Protein AF-A0A3M3F208-F1 (afdb_monomer_lite)

Organism: NCBI:txid47879

pLDDT: mean 89.67, std 10.61, range [30.81, 98.56]

Secondary structure (DSSP, 8-state):
--SHHHHHHHHHHHHHHHHHHHHHHHHTT----PPPHHHHHHHHHHHHH---SEETTTEEGGGTSSEEEEE--SSS-TTSPPHHHHHHTEEEEEEE-TTS-----SSSEEEEEPPHHHHHHTT----EEEEESS-----TTSTTTTTSBTTB---TT---STGGGT--SHHHHHHHHHHTTT-GGGPPPEESSSHHHHHHHHHHHHSS-HHHHTSPEEEEEE---TT-GGGS-EEEEEEETTSTTHHHHHHHHHHHHHHHHS-PPPEEEE-TTS-TTSSEEE-GGG-TTHHHHHHHHHHHHHH---SEETTTEEGGGTSSEEEEE----SSS-TTSPPHHHHHTT-EEEEEE-TTT--SS-GGG--EEEEEPPTTS--SS---EEEEESS---GGGBSSTTS-BTT-TTTSS-GGGGT--SHHHHHHHHHH-SSGGGPPPEESSHHHHHHHHHHHHTS-TTTTTSPPEEEEPP--TT-GGGS-EEEEEESSGGGHHHHHHHHHHHHHHHS----EEEE-TT-SSS--EE--GGGS---PPPEETTSBTTEE-GGGGSS--EEEPPTTTT--TT-EEEEEEEPPTT--GGG-EEPPPEEGGG-SEEE--GGGGGGSTTSEEEEEEEEEETTEEPPPPPPEEEEEPPPPTTTTGGG--EETTSGGGGTSSEEEGGG--TT-EEEEE--TT--TT-EEEEEEEEEBTTS-EEEEEEE-TT-B--HHHHHHTEEEEEPPHHHHHTBPTT-EEEEEEEEETT--S-GGGSEEPPPEEEEEES-PPPPPPEETTSBTTEE-GGGGSS-EEEE----TT--TT-EEEEEEEPPTT--GGG-EEPPPEEGGG-SEEEE-TTHHHHHTTSEEEEEEEEE-TTSPPEEPPPEEEEEPPPPTTTTGGG--EETTSTGGGTSSEEEGGG-SS-EEEEEE--TT--TT-EEEEEEEEEBTTS-EEEEEEESGGGT-B--HHHHHHSEEEEEEE-HHHHHTBPTT-EEEEEEEEETT--S-GGGSEEPPPEEEEEE----

Radius of gyration: 55.38 Å; chains: 1; bounding box: 104×74×191 Å

Foldseek 3Di:
DPPPVVVVVVVVVVVVVVVVVVVVVVVVPPPPPPQDLQSLLQQQLVQQADPDLADPPQAASQQRHWKKWDAAQQFDQRQDDDPLCVLLQWDKIFTHHPPFQAFDDPHQKGFIFDHQVVCVVVPQHWAFQWWALFDDDQGSPAHLSSQDDPPFDDDPPHSFHQVSVVHQALVSQLVQCVVVVVHSSSRTTFTNGRSSRSSRSRVNSRPPDSVSSNGTIMIIIGRDDSLCPVSHRTQAMEGEPVDPPRLLSSQVSQVVVCVSPVDGGFYWYAGSPDDSSPRIHHDLQSHLCVQVVLLVQQLVQQADPDLADPPLFASLQRHWKWADDDFQDPVAALPAQDPLCQQQQWDKTFTHHPLLAQLADPPNHFKGFIFDRQNPDFLDRKAFFWKASFALPLSQPSHSQAFGPVGRPLAGACVVVVNQALVSQLVSCVPDPDNNRHHIFGNGSRSNSRSSSNSSPDDPVRSNGTIITIIGHDDGLPLRRGRTAAIEGADPVCLLSRQSNQVVCCVSPVTGHFYWYAHSPDPPSSGTHGDSLSHAHLHFWDKPLADQQEHELLSLLPWIKTFDDPNNSDDQAKWKKKWKAADPPFPPQLIDIDDTHGVVVDRIGTDPSLNLLRREQHWIWMWMWIQDPNDIDPIGDTRTHGRYHDDLVQQPQQAKAFLQAPPRGPDQAREQQSDDQQGKIKGFAGRLQDWLWAKWKKKWAAFPVRDILIDTQGAPVHTQHPVCVVVRMDMTGDGNLSQQRHDQQIKIKMWMWTQSSSDSDRVNTDTHDIRIHGYHDHNAAAEWDKPQADQQEHELVSPLPWTKIFRDPTPPQDQAKWKKKKKAADPPFPPQLIDIDDIDGVVVDRIDTDPSLNLLRREQHWIWMKMWIHDPPDDIHIHDIRTHGYHHDDLVQQVQFAKAFCQAPPRRPDQAHELVPDPWFIKIKGFDGRSADWLKAKWKKKWKAFQVGDIDIDTQGADVVSHTDHPCCVVVRMDIRRPRGSVSLLRGHQQMKIKIWMWIRSSSDRDRVNTDTHDIGMHGYHYDDD

Structure (mmCIF, N/CA/C/O backbone):
data_AF-A0A3M3F208-F1
#
_entry.id   AF-A0A3M3F208-F1
#
loop_
_atom_site.group_PDB
_atom_site.id
_atom_site.type_symbol
_atom_site.label_atom_id
_atom_site.label_alt_id
_atom_site.label_comp_id
_atom_site.label_asym_id
_atom_site.label_entity_id
_atom_site.label_seq_id
_atom_site.pdbx_PDB_ins_code
_atom_site.Cartn_x
_atom_site.Cartn_y
_atom_site.Cartn_z
_atom_site.occupancy
_atom_site.B_iso_or_equiv
_atom_site.auth_seq_id
_atom_site.auth_comp_id
_atom_site.auth_asym_id
_atom_site.auth_atom_id
_atom_site.pdbx_PDB_model_num
ATOM 1 N N . MET A 1 1 ? -25.875 -47.391 -72.674 1.00 50.56 1 MET A N 1
ATOM 2 C CA . MET A 1 1 ? -25.748 -45.933 -72.421 1.00 50.56 1 MET A CA 1
ATOM 3 C C . MET A 1 1 ? -26.427 -45.475 -71.110 1.00 50.56 1 MET A C 1
ATOM 5 O O . MET A 1 1 ? -27.129 -44.475 -71.107 1.00 50.56 1 MET A O 1
ATOM 9 N N . LYS A 1 2 ? -26.226 -46.164 -69.971 1.00 45.34 2 LYS A N 1
ATOM 10 C CA . LYS A 1 2 ? -26.722 -45.702 -68.647 1.00 45.34 2 LYS A CA 1
ATOM 11 C C . LYS A 1 2 ? -25.633 -45.613 -67.559 1.00 45.34 2 LYS A C 1
ATOM 13 O O . LYS A 1 2 ? -25.847 -44.944 -66.557 1.00 45.34 2 LYS A O 1
ATOM 18 N N . GLY A 1 3 ? -24.456 -46.215 -67.772 1.00 42.62 3 GLY A N 1
ATOM 19 C CA . GLY A 1 3 ? -23.319 -46.136 -66.839 1.00 42.62 3 GLY A CA 1
ATOM 20 C C . GLY A 1 3 ? -22.443 -44.887 -67.004 1.00 42.62 3 GLY A C 1
ATOM 21 O O . GLY A 1 3 ? -21.970 -44.335 -66.019 1.00 42.62 3 GLY A O 1
ATOM 22 N N . PHE A 1 4 ? -22.286 -44.379 -68.232 1.00 43.56 4 PHE A N 1
ATOM 23 C CA . PHE A 1 4 ? -21.343 -43.287 -68.527 1.00 43.56 4 PHE A CA 1
ATOM 24 C C . PHE A 1 4 ? -21.831 -41.904 -68.051 1.00 43.56 4 PHE A C 1
ATOM 26 O O . PHE A 1 4 ? -21.041 -41.039 -67.686 1.00 43.56 4 PHE A O 1
ATOM 33 N N . THR A 1 5 ? -23.147 -41.703 -67.962 1.00 48.22 5 THR A N 1
ATOM 34 C CA . THR A 1 5 ? -23.759 -40.435 -67.530 1.00 48.22 5 THR A CA 1
ATOM 35 C C . THR A 1 5 ? -23.760 -40.248 -66.007 1.00 48.22 5 THR A C 1
ATOM 37 O O . THR A 1 5 ? -23.930 -39.124 -65.532 1.00 48.22 5 THR A O 1
ATOM 40 N N . ARG A 1 6 ? -23.559 -41.323 -65.226 1.00 46.50 6 ARG A N 1
ATOM 41 C CA . ARG A 1 6 ? -23.547 -41.272 -63.752 1.00 46.50 6 ARG A CA 1
ATOM 42 C C . ARG A 1 6 ? -22.167 -40.875 -63.205 1.00 46.50 6 ARG A C 1
ATOM 44 O O . ARG A 1 6 ? -22.114 -40.054 -62.295 1.00 46.50 6 ARG A O 1
ATOM 51 N N . SER A 1 7 ? -21.073 -41.333 -63.826 1.00 49.22 7 SER A N 1
ATOM 52 C CA . SER A 1 7 ? -19.704 -40.935 -63.440 1.00 49.22 7 SER A CA 1
ATOM 53 C C . SER A 1 7 ? -19.381 -39.472 -63.752 1.00 49.22 7 SER A C 1
ATOM 55 O O . SER A 1 7 ? -18.733 -38.812 -62.949 1.00 49.22 7 SER A O 1
ATOM 57 N N . ILE A 1 8 ? -19.887 -38.918 -64.860 1.00 55.50 8 ILE A N 1
ATOM 58 C CA . ILE A 1 8 ? -19.631 -37.510 -65.220 1.00 55.50 8 ILE A CA 1
ATOM 59 C C . ILE A 1 8 ? -20.368 -36.544 -64.276 1.00 55.50 8 ILE A C 1
ATOM 61 O O . ILE A 1 8 ? -19.843 -35.480 -63.944 1.00 55.50 8 ILE A O 1
ATOM 65 N N . LYS A 1 9 ? -21.561 -36.917 -63.785 1.00 51.97 9 LYS A N 1
ATOM 66 C CA . LYS A 1 9 ? -22.268 -36.134 -62.759 1.00 51.97 9 LYS A CA 1
ATOM 67 C C . LYS A 1 9 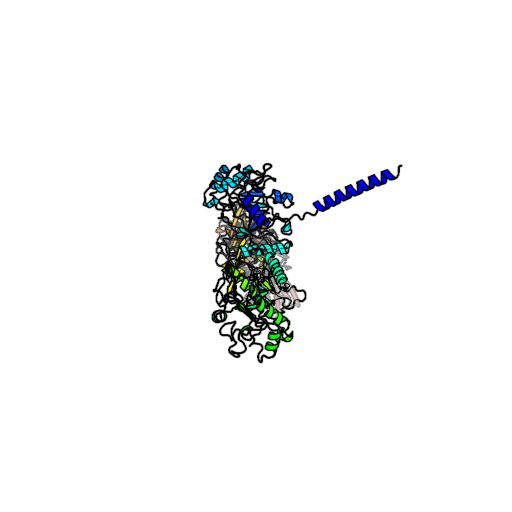? -21.558 -36.205 -61.406 1.00 51.97 9 LYS A C 1
ATOM 69 O O . LYS A 1 9 ? -21.362 -35.160 -60.800 1.00 51.97 9 LYS A O 1
ATOM 74 N N . LEU A 1 10 ? -21.114 -37.387 -60.968 1.00 51.34 10 LEU A N 1
ATOM 75 C CA . LEU A 1 10 ? -20.405 -37.537 -59.690 1.00 51.34 10 LEU A CA 1
ATOM 76 C C . LEU A 1 10 ? -19.073 -36.765 -59.676 1.00 51.34 10 LEU A C 1
ATOM 78 O O . LEU A 1 10 ? -18.757 -36.108 -58.692 1.00 51.34 10 LEU A O 1
ATOM 82 N N . MET A 1 11 ? -18.344 -36.763 -60.796 1.00 49.97 11 MET A N 1
ATOM 83 C CA . MET A 1 11 ? -17.069 -36.051 -60.931 1.00 49.97 11 MET A CA 1
ATOM 84 C C . MET A 1 11 ? -17.244 -34.526 -60.993 1.00 49.97 11 MET A C 1
ATOM 86 O O . MET A 1 11 ? -16.439 -33.799 -60.421 1.00 49.97 11 MET A O 1
ATOM 90 N N . ARG A 1 12 ? -18.333 -34.019 -61.592 1.00 54.59 12 ARG A N 1
ATOM 91 C CA . ARG A 1 12 ? -18.682 -32.586 -61.523 1.00 54.59 12 ARG A CA 1
ATOM 92 C C . ARG A 1 12 ? -19.084 -32.145 -60.115 1.00 54.59 12 ARG A C 1
ATOM 94 O O . ARG A 1 12 ? -18.672 -31.068 -59.705 1.00 54.59 12 ARG A O 1
ATOM 101 N N . TYR A 1 13 ? -19.827 -32.963 -59.368 1.00 53.59 13 TYR A N 1
ATOM 102 C CA . TYR A 1 13 ? -20.144 -32.654 -57.969 1.00 53.59 13 TYR A CA 1
ATOM 103 C C . TYR A 1 13 ? -18.896 -32.683 -57.082 1.00 53.59 13 TYR A C 1
ATOM 105 O O . TYR A 1 13 ? -18.749 -31.801 -56.247 1.00 53.59 13 TYR A O 1
ATOM 113 N N . LEU A 1 14 ? -17.967 -33.620 -57.304 1.00 55.03 14 LEU A N 1
ATOM 114 C CA . LEU A 1 14 ? -16.716 -33.689 -56.545 1.00 55.03 14 LEU A CA 1
ATOM 115 C C . LEU A 1 14 ? -15.799 -32.487 -56.822 1.00 55.03 14 LEU A C 1
ATOM 117 O O . LEU A 1 14 ? -15.235 -31.935 -55.887 1.00 55.03 14 LEU A O 1
ATOM 121 N N . ILE A 1 15 ? -15.691 -32.051 -58.084 1.00 63.38 15 ILE A N 1
ATOM 122 C CA . ILE A 1 15 ? -14.875 -30.888 -58.474 1.00 63.38 15 ILE A CA 1
ATOM 123 C C . ILE A 1 15 ? -15.489 -29.587 -57.953 1.00 63.38 15 ILE A C 1
ATOM 125 O O . ILE A 1 15 ? -14.760 -28.754 -57.426 1.00 63.38 15 ILE A O 1
ATOM 129 N N . VAL A 1 16 ? -16.814 -29.422 -58.039 1.00 62.56 16 VAL A N 1
ATOM 130 C CA . VAL A 1 16 ? -17.494 -28.241 -57.484 1.00 62.56 16 VAL A CA 1
ATOM 131 C C . VAL A 1 16 ? -17.372 -28.224 -55.962 1.00 62.56 16 VAL A C 1
ATOM 133 O O . VAL A 1 16 ? -17.050 -27.177 -55.417 1.00 62.56 16 VAL A O 1
ATOM 136 N N . PHE A 1 17 ? -17.521 -29.371 -55.286 1.00 61.69 17 PHE A N 1
ATOM 137 C CA . PHE A 1 17 ? -17.364 -29.477 -53.833 1.00 61.69 17 PHE A CA 1
ATOM 138 C C . PHE A 1 17 ? -15.922 -29.185 -53.389 1.00 61.69 17 PHE A C 1
ATOM 140 O O . PHE A 1 17 ? -15.729 -28.414 -52.453 1.00 61.69 17 PHE A O 1
ATOM 147 N N . MET A 1 18 ? -14.909 -29.706 -54.098 1.00 56.22 18 MET A N 1
ATOM 148 C CA . MET A 1 18 ? -13.496 -29.377 -53.861 1.00 56.22 18 MET A CA 1
ATOM 149 C C . MET A 1 18 ? -13.185 -27.906 -54.146 1.00 56.22 18 MET A C 1
ATOM 151 O O . MET A 1 18 ? -12.446 -27.301 -53.382 1.00 56.22 18 MET A O 1
ATOM 155 N N . GLN A 1 19 ? -13.758 -27.302 -55.191 1.00 54.88 19 GLN A N 1
ATOM 156 C CA . GLN A 1 19 ? -13.570 -25.878 -55.479 1.00 54.88 19 GLN A CA 1
ATOM 157 C C . GLN A 1 19 ? -14.225 -24.993 -54.415 1.00 54.88 19 GLN A C 1
ATOM 159 O O . GLN A 1 19 ? -13.590 -24.044 -53.974 1.00 54.88 19 GLN A O 1
ATOM 164 N N . THR A 1 20 ? -15.427 -25.319 -53.923 1.00 54.62 20 THR A N 1
ATOM 165 C CA . THR A 1 20 ? -16.032 -24.599 -52.788 1.00 54.62 20 THR A CA 1
ATOM 166 C C . THR A 1 20 ? -15.288 -24.823 -51.477 1.00 54.62 20 THR A C 1
ATOM 168 O O . THR A 1 20 ? -15.198 -23.884 -50.694 1.00 54.62 20 THR A O 1
ATOM 171 N N . LEU A 1 21 ? -14.720 -26.013 -51.241 1.00 54.06 21 LEU A N 1
ATOM 172 C CA . LEU A 1 21 ? -13.939 -26.323 -50.038 1.00 54.06 21 LEU A CA 1
ATOM 173 C C . LEU A 1 21 ? -12.575 -25.615 -50.054 1.00 54.06 21 LEU A C 1
ATOM 175 O O . LEU A 1 21 ? -12.159 -25.068 -49.044 1.00 54.06 21 LEU A O 1
ATOM 179 N N . VAL A 1 22 ? -11.906 -25.554 -51.209 1.00 57.34 22 VAL A N 1
ATOM 180 C CA . VAL A 1 22 ? -10.648 -24.812 -51.390 1.00 57.34 22 VAL A CA 1
ATOM 181 C C . VAL A 1 22 ? -10.889 -23.303 -51.326 1.00 57.34 22 VAL A C 1
ATOM 183 O O . VAL A 1 22 ? -10.094 -22.602 -50.714 1.00 57.34 22 VAL A O 1
ATOM 186 N N . LEU A 1 23 ? -12.005 -22.794 -51.864 1.00 48.19 23 LEU A N 1
ATOM 187 C CA . LEU A 1 23 ? -12.361 -21.377 -51.742 1.00 48.19 23 LEU A CA 1
ATOM 188 C C . LEU A 1 23 ? -12.734 -21.009 -50.292 1.00 48.19 23 LEU A C 1
ATOM 190 O O . LEU A 1 23 ? -12.305 -19.970 -49.810 1.00 48.19 23 LEU A O 1
ATOM 194 N N . THR A 1 24 ? -13.448 -21.870 -49.555 1.00 51.62 24 THR A N 1
ATOM 195 C CA . THR A 1 24 ? -13.737 -21.648 -48.120 1.00 51.62 24 THR A CA 1
ATOM 196 C C . THR A 1 24 ? -12.504 -21.814 -47.231 1.00 51.62 24 THR A C 1
ATOM 198 O O . THR A 1 24 ? -12.355 -21.043 -46.292 1.00 51.62 24 THR A O 1
ATOM 201 N N . LEU A 1 25 ? -11.570 -22.717 -47.551 1.00 49.34 25 LEU A N 1
ATOM 202 C CA . LEU A 1 25 ? -10.270 -22.819 -46.870 1.00 49.34 25 LEU A CA 1
ATOM 203 C C . LEU A 1 25 ? -9.343 -21.632 -47.183 1.00 49.34 25 LEU A C 1
ATOM 205 O O . LEU A 1 25 ? -8.618 -21.203 -46.292 1.00 49.34 25 LEU A O 1
ATOM 209 N N . LEU A 1 26 ? -9.398 -21.055 -48.391 1.00 44.72 26 LEU A N 1
ATOM 210 C CA . LEU A 1 26 ? -8.664 -19.831 -48.759 1.00 44.72 26 LEU A CA 1
ATOM 211 C C . LEU A 1 26 ? -9.257 -18.564 -48.115 1.00 44.72 26 LEU A C 1
ATOM 213 O O . LEU A 1 26 ? -8.506 -17.651 -47.792 1.00 44.72 26 LEU A O 1
ATOM 217 N N . PHE A 1 27 ? -10.573 -18.511 -47.869 1.00 41.94 27 PHE A N 1
ATOM 218 C CA . PHE A 1 27 ? -11.204 -17.419 -47.109 1.00 41.94 27 PHE A CA 1
ATOM 219 C C . PHE A 1 27 ? -11.123 -17.604 -45.581 1.00 41.94 27 PHE A C 1
ATOM 221 O O . PHE A 1 27 ? -11.164 -16.614 -44.858 1.00 41.94 27 PHE A O 1
ATOM 228 N N . ALA A 1 28 ? -10.959 -18.834 -45.078 1.00 37.91 28 ALA A N 1
ATOM 229 C CA . ALA A 1 28 ? -10.750 -19.123 -43.651 1.00 37.91 28 ALA A CA 1
ATOM 230 C C . ALA A 1 28 ? -9.281 -19.004 -43.195 1.00 37.91 28 ALA A C 1
ATOM 232 O O . ALA A 1 28 ? -8.992 -19.151 -42.011 1.00 37.91 28 ALA A O 1
ATOM 233 N N . SER A 1 29 ? -8.354 -18.751 -44.124 1.00 34.50 29 SER A N 1
ATOM 234 C CA . SER A 1 29 ? -6.915 -18.601 -43.865 1.00 34.50 29 SER A CA 1
ATOM 235 C C . SER A 1 29 ? -6.370 -17.234 -44.277 1.00 34.50 29 SER A C 1
ATOM 237 O O . SER A 1 29 ? -5.175 -17.083 -44.519 1.00 34.50 29 SER A O 1
ATOM 239 N N . VAL A 1 30 ? -7.224 -16.206 -44.306 1.00 30.81 30 VAL A N 1
ATOM 240 C CA . VAL A 1 30 ? -6.720 -14.837 -44.198 1.00 30.81 30 VAL A CA 1
ATOM 241 C C . VAL A 1 30 ? -6.316 -14.669 -42.732 1.00 30.81 30 VAL A C 1
ATOM 243 O O . VAL A 1 30 ? -7.206 -14.717 -41.881 1.00 30.81 30 VAL A O 1
ATOM 246 N N . PRO A 1 31 ? -5.022 -14.518 -42.384 1.00 36.31 31 PRO A N 1
ATOM 247 C CA . PRO A 1 31 ? -4.691 -14.053 -41.051 1.00 36.31 31 PRO A CA 1
ATOM 248 C C . PRO A 1 31 ? -5.420 -12.723 -40.898 1.00 36.31 31 PRO A C 1
ATOM 250 O O . PRO A 1 31 ? -5.199 -11.802 -41.685 1.00 36.31 31 PRO A O 1
ATOM 253 N N . THR A 1 32 ? -6.347 -12.632 -39.948 1.00 37.12 32 THR A N 1
ATOM 254 C CA . THR A 1 32 ? -6.824 -11.336 -39.478 1.00 37.12 32 THR A CA 1
ATOM 255 C C . THR A 1 32 ? -5.575 -10.590 -39.039 1.00 37.12 32 THR A C 1
ATOM 257 O O . THR A 1 32 ? -5.002 -10.910 -37.999 1.00 37.12 32 THR A O 1
ATOM 260 N N . LEU A 1 33 ? -5.075 -9.699 -39.897 1.00 46.50 33 LEU A N 1
ATOM 261 C CA . LEU A 1 33 ? -3.917 -8.878 -39.590 1.00 46.50 33 LEU A CA 1
ATOM 262 C C . LEU A 1 33 ? -4.305 -8.080 -38.350 1.00 46.50 33 LEU A C 1
ATOM 264 O O . LEU A 1 33 ? -5.240 -7.281 -38.392 1.00 46.50 33 LEU A O 1
ATOM 268 N N . ALA A 1 34 ? -3.659 -8.386 -37.227 1.00 62.81 34 ALA A N 1
ATOM 269 C CA . ALA A 1 34 ? -3.838 -7.622 -36.008 1.00 62.81 34 ALA A CA 1
ATOM 270 C C . ALA A 1 34 ? -3.498 -6.159 -36.317 1.00 62.81 34 ALA A C 1
ATOM 272 O O . ALA A 1 34 ? -2.487 -5.887 -36.969 1.00 62.81 34 ALA A O 1
ATOM 273 N N . VAL A 1 35 ? -4.361 -5.241 -35.880 1.00 78.75 35 VAL A N 1
ATOM 274 C CA . VAL A 1 35 ? -4.165 -3.802 -36.078 1.00 78.75 35 VAL A CA 1
ATOM 275 C C . VAL A 1 35 ? -2.815 -3.415 -35.479 1.00 78.75 35 VAL A C 1
ATOM 277 O O . VAL A 1 35 ? -2.536 -3.686 -34.312 1.00 78.75 35 VAL A O 1
ATOM 280 N N . THR A 1 36 ? -1.955 -2.812 -36.288 1.00 89.62 36 THR A N 1
ATOM 281 C CA . THR A 1 36 ? -0.607 -2.423 -35.874 1.00 89.62 36 THR A CA 1
ATOM 282 C C . THR A 1 36 ? -0.653 -1.230 -34.917 1.00 89.62 36 THR A C 1
ATOM 284 O O . THR A 1 36 ? -1.592 -0.438 -34.927 1.00 89.62 36 THR A O 1
ATOM 287 N N . GLY A 1 37 ? 0.387 -1.043 -34.101 1.00 91.44 37 GLY A N 1
ATOM 288 C CA . GLY A 1 37 ? 0.473 0.102 -33.184 1.00 91.44 37 GLY A CA 1
ATOM 289 C C . GLY A 1 37 ? 0.263 1.484 -33.841 1.00 91.44 37 GLY A C 1
ATOM 290 O O . GLY A 1 37 ? -0.499 2.287 -33.299 1.00 91.44 37 GLY A O 1
ATOM 291 N N . PRO A 1 38 ? 0.855 1.776 -35.020 1.00 94.81 38 PRO A N 1
ATOM 292 C CA . PRO A 1 38 ? 0.562 3.001 -35.767 1.00 94.81 38 PRO A CA 1
ATOM 293 C C . PRO A 1 38 ? -0.910 3.136 -36.180 1.00 94.81 38 PRO A C 1
ATOM 295 O O . PRO A 1 38 ? -1.477 4.224 -36.080 1.00 94.81 38 PRO A O 1
ATOM 298 N N . GLU A 1 39 ? -1.546 2.043 -36.611 1.00 95.12 39 GLU A N 1
ATOM 299 C CA . GLU A 1 39 ? -2.968 2.039 -36.973 1.00 95.12 39 GLU A CA 1
ATOM 300 C C . GLU A 1 39 ? -3.857 2.255 -35.743 1.00 95.12 39 GLU A C 1
ATOM 302 O O . GLU A 1 39 ? -4.827 3.007 -35.822 1.00 95.12 39 GLU A O 1
ATOM 307 N N . VAL A 1 40 ? -3.500 1.684 -34.585 1.00 95.31 40 VAL A N 1
ATOM 308 C CA . VAL A 1 40 ? -4.181 1.960 -33.311 1.00 95.31 40 VAL A CA 1
ATOM 309 C C . VAL A 1 40 ? -4.126 3.452 -32.979 1.00 95.31 40 VAL A C 1
ATOM 311 O O . VAL A 1 40 ? -5.171 4.051 -32.725 1.00 95.31 40 VAL A O 1
ATOM 314 N N . ALA A 1 41 ? -2.947 4.081 -33.035 1.00 97.06 41 ALA A N 1
ATOM 315 C CA . ALA A 1 41 ? -2.814 5.518 -32.783 1.00 97.06 41 ALA A CA 1
ATOM 316 C C . ALA A 1 41 ? -3.700 6.346 -33.734 1.00 97.06 41 ALA A C 1
ATOM 318 O O . ALA A 1 41 ? -4.403 7.262 -33.305 1.00 97.06 41 ALA A O 1
ATOM 319 N N . GLN A 1 42 ? -3.733 5.987 -35.022 1.00 96.06 42 GLN A N 1
ATOM 320 C CA . GLN A 1 42 ? -4.586 6.650 -36.008 1.00 96.06 42 GLN A CA 1
ATOM 321 C C . GLN A 1 42 ? -6.084 6.479 -35.703 1.00 96.06 42 GLN A C 1
ATOM 323 O O . GLN A 1 42 ? -6.839 7.450 -35.785 1.00 96.06 42 GLN A O 1
ATOM 328 N N . LEU A 1 43 ? -6.524 5.274 -35.328 1.00 95.19 43 LEU A N 1
ATOM 329 C CA . LEU A 1 43 ? -7.912 5.006 -34.937 1.00 95.19 43 LEU A CA 1
ATOM 330 C C . LEU A 1 43 ? -8.325 5.837 -33.718 1.00 95.19 43 LEU A C 1
ATOM 332 O O . LEU A 1 43 ? -9.420 6.403 -33.709 1.00 95.19 43 LEU A O 1
ATOM 336 N N . LEU A 1 44 ? -7.447 5.966 -32.722 1.00 97.12 44 LEU A N 1
ATOM 337 C CA . LEU A 1 44 ? -7.705 6.787 -31.540 1.00 97.12 44 LEU A CA 1
ATOM 338 C C . LEU A 1 44 ? -7.799 8.274 -31.872 1.00 97.12 44 LEU A C 1
ATOM 340 O O . LEU A 1 44 ? -8.746 8.921 -31.434 1.00 97.12 44 LEU A O 1
ATOM 344 N N . ASN A 1 45 ? -6.896 8.813 -32.696 1.00 97.75 45 ASN A N 1
ATOM 345 C CA . ASN A 1 45 ? -6.980 10.209 -33.142 1.00 97.75 45 ASN A CA 1
ATOM 346 C C . ASN A 1 45 ? -8.273 10.480 -33.930 1.00 97.75 45 ASN A C 1
ATOM 348 O O . ASN A 1 45 ? -8.928 11.503 -33.728 1.00 97.75 45 ASN A O 1
ATOM 352 N N . ASN A 1 46 ? -8.692 9.547 -34.792 1.00 96.62 46 ASN A N 1
ATOM 353 C CA . ASN A 1 46 ? -9.962 9.655 -35.513 1.00 96.62 46 ASN A CA 1
ATOM 354 C C . ASN A 1 46 ? -11.165 9.672 -34.557 1.00 96.62 46 ASN A C 1
ATOM 356 O O . ASN A 1 46 ? -12.077 10.478 -34.736 1.00 96.62 46 ASN A O 1
ATOM 360 N N . ARG A 1 47 ? -11.160 8.824 -33.520 1.00 96.06 47 ARG A N 1
ATOM 361 C CA . ARG A 1 47 ? -12.207 8.799 -32.488 1.00 96.06 47 ARG A CA 1
ATOM 362 C C . ARG A 1 47 ? -12.205 10.052 -31.616 1.00 96.06 47 ARG A C 1
ATOM 364 O O . ARG A 1 47 ? -13.273 10.595 -31.351 1.00 96.06 47 ARG A O 1
ATOM 371 N N . TYR A 1 48 ? -11.031 10.528 -31.210 1.00 97.00 48 TYR A N 1
ATOM 372 C CA . TYR A 1 48 ? -10.862 11.739 -30.406 1.00 97.00 48 TYR A CA 1
ATOM 373 C C . TYR A 1 48 ? -11.422 12.978 -31.121 1.00 97.00 48 TYR A C 1
ATOM 375 O O . TYR A 1 48 ? -12.135 13.776 -30.514 1.00 97.00 48 TYR A O 1
ATOM 383 N N . LYS A 1 49 ? -11.164 13.098 -32.431 1.00 96.44 49 LYS A N 1
ATOM 384 C CA . LYS A 1 49 ? -11.720 14.146 -33.306 1.00 96.44 49 LYS A CA 1
ATOM 385 C C . LYS A 1 49 ? -13.209 14.024 -33.575 1.00 96.44 49 LYS A C 1
ATOM 387 O O . LYS A 1 49 ? -13.837 15.006 -33.962 1.00 96.44 49 LYS A O 1
ATOM 392 N N . ASN A 1 50 ? -13.755 12.818 -33.490 1.00 96.00 50 ASN A N 1
ATOM 393 C CA . ASN A 1 50 ? -15.155 12.595 -33.779 1.00 96.00 50 ASN A CA 1
ATOM 394 C C . ASN A 1 50 ? -15.988 13.170 -32.628 1.00 96.00 50 ASN A C 1
ATOM 396 O O . ASN A 1 50 ? -15.986 12.606 -31.538 1.00 96.00 50 ASN A O 1
ATOM 400 N N . THR A 1 51 ? -16.698 14.273 -32.857 1.00 95.69 51 THR A N 1
ATOM 401 C CA . THR A 1 51 ? -17.466 15.011 -31.835 1.00 95.69 51 THR A CA 1
ATOM 402 C C . THR A 1 51 ? -18.980 14.877 -32.011 1.00 95.69 51 THR A C 1
ATOM 404 O O . THR A 1 51 ? -19.748 15.722 -31.550 1.00 95.69 51 THR A O 1
ATOM 407 N N . VAL A 1 52 ? -19.444 13.809 -32.676 1.00 95.88 52 VAL A N 1
ATOM 408 C CA . VAL A 1 52 ? -20.884 13.552 -32.828 1.00 95.88 52 VAL A CA 1
ATOM 409 C C . VAL A 1 52 ? -21.592 13.533 -31.473 1.00 95.88 52 VAL A C 1
ATOM 411 O O . VAL A 1 52 ? -21.087 13.023 -30.471 1.00 95.88 52 VAL A O 1
ATOM 414 N N . SER A 1 53 ? -22.795 14.103 -31.437 1.00 90.19 53 SER A N 1
ATOM 415 C CA . SER A 1 53 ? -23.607 14.135 -30.220 1.00 90.19 53 SER A CA 1
ATOM 416 C C . SER A 1 53 ? -24.260 12.793 -29.897 1.00 90.19 53 SER A C 1
ATOM 418 O O . SER A 1 53 ? -24.622 12.553 -28.749 1.00 90.19 53 SER A O 1
ATOM 420 N N . GLU A 1 54 ? -24.423 11.939 -30.904 1.00 93.88 54 GLU A N 1
ATOM 421 C CA . GLU A 1 54 ? -25.012 10.608 -30.804 1.00 93.88 54 GLU A CA 1
ATOM 422 C C . GLU A 1 54 ? -24.411 9.685 -31.868 1.00 93.88 54 GLU A C 1
ATOM 424 O O . GLU A 1 54 ? -24.014 10.120 -32.950 1.00 93.88 54 GLU A O 1
ATOM 429 N N . CYS A 1 55 ? -24.334 8.405 -31.536 1.00 94.81 55 CYS A N 1
ATOM 430 C CA . CYS A 1 55 ? -23.874 7.336 -32.405 1.00 94.81 55 CYS A CA 1
ATOM 431 C C . CYS A 1 55 ? -25.060 6.643 -33.098 1.00 94.81 55 CYS A C 1
ATOM 433 O O . CYS A 1 55 ? -26.205 6.790 -32.656 1.00 94.81 55 CYS A O 1
ATOM 435 N N . PRO A 1 56 ? -24.817 5.850 -34.163 1.00 93.62 56 PRO A N 1
ATOM 436 C CA . PRO A 1 56 ? -25.874 5.123 -34.862 1.00 93.62 56 PRO A CA 1
ATOM 437 C C . PRO A 1 56 ? -26.797 4.336 -33.923 1.00 93.62 56 PRO A C 1
ATOM 439 O O . PRO A 1 56 ? -26.364 3.805 -32.901 1.00 93.62 56 PRO A O 1
ATOM 442 N N . VAL A 1 57 ? -28.072 4.219 -34.307 1.00 89.75 57 VAL A N 1
ATOM 443 C CA . VAL A 1 57 ? -29.112 3.512 -33.531 1.00 89.75 57 VAL A CA 1
ATOM 444 C C . VAL A 1 57 ? -29.377 4.167 -32.159 1.00 89.75 57 VAL A C 1
ATOM 446 O O . VAL A 1 57 ? -29.578 3.481 -31.157 1.00 89.75 57 VAL A O 1
ATOM 449 N N . ASN A 1 58 ? -29.381 5.507 -32.118 1.00 90.50 58 ASN A N 1
ATOM 450 C CA . ASN A 1 58 ? -29.640 6.330 -30.925 1.00 90.50 58 ASN A CA 1
ATOM 451 C C . ASN A 1 58 ? -28.744 5.971 -29.729 1.00 90.50 58 ASN A C 1
ATOM 453 O O . ASN A 1 58 ? -29.177 6.012 -28.573 1.00 90.50 58 ASN A O 1
ATOM 457 N N . LYS A 1 59 ? -27.496 5.572 -29.998 1.00 95.19 59 LYS A N 1
ATOM 458 C CA . LYS A 1 59 ? -26.537 5.245 -28.944 1.00 95.19 59 LYS A CA 1
ATOM 459 C C . LYS A 1 59 ? -25.837 6.512 -28.436 1.00 95.19 59 LYS A C 1
ATOM 461 O O . LYS A 1 59 ? -25.561 7.410 -29.228 1.00 95.19 59 LYS A O 1
ATOM 466 N N . PRO A 1 60 ? -25.528 6.608 -27.134 1.00 96.06 60 PRO A N 1
ATOM 467 C CA . PRO A 1 60 ? -24.715 7.697 -26.589 1.00 96.06 60 PRO A CA 1
ATOM 468 C C . PRO A 1 60 ? -23.348 7.817 -27.273 1.00 96.06 60 PRO A C 1
ATOM 470 O O . PRO A 1 60 ? -22.814 6.825 -27.769 1.00 96.06 60 PRO A O 1
ATOM 473 N N . ALA A 1 61 ? -22.767 9.020 -27.276 1.00 95.69 61 ALA A N 1
ATOM 474 C CA . ALA A 1 61 ? -21.564 9.324 -28.057 1.00 95.69 61 ALA A CA 1
ATOM 475 C C . ALA A 1 61 ? -20.357 8.408 -27.756 1.00 95.69 61 ALA A C 1
ATOM 477 O O . ALA A 1 61 ? -19.635 8.060 -28.687 1.00 95.69 61 ALA A O 1
ATOM 478 N N . TYR A 1 62 ? -20.176 7.925 -26.519 1.00 94.44 62 TYR A N 1
ATOM 479 C CA . TYR A 1 62 ? -19.042 7.046 -26.180 1.00 94.44 62 TYR A CA 1
ATOM 480 C C . TYR A 1 62 ? -19.006 5.719 -26.964 1.00 94.44 62 TYR A C 1
ATOM 482 O O . TYR A 1 62 ? -17.972 5.055 -26.998 1.00 94.44 62 TYR A O 1
ATOM 490 N N . PHE A 1 63 ? -20.107 5.325 -27.621 1.00 95.25 63 PHE A N 1
ATOM 491 C CA . PHE A 1 63 ? -20.145 4.117 -28.448 1.00 95.25 63 PHE A CA 1
ATOM 492 C C . PHE A 1 63 ? -19.257 4.195 -29.699 1.00 95.25 63 PHE A C 1
ATOM 494 O O . PHE A 1 63 ? -18.864 3.150 -30.207 1.00 95.25 63 PHE A O 1
ATOM 501 N N . CYS A 1 64 ? -18.987 5.392 -30.230 1.00 93.94 64 CYS A N 1
ATOM 502 C CA . CYS A 1 64 ? -18.292 5.592 -31.514 1.00 93.94 64 CYS A CA 1
ATOM 503 C C . CYS A 1 64 ? -17.447 6.879 -31.592 1.00 93.94 64 CYS A C 1
ATOM 505 O O . CYS A 1 64 ? -16.758 7.123 -32.586 1.00 93.94 64 CYS A O 1
ATOM 507 N N . SER A 1 65 ? -17.529 7.731 -30.574 1.00 95.75 65 SER A N 1
ATOM 508 C CA . SER A 1 65 ? -16.879 9.033 -30.470 1.00 95.75 65 SER A CA 1
ATOM 509 C C . SER A 1 65 ? -16.131 9.108 -29.144 1.00 95.75 65 SER A C 1
ATOM 511 O O . SER A 1 65 ? -16.494 8.436 -28.179 1.00 95.75 65 SER A O 1
ATOM 513 N N . GLY A 1 66 ? -15.050 9.886 -29.129 1.00 95.50 66 GLY A N 1
ATOM 514 C CA . GLY A 1 66 ? -14.182 10.019 -27.971 1.00 95.50 66 GLY A CA 1
ATOM 515 C C . GLY A 1 66 ? -13.356 8.768 -27.671 1.00 95.50 66 GLY A C 1
ATOM 516 O O . GLY A 1 66 ? -13.514 7.691 -28.264 1.00 95.50 66 GLY A O 1
ATOM 517 N N . VAL A 1 67 ? -12.426 8.944 -26.742 1.00 96.81 67 VAL A N 1
ATOM 518 C CA . VAL A 1 67 ? -11.488 7.925 -26.285 1.00 96.81 67 VAL A CA 1
ATOM 519 C C . VAL A 1 67 ? -11.703 7.710 -24.798 1.00 96.81 67 VAL A C 1
ATOM 521 O O . VAL A 1 67 ? -11.766 8.659 -24.023 1.00 96.81 67 VAL A O 1
ATOM 524 N N . LEU A 1 68 ? -11.836 6.448 -24.417 1.00 96.25 68 LEU A N 1
ATOM 525 C CA . LEU A 1 68 ? -12.051 6.044 -23.042 1.00 96.25 68 LEU A CA 1
ATOM 526 C C . LEU A 1 68 ? -10.724 5.552 -22.467 1.00 96.25 68 LEU A C 1
ATOM 528 O O . LEU A 1 68 ? -10.119 4.635 -23.033 1.00 96.25 68 LEU A O 1
ATOM 532 N N . VAL A 1 69 ? -10.281 6.162 -21.368 1.00 95.94 69 VAL A N 1
ATOM 533 C CA . VAL A 1 69 ? -9.004 5.833 -20.732 1.00 95.94 69 VAL A CA 1
ATOM 534 C C . VAL A 1 69 ? -9.160 5.576 -19.238 1.00 95.94 69 VAL A C 1
ATOM 536 O O . VAL A 1 69 ? -9.966 6.216 -18.564 1.00 95.94 69 VAL A O 1
ATOM 539 N N . HIS A 1 70 ? -8.361 4.651 -18.722 1.00 93.00 70 HIS A N 1
ATOM 540 C CA . HIS A 1 70 ? -8.231 4.371 -17.294 1.00 93.00 70 HIS A CA 1
ATOM 541 C C . HIS A 1 70 ? -6.766 4.547 -16.897 1.00 93.00 70 HIS A C 1
ATOM 543 O O . HIS A 1 70 ? -5.882 4.085 -17.616 1.00 93.00 70 HIS A O 1
ATOM 549 N N . GLY A 1 71 ? -6.500 5.260 -15.805 1.00 89.69 71 GLY A N 1
ATOM 550 C CA . GLY A 1 71 ? -5.139 5.479 -15.319 1.00 89.69 71 GLY A CA 1
ATOM 551 C C . GLY A 1 71 ? -4.606 4.255 -14.576 1.00 89.69 71 GLY A C 1
ATOM 552 O O . GLY A 1 71 ? -5.333 3.669 -13.782 1.00 89.69 71 GLY A O 1
ATOM 553 N N . SER A 1 72 ? -3.346 3.883 -14.807 1.00 86.38 72 SER A N 1
ATOM 554 C CA . SER A 1 72 ? -2.698 2.801 -14.052 1.00 86.38 72 SER A CA 1
ATOM 555 C C . SER A 1 72 ? -2.308 3.283 -12.649 1.00 86.38 72 SER A C 1
ATOM 557 O O . SER A 1 72 ? -1.876 4.425 -12.478 1.00 86.38 72 SER A O 1
ATOM 559 N N . GLN A 1 73 ? -2.436 2.411 -11.645 1.00 69.75 73 GLN A N 1
ATOM 560 C CA . GLN A 1 73 ? -2.145 2.709 -10.232 1.00 69.75 73 GLN A CA 1
ATOM 561 C C . GLN A 1 73 ? -0.667 2.474 -9.853 1.00 69.75 73 GLN A C 1
ATOM 563 O O . GLN A 1 73 ? -0.313 2.374 -8.680 1.00 69.75 73 GLN A O 1
ATOM 568 N N . GLY A 1 74 ? 0.222 2.394 -10.848 1.00 60.97 74 GLY A N 1
ATOM 569 C CA . GLY A 1 74 ? 1.674 2.344 -10.668 1.00 60.97 74 GLY A CA 1
ATOM 570 C C . GLY A 1 74 ? 2.213 0.960 -10.298 1.00 60.97 74 GLY A C 1
ATOM 571 O O . GLY A 1 74 ? 2.914 0.351 -11.104 1.00 60.97 74 GLY A O 1
ATOM 572 N N . SER A 1 75 ? 1.932 0.466 -9.090 1.00 53.50 75 SER A N 1
ATOM 573 C CA . SER A 1 75 ? 2.497 -0.798 -8.584 1.00 53.50 75 SER A CA 1
ATOM 574 C C . SER A 1 75 ? 1.683 -2.030 -8.981 1.00 53.50 75 SER A C 1
ATOM 576 O O . SER A 1 75 ? 2.266 -3.048 -9.363 1.00 53.50 75 SER A O 1
ATOM 578 N N . ASP A 1 76 ? 0.356 -1.918 -8.967 1.00 63.22 76 ASP A N 1
ATOM 579 C CA . ASP A 1 76 ? -0.555 -3.010 -9.305 1.00 63.22 76 ASP A CA 1
ATOM 580 C C . ASP A 1 76 ? -0.563 -3.318 -10.805 1.00 63.22 76 ASP A C 1
ATOM 582 O O . ASP A 1 76 ? -0.105 -2.544 -11.653 1.00 63.22 76 ASP A O 1
ATOM 586 N N . THR A 1 77 ? -1.111 -4.478 -11.143 1.00 83.69 77 THR A N 1
ATOM 587 C CA . THR A 1 77 ? -1.550 -4.762 -12.505 1.00 83.69 77 THR A CA 1
ATOM 588 C C . THR A 1 77 ? -2.767 -3.901 -12.818 1.00 83.69 77 THR A C 1
ATOM 590 O O . THR A 1 77 ? -3.755 -3.947 -12.098 1.00 83.69 77 THR A O 1
ATOM 593 N N . PHE A 1 78 ? -2.743 -3.136 -13.905 1.00 87.38 78 PHE A N 1
ATOM 594 C CA . PHE A 1 78 ? -3.788 -2.146 -14.194 1.00 87.38 78 PHE A CA 1
ATOM 595 C C . PHE A 1 78 ? -5.224 -2.698 -14.321 1.00 87.38 78 PHE A C 1
ATOM 597 O O . PHE A 1 78 ? -6.177 -1.928 -14.393 1.00 87.38 78 PHE A O 1
ATOM 604 N N . TRP A 1 79 ? -5.384 -4.017 -14.454 1.00 90.12 79 TRP A N 1
ATOM 605 C CA . TRP A 1 79 ? -6.672 -4.697 -14.599 1.00 90.12 79 TRP A CA 1
ATOM 606 C C . TRP A 1 79 ? -7.215 -5.248 -13.272 1.00 90.12 79 TRP A C 1
ATOM 608 O O . TRP A 1 79 ? -8.212 -5.968 -13.283 1.00 90.12 79 TRP A O 1
ATOM 618 N N . THR A 1 80 ? -6.570 -4.972 -12.140 1.00 88.75 80 THR A N 1
ATOM 619 C CA . THR A 1 80 ? -7.111 -5.290 -10.811 1.00 88.75 80 THR A CA 1
ATOM 620 C C . THR A 1 80 ? -7.844 -4.098 -10.215 1.00 88.75 80 THR A C 1
ATOM 622 O O . THR A 1 80 ? -7.585 -2.957 -10.584 1.00 88.75 80 THR A O 1
ATOM 625 N N . HIS A 1 81 ? -8.752 -4.380 -9.283 1.00 85.94 81 HIS A N 1
ATOM 626 C CA . HIS A 1 81 ? -9.609 -3.378 -8.657 1.00 85.94 81 HIS A CA 1
ATOM 627 C C . HIS A 1 81 ? -9.049 -2.903 -7.318 1.00 85.94 81 HIS A C 1
ATOM 629 O O . HIS A 1 81 ? -8.641 -3.728 -6.497 1.00 85.94 81 HIS A O 1
ATOM 635 N N . ASP A 1 82 ? -9.088 -1.590 -7.081 1.00 76.56 82 ASP A N 1
ATOM 636 C CA . ASP A 1 82 ? -8.812 -1.029 -5.757 1.00 76.56 82 ASP A CA 1
ATOM 637 C C . ASP A 1 82 ? -9.963 -1.330 -4.771 1.00 76.56 82 ASP A C 1
ATOM 639 O O . ASP A 1 82 ? -11.053 -1.766 -5.156 1.00 76.56 82 ASP A O 1
ATOM 643 N N . ALA A 1 83 ? -9.742 -1.121 -3.471 1.00 76.56 83 ALA A N 1
ATOM 644 C CA . ALA A 1 83 ? -10.739 -1.443 -2.447 1.00 76.56 83 ALA A CA 1
ATOM 645 C C . ALA A 1 83 ? -12.060 -0.661 -2.609 1.00 76.56 83 ALA A C 1
ATOM 647 O O . ALA A 1 83 ? -13.137 -1.210 -2.361 1.00 76.56 83 ALA A O 1
ATOM 648 N N . ALA A 1 84 ? -12.003 0.601 -3.046 1.00 76.62 84 ALA A N 1
ATOM 649 C CA . ALA A 1 84 ? -13.192 1.423 -3.256 1.00 76.62 84 ALA A CA 1
ATOM 650 C C . ALA A 1 84 ? -13.977 0.958 -4.493 1.00 76.62 84 ALA A C 1
ATOM 652 O O . ALA A 1 84 ? -15.212 0.912 -4.461 1.00 76.62 84 ALA A O 1
ATOM 653 N N . SER A 1 85 ? -13.278 0.549 -5.550 1.00 85.00 85 SER A N 1
ATOM 654 C CA . SER A 1 85 ? -13.853 -0.050 -6.751 1.00 85.00 85 SER A CA 1
ATOM 655 C C . SER A 1 85 ? -14.437 -1.432 -6.465 1.00 85.00 85 SER A C 1
ATOM 657 O O . SER A 1 85 ? -15.523 -1.738 -6.949 1.00 85.00 85 SER A O 1
ATOM 659 N N . ILE A 1 86 ? -13.813 -2.258 -5.615 1.00 85.56 86 ILE A N 1
ATOM 660 C CA . ILE A 1 86 ? -14.400 -3.528 -5.141 1.00 85.56 86 ILE A CA 1
ATOM 661 C C . ILE A 1 86 ? -15.697 -3.265 -4.371 1.00 85.56 86 ILE A C 1
ATOM 663 O O . ILE A 1 86 ? -16.708 -3.915 -4.633 1.00 85.56 86 ILE A O 1
ATOM 667 N N . GLN A 1 87 ? -15.680 -2.306 -3.442 1.00 85.06 87 GLN A N 1
ATOM 668 C CA . GLN A 1 87 ? -16.834 -2.006 -2.598 1.00 85.06 87 GLN A CA 1
ATOM 669 C C . GLN A 1 87 ? -18.003 -1.411 -3.397 1.00 85.06 87 GLN A C 1
ATOM 671 O O . GLN A 1 87 ? -19.151 -1.806 -3.197 1.00 85.06 87 GLN A O 1
ATOM 676 N N . SER A 1 88 ? -17.723 -0.487 -4.318 1.00 86.25 88 SER A N 1
ATOM 677 C CA . SER A 1 88 ? -18.747 0.096 -5.191 1.00 86.25 88 SER A CA 1
ATOM 678 C C . SER A 1 88 ? -19.162 -0.858 -6.319 1.00 86.25 88 SER A C 1
ATOM 680 O O . SER A 1 88 ? -20.301 -0.830 -6.780 1.00 86.25 88 SER A O 1
ATOM 682 N N . GLY A 1 89 ? -18.280 -1.748 -6.767 1.00 91.12 89 GLY A N 1
ATOM 683 C CA . GLY A 1 89 ? -18.501 -2.604 -7.930 1.00 91.12 89 GLY A CA 1
ATOM 684 C C . GLY A 1 89 ? -18.322 -1.885 -9.275 1.00 91.12 89 GLY A C 1
ATOM 685 O O . GLY A 1 89 ? -18.823 -2.390 -10.287 1.00 91.12 89 GLY A O 1
ATOM 686 N N . ALA A 1 90 ? -17.666 -0.721 -9.299 1.00 93.31 90 ALA A N 1
ATOM 687 C CA . ALA A 1 90 ? -17.337 0.011 -10.520 1.00 93.31 90 ALA A CA 1
ATOM 688 C C . ALA A 1 90 ? -15.985 0.732 -10.451 1.00 93.31 90 ALA A C 1
ATOM 690 O O . ALA A 1 90 ? -15.511 1.114 -9.387 1.00 93.31 90 ALA A O 1
ATOM 691 N N . GLU A 1 91 ? -15.422 0.963 -11.632 1.00 92.00 91 GLU A N 1
ATOM 692 C CA . GLU A 1 91 ? -14.168 1.650 -11.887 1.00 92.00 91 GLU A CA 1
ATOM 693 C C . GLU A 1 91 ? -14.381 2.986 -12.598 1.00 92.00 91 GLU A C 1
ATOM 695 O O . GLU A 1 91 ? -15.318 3.190 -13.382 1.00 92.00 91 GLU A O 1
ATOM 700 N N . ARG A 1 92 ? -13.440 3.897 -12.353 1.00 91.25 92 ARG A N 1
ATOM 701 C CA . ARG A 1 92 ? -13.449 5.275 -12.851 1.00 91.25 92 ARG A CA 1
ATOM 702 C C . ARG A 1 92 ? -12.664 5.406 -14.145 1.00 91.25 92 ARG A C 1
ATOM 704 O O . ARG A 1 92 ? -11.507 4.998 -14.221 1.00 91.25 92 ARG A O 1
ATOM 711 N N . PHE A 1 93 ? -13.276 6.020 -15.149 1.00 94.06 93 PHE A N 1
ATOM 712 C CA . PHE A 1 93 ? -12.654 6.222 -16.452 1.00 94.06 93 PHE A CA 1
ATOM 713 C C . PHE A 1 93 ? -12.769 7.668 -16.902 1.00 94.06 93 PHE A C 1
ATOM 715 O O . PHE A 1 93 ? -13.832 8.275 -16.798 1.00 94.06 93 PHE A O 1
ATOM 722 N N . ASN A 1 94 ? -11.696 8.185 -17.486 1.00 95.00 94 ASN A N 1
ATOM 723 C CA . ASN A 1 94 ? -11.706 9.492 -18.118 1.00 95.00 94 ASN A CA 1
ATOM 724 C C . ASN A 1 94 ? -12.179 9.357 -19.568 1.00 95.00 94 ASN A C 1
ATOM 726 O O . ASN A 1 94 ? -11.727 8.480 -20.313 1.00 95.00 94 ASN A O 1
ATOM 730 N N . TYR A 1 95 ? -13.091 10.234 -19.974 1.00 96.19 95 TYR A N 1
ATOM 731 C CA . TYR A 1 95 ? -13.597 10.306 -21.339 1.00 96.19 95 TYR A CA 1
ATOM 732 C C . TYR A 1 95 ? -13.033 11.536 -22.049 1.00 96.19 95 TYR A C 1
ATOM 734 O O . TYR A 1 95 ? -13.273 12.673 -21.653 1.00 96.19 95 TYR A O 1
ATOM 742 N N . LEU A 1 96 ? -12.264 11.293 -23.108 1.00 96.31 96 LEU A N 1
ATOM 743 C CA . LEU A 1 96 ? -11.496 12.302 -23.828 1.00 96.31 96 LEU A CA 1
ATOM 744 C C . LEU A 1 96 ? -12.106 12.586 -25.197 1.00 96.31 96 LEU A C 1
ATOM 746 O O . LEU A 1 96 ? -12.408 11.661 -25.957 1.00 96.31 96 LEU A O 1
ATOM 750 N N . ARG A 1 97 ? -12.238 13.868 -25.549 1.00 95.75 97 ARG A N 1
ATOM 751 C CA . ARG A 1 97 ? -12.757 14.298 -26.852 1.00 95.75 97 ARG A CA 1
ATOM 752 C C . ARG A 1 97 ? -12.235 15.686 -27.225 1.00 95.75 97 ARG A C 1
ATOM 754 O O . ARG A 1 97 ? -12.006 16.509 -26.348 1.00 95.75 97 ARG A O 1
ATOM 761 N N . ALA A 1 98 ? -12.059 15.945 -28.521 1.00 95.62 98 ALA A N 1
ATOM 762 C CA . ALA A 1 98 ? -11.398 17.155 -29.021 1.00 95.62 98 ALA A CA 1
ATOM 763 C C . ALA A 1 98 ? -12.122 18.480 -28.713 1.00 95.62 98 ALA A C 1
ATOM 765 O O . ALA A 1 98 ? -11.491 19.532 -28.740 1.00 95.62 98 ALA A O 1
ATOM 766 N N . ASP A 1 99 ? -13.429 18.438 -28.465 1.00 94.56 99 ASP A N 1
ATOM 767 C CA . ASP A 1 99 ? -14.274 19.587 -28.117 1.00 94.56 99 ASP A CA 1
ATOM 768 C C . ASP A 1 99 ? -14.483 19.763 -26.603 1.00 94.56 99 ASP A C 1
ATOM 770 O O . ASP A 1 99 ? -15.275 20.615 -26.208 1.00 94.56 99 ASP A O 1
ATOM 774 N N . LEU A 1 100 ? -13.802 18.968 -25.774 1.00 94.81 100 LEU A N 1
ATOM 775 C CA . LEU A 1 100 ? -13.726 19.161 -24.325 1.00 94.81 100 LEU A CA 1
ATOM 776 C C . LEU A 1 100 ? -12.367 19.771 -23.981 1.00 94.81 100 LEU A C 1
ATOM 778 O O . LEU A 1 100 ? -11.364 19.445 -24.622 1.00 94.81 100 LEU A O 1
ATOM 782 N N . ASP A 1 101 ? -12.306 20.634 -22.971 1.00 93.50 101 ASP A N 1
ATOM 783 C CA . ASP A 1 101 ? -11.070 21.326 -22.577 1.00 93.50 101 ASP A CA 1
ATOM 784 C C . ASP A 1 101 ? -10.130 20.502 -21.683 1.00 93.50 101 ASP A C 1
ATOM 786 O O . ASP A 1 101 ? -9.074 21.000 -21.298 1.00 93.50 101 ASP A O 1
ATOM 790 N N . THR A 1 102 ? -10.421 19.224 -21.414 1.00 91.75 102 THR A N 1
ATOM 791 C CA . THR A 1 102 ? -9.501 18.335 -20.689 1.00 91.75 102 THR A CA 1
ATOM 792 C C . THR A 1 102 ? -8.142 18.252 -21.408 1.00 91.75 102 THR A C 1
ATOM 794 O O . THR A 1 102 ? -8.044 17.736 -22.526 1.00 91.75 102 THR A O 1
ATOM 797 N N . ARG A 1 103 ? -7.072 18.759 -20.779 1.00 88.94 103 ARG A N 1
ATOM 798 C CA . ARG A 1 103 ? -5.689 18.741 -21.320 1.00 88.94 103 ARG A CA 1
ATOM 799 C C . ARG A 1 103 ? -4.681 18.001 -20.444 1.00 88.94 103 ARG A C 1
ATOM 801 O O . ARG A 1 103 ? -3.520 17.884 -20.820 1.00 88.94 103 ARG A O 1
ATOM 808 N N . GLN A 1 104 ? -5.112 17.483 -19.302 1.00 85.94 104 GLN A N 1
ATOM 809 C CA . GLN A 1 104 ? -4.265 16.726 -18.393 1.00 85.94 104 GLN A CA 1
ATOM 810 C C . GLN A 1 104 ? -5.087 15.633 -17.709 1.00 85.94 104 GLN A C 1
ATOM 812 O O . GLN A 1 104 ? -6.283 15.803 -17.477 1.00 85.94 104 GLN A O 1
ATOM 817 N N . LEU A 1 105 ? -4.434 14.517 -17.394 1.00 88.38 105 LEU A N 1
ATOM 818 C CA . LEU A 1 105 ? -4.979 13.454 -16.557 1.00 88.38 105 LEU A CA 1
ATOM 819 C C . LEU A 1 105 ? -4.237 13.398 -15.222 1.00 88.38 105 LEU A C 1
ATOM 821 O O . LEU A 1 105 ? -3.069 13.778 -15.133 1.00 88.38 105 LEU A O 1
ATOM 825 N N . SER A 1 106 ? -4.908 12.862 -14.205 1.00 84.06 106 SER A N 1
ATOM 826 C CA . SER A 1 106 ? -4.318 12.602 -12.888 1.00 84.06 106 SER A CA 1
ATOM 827 C C . SER A 1 106 ? -3.185 11.566 -12.956 1.00 84.06 106 SER A C 1
ATOM 829 O O . SER A 1 106 ? -2.178 11.697 -12.265 1.00 84.06 106 SER A O 1
ATOM 831 N N . GLN A 1 107 ? -3.317 10.555 -13.822 1.00 86.56 107 GLN A N 1
ATOM 832 C CA . GLN A 1 107 ? -2.310 9.516 -14.049 1.00 86.56 107 GLN A CA 1
ATOM 833 C C . GLN A 1 107 ? -1.511 9.779 -15.330 1.00 86.56 107 GLN A C 1
ATOM 835 O O . GLN A 1 107 ? -2.067 10.099 -16.381 1.00 86.56 107 GLN A O 1
ATOM 840 N N . LYS A 1 108 ? -0.192 9.577 -15.249 1.00 88.94 108 LYS A N 1
ATOM 841 C CA . LYS A 1 108 ? 0.751 9.761 -16.366 1.00 88.94 108 LYS A CA 1
ATOM 842 C C . LYS A 1 108 ? 0.772 8.603 -17.370 1.00 88.94 108 LYS A C 1
ATOM 844 O O . LYS A 1 108 ? 1.299 8.768 -18.462 1.00 88.94 108 LYS A O 1
ATOM 849 N N . ASN A 1 109 ? 0.224 7.443 -17.028 1.00 93.38 109 ASN A N 1
ATOM 850 C CA . ASN A 1 109 ? 0.100 6.280 -17.905 1.00 93.38 109 ASN A CA 1
ATOM 851 C C . ASN A 1 109 ? -1.172 5.501 -17.576 1.00 93.38 109 ASN A C 1
ATOM 853 O O . ASN A 1 109 ? -1.798 5.697 -16.531 1.00 93.38 109 ASN A O 1
ATOM 857 N N . GLY A 1 110 ? -1.551 4.607 -18.476 1.00 94.69 110 GLY A N 1
ATOM 858 C CA . GLY A 1 110 ? -2.718 3.769 -18.286 1.00 94.69 110 GLY A CA 1
ATOM 859 C C . GLY A 1 110 ? -3.126 3.062 -19.561 1.00 94.69 110 GLY A C 1
ATOM 860 O O . GLY A 1 110 ? -2.300 2.765 -20.422 1.00 94.69 110 GLY A O 1
ATOM 861 N N . ILE A 1 111 ? -4.419 2.800 -19.687 1.00 95.50 111 ILE A N 1
ATOM 862 C CA . ILE A 1 111 ? -4.972 1.935 -20.723 1.00 95.50 111 ILE A CA 1
ATOM 863 C C . ILE A 1 111 ? -6.030 2.672 -21.516 1.00 95.50 111 ILE A C 1
ATOM 865 O O . ILE A 1 111 ? -6.811 3.453 -20.972 1.00 95.50 111 ILE A O 1
ATOM 869 N N . VAL A 1 112 ? -6.060 2.389 -22.813 1.00 95.88 112 VAL A N 1
ATOM 870 C CA . VAL A 1 112 ? -7.044 2.902 -23.754 1.00 95.88 112 VAL A CA 1
ATOM 871 C C . VAL A 1 112 ? -7.951 1.768 -24.210 1.00 95.88 112 VAL A C 1
ATOM 873 O O . VAL A 1 112 ? -7.485 0.699 -24.613 1.00 95.88 112 VAL A O 1
ATOM 876 N N . PHE A 1 113 ? -9.256 2.019 -24.181 1.00 95.25 113 PHE A N 1
ATOM 877 C CA . PHE A 1 113 ? -10.272 1.023 -24.493 1.00 95.25 113 PHE A CA 1
ATOM 878 C C . PHE A 1 113 ? -10.845 1.209 -25.900 1.00 95.25 113 PHE A C 1
ATOM 880 O O . PHE A 1 113 ? -11.011 2.328 -26.407 1.00 95.25 113 PHE A O 1
ATOM 887 N N . SER A 1 114 ? -11.182 0.083 -26.523 1.00 93.06 114 SER A N 1
ATOM 888 C CA . SER A 1 114 ? -11.878 0.035 -27.807 1.00 93.06 114 SER A CA 1
ATOM 889 C C . SER A 1 114 ? -13.248 0.702 -27.694 1.00 93.06 114 SER A C 1
ATOM 891 O O . SER A 1 114 ? -13.852 0.742 -26.620 1.00 93.06 114 SER A O 1
ATOM 893 N N . ASP A 1 115 ? -13.753 1.243 -28.801 1.00 91.88 115 ASP A N 1
ATOM 894 C CA . ASP A 1 115 ? -15.116 1.768 -28.835 1.00 91.88 115 ASP A CA 1
ATOM 895 C C . ASP A 1 115 ? -16.127 0.641 -28.595 1.00 91.88 115 ASP A C 1
ATOM 897 O O . ASP A 1 115 ? -15.854 -0.536 -28.857 1.00 91.88 115 ASP A O 1
ATOM 901 N N . SER A 1 116 ? -17.308 0.994 -28.088 1.00 93.19 116 SER A N 1
ATOM 902 C CA . SER A 1 116 ? -18.281 -0.010 -27.662 1.00 93.19 116 SER A CA 1
ATOM 903 C C . SER A 1 116 ? -18.772 -0.892 -28.812 1.00 93.19 116 SER A C 1
ATOM 905 O O . SER A 1 116 ? -19.060 -2.061 -28.569 1.00 93.19 116 SER A O 1
ATOM 907 N N . PHE A 1 117 ? -18.855 -0.395 -30.053 1.00 92.31 117 PHE A N 1
ATOM 908 C CA . PHE A 1 117 ? -19.260 -1.237 -31.183 1.00 92.31 117 PHE A CA 1
ATOM 909 C C . PHE A 1 117 ? -18.202 -2.290 -31.510 1.00 92.31 117 PHE A C 1
ATOM 911 O O . PHE A 1 117 ? -18.543 -3.468 -31.629 1.00 92.31 117 PHE A O 1
ATOM 918 N N . THR A 1 118 ? -16.933 -1.889 -31.596 1.00 90.88 118 THR A N 1
ATOM 919 C CA . THR A 1 118 ? -15.809 -2.811 -31.801 1.00 90.88 118 THR A CA 1
ATOM 920 C C . THR A 1 118 ? -15.732 -3.834 -30.670 1.00 90.88 118 THR A C 1
ATOM 922 O O . THR A 1 118 ? -15.673 -5.036 -30.926 1.00 90.88 118 THR A O 1
ATOM 925 N N . ALA A 1 119 ? -15.821 -3.371 -29.420 1.00 92.12 119 ALA A N 1
ATOM 926 C CA . ALA A 1 119 ? -15.797 -4.198 -28.218 1.00 92.12 119 ALA A CA 1
ATOM 927 C C . ALA A 1 119 ? -16.916 -5.259 -28.208 1.00 92.12 119 ALA A C 1
ATOM 929 O O . ALA A 1 119 ? -16.659 -6.439 -27.969 1.00 92.12 119 ALA A O 1
ATOM 930 N N . ILE A 1 120 ? -18.153 -4.866 -28.537 1.00 91.50 120 ILE A N 1
ATOM 931 C CA . ILE A 1 120 ? -19.295 -5.787 -28.673 1.00 91.50 120 ILE A CA 1
ATOM 932 C C . ILE A 1 120 ? -19.068 -6.778 -29.820 1.00 91.50 120 ILE A C 1
ATOM 934 O O . ILE A 1 120 ? -19.355 -7.964 -29.662 1.00 91.50 120 ILE A O 1
ATOM 938 N N . GLY A 1 121 ? -18.528 -6.319 -30.953 1.00 88.75 121 GLY A N 1
ATOM 939 C CA . GLY A 1 121 ? -18.259 -7.153 -32.128 1.00 88.75 121 GLY A CA 1
ATOM 940 C C . GLY A 1 121 ? -17.294 -8.312 -31.862 1.00 88.75 121 GLY A C 1
ATOM 941 O O . GLY A 1 121 ? -17.396 -9.345 -32.519 1.00 88.75 121 GLY A O 1
ATOM 942 N N . VAL A 1 122 ? -16.410 -8.169 -30.869 1.00 88.56 122 VAL A N 1
ATOM 943 C CA . VAL A 1 122 ? -15.471 -9.216 -30.425 1.00 88.56 122 VAL A CA 1
ATOM 944 C C . VAL A 1 122 ? -15.863 -9.867 -29.091 1.00 88.56 122 VAL A C 1
ATOM 946 O O . VAL A 1 122 ? -15.078 -10.619 -28.521 1.00 88.56 122 VAL A O 1
ATOM 949 N N . GLY A 1 123 ? -17.069 -9.594 -28.578 1.00 90.00 123 GLY A N 1
ATOM 950 C CA . GLY A 1 123 ? -17.588 -10.200 -27.346 1.00 90.00 123 GLY A CA 1
ATOM 951 C C . GLY A 1 123 ? -16.959 -9.688 -26.043 1.00 90.00 123 GLY A C 1
ATOM 952 O O . GLY A 1 123 ? -17.083 -10.352 -25.018 1.00 90.00 123 GLY A O 1
ATOM 953 N N . LYS A 1 124 ? -16.303 -8.522 -26.061 1.00 90.62 124 LYS A N 1
ATOM 954 C CA . LYS A 1 124 ? -15.600 -7.910 -24.919 1.00 90.62 124 LYS A CA 1
ATOM 955 C C . LYS A 1 124 ? -16.277 -6.600 -24.487 1.00 90.62 124 LYS A C 1
ATOM 957 O O . LYS A 1 124 ? -15.673 -5.545 -24.556 1.00 90.62 124 LYS A O 1
ATOM 962 N N . SER A 1 125 ? -17.559 -6.587 -24.128 1.00 86.81 125 SER A N 1
ATOM 963 C CA . SER A 1 125 ? -18.271 -5.324 -23.833 1.00 86.81 125 SER A CA 1
ATOM 964 C C . SER A 1 125 ? -17.931 -4.725 -22.460 1.00 86.81 125 SER A C 1
ATOM 966 O O . SER A 1 125 ? -17.843 -5.463 -21.484 1.00 86.81 125 SER A O 1
ATOM 968 N N . LEU A 1 126 ? -17.878 -3.390 -22.364 1.00 89.19 126 LEU A N 1
ATOM 969 C CA . LEU A 1 126 ? -17.926 -2.658 -21.090 1.00 89.19 126 LEU A CA 1
ATOM 970 C C . LEU A 1 126 ? -19.361 -2.229 -20.771 1.00 89.19 126 LEU A C 1
ATOM 972 O O . LEU A 1 126 ? -20.088 -1.791 -21.665 1.00 89.19 126 LEU A O 1
ATOM 976 N N . ASP A 1 127 ? -19.744 -2.288 -19.497 1.00 92.56 127 ASP A N 1
ATOM 977 C CA . ASP A 1 127 ? -21.013 -1.739 -19.008 1.00 92.56 127 ASP A CA 1
ATOM 978 C C . ASP A 1 127 ? -20.764 -0.371 -18.368 1.00 92.56 127 ASP A C 1
ATOM 980 O O . ASP A 1 127 ? -20.410 -0.266 -17.193 1.00 92.56 127 ASP A O 1
ATOM 984 N N . VAL A 1 128 ? -20.898 0.682 -19.176 1.00 95.19 128 VAL A N 1
ATOM 985 C CA . VAL A 1 128 ? -20.822 2.069 -18.705 1.00 95.19 128 VAL A CA 1
ATOM 986 C C . VAL A 1 128 ? -22.115 2.382 -17.961 1.00 95.19 128 VAL A C 1
ATOM 988 O O . VAL A 1 128 ? -23.198 2.349 -18.546 1.00 95.19 128 VAL A O 1
ATOM 991 N N . LEU A 1 129 ? -22.011 2.708 -16.679 1.00 95.25 129 LEU A N 1
ATOM 992 C CA . LEU A 1 129 ? -23.135 2.846 -15.756 1.00 95.25 129 LEU A CA 1
ATOM 993 C C . LEU A 1 129 ? -23.709 4.263 -15.739 1.00 95.25 129 LEU A C 1
ATOM 995 O O . LEU A 1 129 ? -24.925 4.431 -15.795 1.00 95.25 129 LEU A O 1
ATOM 999 N N . CYS A 1 130 ? -22.849 5.279 -15.694 1.00 95.38 130 CYS A N 1
ATOM 1000 C CA . CYS A 1 130 ? -23.260 6.680 -15.685 1.00 95.38 130 CYS A CA 1
ATOM 1001 C C . CYS A 1 130 ? -22.101 7.623 -16.048 1.00 95.38 130 CYS A C 1
ATOM 1003 O O . CYS A 1 130 ? -20.945 7.202 -16.131 1.00 95.38 130 CYS A O 1
ATOM 1005 N N . ALA A 1 131 ? -22.427 8.900 -16.260 1.00 96.81 131 ALA A N 1
ATOM 1006 C CA . ALA A 1 131 ? -21.481 9.962 -16.584 1.00 96.81 131 ALA A CA 1
ATOM 1007 C C . ALA A 1 131 ? -21.575 11.130 -15.592 1.00 96.81 131 ALA A C 1
ATOM 1009 O O . ALA A 1 131 ? -22.667 11.600 -15.262 1.00 96.81 131 ALA A O 1
ATOM 1010 N N . TYR A 1 132 ? -20.420 11.638 -15.177 1.00 95.88 132 TYR A N 1
ATOM 1011 C CA . TYR A 1 132 ? -20.251 12.855 -14.393 1.00 95.88 132 TYR A CA 1
ATOM 1012 C C . TYR A 1 132 ? -19.589 13.925 -15.257 1.00 95.88 132 TYR A C 1
ATOM 1014 O O . TYR A 1 132 ? -18.597 13.625 -15.925 1.00 95.88 132 TYR A O 1
ATOM 1022 N N . PRO A 1 133 ? -20.089 15.173 -15.257 1.00 96.00 133 PRO A N 1
ATOM 1023 C CA . PRO A 1 133 ? -19.403 16.275 -15.916 1.00 96.00 133 PRO A CA 1
ATOM 1024 C C . PRO A 1 133 ? -17.959 16.443 -15.450 1.00 96.00 133 PRO A C 1
ATOM 1026 O O . PRO A 1 133 ? -17.107 16.605 -16.313 1.00 96.00 133 PRO A O 1
ATOM 1029 N N . PHE A 1 134 ? -17.653 16.314 -14.155 1.00 93.06 134 PHE A N 1
ATOM 1030 C CA . PHE A 1 134 ? -16.289 16.476 -13.633 1.00 93.06 134 PHE A CA 1
ATOM 1031 C C . PHE A 1 134 ? -15.840 15.302 -12.760 1.00 93.06 134 PHE A C 1
ATOM 1033 O O . PHE A 1 134 ? -16.652 14.685 -12.064 1.00 93.06 134 PHE A O 1
ATOM 1040 N N . GLU A 1 135 ? -14.533 15.032 -12.768 1.00 89.12 135 GLU A N 1
ATOM 1041 C CA . GLU A 1 135 ? -13.878 14.076 -11.873 1.00 89.12 135 GLU A CA 1
ATOM 1042 C C . GLU A 1 135 ? -14.182 14.365 -10.391 1.00 89.12 135 GLU A C 1
ATOM 1044 O O . GLU A 1 135 ? -14.275 15.516 -9.958 1.00 89.12 135 GLU A O 1
ATOM 1049 N N . MET A 1 136 ? -14.351 13.296 -9.612 1.00 86.94 136 MET A N 1
ATOM 1050 C CA . MET A 1 136 ? -14.619 13.341 -8.177 1.00 86.94 136 MET A CA 1
ATOM 1051 C C . MET A 1 136 ? -14.114 12.070 -7.488 1.00 86.94 136 MET A C 1
ATOM 1053 O O . MET A 1 136 ? -13.999 11.005 -8.109 1.00 86.94 136 MET A O 1
ATOM 1057 N N . THR A 1 137 ? -13.882 12.157 -6.179 1.00 81.25 137 THR A N 1
ATOM 1058 C CA . THR A 1 137 ? -13.631 10.971 -5.356 1.00 81.25 137 THR A CA 1
ATOM 1059 C C . THR A 1 137 ? -14.949 10.243 -5.113 1.00 81.25 137 THR A C 1
ATOM 1061 O O . THR A 1 137 ? -15.905 10.816 -4.593 1.00 81.25 137 THR A O 1
ATOM 1064 N N . VAL A 1 138 ? -15.015 8.967 -5.486 1.00 73.38 138 VAL A N 1
ATOM 1065 C CA . VAL A 1 138 ? -16.196 8.130 -5.257 1.00 73.38 138 VAL A CA 1
ATOM 1066 C C . VAL A 1 138 ? -15.936 7.246 -4.045 1.00 73.38 138 VAL A C 1
ATOM 1068 O O . VAL A 1 138 ? -15.082 6.368 -4.088 1.00 73.38 138 VAL A O 1
ATOM 1071 N N . SER A 1 139 ? -16.665 7.488 -2.953 1.00 76.62 139 SER A N 1
ATOM 1072 C CA . SER A 1 139 ? -16.645 6.598 -1.787 1.00 76.62 139 SER A CA 1
ATOM 1073 C C . SER A 1 139 ? -17.229 5.235 -2.159 1.00 76.62 139 SER A C 1
ATOM 1075 O O . SER A 1 139 ? -18.279 5.179 -2.800 1.00 76.62 139 SER A O 1
ATOM 1077 N N . GLY A 1 140 ? -16.619 4.146 -1.681 1.00 74.19 140 GLY A N 1
ATOM 1078 C CA . GLY A 1 140 ? -17.156 2.790 -1.844 1.00 74.19 140 GLY A CA 1
ATOM 1079 C C . GLY A 1 140 ? -18.554 2.593 -1.235 1.00 74.19 140 GLY A C 1
ATOM 1080 O O . GLY A 1 140 ? -19.265 1.666 -1.603 1.00 74.19 140 GLY A O 1
ATOM 1081 N N . HIS A 1 141 ? -18.994 3.504 -0.358 1.00 78.00 141 HIS A N 1
ATOM 1082 C CA . HIS A 1 141 ? -20.333 3.514 0.242 1.00 78.00 141 HIS A CA 1
ATOM 1083 C C . HIS A 1 141 ? -21.382 4.242 -0.612 1.00 78.00 141 HIS A C 1
ATOM 1085 O O . HIS A 1 141 ? -22.556 4.297 -0.239 1.00 78.00 141 HIS A O 1
ATOM 1091 N N . ARG A 1 142 ? -20.981 4.856 -1.732 1.00 84.19 142 ARG A N 1
ATOM 1092 C CA . ARG A 1 142 ? -21.916 5.544 -2.618 1.00 84.19 142 ARG A CA 1
ATOM 1093 C C . ARG A 1 142 ? -22.770 4.502 -3.365 1.00 84.19 142 ARG A C 1
ATOM 1095 O O . ARG A 1 142 ? -22.201 3.622 -4.011 1.00 84.19 142 ARG A O 1
ATOM 1102 N N . PRO A 1 143 ? -24.113 4.583 -3.294 1.00 86.69 143 PRO A N 1
ATOM 1103 C CA . PRO A 1 143 ? -24.995 3.561 -3.854 1.00 86.69 143 PRO A CA 1
ATOM 1104 C C . PRO A 1 143 ? -24.916 3.489 -5.384 1.00 86.69 143 PRO A C 1
ATOM 1106 O O . PRO A 1 143 ? -24.350 4.366 -6.041 1.00 86.69 143 PRO A O 1
ATOM 1109 N N . ASP A 1 144 ? -25.517 2.437 -5.943 1.00 89.56 144 ASP A N 1
ATOM 1110 C CA . ASP A 1 144 ? -25.649 2.213 -7.388 1.00 89.56 144 ASP A CA 1
ATOM 1111 C C . ASP A 1 144 ? -24.309 2.264 -8.128 1.00 89.56 144 ASP A C 1
ATOM 1113 O O . ASP A 1 144 ? -24.168 2.924 -9.156 1.00 89.56 144 ASP A O 1
ATOM 1117 N N . HIS A 1 145 ? -23.303 1.582 -7.577 1.00 91.19 145 HIS A N 1
ATOM 1118 C CA . HIS A 1 145 ? -21.952 1.542 -8.131 1.00 91.19 145 HIS A CA 1
ATOM 1119 C C . HIS A 1 145 ? -21.312 2.923 -8.304 1.00 91.19 145 HIS A C 1
ATOM 1121 O O . HIS A 1 145 ? -20.719 3.238 -9.334 1.00 91.19 145 HIS A O 1
ATOM 1127 N N . GLY A 1 146 ? -21.491 3.790 -7.308 1.00 90.25 146 GLY A N 1
ATOM 1128 C CA . GLY A 1 146 ? -20.950 5.140 -7.352 1.00 90.25 146 GLY A CA 1
ATOM 1129 C C . GLY A 1 146 ? -21.749 6.130 -8.198 1.00 90.25 146 GLY A C 1
ATOM 1130 O O . GLY A 1 146 ? -21.372 7.301 -8.209 1.00 90.25 146 GLY A O 1
ATOM 1131 N N . CYS A 1 147 ? -22.838 5.707 -8.854 1.00 92.31 147 CYS A N 1
ATOM 1132 C CA . CYS A 1 147 ? -23.716 6.571 -9.649 1.00 92.31 147 CYS A CA 1
ATOM 1133 C C . CYS A 1 147 ? -24.833 7.237 -8.825 1.00 92.31 147 CYS A C 1
ATOM 1135 O O . CYS A 1 147 ? -25.321 8.316 -9.191 1.00 92.31 147 CYS A O 1
ATOM 1137 N N . GLY A 1 148 ? -25.244 6.617 -7.719 1.00 88.12 148 GLY A N 1
ATOM 1138 C CA . GLY A 1 148 ? -26.390 7.034 -6.915 1.00 88.12 148 GLY A CA 1
ATOM 1139 C C . GLY A 1 148 ? -26.087 8.183 -5.947 1.00 88.12 148 GLY A C 1
ATOM 1140 O O . GLY A 1 148 ? -24.932 8.517 -5.668 1.00 88.12 148 GLY A O 1
ATOM 1141 N N . LEU A 1 149 ? -27.140 8.788 -5.394 1.00 82.00 149 LEU A N 1
ATOM 1142 C CA . LEU A 1 149 ? -27.045 9.718 -4.263 1.00 82.00 149 LEU A CA 1
ATOM 1143 C C . LEU A 1 149 ? -27.679 9.065 -3.023 1.00 82.00 149 LEU A C 1
ATOM 1145 O O . LEU A 1 149 ? -28.709 8.411 -3.168 1.00 82.00 149 LEU A O 1
ATOM 1149 N N . PRO A 1 150 ? -27.133 9.252 -1.803 1.00 65.62 150 PRO A N 1
ATOM 1150 C CA . PRO A 1 150 ? -27.631 8.588 -0.588 1.00 65.62 150 PRO A CA 1
ATOM 1151 C C . PRO A 1 150 ? -29.126 8.800 -0.290 1.00 65.62 150 PRO A C 1
ATOM 1153 O O . PRO A 1 150 ? -29.737 8.010 0.422 1.00 65.62 150 PRO A O 1
ATOM 1156 N N . THR A 1 151 ? -29.719 9.872 -0.818 1.00 59.56 151 THR A N 1
ATOM 1157 C CA . THR A 1 151 ? -31.112 10.284 -0.595 1.00 59.56 151 THR A CA 1
ATOM 1158 C C . THR A 1 151 ? -32.065 9.938 -1.745 1.00 59.56 151 THR A C 1
ATOM 1160 O O . THR A 1 151 ? -33.264 10.181 -1.613 1.00 59.56 151 THR A O 1
ATOM 1163 N N . ALA A 1 152 ? -31.579 9.364 -2.851 1.00 55.12 152 ALA A N 1
ATOM 1164 C CA . ALA A 1 152 ? -32.380 9.045 -4.033 1.00 55.12 152 ALA A CA 1
ATOM 1165 C C . ALA A 1 152 ? -32.226 7.560 -4.394 1.00 55.12 152 ALA A C 1
ATOM 1167 O O . ALA A 1 152 ? -31.175 7.133 -4.861 1.00 55.12 152 ALA A O 1
ATOM 1168 N N . THR A 1 153 ? -33.277 6.765 -4.173 1.00 47.88 153 THR A N 1
ATOM 1169 C CA . THR A 1 153 ? -33.327 5.368 -4.629 1.00 47.88 153 THR A CA 1
ATOM 1170 C C . THR A 1 153 ? -33.740 5.334 -6.096 1.00 47.88 153 THR A C 1
ATOM 1172 O O . THR A 1 153 ? -34.851 5.728 -6.452 1.00 47.88 153 THR A O 1
ATOM 1175 N N . ASN A 1 154 ? -32.831 4.892 -6.962 1.00 56.47 154 ASN A N 1
ATOM 1176 C CA . ASN A 1 154 ? -33.090 4.769 -8.391 1.00 56.47 154 ASN A CA 1
ATOM 1177 C C . ASN A 1 154 ? -33.781 3.454 -8.761 1.00 56.47 154 ASN A C 1
ATOM 1179 O O . ASN A 1 154 ? -33.740 2.452 -8.047 1.00 56.47 154 ASN A O 1
ATOM 1183 N N . THR A 1 155 ? -34.429 3.464 -9.926 1.00 54.78 155 THR A N 1
ATOM 1184 C CA . THR A 1 155 ? -35.036 2.277 -10.536 1.00 54.78 155 THR A CA 1
ATOM 1185 C C . THR A 1 155 ? -33.968 1.248 -10.908 1.00 54.78 155 THR A C 1
ATOM 1187 O O . THR A 1 155 ? -32.903 1.617 -11.392 1.00 54.78 155 THR A O 1
ATOM 1190 N N . THR A 1 156 ? -34.281 -0.044 -10.792 1.00 57.38 156 THR A N 1
ATOM 1191 C CA . THR A 1 156 ? -33.353 -1.179 -10.990 1.00 57.38 156 THR A CA 1
ATOM 1192 C C . THR A 1 156 ? -32.683 -1.279 -12.375 1.00 57.38 156 THR A C 1
ATOM 1194 O O . THR A 1 156 ? -31.874 -2.180 -12.590 1.00 57.38 156 THR A O 1
ATOM 1197 N N . GLN A 1 157 ? -32.998 -0.390 -13.328 1.00 76.62 157 GLN A N 1
ATOM 1198 C CA . GLN A 1 157 ? -32.531 -0.457 -14.716 1.00 76.62 157 GLN A CA 1
ATOM 1199 C C . GLN A 1 157 ? -31.585 0.680 -15.148 1.00 76.62 157 GLN A C 1
ATOM 1201 O O . GLN A 1 157 ? -30.859 0.485 -16.118 1.00 76.62 157 GLN A O 1
ATOM 1206 N N . ASP A 1 158 ? -31.534 1.834 -14.481 1.00 87.19 158 ASP A N 1
ATOM 1207 C CA . ASP A 1 158 ? -30.571 2.909 -14.785 1.00 87.19 158 ASP A CA 1
ATOM 1208 C C . ASP A 1 158 ? -29.992 3.438 -13.464 1.00 87.19 158 ASP A C 1
ATOM 1210 O O . ASP A 1 158 ? -30.753 3.973 -12.656 1.00 87.19 158 ASP A O 1
ATOM 1214 N N . PRO A 1 159 ? -28.683 3.258 -13.207 1.00 89.81 159 PRO A N 1
ATOM 1215 C CA . PRO A 1 159 ? -28.085 3.629 -11.928 1.00 89.81 159 PRO A CA 1
ATOM 1216 C C . PRO A 1 159 ? -27.850 5.146 -11.787 1.00 89.81 159 PRO A C 1
ATOM 1218 O O . PRO A 1 159 ? -27.446 5.602 -10.719 1.00 89.81 159 PRO A O 1
ATOM 1221 N N . SER A 1 160 ? -28.082 5.947 -12.836 1.00 92.38 160 SER A N 1
ATOM 1222 C CA . SER A 1 160 ? -27.810 7.391 -12.825 1.00 92.38 160 SER A CA 1
ATOM 1223 C C . SER A 1 160 ? -28.803 8.211 -11.987 1.00 92.38 160 SER A C 1
ATOM 1225 O O . SER A 1 160 ? -30.007 7.971 -12.006 1.00 92.38 160 SER A O 1
ATOM 1227 N N . SER A 1 161 ? -28.324 9.198 -11.224 1.00 92.44 161 SER A N 1
ATOM 1228 C CA . SER A 1 161 ? -29.100 9.876 -10.163 1.00 92.44 161 SER A CA 1
ATOM 1229 C C . SER A 1 161 ? -29.807 11.170 -10.565 1.00 92.44 161 SER A C 1
ATOM 1231 O O . SER A 1 161 ? -30.744 11.579 -9.880 1.00 92.44 161 SER A O 1
ATOM 1233 N N . CYS A 1 162 ? -29.424 11.824 -11.663 1.00 93.56 162 CYS A N 1
ATOM 1234 C CA . CYS A 1 162 ? -30.014 13.115 -12.032 1.00 93.56 162 CYS A CA 1
ATOM 1235 C C . CYS A 1 162 ? -31.510 13.022 -12.373 1.00 93.56 162 CYS A C 1
ATOM 1237 O O . CYS A 1 162 ? -32.281 13.911 -12.009 1.00 93.56 162 CYS A O 1
ATOM 1239 N N . ALA A 1 163 ? -31.948 11.930 -13.007 1.00 89.81 163 ALA A N 1
ATOM 1240 C CA . ALA A 1 163 ? -33.344 11.768 -13.410 1.00 89.81 163 ALA A CA 1
ATOM 1241 C C . ALA A 1 163 ? -34.308 11.762 -12.207 1.00 89.81 163 ALA A C 1
ATOM 1243 O O . ALA A 1 163 ? -35.373 12.376 -12.275 1.00 89.81 163 ALA A O 1
ATOM 1244 N N . ALA A 1 164 ? -33.912 11.143 -11.087 1.00 87.12 164 ALA A N 1
ATOM 1245 C CA . ALA A 1 164 ? -34.695 11.126 -9.847 1.00 87.12 164 ALA A CA 1
ATOM 1246 C C . ALA A 1 164 ? -34.855 12.520 -9.212 1.00 87.12 164 ALA A C 1
ATOM 1248 O O . ALA A 1 164 ? -35.791 12.751 -8.450 1.00 87.12 164 ALA A O 1
ATOM 1249 N N . LEU A 1 165 ? -33.974 13.461 -9.560 1.00 88.94 165 LEU A N 1
ATOM 1250 C CA . LEU A 1 165 ? -34.030 14.859 -9.134 1.00 88.94 165 LEU A CA 1
ATOM 1251 C C . LEU A 1 165 ? -34.759 15.766 -10.141 1.00 88.94 165 LEU A C 1
ATOM 1253 O O . LEU A 1 165 ? -34.786 16.981 -9.962 1.00 88.94 165 LEU A O 1
ATOM 1257 N N . GLY A 1 166 ? -35.330 15.204 -11.214 1.00 89.62 166 GLY A N 1
ATOM 1258 C CA . GLY A 1 166 ? -35.944 15.979 -12.296 1.00 89.62 166 GLY A CA 1
ATOM 1259 C C . GLY A 1 166 ? -34.931 16.709 -13.186 1.00 89.62 166 GLY A C 1
ATOM 1260 O O . GLY A 1 166 ? -35.301 17.646 -13.890 1.00 89.62 166 GLY A O 1
ATOM 1261 N N . ILE A 1 167 ? -33.660 16.297 -13.157 1.00 93.19 167 ILE A N 1
ATOM 1262 C CA . ILE A 1 167 ? -32.567 16.884 -13.938 1.00 93.19 167 ILE A CA 1
ATOM 1263 C C . ILE A 1 167 ? -32.318 16.001 -15.162 1.00 93.19 167 ILE A C 1
ATOM 1265 O O . ILE A 1 167 ? -31.991 14.820 -15.035 1.00 93.19 167 ILE A O 1
ATOM 1269 N N . SER A 1 168 ? -32.454 16.570 -16.359 1.00 91.44 168 SER A N 1
ATOM 1270 C CA . SER A 1 168 ? -32.304 15.826 -17.622 1.00 91.44 168 SER A CA 1
ATOM 1271 C C . SER A 1 168 ? -31.488 16.546 -18.694 1.00 91.44 168 SER A C 1
ATOM 1273 O O . SER A 1 168 ? -31.266 15.984 -19.766 1.00 91.44 168 SER A O 1
ATOM 1275 N N . ASP A 1 169 ? -31.053 17.778 -18.436 1.00 95.62 169 ASP A N 1
ATOM 1276 C CA . ASP A 1 169 ? -30.290 18.596 -19.377 1.00 95.62 169 ASP A CA 1
ATOM 1277 C C . ASP A 1 169 ? -29.142 19.344 -18.681 1.00 95.62 169 ASP A C 1
ATOM 1279 O O . ASP A 1 169 ? -29.028 19.364 -17.456 1.00 95.62 169 ASP A O 1
ATOM 1283 N N . ALA A 1 170 ? -28.264 19.958 -19.476 1.00 96.44 170 ALA A N 1
ATOM 1284 C CA . ALA A 1 170 ? -27.075 20.622 -18.954 1.00 96.44 170 ALA A CA 1
ATOM 1285 C C . ALA A 1 170 ? -27.409 21.859 -18.105 1.00 96.44 170 ALA A C 1
ATOM 1287 O O . ALA A 1 170 ? -26.714 22.142 -17.134 1.00 96.44 170 ALA A O 1
ATOM 1288 N N . SER A 1 171 ? -28.477 22.590 -18.441 1.00 96.31 171 SER A N 1
ATOM 1289 C CA . SER A 1 171 ? -28.851 23.822 -17.737 1.00 96.31 171 SER A CA 1
ATOM 1290 C C . SER A 1 171 ? -29.383 23.521 -16.335 1.00 96.31 171 SER A C 1
ATOM 1292 O O . SER A 1 171 ? -28.995 24.169 -15.360 1.00 96.31 171 SER A O 1
ATOM 1294 N N . SER A 1 172 ? -30.264 22.526 -16.224 1.00 96.19 172 SER A N 1
ATOM 1295 C CA . SER A 1 172 ? -30.781 22.030 -14.946 1.00 96.19 172 SER A CA 1
ATOM 1296 C C . SER A 1 172 ? -29.670 21.403 -14.102 1.00 96.19 172 SER A C 1
ATOM 1298 O O . SER A 1 172 ? -29.619 21.650 -12.897 1.00 96.19 172 SER A O 1
ATOM 1300 N N . TRP A 1 173 ? -28.722 20.693 -14.726 1.00 96.94 173 TRP A N 1
ATOM 1301 C CA . TRP A 1 173 ? -27.555 20.149 -14.031 1.00 96.94 173 TRP A CA 1
ATOM 1302 C C . TRP A 1 173 ? -26.648 21.249 -13.460 1.00 96.94 173 TRP A C 1
ATOM 1304 O O . TRP A 1 173 ? -26.323 21.214 -12.277 1.00 96.94 173 TRP A O 1
ATOM 1314 N N . LEU A 1 174 ? -26.296 22.268 -14.257 1.00 95.69 174 LEU A N 1
ATOM 1315 C CA . LEU A 1 174 ? -25.474 23.401 -13.802 1.00 95.69 174 LEU A CA 1
ATOM 1316 C C . LEU A 1 174 ? -26.136 24.147 -12.642 1.00 95.69 174 LEU A C 1
ATOM 1318 O O . LEU A 1 174 ? -25.475 24.474 -11.658 1.00 95.69 174 LEU A O 1
ATOM 1322 N N . THR A 1 175 ? -27.450 24.364 -12.734 1.00 95.69 175 THR A N 1
ATOM 1323 C CA . THR A 1 175 ? -28.237 24.988 -11.661 1.00 95.69 175 THR A CA 1
ATOM 1324 C C . THR A 1 175 ? -28.134 24.180 -10.368 1.00 95.69 175 THR A C 1
ATOM 1326 O O . THR A 1 175 ? -27.881 24.743 -9.304 1.00 95.69 175 THR A O 1
ATOM 1329 N N . HIS A 1 176 ? -28.285 22.857 -10.451 1.00 94.31 176 HIS A N 1
ATOM 1330 C CA . HIS A 1 176 ? -28.147 21.972 -9.299 1.00 94.31 176 HIS A CA 1
ATOM 1331 C C . HIS A 1 176 ? -26.727 21.998 -8.721 1.00 94.31 176 HIS A C 1
ATOM 1333 O O . HIS A 1 176 ? -26.556 22.161 -7.517 1.00 94.31 176 HIS A O 1
ATOM 1339 N N . PHE A 1 177 ? -25.700 21.907 -9.566 1.00 94.56 177 PHE A N 1
ATOM 1340 C CA . PHE A 1 177 ? -24.310 21.913 -9.119 1.00 94.56 177 PHE A CA 1
ATOM 1341 C C . PHE A 1 177 ? -23.927 23.226 -8.416 1.00 94.56 177 PHE A C 1
ATOM 1343 O O . PHE A 1 177 ? -23.266 23.212 -7.377 1.00 94.56 177 PHE A O 1
ATOM 1350 N N . GLN A 1 178 ? -24.424 24.363 -8.909 1.00 93.94 178 GLN A N 1
ATOM 1351 C CA . GLN A 1 178 ? -24.276 25.662 -8.246 1.00 93.94 178 GLN A CA 1
ATOM 1352 C C . GLN A 1 178 ? -24.974 25.707 -6.877 1.00 93.94 178 GLN A C 1
ATOM 1354 O O . GLN A 1 178 ? -24.416 26.262 -5.931 1.00 93.94 178 GLN A O 1
ATOM 1359 N N . GLN A 1 179 ? -26.159 25.100 -6.740 1.00 94.12 179 GLN A N 1
ATOM 1360 C CA . GLN A 1 179 ? -26.860 24.991 -5.450 1.00 94.12 179 GLN A CA 1
ATOM 1361 C C . GLN A 1 179 ? -26.084 24.147 -4.431 1.00 94.12 179 GLN A C 1
ATOM 1363 O O . GLN A 1 179 ? -26.151 24.428 -3.238 1.00 94.12 179 GLN A O 1
ATOM 1368 N N . GLN A 1 180 ? -25.311 23.164 -4.897 1.00 92.06 180 GLN A N 1
ATOM 1369 C CA . GLN A 1 180 ? -24.401 22.362 -4.072 1.00 92.06 180 GLN A CA 1
ATOM 1370 C C . GLN A 1 180 ? -23.026 23.020 -3.880 1.00 92.06 180 GLN A C 1
ATOM 1372 O O . GLN A 1 180 ? -22.046 22.323 -3.634 1.00 92.06 180 GLN A O 1
ATOM 1377 N N . THR A 1 181 ? -22.935 24.344 -4.056 1.00 92.12 181 THR A N 1
ATOM 1378 C CA . THR A 1 181 ? -21.698 25.132 -3.921 1.00 92.12 181 THR A CA 1
ATOM 1379 C C . THR A 1 181 ? -20.525 24.605 -4.756 1.00 92.12 181 THR A C 1
ATOM 1381 O O . THR A 1 181 ? -19.368 24.811 -4.399 1.00 92.12 181 THR A O 1
ATOM 1384 N N . GLN A 1 182 ? -20.827 23.962 -5.893 1.00 91.69 182 GLN A N 1
ATOM 1385 C CA . GLN A 1 182 ? -19.855 23.358 -6.812 1.00 91.69 182 GLN A CA 1
ATOM 1386 C C . GLN A 1 182 ? -18.966 22.277 -6.164 1.00 91.69 182 GLN A C 1
ATOM 1388 O O . GLN A 1 182 ? -17.829 22.074 -6.583 1.00 91.69 182 GLN A O 1
ATOM 1393 N N . GLN A 1 183 ? -19.472 21.568 -5.150 1.00 89.44 183 GLN A N 1
ATOM 1394 C CA . GLN A 1 183 ? -18.777 20.434 -4.529 1.00 89.44 183 GLN A CA 1
ATOM 1395 C C . GLN A 1 183 ? -18.809 19.207 -5.461 1.00 89.44 183 GLN A C 1
ATOM 1397 O O . GLN A 1 183 ? -19.904 18.680 -5.701 1.00 89.44 183 GLN A O 1
ATOM 1402 N N . PRO A 1 184 ? -17.663 18.715 -5.988 1.00 89.25 184 PRO A N 1
ATOM 1403 C CA . PRO A 1 184 ? -17.623 17.579 -6.916 1.00 89.25 184 PRO A CA 1
ATOM 1404 C C . PRO A 1 184 ? -18.354 16.332 -6.407 1.00 89.25 184 PRO A C 1
ATOM 1406 O O . PRO A 1 184 ? -19.007 15.638 -7.183 1.00 89.25 184 PRO A O 1
ATOM 1409 N N . GLU A 1 185 ? -18.297 16.065 -5.105 1.00 87.81 185 GLU A N 1
ATOM 1410 C CA . GLU A 1 185 ? -18.901 14.897 -4.462 1.00 87.81 185 GLU A CA 1
ATOM 1411 C C . GLU A 1 185 ? -20.437 14.943 -4.449 1.00 87.81 185 GLU A C 1
ATOM 1413 O O . GLU A 1 185 ? -21.085 13.905 -4.311 1.00 87.81 185 GLU A O 1
ATOM 1418 N N . GLN A 1 186 ? -21.025 16.130 -4.627 1.00 89.31 186 GLN A N 1
ATOM 1419 C CA . GLN A 1 186 ? -22.473 16.360 -4.627 1.00 89.31 186 GLN A CA 1
ATOM 1420 C C . GLN A 1 186 ? -23.082 16.386 -6.037 1.00 89.31 186 GLN A C 1
ATOM 1422 O O . GLN A 1 186 ? -24.281 16.612 -6.190 1.00 89.31 186 GLN A O 1
ATOM 1427 N N . GLN A 1 187 ? -22.287 16.144 -7.085 1.00 92.25 187 GLN A N 1
ATOM 1428 C CA . GLN A 1 187 ? -22.799 16.008 -8.448 1.00 92.25 187 GLN A CA 1
ATOM 1429 C C . GLN A 1 187 ? -23.792 14.835 -8.531 1.00 92.25 187 GLN A C 1
ATOM 1431 O O . GLN A 1 187 ? -23.463 13.709 -8.144 1.00 92.25 187 GLN A O 1
ATOM 1436 N N . CYS A 1 188 ? -24.975 15.056 -9.110 1.00 92.94 188 CYS A N 1
ATOM 1437 C CA . CYS A 1 188 ? -25.780 13.948 -9.627 1.00 92.94 188 CYS A CA 1
ATOM 1438 C C . CYS A 1 188 ? -25.146 13.407 -10.923 1.00 92.94 188 CYS A C 1
ATOM 1440 O O . CYS A 1 188 ? -24.504 14.157 -11.668 1.00 92.94 188 CYS A O 1
ATOM 1442 N N . SER A 1 189 ? -25.329 12.116 -11.206 1.00 94.81 189 SER A N 1
ATOM 1443 C CA . SER A 1 189 ? -24.859 11.488 -12.449 1.00 94.81 189 SER A CA 1
ATOM 1444 C C . SER A 1 189 ? -25.923 11.468 -13.536 1.00 94.81 189 SER A C 1
ATOM 1446 O O . SER A 1 189 ? -27.105 11.239 -13.274 1.00 94.81 189 SER A O 1
ATOM 1448 N N . LEU A 1 190 ? -25.488 11.659 -14.777 1.00 95.88 190 LEU A N 1
ATOM 1449 C CA . LEU A 1 190 ? -26.324 11.586 -15.970 1.00 95.88 190 LEU A CA 1
ATOM 1450 C C . LEU A 1 190 ? -26.260 10.186 -16.590 1.00 95.88 190 LEU A C 1
ATOM 1452 O O . LEU A 1 190 ? -25.240 9.496 -16.507 1.00 95.88 190 LEU A O 1
ATOM 1456 N N . SER A 1 191 ? -27.357 9.761 -17.219 1.00 94.62 191 SER A N 1
ATOM 1457 C CA . SER A 1 191 ? -27.467 8.424 -17.806 1.00 94.62 191 SER A CA 1
ATOM 1458 C C . SER A 1 191 ? -26.470 8.202 -18.945 1.00 94.62 191 SER A C 1
ATOM 1460 O O . SER A 1 191 ? -26.430 8.952 -19.923 1.00 94.62 191 SER A O 1
ATOM 1462 N N . SER A 1 192 ? -25.727 7.096 -18.866 1.00 94.50 192 SER A N 1
ATOM 1463 C CA . SER A 1 192 ? -24.915 6.543 -19.960 1.00 94.50 192 SER A CA 1
ATOM 1464 C C . SER A 1 192 ? -25.736 5.685 -20.932 1.00 94.50 192 SER A C 1
ATOM 1466 O O . SER A 1 192 ? -25.178 5.088 -21.853 1.00 94.50 192 SER A O 1
ATOM 1468 N N . ARG A 1 193 ? -27.049 5.551 -20.715 1.00 92.25 193 ARG A N 1
ATOM 1469 C CA . ARG A 1 193 ? -27.960 4.730 -21.530 1.00 92.25 193 ARG A CA 1
ATOM 1470 C C . ARG A 1 193 ? -28.845 5.598 -22.420 1.00 92.25 193 ARG A C 1
ATOM 1472 O O . ARG A 1 193 ? -29.236 5.165 -23.503 1.00 92.25 193 ARG A O 1
ATOM 1479 N N . VAL A 1 194 ? -29.105 6.838 -22.002 1.00 93.50 194 VAL A N 1
ATOM 1480 C CA . VAL A 1 194 ? -29.904 7.827 -22.734 1.00 93.50 194 VAL A CA 1
ATOM 1481 C C . VAL A 1 194 ? -28.988 8.835 -23.430 1.00 93.50 194 VAL A C 1
ATOM 1483 O O . VAL A 1 194 ? -28.356 9.664 -22.778 1.00 93.50 194 VAL A O 1
ATOM 1486 N N . ALA A 1 195 ? -28.952 8.818 -24.769 1.00 94.75 195 ALA A N 1
ATOM 1487 C CA . ALA A 1 195 ? -28.047 9.661 -25.564 1.00 94.75 195 ALA A CA 1
ATOM 1488 C C . ALA A 1 195 ? -28.167 11.164 -25.245 1.00 94.75 195 ALA A C 1
ATOM 1490 O O . ALA A 1 195 ? -27.155 11.855 -25.142 1.00 94.75 195 ALA A O 1
ATOM 1491 N N . ALA A 1 196 ? -29.387 11.661 -25.015 1.00 94.44 196 ALA A N 1
ATOM 1492 C CA . ALA A 1 196 ? -29.622 13.057 -24.648 1.00 94.44 196 ALA A CA 1
ATOM 1493 C C . ALA A 1 196 ? -29.023 13.437 -23.279 1.00 94.44 196 ALA A C 1
ATOM 1495 O O . ALA A 1 196 ? -28.470 14.527 -23.147 1.00 94.44 196 ALA A O 1
ATOM 1496 N N . GLN A 1 197 ? -29.080 12.544 -22.283 1.00 95.06 197 GLN A N 1
ATOM 1497 C CA . GLN A 1 197 ? -28.498 12.803 -20.961 1.00 95.06 197 GLN A CA 1
ATOM 1498 C C . GLN A 1 197 ? -26.973 12.682 -20.977 1.00 95.06 197 GLN A C 1
ATOM 1500 O O . GLN A 1 197 ? -26.292 13.522 -20.398 1.00 95.06 197 GLN A O 1
ATOM 1505 N N . PHE A 1 198 ? -26.420 11.710 -21.707 1.00 96.44 198 PHE A N 1
ATOM 1506 C CA . PHE A 1 198 ? -24.973 11.643 -21.918 1.00 96.44 198 PHE A CA 1
ATOM 1507 C C . PHE A 1 198 ? -24.460 12.896 -22.641 1.00 96.44 198 PHE A C 1
ATOM 1509 O O . PHE A 1 198 ? -23.463 13.488 -22.256 1.00 96.44 198 PHE A O 1
ATOM 1516 N N . LYS A 1 199 ? -25.180 13.384 -23.659 1.00 96.06 199 LYS A N 1
ATOM 1517 C CA . LYS A 1 199 ? -24.860 14.672 -24.290 1.00 96.06 199 LYS A CA 1
ATOM 1518 C C . LYS A 1 199 ? -24.887 15.815 -23.272 1.00 96.06 199 LYS A C 1
ATOM 1520 O O . LYS A 1 199 ? -24.011 16.675 -23.308 1.00 96.06 199 LYS A O 1
ATOM 1525 N N . ALA A 1 200 ? -25.877 15.833 -22.380 1.00 96.44 200 ALA A N 1
ATOM 1526 C CA . ALA A 1 200 ? -25.964 16.842 -21.335 1.00 96.44 200 ALA A CA 1
ATOM 1527 C C . ALA A 1 200 ? -24.738 16.833 -20.409 1.00 96.44 200 ALA A C 1
ATOM 1529 O O . ALA A 1 200 ? -24.335 17.912 -19.988 1.00 96.44 200 ALA A O 1
ATOM 1530 N N . SER A 1 201 ? -24.101 15.679 -20.155 1.00 96.44 201 SER A N 1
ATOM 1531 C CA . SER A 1 201 ? -22.908 15.630 -19.296 1.00 96.44 201 SER A CA 1
ATOM 1532 C C . SER A 1 201 ? -21.720 16.333 -19.944 1.00 96.44 201 SER A C 1
ATOM 1534 O O . SER A 1 201 ? -21.019 17.090 -19.281 1.00 96.44 201 SER A O 1
ATOM 1536 N N . LEU A 1 202 ? -21.549 16.150 -21.254 1.00 96.19 202 LEU A N 1
ATOM 1537 C CA . LEU A 1 202 ? -20.488 16.790 -22.035 1.00 96.19 202 LEU A CA 1
ATOM 1538 C C . LEU A 1 202 ? -20.721 18.297 -22.188 1.00 96.19 202 LEU A C 1
ATOM 1540 O O . LEU A 1 202 ? -19.791 19.089 -22.107 1.00 96.19 202 LEU A O 1
ATOM 1544 N N . VAL A 1 203 ? -21.976 18.707 -22.382 1.00 96.38 203 VAL A N 1
ATOM 1545 C CA . VAL A 1 203 ? -22.327 20.129 -22.470 1.00 96.38 203 VAL A CA 1
ATOM 1546 C C . VAL A 1 203 ? -22.162 20.810 -21.108 1.00 96.38 203 VAL A C 1
ATOM 1548 O O . VAL A 1 203 ? -21.592 21.892 -21.040 1.00 96.38 203 VAL A O 1
ATOM 1551 N N . ALA A 1 204 ? -22.604 20.178 -20.017 1.00 96.25 204 ALA A N 1
ATOM 1552 C CA . ALA A 1 204 ? -22.425 20.706 -18.665 1.00 96.25 204 ALA A CA 1
ATOM 1553 C C . ALA A 1 204 ? -20.942 20.849 -18.288 1.00 96.25 204 ALA A C 1
ATOM 1555 O O . ALA A 1 204 ? -20.571 21.856 -17.692 1.00 96.25 204 ALA A O 1
ATOM 1556 N N . HIS A 1 205 ? -20.105 19.888 -18.696 1.00 95.31 205 HIS A N 1
ATOM 1557 C CA . HIS A 1 205 ? -18.655 19.924 -18.500 1.00 95.31 205 HIS A CA 1
ATOM 1558 C C . HIS A 1 205 ? -18.014 21.202 -19.068 1.00 95.31 205 HIS A C 1
ATOM 1560 O O . HIS A 1 205 ? -17.161 21.813 -18.432 1.00 95.31 205 HIS A O 1
ATOM 1566 N N . GLN A 1 206 ? -18.473 21.644 -20.240 1.00 94.44 206 GLN A N 1
ATOM 1567 C CA . GLN A 1 206 ? -17.863 22.753 -20.973 1.00 94.44 206 GLN A CA 1
ATOM 1568 C C . GLN A 1 206 ? -18.422 24.142 -20.603 1.00 94.44 206 GLN A C 1
ATOM 1570 O O . GLN A 1 206 ? -17.821 25.161 -20.937 1.00 94.44 206 GLN A O 1
ATOM 1575 N N . LEU A 1 207 ? -19.595 24.211 -19.966 1.00 93.00 207 LEU A N 1
ATOM 1576 C CA . LEU A 1 207 ? -20.377 25.451 -19.844 1.00 93.00 207 LEU A CA 1
ATOM 1577 C C . LEU A 1 207 ? -20.135 26.277 -18.569 1.00 93.00 207 LEU A C 1
ATOM 1579 O O . LEU A 1 207 ? -20.715 27.356 -18.457 1.00 93.00 207 LEU A O 1
ATOM 1583 N N . ILE A 1 208 ? -19.343 25.798 -17.607 1.00 89.06 208 ILE A N 1
ATOM 1584 C CA . ILE A 1 208 ? -19.145 26.504 -16.331 1.00 89.06 208 ILE A CA 1
ATOM 1585 C C . ILE A 1 208 ? -18.057 27.594 -16.441 1.00 89.06 208 ILE A C 1
ATOM 1587 O O . ILE A 1 208 ? -18.392 28.776 -16.424 1.00 89.06 208 ILE A O 1
ATOM 1591 N N . ASP A 1 209 ? -16.787 27.217 -16.619 1.00 89.19 209 ASP A N 1
ATOM 1592 C CA . ASP A 1 209 ? -15.628 28.074 -16.888 1.00 89.19 209 ASP A CA 1
ATOM 1593 C C . ASP A 1 209 ? -14.418 27.226 -17.338 1.00 89.19 209 ASP A C 1
ATOM 1595 O O . ASP A 1 209 ? -14.471 25.994 -17.355 1.00 89.19 209 ASP A O 1
ATOM 1599 N N . SER A 1 210 ? -13.319 27.891 -17.711 1.00 89.25 210 SER A N 1
ATOM 1600 C CA . SER A 1 210 ? -12.101 27.237 -18.206 1.00 89.25 210 SER A CA 1
ATOM 1601 C C . SER A 1 210 ? -11.341 26.429 -17.152 1.00 89.25 210 SER A C 1
ATOM 1603 O O . SER A 1 210 ? -10.601 25.522 -17.517 1.00 89.25 210 SER A O 1
ATOM 1605 N N . GLU A 1 211 ? -11.466 26.761 -15.863 1.00 90.12 211 GLU A N 1
ATOM 1606 C CA . GLU A 1 211 ? -10.774 26.028 -14.793 1.00 90.12 211 GLU A CA 1
ATOM 1607 C C . GLU A 1 211 ? -11.412 24.650 -14.602 1.00 90.12 211 GLU A C 1
ATOM 1609 O O . GLU A 1 211 ? -10.730 23.629 -14.528 1.00 90.12 211 GLU A O 1
ATOM 1614 N N . TRP A 1 212 ? -12.739 24.605 -14.583 1.00 91.19 212 TRP A N 1
ATOM 1615 C CA . TRP A 1 212 ? -13.496 23.363 -14.504 1.00 91.19 212 TRP A CA 1
ATOM 1616 C C . TRP A 1 212 ? -13.455 22.551 -15.794 1.00 91.19 212 TRP A C 1
ATOM 1618 O O . TRP A 1 212 ? -13.289 21.334 -15.723 1.00 91.19 212 TRP A O 1
ATOM 1628 N N . ALA A 1 213 ? -13.57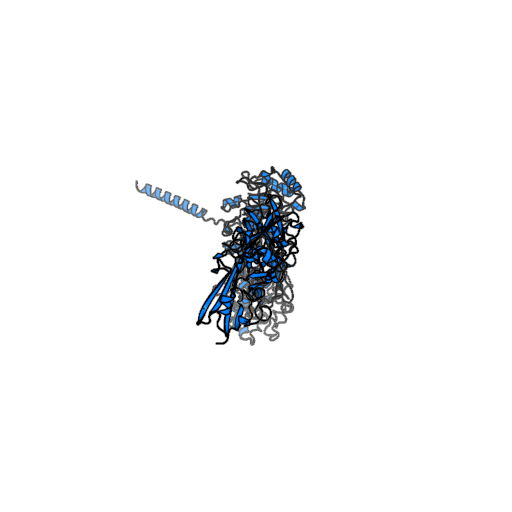6 23.194 -16.958 1.00 91.50 213 ALA A N 1
ATOM 1629 C CA . ALA A 1 213 ? -13.533 22.499 -18.245 1.00 91.50 213 ALA A CA 1
ATOM 1630 C C . ALA A 1 213 ? -12.158 21.849 -18.516 1.00 91.50 213 ALA A C 1
ATOM 1632 O O . ALA A 1 213 ? -12.061 20.901 -19.289 1.00 91.50 213 ALA A O 1
ATOM 1633 N N . ALA A 1 214 ? -11.094 22.300 -17.837 1.00 89.81 214 ALA A N 1
ATOM 1634 C CA . ALA A 1 214 ? -9.784 21.652 -17.878 1.00 89.81 214 ALA A CA 1
ATOM 1635 C C . ALA A 1 214 ? -9.724 20.317 -17.109 1.00 89.81 214 ALA A C 1
ATOM 1637 O O . ALA A 1 214 ? -8.828 19.507 -17.370 1.00 89.81 214 ALA A O 1
ATOM 1638 N N . LYS A 1 215 ? -10.647 20.071 -16.166 1.00 89.69 215 LYS A N 1
ATOM 1639 C CA . LYS A 1 215 ? -10.702 18.818 -15.396 1.00 89.69 215 LYS A CA 1
ATOM 1640 C C . LYS A 1 215 ? -11.156 17.654 -16.292 1.00 89.69 215 LYS A C 1
ATOM 1642 O O . LYS A 1 215 ? -11.731 17.886 -17.352 1.00 89.69 215 LYS A O 1
ATOM 1647 N N . PRO A 1 216 ? -10.925 16.389 -15.917 1.00 90.81 216 PRO A N 1
ATOM 1648 C CA . PRO A 1 216 ? -11.429 15.265 -16.701 1.00 90.81 216 PRO A CA 1
ATOM 1649 C C . PRO A 1 216 ? -12.949 15.084 -16.601 1.00 90.81 216 PRO A C 1
ATOM 1651 O O . PRO A 1 216 ? -13.545 15.256 -15.534 1.00 90.81 216 PRO A O 1
ATOM 1654 N N . ASN A 1 217 ? -13.570 14.679 -17.712 1.00 93.44 217 ASN A N 1
ATOM 1655 C CA . ASN A 1 217 ? -14.919 14.117 -17.713 1.00 93.44 217 ASN A CA 1
ATOM 1656 C C . ASN A 1 217 ? -14.876 12.648 -17.262 1.00 93.44 217 ASN A C 1
ATOM 1658 O O . ASN A 1 217 ? -14.068 11.876 -17.781 1.00 93.44 217 ASN A O 1
ATOM 1662 N N . LEU A 1 218 ? -15.748 12.255 -16.329 1.00 94.31 218 LEU A N 1
ATOM 1663 C CA . LEU A 1 218 ? -15.651 10.971 -15.629 1.00 94.31 218 LEU A CA 1
ATOM 1664 C C . LEU A 1 218 ? -16.830 10.044 -15.952 1.00 94.31 218 LEU A C 1
ATOM 1666 O O . LEU A 1 218 ? -17.990 10.424 -15.801 1.00 94.31 218 LEU A O 1
ATOM 1670 N N . LEU A 1 219 ? -16.541 8.792 -16.302 1.00 95.75 219 LEU A N 1
ATOM 1671 C CA . LEU A 1 219 ? -17.519 7.713 -16.452 1.00 95.75 219 LEU A CA 1
ATOM 1672 C C . LEU A 1 219 ? -17.319 6.643 -15.374 1.00 95.75 219 LEU A C 1
ATOM 1674 O O . LEU A 1 219 ? -16.184 6.305 -15.036 1.00 95.75 219 LEU A O 1
ATOM 1678 N N . GLN A 1 220 ? -18.425 6.087 -14.876 1.00 94.94 220 GLN A N 1
ATOM 1679 C CA . GLN A 1 220 ? -18.418 4.879 -14.045 1.00 94.94 220 GLN A CA 1
ATOM 1680 C C . GLN A 1 220 ? -18.647 3.657 -14.918 1.00 94.94 220 GLN A C 1
ATOM 1682 O O . GLN A 1 220 ? -19.607 3.622 -15.693 1.00 94.94 220 GLN A O 1
ATOM 1687 N N . ILE A 1 221 ? -17.794 2.650 -14.787 1.00 94.81 221 ILE A N 1
ATOM 1688 C CA . ILE A 1 221 ? -17.874 1.404 -15.549 1.00 94.81 221 ILE A CA 1
ATOM 1689 C C . ILE A 1 221 ? -17.906 0.245 -14.574 1.00 94.81 221 ILE A C 1
ATOM 1691 O O . ILE A 1 221 ? -17.088 0.183 -13.671 1.00 94.81 221 ILE A O 1
ATOM 1695 N N . ARG A 1 222 ? -18.840 -0.686 -14.750 1.00 94.56 222 ARG A N 1
ATOM 1696 C CA . ARG A 1 222 ? -18.942 -1.870 -13.892 1.00 94.56 222 ARG A CA 1
ATOM 1697 C C . ARG A 1 222 ? -17.623 -2.647 -13.854 1.00 94.56 222 ARG A C 1
ATOM 1699 O O . ARG A 1 222 ? -16.984 -2.815 -14.894 1.00 94.56 222 ARG A O 1
ATOM 1706 N N . ASN A 1 223 ? -17.278 -3.168 -12.678 1.00 94.19 223 ASN A N 1
ATOM 1707 C CA . ASN A 1 223 ? -16.113 -4.031 -12.508 1.00 94.19 223 ASN A CA 1
ATOM 1708 C C . ASN A 1 223 ? -16.149 -5.221 -13.467 1.00 94.19 223 ASN A C 1
ATOM 1710 O O . ASN A 1 223 ? -17.210 -5.753 -13.814 1.00 94.19 223 ASN A O 1
ATOM 1714 N N . TRP A 1 224 ? -14.959 -5.650 -13.862 1.00 92.44 224 TRP A N 1
ATOM 1715 C CA . TRP A 1 224 ? -14.741 -6.811 -14.706 1.00 92.44 224 TRP A CA 1
ATOM 1716 C C . TRP A 1 224 ? -14.163 -7.962 -13.880 1.00 92.44 224 TRP A C 1
ATOM 1718 O O . TRP A 1 224 ? -13.932 -7.858 -12.678 1.00 92.44 224 TRP A O 1
ATOM 1728 N N . ASP A 1 225 ? -13.960 -9.103 -14.529 1.00 91.94 225 ASP A N 1
ATOM 1729 C CA . ASP A 1 225 ? -13.259 -10.221 -13.910 1.00 91.94 225 ASP A CA 1
ATOM 1730 C C . ASP A 1 225 ? -11.748 -9.959 -13.952 1.00 91.94 225 ASP A C 1
ATOM 1732 O O . ASP A 1 225 ? -11.107 -10.124 -14.991 1.00 91.94 225 ASP A O 1
ATOM 1736 N N . ALA A 1 226 ? -11.181 -9.531 -12.824 1.00 90.69 226 ALA A N 1
ATOM 1737 C CA . ALA A 1 226 ? -9.753 -9.245 -12.700 1.00 90.69 226 ALA A CA 1
ATOM 1738 C C . ALA A 1 226 ? -8.855 -10.483 -12.917 1.00 90.69 226 ALA A C 1
ATOM 1740 O O . ALA A 1 226 ? -7.652 -10.331 -13.114 1.00 90.69 226 ALA A O 1
ATOM 1741 N N . GLN A 1 227 ? -9.414 -11.701 -12.895 1.00 91.12 227 GLN A N 1
ATOM 1742 C CA . GLN A 1 227 ? -8.680 -12.937 -13.191 1.00 91.12 227 GLN A CA 1
ATOM 1743 C C . GLN A 1 227 ? -8.649 -13.277 -14.688 1.00 91.12 227 GLN A C 1
ATOM 1745 O O . GLN A 1 227 ? -7.952 -14.210 -15.081 1.00 91.12 227 GLN A O 1
ATOM 1750 N N . ALA A 1 228 ? -9.386 -12.535 -15.519 1.00 91.56 228 ALA A N 1
ATOM 1751 C CA . ALA A 1 228 ? -9.467 -12.744 -16.963 1.00 91.56 228 ALA A CA 1
ATOM 1752 C C . ALA A 1 228 ? -9.193 -11.435 -17.739 1.00 91.56 228 ALA A C 1
ATOM 1754 O O . ALA A 1 228 ? -10.076 -10.944 -18.457 1.00 91.56 228 ALA A O 1
ATOM 1755 N N . PRO A 1 229 ? -7.995 -10.827 -17.594 1.00 92.69 229 PRO A N 1
ATOM 1756 C CA . PRO A 1 229 ? -7.651 -9.555 -18.238 1.00 92.69 229 PRO A CA 1
ATOM 1757 C C . PRO A 1 229 ? -7.777 -9.577 -19.763 1.00 92.69 229 PRO A C 1
ATOM 1759 O O . PRO A 1 229 ? -8.106 -8.558 -20.370 1.00 92.69 229 PRO A O 1
ATOM 1762 N N . GLU A 1 230 ? -7.607 -10.736 -20.397 1.00 90.94 230 GLU A N 1
ATOM 1763 C CA . GLU A 1 230 ? -7.778 -10.920 -21.836 1.00 90.94 230 GLU A CA 1
ATOM 1764 C C . GLU A 1 230 ? -9.221 -10.677 -22.311 1.00 90.94 230 GLU A C 1
ATOM 1766 O O . GLU A 1 230 ? -9.456 -10.491 -23.507 1.00 90.94 230 GLU A O 1
ATOM 1771 N N . ARG A 1 231 ? -10.211 -10.642 -21.407 1.00 91.88 231 ARG A N 1
ATOM 1772 C CA . ARG A 1 231 ? -11.614 -10.326 -21.733 1.00 91.88 231 ARG A CA 1
ATOM 1773 C C . ARG A 1 231 ? -11.907 -8.833 -21.811 1.00 91.88 231 ARG A C 1
ATOM 1775 O O . ARG A 1 231 ? -12.979 -8.458 -22.284 1.00 91.88 231 ARG A O 1
ATOM 1782 N N . LEU A 1 232 ? -10.979 -7.980 -21.390 1.00 93.19 232 LEU A N 1
ATOM 1783 C CA . LEU A 1 232 ? -11.133 -6.536 -21.503 1.00 93.19 232 LEU A CA 1
ATOM 1784 C C . LEU A 1 232 ? -10.998 -6.075 -22.967 1.00 93.19 232 LEU A C 1
ATOM 1786 O O . LEU A 1 232 ? -10.131 -6.570 -23.694 1.00 93.19 232 LEU A O 1
ATOM 1790 N N . PRO A 1 233 ? -11.803 -5.102 -23.436 1.00 93.94 233 PRO A N 1
ATOM 1791 C CA . PRO A 1 233 ? -11.685 -4.554 -24.788 1.00 93.94 233 PRO A CA 1
ATOM 1792 C C . PRO A 1 233 ? -10.553 -3.530 -24.891 1.00 93.94 233 PRO A C 1
ATOM 1794 O O . PRO A 1 233 ? -10.766 -2.366 -25.233 1.00 93.94 233 PRO A O 1
ATOM 1797 N N . LEU A 1 234 ? -9.334 -3.955 -24.585 1.00 94.12 234 LEU A N 1
ATOM 1798 C CA . LEU A 1 234 ? -8.158 -3.093 -24.602 1.00 94.12 234 LEU A CA 1
ATOM 1799 C C . LEU A 1 234 ? -7.719 -2.824 -26.041 1.00 94.12 234 LEU A C 1
ATOM 1801 O O . LEU A 1 234 ? -7.697 -3.731 -26.871 1.00 94.12 234 LEU A O 1
ATOM 1805 N N . GLN A 1 235 ? -7.381 -1.570 -26.337 1.00 93.00 235 GLN A N 1
ATOM 1806 C CA . GLN A 1 235 ? -6.851 -1.159 -27.639 1.00 93.00 235 GLN A CA 1
ATOM 1807 C C . GLN A 1 235 ? -5.350 -0.844 -27.568 1.00 93.00 235 GLN A C 1
ATOM 1809 O O . GLN A 1 235 ? -4.637 -0.994 -28.557 1.00 93.00 235 GLN A O 1
ATOM 1814 N N . GLY A 1 236 ? -4.861 -0.442 -26.395 1.00 95.62 236 GLY A N 1
ATOM 1815 C CA . GLY A 1 236 ? -3.447 -0.203 -26.134 1.00 95.62 236 GLY A CA 1
ATOM 1816 C C . GLY A 1 236 ? -3.212 0.384 -24.750 1.00 95.62 236 GLY A C 1
ATOM 1817 O O . GLY A 1 236 ? -4.151 0.668 -24.009 1.00 95.62 236 GLY A O 1
ATOM 1818 N N . LEU A 1 237 ? -1.944 0.581 -24.427 1.00 97.06 237 LEU A N 1
ATOM 1819 C CA . LEU A 1 237 ? -1.482 1.321 -23.259 1.00 97.06 237 LEU A CA 1
ATOM 1820 C C . LEU A 1 237 ? -1.107 2.731 -23.702 1.00 97.06 237 LEU A C 1
ATOM 1822 O O . LEU A 1 237 ? -0.665 2.912 -24.832 1.00 97.06 237 LEU A O 1
ATOM 1826 N N . PHE A 1 238 ? -1.251 3.729 -22.840 1.00 96.94 238 PHE A N 1
ATOM 1827 C CA . PHE A 1 238 ? -0.781 5.083 -23.113 1.00 96.94 238 PHE A CA 1
ATOM 1828 C C . PHE A 1 238 ? 0.223 5.538 -22.061 1.00 96.94 238 PHE A C 1
ATOM 1830 O O . PHE A 1 238 ? 0.171 5.115 -20.907 1.00 96.94 238 PHE A O 1
ATOM 1837 N N . TYR A 1 239 ? 1.091 6.462 -22.457 1.00 94.50 239 TYR A N 1
ATOM 1838 C CA . TYR A 1 239 ? 1.853 7.289 -21.535 1.00 94.50 239 TYR A CA 1
ATOM 1839 C C . TYR A 1 239 ? 1.852 8.747 -21.990 1.00 94.50 239 TYR A C 1
ATOM 1841 O O . TYR A 1 239 ? 1.913 9.042 -23.186 1.00 94.50 239 TYR A O 1
ATOM 1849 N N . ASP A 1 240 ? 1.786 9.658 -21.030 1.00 93.56 240 ASP A N 1
ATOM 1850 C CA . ASP A 1 240 ? 1.890 11.093 -21.241 1.00 93.56 240 ASP A CA 1
ATOM 1851 C C . ASP A 1 240 ? 3.349 11.465 -21.532 1.00 93.56 240 ASP A C 1
ATOM 1853 O O . ASP A 1 240 ? 4.239 11.329 -20.690 1.00 93.56 240 ASP A O 1
ATOM 1857 N N . THR A 1 241 ? 3.603 11.935 -22.751 1.00 91.75 241 THR A N 1
ATOM 1858 C CA . THR A 1 241 ? 4.952 12.311 -23.200 1.00 91.75 241 THR A CA 1
ATOM 1859 C C . THR A 1 241 ? 5.495 13.567 -22.523 1.00 91.75 241 THR A C 1
ATOM 1861 O O . THR A 1 241 ? 6.693 13.831 -22.619 1.00 91.75 241 THR A O 1
ATOM 1864 N N . THR A 1 242 ? 4.644 14.330 -21.833 1.00 87.62 242 THR A N 1
ATOM 1865 C CA . THR A 1 242 ? 5.040 15.517 -21.067 1.00 87.62 242 THR A CA 1
ATOM 1866 C C . THR A 1 242 ? 5.506 15.177 -19.647 1.00 87.62 242 THR A C 1
ATOM 1868 O O . THR A 1 242 ? 6.082 16.029 -18.971 1.00 87.62 242 THR A O 1
ATOM 1871 N N . GLN A 1 243 ? 5.312 13.928 -19.205 1.00 82.56 243 GLN A N 1
ATOM 1872 C CA . GLN A 1 243 ? 5.597 13.468 -17.848 1.00 82.56 243 GLN A CA 1
ATOM 1873 C C . GLN A 1 243 ? 6.829 12.554 -17.807 1.00 82.56 243 GLN A C 1
ATOM 1875 O O . GLN A 1 243 ? 6.887 11.498 -18.443 1.00 82.56 243 GLN A O 1
ATOM 1880 N N . THR A 1 244 ? 7.822 12.922 -16.997 1.00 76.00 244 THR A N 1
ATOM 1881 C CA . THR A 1 244 ? 9.041 12.122 -16.813 1.00 76.00 244 THR A CA 1
ATOM 1882 C C . THR A 1 244 ? 8.721 10.739 -16.235 1.00 76.00 244 THR A C 1
ATOM 1884 O O . THR A 1 244 ? 7.980 10.597 -15.262 1.00 76.00 244 THR A O 1
ATOM 1887 N N . GLY A 1 245 ? 9.313 9.695 -16.820 1.00 75.25 245 GLY A N 1
ATOM 1888 C CA . GLY A 1 245 ? 9.173 8.309 -16.358 1.00 75.25 245 GLY A CA 1
ATOM 1889 C C . GLY A 1 245 ? 7.907 7.586 -16.825 1.00 75.25 245 GLY A C 1
ATOM 1890 O O . GLY A 1 245 ? 7.866 6.367 -16.715 1.00 75.25 245 GLY A O 1
ATOM 1891 N N . ALA A 1 246 ? 6.932 8.280 -17.422 1.00 85.12 246 ALA A N 1
ATOM 1892 C CA . ALA A 1 246 ? 5.659 7.688 -17.845 1.00 85.12 246 ALA A CA 1
ATOM 1893 C C . ALA A 1 246 ? 5.815 6.527 -18.849 1.00 85.12 246 ALA A C 1
ATOM 1895 O O . ALA A 1 246 ? 5.064 5.555 -18.801 1.00 85.12 246 ALA A O 1
ATOM 1896 N N . LEU A 1 247 ? 6.824 6.591 -19.729 1.00 88.00 247 LEU A N 1
ATOM 1897 C CA . LEU A 1 247 ? 7.140 5.497 -20.655 1.00 88.00 247 LEU A CA 1
ATOM 1898 C C . LEU A 1 247 ? 7.537 4.213 -19.912 1.00 88.00 247 LEU A C 1
ATOM 1900 O O . LEU A 1 247 ? 7.098 3.131 -20.287 1.00 88.00 247 LEU A O 1
ATOM 1904 N N . LEU A 1 248 ? 8.339 4.321 -18.851 1.00 82.50 248 LEU A N 1
ATOM 1905 C CA . LEU A 1 248 ? 8.762 3.147 -18.089 1.00 82.50 248 LEU A CA 1
ATOM 1906 C C . LEU A 1 248 ? 7.571 2.484 -17.384 1.00 82.50 248 LEU A C 1
ATOM 1908 O O . LEU A 1 248 ? 7.509 1.258 -17.322 1.00 82.50 248 LEU A O 1
ATOM 1912 N N . ASP A 1 249 ? 6.607 3.274 -16.909 1.00 82.25 249 ASP A N 1
ATOM 1913 C CA . ASP A 1 249 ? 5.392 2.750 -16.275 1.00 82.25 249 ASP A CA 1
ATOM 1914 C C . ASP A 1 249 ? 4.477 2.061 -17.299 1.00 82.25 249 ASP A C 1
ATOM 1916 O O . ASP A 1 249 ? 3.982 0.964 -17.055 1.00 82.25 249 ASP A O 1
ATOM 1920 N N . ALA A 1 250 ? 4.327 2.628 -18.501 1.00 90.38 250 ALA A N 1
ATOM 1921 C CA . ALA A 1 250 ? 3.603 1.956 -19.579 1.00 90.38 250 ALA A CA 1
ATOM 1922 C C . ALA A 1 250 ? 4.306 0.673 -20.058 1.00 90.38 250 ALA A C 1
ATOM 1924 O O . ALA A 1 250 ? 3.638 -0.295 -20.408 1.00 90.38 250 ALA A O 1
ATOM 1925 N N . GLN A 1 251 ? 5.642 0.625 -20.058 1.00 89.25 251 GLN A N 1
ATOM 1926 C CA . GLN A 1 251 ? 6.400 -0.594 -20.369 1.00 89.25 251 GLN A CA 1
ATOM 1927 C C . GLN A 1 251 ? 6.269 -1.658 -19.271 1.00 89.25 251 GLN A C 1
ATOM 1929 O O . GLN A 1 251 ? 6.215 -2.847 -19.590 1.00 89.25 251 GLN A O 1
ATOM 1934 N N . LYS A 1 252 ? 6.169 -1.252 -17.997 1.00 86.38 252 LYS A N 1
ATOM 1935 C CA . LYS A 1 252 ? 5.801 -2.142 -16.886 1.00 86.38 252 LYS A CA 1
ATOM 1936 C C . LYS A 1 252 ? 4.419 -2.748 -17.136 1.00 86.38 252 LYS A C 1
ATOM 1938 O O . LYS A 1 252 ? 4.314 -3.968 -17.187 1.00 86.38 252 LYS A O 1
ATOM 1943 N N . ASP A 1 253 ? 3.401 -1.919 -17.376 1.00 90.00 253 ASP A N 1
ATOM 1944 C CA . ASP A 1 253 ? 2.037 -2.383 -17.675 1.00 90.00 253 ASP A CA 1
ATOM 1945 C C . ASP A 1 253 ? 2.016 -3.332 -18.887 1.00 90.00 253 ASP A C 1
ATOM 1947 O O . ASP A 1 253 ? 1.315 -4.346 -18.894 1.00 90.00 253 ASP A O 1
ATOM 1951 N N . GLN A 1 254 ? 2.834 -3.033 -19.902 1.00 92.62 254 GLN A N 1
ATOM 1952 C CA . GLN A 1 254 ? 2.979 -3.850 -21.103 1.00 92.62 254 GLN A CA 1
ATOM 1953 C C . GLN A 1 254 ? 3.558 -5.234 -20.793 1.00 92.62 254 GLN A C 1
ATOM 1955 O O . GLN A 1 254 ? 3.042 -6.239 -21.286 1.00 92.62 254 GLN A O 1
ATOM 1960 N N . ARG A 1 255 ? 4.622 -5.291 -19.984 1.00 88.81 255 ARG A N 1
ATOM 1961 C CA . ARG A 1 255 ? 5.228 -6.545 -19.525 1.00 88.81 255 ARG A CA 1
ATOM 1962 C C . ARG A 1 255 ? 4.240 -7.348 -18.698 1.00 88.81 255 ARG A C 1
ATOM 1964 O O . ARG A 1 255 ? 4.059 -8.526 -18.969 1.00 88.81 255 ARG A O 1
ATOM 1971 N N . ASP A 1 256 ? 3.625 -6.718 -17.703 1.00 87.06 256 ASP A N 1
ATOM 1972 C CA . ASP A 1 256 ? 2.767 -7.407 -16.748 1.00 87.06 256 ASP A CA 1
ATOM 1973 C C . ASP A 1 256 ? 1.574 -8.041 -17.480 1.00 87.06 256 ASP A C 1
ATOM 1975 O O . ASP A 1 256 ? 1.267 -9.214 -17.261 1.00 87.06 256 ASP A O 1
ATOM 1979 N N . TYR A 1 257 ? 0.955 -7.313 -18.419 1.00 92.19 257 TYR A N 1
ATOM 1980 C CA . TYR A 1 257 ? -0.127 -7.854 -19.243 1.00 92.19 257 TYR A CA 1
ATOM 1981 C C . TYR A 1 257 ? 0.342 -9.013 -20.130 1.00 92.19 257 TYR A C 1
ATOM 1983 O O . TYR A 1 257 ? -0.348 -10.030 -20.213 1.00 92.19 257 TYR A O 1
ATOM 1991 N N . PHE A 1 258 ? 1.525 -8.909 -20.748 1.00 89.88 258 PHE A N 1
ATOM 1992 C CA . PHE A 1 258 ? 2.099 -10.010 -21.525 1.00 89.88 258 PHE A CA 1
ATOM 1993 C C . PHE A 1 258 ? 2.375 -11.242 -20.655 1.00 89.88 258 PHE A C 1
ATOM 1995 O O . PHE A 1 258 ? 2.074 -12.358 -21.068 1.00 89.88 258 PHE A O 1
ATOM 2002 N N . THR A 1 259 ? 2.885 -11.062 -19.438 1.00 87.75 259 THR A N 1
ATOM 2003 C CA . THR A 1 259 ? 3.101 -12.159 -18.486 1.00 87.75 259 THR A CA 1
ATOM 2004 C C . THR A 1 259 ? 1.787 -12.841 -18.104 1.00 87.75 259 THR A C 1
ATOM 2006 O O . THR A 1 259 ? 1.746 -14.065 -17.996 1.00 87.75 259 THR A O 1
ATOM 2009 N N . ALA A 1 260 ? 0.708 -12.073 -17.929 1.00 88.19 260 ALA A N 1
ATOM 2010 C CA . ALA A 1 260 ? -0.601 -12.608 -17.560 1.00 88.19 260 ALA A CA 1
ATOM 2011 C C . ALA A 1 260 ? -1.341 -13.289 -18.726 1.00 88.19 260 ALA A C 1
ATOM 2013 O O . ALA A 1 260 ? -2.041 -14.275 -18.509 1.00 88.19 260 ALA A O 1
ATOM 2014 N N . THR A 1 261 ? -1.202 -12.776 -19.953 1.00 92.81 261 THR A N 1
ATOM 2015 C CA . THR A 1 261 ? -2.062 -13.163 -21.093 1.00 92.81 261 THR A CA 1
ATOM 2016 C C . THR A 1 261 ? -1.328 -13.829 -22.255 1.00 92.81 261 THR A C 1
ATOM 2018 O O . THR A 1 261 ? -1.951 -14.495 -23.079 1.00 92.81 261 THR A O 1
ATOM 2021 N N . GLY A 1 262 ? -0.012 -13.641 -22.363 1.00 89.44 262 GLY A N 1
ATOM 2022 C CA . GLY A 1 262 ? 0.769 -13.968 -23.557 1.00 89.44 262 GLY A CA 1
ATOM 2023 C C . GLY A 1 262 ? 0.576 -12.991 -24.727 1.00 89.44 262 GLY A C 1
ATOM 2024 O O . GLY A 1 262 ? 1.138 -13.216 -25.800 1.00 89.44 262 GLY A O 1
ATOM 2025 N N . GLU A 1 263 ? -0.186 -11.906 -24.551 1.00 89.81 263 GLU A N 1
ATOM 2026 C CA . GLU A 1 263 ? -0.474 -10.912 -25.590 1.00 89.81 263 GLU A CA 1
ATOM 2027 C C . GLU A 1 263 ? 0.260 -9.586 -25.338 1.00 89.81 263 GLU A C 1
ATOM 2029 O O . GLU A 1 263 ? 0.358 -9.103 -24.213 1.00 89.81 263 GLU A O 1
ATOM 2034 N N . TRP A 1 264 ? 0.770 -8.961 -26.403 1.00 92.00 264 TRP A N 1
ATOM 2035 C CA . TRP A 1 264 ? 1.381 -7.630 -26.331 1.00 92.00 264 TRP A CA 1
ATOM 2036 C C . TRP A 1 264 ? 0.356 -6.547 -26.666 1.00 92.00 264 TRP A C 1
ATOM 2038 O O . TRP A 1 264 ? -0.180 -6.522 -27.774 1.00 92.00 264 TRP A O 1
ATOM 2048 N N . LEU A 1 265 ? 0.155 -5.593 -25.756 1.00 94.38 265 LEU A N 1
ATOM 2049 C CA . LEU A 1 265 ? -0.561 -4.348 -26.055 1.00 94.38 265 LEU A CA 1
ATOM 2050 C C . LEU A 1 265 ? 0.410 -3.292 -26.601 1.00 94.38 265 LEU A C 1
ATOM 2052 O O . LEU A 1 265 ? 1.524 -3.181 -26.084 1.00 94.38 265 LEU A O 1
ATOM 2056 N N . PRO A 1 266 ? 0.040 -2.489 -27.615 1.00 96.00 266 PRO A N 1
ATOM 2057 C CA . PRO A 1 266 ? 0.894 -1.400 -28.076 1.00 96.00 266 PRO A CA 1
ATOM 2058 C C . PRO A 1 266 ? 0.964 -0.284 -27.026 1.00 96.00 266 PRO A C 1
ATOM 2060 O O . PRO A 1 266 ? -0.066 0.143 -26.510 1.00 96.00 266 PRO A O 1
ATOM 2063 N N . VAL A 1 267 ? 2.169 0.216 -26.748 1.00 96.00 267 VAL A N 1
ATOM 2064 C CA . VAL A 1 267 ? 2.394 1.426 -25.943 1.00 96.00 267 VAL A CA 1
ATOM 2065 C C . VAL A 1 267 ? 2.292 2.650 -26.850 1.00 96.00 267 VAL A C 1
ATOM 2067 O O . VAL A 1 267 ? 2.998 2.759 -27.855 1.00 96.00 267 VAL A O 1
ATOM 2070 N N . LEU A 1 268 ? 1.400 3.568 -26.507 1.00 97.81 268 LEU A N 1
ATOM 2071 C CA . LEU A 1 268 ? 1.037 4.737 -27.293 1.00 97.81 268 LEU A CA 1
ATOM 2072 C C . LEU A 1 268 ? 1.517 6.002 -26.586 1.00 97.81 268 LEU A C 1
ATOM 2074 O O . LEU A 1 268 ? 1.361 6.169 -25.378 1.00 97.81 268 LEU A O 1
ATOM 2078 N N . ARG A 1 269 ? 2.070 6.921 -27.367 1.00 96.69 269 ARG A N 1
ATOM 2079 C CA . ARG A 1 269 ? 2.386 8.276 -26.917 1.00 96.69 269 ARG A CA 1
ATOM 2080 C C . ARG A 1 269 ? 1.097 9.059 -26.796 1.00 96.69 269 ARG A C 1
ATOM 2082 O O . ARG A 1 269 ? 0.318 9.031 -27.742 1.00 96.69 269 ARG A O 1
ATOM 2089 N N . MET A 1 270 ? 0.910 9.784 -25.705 1.00 97.25 270 MET A N 1
ATOM 2090 C CA . MET A 1 270 ? -0.187 10.728 -25.547 1.00 97.25 270 MET A CA 1
ATOM 2091 C C . MET A 1 270 ? 0.358 12.125 -25.234 1.00 97.25 270 MET A C 1
ATOM 2093 O O . MET A 1 270 ? 1.237 12.287 -24.390 1.00 97.25 270 MET A O 1
ATOM 2097 N N . ASP A 1 271 ? -0.155 13.133 -25.931 1.00 95.94 271 ASP A N 1
ATOM 2098 C CA . ASP A 1 271 ? 0.068 14.552 -25.641 1.00 95.94 271 ASP A CA 1
ATOM 2099 C C . ASP A 1 271 ? -1.229 15.312 -25.943 1.00 95.94 271 ASP A C 1
ATOM 2101 O O . ASP A 1 271 ? -1.538 15.627 -27.096 1.00 95.94 271 ASP A O 1
ATOM 2105 N N . LEU A 1 272 ? -2.017 15.584 -24.899 1.00 94.50 272 LEU A N 1
ATOM 2106 C CA . LEU A 1 272 ? -3.318 16.250 -25.026 1.00 94.50 272 LEU A CA 1
ATOM 2107 C C . LEU A 1 272 ? -3.201 17.724 -25.452 1.00 94.50 272 LEU A C 1
ATOM 2109 O O . LEU A 1 272 ? -4.211 18.333 -25.797 1.00 94.50 272 LEU A O 1
ATOM 2113 N N . ASN A 1 273 ? -1.989 18.295 -25.475 1.00 94.06 273 ASN A N 1
ATOM 2114 C CA . ASN A 1 273 ? -1.741 19.659 -25.946 1.00 94.06 273 ASN A CA 1
ATOM 2115 C C . ASN A 1 273 ? -1.497 19.732 -27.461 1.00 94.06 273 ASN A C 1
ATOM 2117 O O . ASN A 1 273 ? -1.357 20.824 -28.021 1.00 94.06 273 ASN A O 1
ATOM 2121 N N . ARG A 1 274 ? -1.427 18.586 -28.149 1.00 94.88 274 ARG A N 1
ATOM 2122 C CA . ARG A 1 274 ? -1.288 18.535 -29.608 1.00 94.88 274 ARG A CA 1
ATOM 2123 C C . ARG A 1 274 ? -2.607 18.798 -30.318 1.00 94.88 274 ARG A C 1
ATOM 2125 O O . ARG A 1 274 ? -3.695 18.711 -29.754 1.00 94.88 274 ARG A O 1
ATOM 2132 N N . ALA A 1 275 ? -2.489 19.087 -31.614 1.00 94.12 275 ALA A N 1
ATOM 2133 C CA . ALA A 1 275 ? -3.635 19.121 -32.506 1.00 94.12 275 ALA A CA 1
ATOM 2134 C C . ALA A 1 275 ? -4.394 17.777 -32.458 1.00 94.12 275 ALA A C 1
ATOM 2136 O O . ALA A 1 275 ? -3.755 16.731 -32.306 1.00 94.12 275 ALA A O 1
ATOM 2137 N N . PRO A 1 276 ? -5.728 17.766 -32.636 1.00 92.50 276 PRO A N 1
ATOM 2138 C CA . PRO A 1 276 ? -6.538 16.553 -32.501 1.00 92.50 276 PRO A CA 1
ATOM 2139 C C . PRO A 1 276 ? -6.127 15.334 -33.361 1.00 92.50 276 PRO A C 1
ATOM 2141 O O . PRO A 1 276 ? -6.591 14.233 -33.092 1.00 92.50 276 PRO A O 1
ATOM 2144 N N . ASP A 1 277 ? -5.311 15.478 -34.418 1.00 93.06 277 ASP A N 1
ATOM 2145 C CA . ASP A 1 277 ? -4.745 14.359 -35.219 1.00 93.06 277 ASP A CA 1
ATOM 2146 C C . ASP A 1 277 ? -3.516 13.710 -34.623 1.00 93.06 277 ASP A C 1
ATOM 2148 O O . ASP A 1 277 ? -3.081 12.680 -35.132 1.00 93.06 277 ASP A O 1
ATOM 2152 N N . ALA A 1 278 ? -2.913 14.366 -33.648 1.00 95.00 278 ALA A N 1
ATOM 2153 C CA . ALA A 1 278 ? -1.570 14.084 -33.190 1.00 95.00 278 ALA A CA 1
ATOM 2154 C C . ALA A 1 278 ? -1.517 13.909 -31.670 1.00 95.00 278 ALA A C 1
ATOM 2156 O O . ALA A 1 278 ? -0.426 13.926 -31.105 1.00 95.00 278 ALA A O 1
ATOM 2157 N N . VAL A 1 279 ? -2.676 13.746 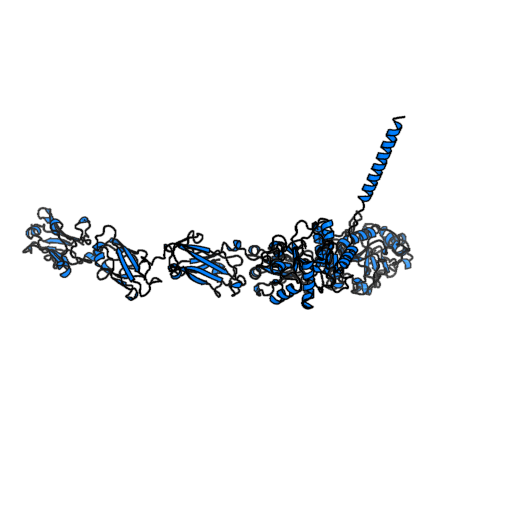-31.022 1.00 96.62 279 VAL A N 1
ATOM 2158 C CA . VAL A 1 279 ? -2.762 13.461 -29.586 1.00 96.62 279 VAL A CA 1
ATOM 2159 C C . VAL A 1 279 ? -2.126 12.113 -29.288 1.00 96.62 279 VAL A C 1
ATOM 2161 O O . VAL A 1 279 ? -1.306 12.016 -28.381 1.00 96.62 279 VAL A O 1
ATOM 2164 N N . PHE A 1 280 ? -2.468 11.090 -30.075 1.00 97.81 280 PHE A N 1
ATOM 2165 C CA . PHE A 1 280 ? -1.906 9.752 -29.954 1.00 97.81 280 PHE A CA 1
ATOM 2166 C C . PHE A 1 280 ? -0.822 9.507 -31.006 1.00 97.81 280 PHE A C 1
ATOM 2168 O O . PHE A 1 280 ? -1.017 9.766 -32.194 1.00 97.81 280 PHE A O 1
ATOM 2175 N N . GLY A 1 281 ? 0.317 8.963 -30.588 1.00 96.62 281 GLY A N 1
ATOM 2176 C CA . GLY A 1 281 ? 1.421 8.574 -31.465 1.00 96.62 281 GLY A CA 1
ATOM 2177 C C . GLY A 1 281 ? 1.937 7.173 -31.156 1.00 96.62 281 GLY A C 1
ATOM 2178 O O . GLY A 1 281 ? 1.599 6.577 -30.137 1.00 96.62 281 GLY A O 1
ATOM 2179 N N . PHE A 1 282 ? 2.794 6.647 -32.026 1.00 95.25 282 PHE A N 1
ATOM 2180 C CA . PHE A 1 282 ? 3.432 5.348 -31.834 1.00 95.25 282 PHE A CA 1
ATOM 2181 C C . PHE A 1 282 ? 4.910 5.419 -32.212 1.00 95.25 282 PHE A C 1
ATOM 2183 O O . PHE A 1 282 ? 5.270 6.007 -33.233 1.00 95.25 282 PHE A O 1
ATOM 2190 N N . ASN A 1 283 ? 5.762 4.786 -31.409 1.00 91.81 283 ASN A N 1
ATOM 2191 C CA . ASN A 1 283 ? 7.158 4.550 -31.746 1.00 91.81 283 ASN A CA 1
ATOM 2192 C C . ASN A 1 283 ? 7.536 3.121 -31.353 1.00 91.81 283 ASN A C 1
ATOM 2194 O O . ASN A 1 283 ? 7.320 2.695 -30.219 1.00 91.81 283 ASN A O 1
ATOM 2198 N N . THR A 1 284 ? 8.140 2.391 -32.290 1.00 88.69 284 THR A N 1
ATOM 2199 C CA . THR A 1 284 ? 8.615 1.024 -32.069 1.00 88.69 284 THR A CA 1
ATOM 2200 C C . THR A 1 284 ? 9.665 0.945 -30.957 1.00 88.69 284 THR A C 1
ATOM 2202 O O . THR A 1 284 ? 9.700 -0.045 -30.242 1.00 88.69 284 THR A O 1
ATOM 2205 N N . GLN A 1 285 ? 10.500 1.974 -30.766 1.00 86.31 285 GLN A N 1
ATOM 2206 C CA . GLN A 1 285 ? 11.524 1.976 -29.706 1.00 86.31 285 GLN A CA 1
ATOM 2207 C C . GLN A 1 285 ? 10.943 2.069 -28.291 1.00 86.31 285 GLN A C 1
ATOM 2209 O O . GLN A 1 285 ? 11.604 1.669 -27.339 1.00 86.31 285 GLN A O 1
ATOM 2214 N N . ASP A 1 286 ? 9.709 2.554 -28.156 1.00 90.12 286 ASP A N 1
ATOM 2215 C CA . ASP A 1 286 ? 9.018 2.631 -26.869 1.00 90.12 286 ASP A CA 1
ATOM 2216 C C . ASP A 1 286 ? 8.432 1.268 -26.463 1.00 90.12 286 ASP A C 1
ATOM 2218 O O . ASP A 1 286 ? 8.013 1.078 -25.325 1.00 90.12 286 ASP A O 1
ATOM 2222 N N . GLN A 1 287 ? 8.400 0.299 -27.382 1.00 92.19 287 GLN A N 1
ATOM 2223 C CA . GLN A 1 287 ? 7.810 -1.013 -27.145 1.00 92.19 287 GLN A CA 1
ATOM 2224 C C . GLN A 1 287 ? 8.822 -1.943 -26.485 1.00 92.19 287 GLN A C 1
ATOM 2226 O O . GLN A 1 287 ? 9.906 -2.167 -27.026 1.00 92.19 287 GLN A O 1
ATOM 2231 N N . LEU A 1 288 ? 8.448 -2.579 -25.376 1.00 90.25 288 LEU A N 1
ATOM 2232 C CA . LEU A 1 288 ? 9.316 -3.531 -24.688 1.00 90.25 288 LEU A CA 1
ATOM 2233 C C . LEU A 1 288 ? 9.649 -4.739 -25.576 1.00 90.25 288 LEU A C 1
ATOM 2235 O O . LEU A 1 288 ? 10.798 -5.177 -25.640 1.00 90.25 288 LEU A O 1
ATOM 2239 N N . TYR A 1 289 ? 8.674 -5.225 -26.353 1.00 90.00 289 TYR A N 1
ATOM 2240 C CA . TYR A 1 289 ? 8.876 -6.333 -27.291 1.00 90.00 289 TYR A CA 1
ATOM 2241 C C . TYR A 1 289 ? 9.854 -6.019 -28.435 1.00 90.00 289 TYR A C 1
ATOM 2243 O O . TYR A 1 289 ? 10.319 -6.943 -29.108 1.00 90.00 289 TYR A O 1
ATOM 2251 N N . ALA A 1 290 ? 10.217 -4.750 -28.665 1.00 90.88 290 ALA A N 1
ATOM 2252 C CA . ALA A 1 290 ? 11.242 -4.398 -29.647 1.00 90.88 290 ALA A CA 1
ATOM 2253 C C . ALA A 1 290 ? 12.612 -5.005 -29.296 1.00 90.88 290 ALA A C 1
ATOM 2255 O O . ALA A 1 290 ? 13.428 -5.234 -30.190 1.00 90.88 290 ALA A O 1
ATOM 2256 N N . GLY A 1 291 ? 12.847 -5.345 -28.023 1.00 93.00 291 GLY A N 1
ATOM 2257 C CA . GLY A 1 291 ? 14.034 -6.074 -27.588 1.00 93.00 291 GLY A CA 1
ATOM 2258 C C . GLY A 1 291 ? 14.193 -7.451 -28.244 1.00 93.00 291 GLY A C 1
ATOM 2259 O O . GLY A 1 291 ? 15.304 -7.805 -28.640 1.00 93.00 291 GLY A O 1
ATOM 2260 N N . TYR A 1 292 ? 13.099 -8.187 -28.482 1.00 93.06 292 TYR A N 1
ATOM 2261 C CA . TYR A 1 292 ? 13.152 -9.452 -29.233 1.00 93.06 292 TYR A CA 1
ATOM 2262 C C . TYR A 1 292 ? 13.615 -9.235 -30.676 1.00 93.06 292 TYR A C 1
ATOM 2264 O O . TYR A 1 292 ? 14.411 -10.010 -31.207 1.00 93.06 292 TYR A O 1
ATOM 2272 N N . GLN A 1 293 ? 13.155 -8.152 -31.308 1.00 94.00 293 GLN A N 1
ATOM 2273 C CA . GLN A 1 293 ? 13.574 -7.794 -32.663 1.00 94.00 293 GLN A CA 1
ATOM 2274 C C . GLN A 1 293 ? 15.051 -7.387 -32.697 1.00 94.00 293 GLN A C 1
ATOM 2276 O O . GLN A 1 293 ? 15.755 -7.742 -33.638 1.00 94.00 293 GLN A O 1
ATOM 2281 N N . VAL A 1 294 ? 15.529 -6.672 -31.674 1.00 95.88 294 VAL A N 1
ATOM 2282 C CA . VAL A 1 294 ? 16.950 -6.332 -31.514 1.00 95.88 294 VAL A CA 1
ATOM 2283 C C . VAL A 1 294 ? 17.797 -7.598 -31.388 1.00 95.88 294 VAL A C 1
ATOM 2285 O O . VAL A 1 294 ? 18.704 -7.788 -32.193 1.00 95.88 294 VAL A O 1
ATOM 2288 N N . ALA A 1 295 ? 17.474 -8.505 -30.462 1.00 97.38 295 ALA A N 1
ATOM 2289 C CA . ALA A 1 295 ? 18.210 -9.761 -30.295 1.00 97.38 295 ALA A CA 1
ATOM 2290 C C . ALA A 1 295 ? 18.219 -10.603 -31.587 1.00 97.38 295 ALA A C 1
ATOM 2292 O O . ALA A 1 295 ? 19.267 -11.091 -32.010 1.00 97.38 295 ALA A O 1
ATOM 2293 N N . SER A 1 296 ? 17.077 -10.703 -32.276 1.00 96.38 296 SER A N 1
ATOM 2294 C CA . SER A 1 296 ? 16.975 -11.394 -33.567 1.00 96.38 296 SER A CA 1
ATOM 2295 C C . SER A 1 296 ? 17.858 -10.757 -34.650 1.00 96.38 296 SER A C 1
ATOM 2297 O O . SER A 1 296 ? 18.594 -11.476 -35.329 1.00 96.38 296 SER A O 1
ATOM 2299 N N . ARG A 1 297 ? 17.864 -9.421 -34.786 1.00 96.00 297 ARG A N 1
ATOM 2300 C CA . ARG A 1 297 ? 18.750 -8.720 -35.734 1.00 96.00 297 ARG A CA 1
ATOM 2301 C C . ARG A 1 297 ? 20.228 -8.904 -35.400 1.00 96.00 297 ARG A C 1
ATOM 2303 O O . ARG A 1 297 ? 21.024 -9.088 -36.318 1.00 96.00 297 ARG A O 1
ATOM 2310 N N . LEU A 1 298 ? 20.595 -8.888 -34.118 1.00 98.00 298 LEU A N 1
ATOM 2311 C CA . LEU A 1 298 ? 21.972 -9.129 -33.681 1.00 98.00 298 LEU A CA 1
ATOM 2312 C C . LEU A 1 298 ? 22.430 -10.550 -34.033 1.00 98.00 298 LEU A C 1
ATOM 2314 O O . LEU A 1 298 ? 23.504 -10.706 -34.610 1.00 98.00 298 LEU A O 1
ATOM 2318 N N . ASN A 1 299 ? 21.599 -11.570 -33.787 1.00 97.81 299 ASN A N 1
ATOM 2319 C CA . ASN A 1 299 ? 21.892 -12.950 -34.198 1.00 97.81 299 ASN A CA 1
ATOM 2320 C C . ASN A 1 299 ? 21.990 -13.087 -35.728 1.00 97.81 299 ASN A C 1
ATOM 2322 O O . ASN A 1 299 ? 22.917 -13.719 -36.232 1.00 97.81 299 ASN A O 1
ATOM 2326 N N . ALA A 1 300 ? 21.096 -12.441 -36.487 1.00 96.69 300 ALA A N 1
ATOM 2327 C CA . ALA A 1 300 ? 21.152 -12.444 -37.950 1.00 96.69 300 ALA A CA 1
ATOM 2328 C C . ALA A 1 300 ? 22.436 -11.781 -38.484 1.00 96.69 300 ALA A C 1
ATOM 2330 O O . ALA A 1 300 ? 23.081 -12.313 -39.388 1.00 96.69 300 ALA A O 1
ATOM 2331 N N . ARG A 1 301 ? 22.852 -10.649 -37.900 1.00 96.38 301 ARG A N 1
ATOM 2332 C CA . ARG A 1 301 ? 24.122 -9.981 -38.230 1.00 96.38 301 ARG A CA 1
ATOM 2333 C C . ARG A 1 301 ? 25.330 -10.827 -37.848 1.00 96.38 301 ARG A C 1
ATOM 2335 O O . ARG A 1 301 ? 26.281 -10.877 -38.620 1.00 96.38 301 ARG A O 1
ATOM 2342 N N . TYR A 1 302 ? 25.302 -11.483 -36.691 1.00 96.81 302 TYR A N 1
ATOM 2343 C CA . TYR A 1 302 ? 26.364 -12.383 -36.244 1.00 96.81 302 TYR A CA 1
ATOM 2344 C C . TYR A 1 302 ? 26.547 -13.576 -37.194 1.00 96.81 302 TYR A C 1
ATOM 2346 O O . TYR A 1 302 ? 27.682 -13.922 -37.524 1.00 96.81 302 TYR A O 1
ATOM 2354 N N . ALA A 1 303 ? 25.444 -14.160 -37.672 1.00 95.88 303 ALA A N 1
ATOM 2355 C CA . ALA A 1 303 ? 25.446 -15.275 -38.619 1.00 95.88 303 ALA A CA 1
ATOM 2356 C C . ALA A 1 303 ? 25.812 -14.865 -40.058 1.00 95.88 303 ALA A C 1
ATOM 2358 O O . ALA A 1 303 ? 26.260 -15.700 -40.842 1.00 95.88 303 ALA A O 1
ATOM 2359 N N . ASN A 1 304 ? 25.628 -13.594 -40.425 1.00 95.38 304 ASN A N 1
ATOM 2360 C CA . ASN A 1 304 ? 25.998 -13.083 -41.740 1.00 95.38 304 ASN A CA 1
ATOM 2361 C C . ASN A 1 304 ? 27.527 -12.962 -41.858 1.00 95.38 304 ASN A C 1
ATOM 2363 O O . ASN A 1 304 ? 28.126 -12.094 -41.234 1.00 95.38 304 ASN A O 1
ATOM 2367 N N . THR A 1 305 ? 28.152 -13.801 -42.685 1.00 94.12 305 THR A N 1
ATOM 2368 C CA . THR A 1 305 ? 29.610 -13.836 -42.911 1.00 94.12 305 THR A CA 1
ATOM 2369 C C . THR A 1 305 ? 30.043 -13.169 -44.222 1.00 94.12 305 THR A C 1
ATOM 2371 O O . THR A 1 305 ? 31.147 -13.411 -44.709 1.00 94.12 305 THR A O 1
ATOM 2374 N N . ALA A 1 306 ? 29.198 -12.320 -44.818 1.00 93.38 306 ALA A N 1
ATOM 2375 C CA . ALA A 1 306 ? 29.537 -11.614 -46.051 1.00 93.38 306 ALA A CA 1
ATOM 2376 C C . ALA A 1 306 ? 30.854 -10.817 -45.915 1.00 93.38 306 ALA A C 1
ATOM 2378 O O . ALA A 1 306 ? 31.053 -10.060 -44.963 1.00 93.38 306 ALA A O 1
ATOM 2379 N N . ALA A 1 307 ? 31.753 -10.981 -46.891 1.00 89.44 307 ALA A N 1
ATOM 2380 C CA . ALA A 1 307 ? 33.041 -10.279 -46.944 1.00 89.44 307 ALA A CA 1
ATOM 2381 C C . ALA A 1 307 ? 32.876 -8.760 -47.154 1.00 89.44 307 ALA A C 1
ATOM 2383 O O . ALA A 1 307 ? 33.666 -7.960 -46.658 1.00 89.44 307 ALA A O 1
ATOM 2384 N N . ALA A 1 308 ? 31.816 -8.360 -47.859 1.00 93.19 308 ALA A N 1
ATOM 2385 C CA . ALA A 1 308 ? 31.444 -6.974 -48.100 1.00 93.19 308 ALA A CA 1
ATOM 2386 C C . ALA A 1 308 ? 29.918 -6.824 -48.105 1.00 93.19 308 ALA A C 1
ATOM 2388 O O . ALA A 1 308 ? 29.173 -7.775 -48.352 1.00 93.19 308 ALA A O 1
ATOM 2389 N N . CYS A 1 309 ? 29.464 -5.610 -47.833 1.00 94.69 309 CYS A N 1
ATOM 2390 C CA . CYS A 1 309 ? 28.065 -5.216 -47.888 1.00 94.69 309 CYS A CA 1
ATOM 2391 C C . CYS A 1 309 ? 27.683 -4.721 -49.286 1.00 94.69 309 CYS A C 1
ATOM 2393 O O . CYS A 1 309 ? 28.538 -4.540 -50.154 1.00 94.69 309 CYS A O 1
ATOM 2395 N N . GLN A 1 310 ? 26.387 -4.479 -49.511 1.00 90.62 310 GLN A N 1
ATOM 2396 C CA . GLN A 1 310 ? 25.896 -3.948 -50.785 1.00 90.62 310 GLN A CA 1
ATOM 2397 C C . GLN A 1 310 ? 26.688 -2.693 -51.204 1.00 90.62 310 GLN A C 1
ATOM 2399 O O . GLN A 1 310 ? 26.939 -1.804 -50.387 1.00 90.62 310 GLN A O 1
ATOM 2404 N N . GLY A 1 311 ? 27.079 -2.638 -52.482 1.00 90.50 311 GLY A N 1
ATOM 2405 C CA . GLY A 1 311 ? 27.905 -1.555 -53.027 1.00 90.50 311 GLY A CA 1
ATOM 2406 C C . GLY A 1 311 ? 29.395 -1.652 -52.678 1.00 90.50 311 GLY A C 1
ATOM 2407 O O . GLY A 1 311 ? 30.049 -0.617 -52.623 1.00 90.50 311 GLY A O 1
ATOM 2408 N N . ASP A 1 312 ? 29.907 -2.859 -52.410 1.00 92.94 312 ASP A N 1
ATOM 2409 C CA . ASP A 1 312 ? 31.309 -3.144 -52.057 1.00 92.94 312 ASP A CA 1
ATOM 2410 C C . ASP A 1 312 ? 31.821 -2.340 -50.852 1.00 92.94 312 ASP A C 1
ATOM 2412 O O . ASP A 1 312 ? 32.991 -1.957 -50.763 1.00 92.94 312 ASP A O 1
ATOM 2416 N N . THR A 1 313 ? 30.932 -2.083 -49.891 1.00 96.50 313 THR A N 1
ATOM 2417 C CA . THR A 1 313 ? 31.288 -1.389 -48.650 1.00 96.50 313 THR A CA 1
ATOM 2418 C C . THR A 1 313 ? 31.746 -2.378 -47.566 1.00 96.50 313 THR A C 1
ATOM 2420 O O . THR A 1 313 ? 31.398 -3.560 -47.633 1.00 96.50 313 THR A O 1
ATOM 2423 N N . PRO A 1 314 ? 32.528 -1.944 -46.562 1.00 97.31 314 PRO A N 1
ATOM 2424 C CA . PRO A 1 314 ? 33.096 -2.850 -45.562 1.00 97.31 314 PRO A CA 1
ATOM 2425 C C . PRO A 1 314 ? 32.046 -3.645 -44.773 1.00 97.31 314 PRO A C 1
ATOM 2427 O O . PRO A 1 314 ? 30.960 -3.143 -44.485 1.00 97.31 314 PRO A O 1
ATOM 2430 N N . ALA A 1 315 ? 32.393 -4.866 -44.354 1.00 96.94 315 ALA A N 1
ATOM 2431 C CA . ALA A 1 315 ? 31.478 -5.810 -43.701 1.00 96.94 315 ALA A CA 1
ATOM 2432 C C . ALA A 1 315 ? 30.741 -5.254 -42.463 1.00 96.94 315 ALA A C 1
ATOM 2434 O O . ALA A 1 315 ? 29.584 -5.612 -42.226 1.00 96.94 315 ALA A O 1
ATOM 2435 N N . TYR A 1 316 ? 31.359 -4.344 -41.701 1.00 96.44 316 TYR A N 1
ATOM 2436 C CA . TYR A 1 316 ? 30.758 -3.704 -40.521 1.00 96.44 316 TYR A CA 1
ATOM 2437 C C . TYR A 1 316 ? 29.540 -2.807 -40.832 1.00 96.44 316 TYR A C 1
ATOM 2439 O O . TYR A 1 316 ? 28.859 -2.343 -39.914 1.00 96.44 316 TYR A O 1
ATOM 2447 N N . ASN A 1 317 ? 29.246 -2.561 -42.112 1.00 97.19 317 ASN A N 1
ATOM 2448 C CA . ASN A 1 317 ? 28.073 -1.811 -42.555 1.00 97.19 317 ASN A CA 1
ATOM 2449 C C . ASN A 1 317 ? 26.779 -2.640 -42.598 1.00 97.19 317 ASN A C 1
ATOM 2451 O O . ASN A 1 317 ? 25.710 -2.054 -42.708 1.00 97.19 317 ASN A O 1
ATOM 2455 N N . CYS A 1 318 ? 26.839 -3.972 -42.520 1.00 95.69 318 CYS A N 1
ATOM 2456 C CA . CYS A 1 318 ? 25.649 -4.835 -42.626 1.00 95.69 318 CYS A CA 1
ATOM 2457 C C . CYS A 1 318 ? 25.778 -6.200 -41.929 1.00 95.69 318 CYS A C 1
ATOM 2459 O O . CYS A 1 318 ? 24.793 -6.928 -41.814 1.00 95.69 318 CYS A O 1
ATOM 2461 N N . SER A 1 319 ? 26.981 -6.582 -41.497 1.00 96.00 319 SER A N 1
ATOM 2462 C CA . SER A 1 319 ? 27.277 -7.889 -40.908 1.00 96.00 319 SER A CA 1
ATOM 2463 C C . SER A 1 319 ? 28.161 -7.750 -39.671 1.00 96.00 319 SER A C 1
ATOM 2465 O O . SER A 1 319 ? 28.817 -6.721 -39.474 1.00 96.00 319 SER A O 1
ATOM 2467 N N . GLY A 1 320 ? 28.170 -8.789 -38.836 1.00 95.56 320 GLY A N 1
ATOM 2468 C CA . GLY A 1 320 ? 28.857 -8.820 -37.548 1.00 95.56 320 GLY A CA 1
ATOM 2469 C C . GLY A 1 320 ? 28.339 -7.788 -36.543 1.00 95.56 320 GLY A C 1
ATOM 2470 O O . GLY A 1 320 ? 27.532 -6.910 -36.861 1.00 95.56 320 GLY A O 1
ATOM 2471 N N . VAL A 1 321 ? 28.794 -7.900 -35.298 1.00 97.75 321 VAL A N 1
ATOM 2472 C CA . VAL A 1 321 ? 28.344 -7.093 -34.157 1.00 97.75 321 VAL A CA 1
ATOM 2473 C C . VAL A 1 321 ? 29.531 -6.367 -33.533 1.00 97.75 321 VAL A C 1
ATOM 2475 O O . VAL A 1 321 ? 30.479 -7.001 -33.078 1.00 97.75 321 VAL A O 1
ATOM 2478 N N . LEU A 1 322 ? 29.471 -5.032 -33.497 1.00 98.31 322 LEU A N 1
ATOM 2479 C CA . LEU A 1 322 ? 30.420 -4.197 -32.761 1.00 98.31 322 LEU A CA 1
ATOM 2480 C C . LEU A 1 322 ? 29.965 -4.092 -31.304 1.00 98.31 322 LEU A C 1
ATOM 2482 O O . LEU A 1 322 ? 28.908 -3.526 -31.019 1.00 98.31 322 LEU A O 1
ATOM 2486 N N . ILE A 1 323 ? 30.776 -4.623 -30.395 1.00 98.12 323 ILE A N 1
ATOM 2487 C CA . ILE A 1 323 ? 30.487 -4.705 -28.962 1.00 98.12 323 ILE A CA 1
ATOM 2488 C C . ILE A 1 323 ? 31.649 -4.115 -28.160 1.00 98.12 323 ILE A C 1
ATOM 2490 O O . ILE A 1 323 ? 32.817 -4.351 -28.468 1.00 98.12 323 ILE A O 1
ATOM 2494 N N . ARG A 1 324 ? 31.354 -3.323 -27.130 1.00 96.62 324 ARG A N 1
ATOM 2495 C CA . ARG A 1 324 ? 32.374 -2.668 -26.301 1.00 96.62 324 ARG A CA 1
ATOM 2496 C C . ARG A 1 324 ? 32.071 -2.841 -24.831 1.00 96.62 324 ARG A C 1
ATOM 2498 O O . ARG A 1 324 ? 30.982 -2.497 -24.381 1.00 96.62 324 ARG A O 1
ATOM 2505 N N . THR A 1 325 ? 33.074 -3.274 -24.076 1.00 95.94 325 THR A N 1
ATOM 2506 C CA . THR A 1 325 ? 32.999 -3.315 -22.616 1.00 95.94 325 THR A CA 1
ATOM 2507 C C . THR A 1 325 ? 33.273 -1.945 -21.998 1.00 95.94 325 THR A C 1
ATOM 2509 O O . THR A 1 325 ? 34.079 -1.158 -22.502 1.00 95.94 325 THR A O 1
ATOM 2512 N N . THR A 1 326 ? 32.586 -1.642 -20.897 1.00 92.81 326 THR A N 1
ATOM 2513 C CA . THR A 1 326 ? 32.781 -0.416 -20.107 1.00 92.81 326 THR A CA 1
ATOM 2514 C C . THR A 1 326 ? 32.335 -0.626 -18.653 1.00 92.81 326 THR A C 1
ATOM 2516 O O . THR A 1 326 ? 31.673 -1.619 -18.350 1.00 92.81 326 THR A O 1
ATOM 2519 N N . ASP A 1 327 ? 32.708 0.278 -17.747 1.00 87.12 327 ASP A N 1
ATOM 2520 C CA . ASP A 1 327 ? 32.292 0.221 -16.339 1.00 87.12 327 ASP A CA 1
ATOM 2521 C C . ASP A 1 327 ? 31.037 1.063 -16.095 1.00 87.12 327 ASP A C 1
ATOM 2523 O O . ASP A 1 327 ? 30.853 2.112 -16.713 1.00 87.12 327 ASP A O 1
ATOM 2527 N N . ALA A 1 328 ? 30.180 0.593 -15.187 1.00 83.25 328 ALA A N 1
ATOM 2528 C CA . ALA A 1 328 ? 29.078 1.379 -14.646 1.00 83.25 328 ALA A CA 1
ATOM 2529 C C . ALA A 1 328 ? 29.631 2.373 -13.629 1.00 83.25 328 ALA A C 1
ATOM 2531 O O . ALA A 1 328 ? 30.222 1.977 -12.627 1.00 83.25 328 ALA A O 1
ATOM 2532 N N . SER A 1 329 ? 29.465 3.662 -13.911 1.00 79.81 329 SER A N 1
ATOM 2533 C CA . SER A 1 329 ? 29.912 4.745 -13.045 1.00 79.81 329 SER A CA 1
ATOM 2534 C C . SER A 1 329 ? 28.964 5.934 -13.157 1.00 79.81 329 SER A C 1
ATOM 2536 O O . SER A 1 329 ? 28.327 6.137 -14.187 1.00 79.81 329 SER A O 1
ATOM 2538 N N . LEU A 1 330 ? 28.882 6.717 -12.084 1.00 73.88 330 LEU A N 1
ATOM 2539 C CA . LEU A 1 330 ? 28.234 8.029 -12.087 1.00 73.88 330 LEU A CA 1
ATOM 2540 C C . LEU A 1 330 ? 29.165 9.131 -12.625 1.00 73.88 330 LEU A C 1
ATOM 2542 O O . LEU A 1 330 ? 28.685 10.198 -12.993 1.00 73.88 330 LEU A O 1
ATOM 2546 N N . ASP A 1 331 ? 30.476 8.879 -12.694 1.00 79.00 331 ASP A N 1
ATOM 2547 C CA . ASP A 1 331 ? 31.482 9.875 -13.092 1.00 79.00 331 ASP A CA 1
ATOM 2548 C C . ASP A 1 331 ? 31.539 10.097 -14.610 1.00 79.00 331 ASP A C 1
ATOM 2550 O O . ASP A 1 331 ? 32.080 11.096 -15.085 1.00 79.00 331 ASP A O 1
ATOM 2554 N N . PHE A 1 332 ? 31.031 9.143 -15.393 1.00 86.50 332 PHE A N 1
ATOM 2555 C CA . PHE A 1 332 ? 31.014 9.207 -16.849 1.00 86.50 332 PHE A CA 1
ATOM 2556 C C . PHE A 1 332 ? 29.878 8.367 -17.431 1.00 86.50 332 PHE A C 1
ATOM 2558 O O . PHE A 1 332 ? 29.423 7.395 -16.834 1.00 86.50 332 PHE A O 1
ATOM 2565 N N . ARG A 1 333 ? 29.468 8.701 -18.657 1.00 90.00 333 ARG A N 1
ATOM 2566 C CA . ARG A 1 333 ? 28.467 7.936 -19.406 1.00 90.00 333 ARG A CA 1
ATOM 2567 C C . ARG A 1 333 ? 29.104 6.776 -20.160 1.00 90.00 333 ARG A C 1
ATOM 2569 O O . ARG A 1 333 ? 30.178 6.916 -20.740 1.00 90.00 333 ARG A O 1
ATOM 2576 N N . ALA A 1 334 ? 28.410 5.642 -20.233 1.00 93.69 334 ALA A N 1
ATOM 2577 C CA . ALA A 1 334 ? 28.905 4.433 -20.898 1.00 93.69 334 ALA A CA 1
ATOM 2578 C C . ALA A 1 334 ? 29.304 4.645 -22.373 1.00 93.69 334 ALA A C 1
ATOM 2580 O O . ALA A 1 334 ? 30.230 4.000 -22.866 1.00 93.69 334 ALA A O 1
ATOM 2581 N N . TRP A 1 335 ? 28.615 5.555 -23.068 1.00 95.62 335 TRP A N 1
ATOM 2582 C CA . TRP A 1 335 ? 28.849 5.902 -24.473 1.00 95.62 335 TRP A CA 1
ATOM 2583 C C . TRP A 1 335 ? 29.891 7.011 -24.678 1.00 95.62 335 TRP A C 1
ATOM 2585 O O . TRP A 1 335 ? 30.172 7.374 -25.821 1.00 95.62 335 TRP A O 1
ATOM 2595 N N . ASN A 1 336 ? 30.477 7.557 -23.611 1.00 96.38 336 ASN A N 1
ATOM 2596 C CA . ASN A 1 336 ? 31.473 8.614 -23.718 1.00 96.38 336 ASN A CA 1
ATOM 2597 C C . ASN A 1 336 ? 32.882 8.040 -23.950 1.00 96.38 336 ASN A C 1
ATOM 2599 O O . ASN A 1 336 ? 33.312 7.120 -23.246 1.00 96.38 336 ASN A O 1
ATOM 2603 N N . PRO A 1 337 ? 33.661 8.591 -24.902 1.00 96.69 337 PRO A N 1
ATOM 2604 C CA . PRO A 1 337 ? 35.064 8.232 -25.045 1.00 96.69 337 PRO A CA 1
ATOM 2605 C C . PRO A 1 337 ? 35.850 8.591 -23.779 1.00 96.69 337 PRO A C 1
ATOM 2607 O O . PRO A 1 337 ? 35.767 9.716 -23.290 1.00 96.69 337 PRO A O 1
ATOM 2610 N N . SER A 1 338 ? 36.656 7.659 -23.266 1.00 94.31 338 SER A N 1
ATOM 2611 C CA . SER A 1 338 ? 37.523 7.928 -22.110 1.00 94.31 338 SER A CA 1
ATOM 2612 C C . SER A 1 338 ? 38.640 8.926 -22.463 1.00 94.31 338 SER A C 1
ATOM 2614 O O . SER A 1 338 ? 39.005 9.025 -23.640 1.00 94.31 338 SER A O 1
ATOM 2616 N N . PRO A 1 339 ? 39.275 9.601 -21.484 1.00 94.94 339 PRO A N 1
ATOM 2617 C CA . PRO A 1 339 ? 40.378 10.532 -21.750 1.00 94.94 339 PRO A CA 1
ATOM 2618 C C . PRO A 1 339 ? 41.496 9.935 -22.619 1.00 94.94 339 PRO A C 1
ATOM 2620 O O . PRO A 1 339 ? 41.953 10.567 -23.571 1.00 94.94 339 PRO A O 1
ATOM 2623 N N . GLY A 1 340 ? 41.873 8.675 -22.370 1.00 94.50 340 GLY A N 1
ATOM 2624 C CA . GLY A 1 340 ? 42.849 7.962 -23.200 1.00 94.50 340 GLY A CA 1
ATOM 2625 C C . GLY A 1 340 ? 42.364 7.703 -24.633 1.00 94.50 340 GLY A C 1
ATOM 2626 O O . GLY A 1 340 ? 43.149 7.812 -25.573 1.00 94.50 340 GLY A O 1
ATOM 2627 N N . SER A 1 341 ? 41.069 7.422 -24.821 1.00 95.69 341 SER A N 1
ATOM 2628 C CA . SER A 1 341 ? 40.468 7.255 -26.156 1.00 95.69 341 SER A CA 1
ATOM 2629 C C . SER A 1 341 ? 40.448 8.577 -26.934 1.00 95.69 341 SER A C 1
ATOM 2631 O O . SER A 1 341 ? 40.699 8.599 -28.137 1.00 95.69 341 SER A O 1
ATOM 2633 N N . ILE A 1 342 ? 40.200 9.698 -26.245 1.00 96.81 342 ILE A N 1
ATOM 2634 C CA . ILE A 1 342 ? 40.245 11.049 -26.826 1.00 96.81 342 ILE A CA 1
ATOM 2635 C C . ILE A 1 342 ? 41.671 11.410 -27.251 1.00 96.81 342 ILE A C 1
ATOM 2637 O O . ILE A 1 342 ? 41.862 11.934 -28.356 1.00 96.81 342 ILE A O 1
ATOM 2641 N N . GLN A 1 343 ? 42.655 11.131 -26.387 1.00 96.69 343 GLN A N 1
ATOM 2642 C CA . GLN A 1 343 ? 44.069 11.430 -26.622 1.00 96.69 343 GLN A CA 1
ATOM 2643 C C . GLN A 1 343 ? 44.605 10.684 -27.846 1.00 96.69 343 GLN A C 1
ATOM 2645 O O . GLN A 1 343 ? 45.259 11.292 -28.686 1.00 96.69 343 GLN A O 1
ATOM 2650 N N . ARG A 1 344 ? 44.280 9.392 -27.973 1.00 96.00 344 ARG A N 1
ATOM 2651 C CA . ARG A 1 344 ? 44.753 8.532 -29.070 1.00 96.00 344 ARG A CA 1
ATOM 2652 C C . ARG A 1 344 ? 43.819 8.487 -30.280 1.00 96.00 344 ARG A C 1
ATOM 2654 O O . ARG A 1 344 ? 44.062 7.727 -31.215 1.00 96.00 344 ARG A O 1
ATOM 2661 N N . ASN A 1 345 ? 42.743 9.277 -30.258 1.00 96.44 345 ASN A N 1
ATOM 2662 C CA . ASN A 1 345 ? 41.720 9.316 -31.303 1.00 96.44 345 ASN A CA 1
ATOM 2663 C C . ASN A 1 345 ? 41.163 7.923 -31.668 1.00 96.44 345 ASN A C 1
ATOM 2665 O O . ASN A 1 345 ? 41.034 7.574 -32.841 1.00 96.44 345 ASN A O 1
ATOM 2669 N N . GLY A 1 346 ? 40.854 7.101 -30.668 1.00 95.88 346 GLY A N 1
ATOM 2670 C CA . GLY A 1 346 ? 40.428 5.730 -30.916 1.00 95.88 346 GLY A CA 1
ATOM 2671 C C . GLY A 1 346 ? 39.627 5.135 -29.775 1.00 95.88 346 GLY A C 1
ATOM 2672 O O . GLY A 1 346 ? 40.135 5.006 -28.662 1.00 95.88 346 GLY A O 1
ATOM 2673 N N . VAL A 1 347 ? 38.392 4.739 -30.070 1.00 97.69 347 VAL A N 1
ATOM 2674 C CA . VAL A 1 347 ? 37.514 3.999 -29.166 1.00 97.69 347 VAL A CA 1
ATOM 2675 C C . VAL A 1 347 ? 37.484 2.540 -29.608 1.00 97.69 347 VAL A C 1
ATOM 2677 O O . VAL A 1 347 ? 37.159 2.234 -30.751 1.00 97.69 347 VAL A O 1
ATOM 2680 N N . SER A 1 348 ? 37.855 1.654 -28.690 1.00 96.56 348 SER A N 1
ATOM 2681 C CA . SER A 1 348 ? 38.055 0.226 -28.943 1.00 96.56 348 SER A CA 1
ATOM 2682 C C . SER A 1 348 ? 36.757 -0.583 -28.832 1.00 96.56 348 SER A C 1
ATOM 2684 O O . SER A 1 348 ? 35.989 -0.400 -27.881 1.00 96.56 348 SER A O 1
ATOM 2686 N N . PHE A 1 349 ? 36.521 -1.462 -29.801 1.00 97.94 349 PHE A N 1
ATOM 2687 C CA . PHE A 1 349 ? 35.404 -2.402 -29.873 1.00 97.94 349 PHE A CA 1
ATOM 2688 C C . PHE A 1 349 ? 35.924 -3.787 -30.247 1.00 97.94 349 PHE A C 1
ATOM 2690 O O . PHE A 1 349 ? 36.880 -3.911 -31.006 1.00 97.94 349 PHE A O 1
ATOM 2697 N N . SER A 1 350 ? 35.252 -4.833 -29.788 1.00 97.31 350 SER A N 1
ATOM 2698 C CA . SER A 1 350 ? 35.367 -6.154 -30.399 1.00 97.31 350 SER A CA 1
ATOM 2699 C C . SER A 1 350 ? 34.348 -6.281 -31.532 1.00 97.31 350 SER A C 1
ATOM 2701 O O . SER A 1 350 ? 33.282 -5.664 -31.497 1.00 97.31 350 SER A O 1
ATOM 2703 N N . TYR A 1 351 ? 34.673 -7.083 -32.542 1.00 97.06 351 TYR A N 1
ATOM 2704 C CA . TYR A 1 351 ? 33.790 -7.379 -33.668 1.00 97.06 351 TYR A CA 1
ATOM 2705 C C . TYR A 1 351 ? 33.471 -8.869 -33.698 1.00 97.06 351 TYR A C 1
ATOM 2707 O O . TYR A 1 351 ? 34.348 -9.696 -33.947 1.00 97.06 351 TYR A O 1
ATOM 2715 N N . MET A 1 352 ? 32.220 -9.206 -33.408 1.00 94.88 352 MET A N 1
ATOM 2716 C CA . MET A 1 352 ? 31.738 -10.579 -33.305 1.00 94.88 352 MET A CA 1
ATOM 2717 C C . MET A 1 352 ? 31.046 -11.010 -34.595 1.00 94.88 352 MET A C 1
ATOM 2719 O O . MET A 1 352 ? 30.137 -10.334 -35.072 1.00 94.88 352 MET A O 1
ATOM 2723 N N . ARG A 1 353 ? 31.437 -12.166 -35.127 1.00 93.50 353 ARG A N 1
ATOM 2724 C CA . ARG A 1 353 ? 30.819 -12.824 -36.285 1.00 93.50 353 ARG A CA 1
ATOM 2725 C C . ARG A 1 353 ? 31.068 -14.330 -36.183 1.00 93.50 353 ARG A C 1
ATOM 2727 O O . ARG A 1 353 ? 32.053 -14.728 -35.553 1.00 93.50 353 ARG A O 1
ATOM 2734 N N . ALA A 1 354 ? 30.202 -15.149 -36.773 1.00 92.56 354 ALA A N 1
ATOM 2735 C CA . ALA A 1 354 ? 30.250 -16.609 -36.638 1.00 92.56 354 ALA A CA 1
ATOM 2736 C C . ALA A 1 354 ? 31.587 -17.240 -37.086 1.00 92.56 354 ALA A C 1
ATOM 2738 O O . ALA A 1 354 ? 32.021 -18.235 -36.517 1.00 92.56 354 ALA A O 1
ATOM 2739 N N . ASP A 1 355 ? 32.269 -16.636 -38.060 1.00 91.31 355 ASP A N 1
ATOM 2740 C CA . ASP A 1 355 ? 33.563 -17.062 -38.618 1.00 91.31 355 ASP A CA 1
ATOM 2741 C C . ASP A 1 355 ? 34.786 -16.364 -37.986 1.00 91.31 355 ASP A C 1
ATOM 2743 O O . ASP A 1 355 ? 35.923 -16.704 -38.299 1.00 91.31 355 ASP A O 1
ATOM 2747 N N . VAL A 1 356 ? 34.571 -15.391 -37.096 1.00 89.69 356 VAL A N 1
ATOM 2748 C CA . VAL A 1 356 ? 35.632 -14.572 -36.475 1.00 89.69 356 VAL A CA 1
ATOM 2749 C C . VAL A 1 356 ? 35.981 -15.061 -35.064 1.00 89.69 356 VAL A C 1
ATOM 2751 O O . VAL A 1 356 ? 37.099 -14.834 -34.608 1.00 89.69 356 VAL A O 1
ATOM 2754 N N . TYR A 1 357 ? 35.031 -15.725 -34.390 1.00 85.50 357 TYR A N 1
ATOM 2755 C CA . TYR A 1 357 ? 35.131 -16.324 -33.050 1.00 85.50 357 TYR A CA 1
ATOM 2756 C C . TYR A 1 357 ? 35.756 -15.418 -31.966 1.00 85.50 357 TYR A C 1
ATOM 2758 O O . TYR A 1 357 ? 36.967 -15.195 -31.889 1.00 85.50 357 TYR A O 1
ATOM 2766 N N . VAL A 1 358 ? 34.916 -14.897 -31.069 1.00 89.88 358 VAL A N 1
ATOM 2767 C CA . VAL A 1 358 ? 35.329 -14.026 -29.954 1.00 89.88 358 VAL A CA 1
ATOM 2768 C C . VAL A 1 358 ? 34.771 -14.606 -28.647 1.00 89.88 358 VAL A C 1
ATOM 2770 O O . VAL A 1 358 ? 33.698 -14.199 -28.211 1.00 89.88 358 VAL A O 1
ATOM 2773 N N . PRO A 1 359 ? 35.461 -15.579 -28.022 1.00 88.25 359 PRO A N 1
ATOM 2774 C CA . PRO A 1 359 ? 34.969 -16.264 -26.820 1.00 88.25 359 PRO A CA 1
ATOM 2775 C C . PRO A 1 359 ? 35.095 -15.422 -25.541 1.00 88.25 359 PRO A C 1
ATOM 2777 O O . PRO A 1 359 ? 34.619 -15.819 -24.480 1.00 88.25 359 PRO A O 1
ATOM 2780 N N . LYS A 1 360 ? 35.782 -14.278 -25.619 1.00 89.38 360 LYS A N 1
ATOM 2781 C CA . LYS A 1 360 ? 36.075 -13.384 -24.501 1.00 89.38 360 LYS A CA 1
ATOM 2782 C C . LYS A 1 360 ? 36.171 -11.946 -25.011 1.00 89.38 360 LYS A C 1
ATOM 2784 O O . LYS A 1 360 ? 36.774 -11.697 -26.053 1.00 89.38 360 LYS A O 1
ATOM 2789 N N . LEU A 1 361 ? 35.600 -11.011 -24.256 1.00 92.50 361 LEU A N 1
ATOM 2790 C CA . LEU A 1 361 ? 35.711 -9.571 -24.502 1.00 92.50 361 LEU A CA 1
ATOM 2791 C C . LEU A 1 361 ? 36.865 -8.957 -23.696 1.00 92.50 361 LEU A C 1
ATOM 2793 O O . LEU A 1 361 ? 37.360 -9.556 -22.735 1.00 92.50 361 LEU A O 1
ATOM 2797 N N . ALA A 1 362 ? 37.260 -7.734 -24.059 1.00 87.25 362 ALA A N 1
ATOM 2798 C CA . ALA A 1 362 ? 38.382 -7.030 -23.440 1.00 87.25 362 ALA A CA 1
ATOM 2799 C C . ALA A 1 362 ? 38.314 -7.033 -21.899 1.00 87.25 362 ALA A C 1
ATOM 2801 O O . ALA A 1 362 ? 37.289 -6.688 -21.298 1.00 87.25 362 ALA A O 1
ATOM 2802 N N . TRP A 1 363 ? 39.426 -7.446 -21.278 1.00 84.31 363 TRP A N 1
ATOM 2803 C CA . TRP A 1 363 ? 39.607 -7.614 -19.825 1.00 84.31 363 TRP A CA 1
ATOM 2804 C C . TRP A 1 363 ? 38.615 -8.567 -19.138 1.00 84.31 363 TRP A C 1
ATOM 2806 O O . TRP A 1 363 ? 38.441 -8.485 -17.926 1.00 84.31 363 TRP A O 1
ATOM 2816 N N . ALA A 1 364 ? 37.970 -9.471 -19.888 1.00 81.06 364 ALA A N 1
ATOM 2817 C CA . ALA A 1 364 ? 36.920 -10.364 -19.380 1.00 81.06 364 ALA A CA 1
ATOM 2818 C C . ALA A 1 364 ? 35.761 -9.623 -18.684 1.00 81.06 364 ALA A C 1
ATOM 2820 O O . ALA A 1 364 ? 35.100 -10.176 -17.802 1.00 81.06 364 ALA A O 1
ATOM 2821 N N . LYS A 1 365 ? 35.527 -8.357 -19.053 1.00 88.12 365 LYS A N 1
ATOM 2822 C CA . LYS A 1 365 ? 34.381 -7.598 -18.553 1.00 88.12 365 LYS A CA 1
ATOM 2823 C C . LYS A 1 365 ? 33.093 -8.181 -19.120 1.00 88.12 365 LYS A C 1
ATOM 2825 O O . LYS A 1 365 ? 33.053 -8.630 -20.264 1.00 88.12 365 LYS A O 1
ATOM 2830 N N . ASN A 1 366 ? 32.043 -8.130 -18.312 1.00 93.44 366 ASN A N 1
ATOM 2831 C CA . ASN A 1 366 ? 30.803 -8.856 -18.554 1.00 93.44 366 ASN A CA 1
ATOM 2832 C C . ASN A 1 366 ? 29.628 -7.928 -18.871 1.00 93.44 366 ASN A C 1
ATOM 2834 O O . ASN A 1 366 ? 28.482 -8.336 -18.725 1.00 93.44 366 ASN A O 1
ATOM 2838 N N . GLN A 1 367 ? 29.903 -6.679 -19.256 1.00 95.38 367 GLN A N 1
ATOM 2839 C CA . GLN A 1 367 ? 28.899 -5.653 -19.505 1.00 95.38 367 GLN A CA 1
ATOM 2840 C C . GLN A 1 367 ? 29.404 -4.570 -20.459 1.00 95.38 367 GLN A C 1
ATOM 2842 O O . GLN A 1 367 ? 30.613 -4.324 -20.552 1.00 95.38 367 GLN A O 1
ATOM 2847 N N . GLY A 1 368 ? 28.476 -3.866 -21.106 1.00 96.62 368 GLY A N 1
ATOM 2848 C CA . GLY A 1 368 ? 28.792 -2.692 -21.914 1.00 96.62 368 GLY A CA 1
ATOM 2849 C C . GLY A 1 368 ? 27.700 -2.334 -22.916 1.00 96.62 368 GLY A C 1
ATOM 2850 O O . GLY A 1 368 ? 26.516 -2.461 -22.611 1.00 96.62 368 GLY A O 1
ATOM 2851 N N . LEU A 1 369 ? 28.104 -1.884 -24.107 1.00 97.81 369 LEU A N 1
ATOM 2852 C CA . LEU A 1 369 ? 27.207 -1.422 -25.171 1.00 97.81 369 LEU A CA 1
ATOM 2853 C C . LEU A 1 369 ? 27.453 -2.131 -26.510 1.00 97.81 369 LEU A C 1
ATOM 2855 O O . LEU A 1 369 ? 28.566 -2.575 -26.802 1.00 97.81 369 LEU A O 1
ATOM 2859 N N . ILE A 1 370 ? 26.405 -2.189 -27.329 1.00 98.56 370 ILE A N 1
ATOM 2860 C CA . ILE A 1 370 ? 26.387 -2.746 -28.683 1.00 98.56 370 ILE A CA 1
ATOM 2861 C C . ILE A 1 370 ? 25.940 -1.658 -29.664 1.00 98.56 370 ILE A C 1
ATOM 2863 O O . ILE A 1 370 ? 25.000 -0.905 -29.390 1.00 98.56 370 ILE A O 1
ATOM 2867 N N . LEU A 1 371 ? 26.604 -1.591 -30.819 1.00 98.12 371 LEU A N 1
ATOM 2868 C CA . LEU A 1 371 ? 26.235 -0.692 -31.912 1.00 98.12 371 LEU A CA 1
ATOM 2869 C C . LEU A 1 371 ? 25.386 -1.395 -32.977 1.00 98.12 371 LEU A C 1
ATOM 2871 O O . LEU A 1 371 ? 25.572 -2.582 -33.281 1.00 98.12 371 LEU A O 1
ATOM 2875 N N . LYS A 1 372 ? 24.534 -0.601 -33.629 1.00 97.31 372 LYS A N 1
ATOM 2876 C CA . LYS A 1 372 ? 23.956 -0.944 -34.931 1.00 97.31 372 LYS A CA 1
ATOM 2877 C C . LYS A 1 372 ? 25.070 -1.142 -35.961 1.00 97.31 372 LYS A C 1
ATOM 2879 O O . LYS A 1 372 ? 26.219 -0.742 -35.756 1.00 97.31 372 LYS A O 1
ATOM 2884 N N . GLU A 1 373 ? 24.736 -1.757 -37.085 1.00 95.94 373 GLU A N 1
ATOM 2885 C CA . GLU A 1 373 ? 25.584 -1.732 -38.270 1.00 95.94 373 GLU A CA 1
ATOM 2886 C C . GLU A 1 373 ? 25.883 -0.283 -38.685 1.00 95.94 373 GLU A C 1
ATOM 2888 O O . GLU A 1 373 ? 25.028 0.592 -38.563 1.00 95.94 373 GLU A O 1
ATOM 2893 N N . LEU A 1 374 ? 27.098 0.008 -39.161 1.00 96.56 374 LEU A N 1
ATOM 2894 C CA . LEU A 1 374 ? 27.514 1.408 -39.342 1.00 96.56 374 LEU A CA 1
ATOM 2895 C C . LEU A 1 374 ? 26.881 2.105 -40.556 1.00 96.56 374 LEU A C 1
ATOM 2897 O O . LEU A 1 374 ? 26.980 3.326 -40.665 1.00 96.56 374 LEU A O 1
ATOM 2901 N N . ALA A 1 375 ? 26.191 1.366 -41.432 1.00 95.31 375 ALA A N 1
ATOM 2902 C CA . ALA A 1 375 ? 25.333 1.963 -42.457 1.00 95.31 375 ALA A CA 1
ATOM 2903 C C . ALA A 1 375 ? 23.933 2.327 -41.936 1.00 95.31 375 ALA A C 1
ATOM 2905 O O . ALA A 1 375 ? 23.174 2.979 -42.657 1.00 95.31 375 ALA A O 1
ATOM 2906 N N . ALA A 1 376 ? 23.574 1.930 -40.708 1.00 94.62 376 ALA A N 1
ATOM 2907 C CA . ALA A 1 376 ? 22.318 2.342 -40.102 1.00 94.62 376 ALA A CA 1
ATOM 2908 C C . ALA A 1 376 ? 22.279 3.876 -39.978 1.00 94.62 376 ALA A C 1
ATOM 2910 O O . ALA A 1 376 ? 23.259 4.481 -39.528 1.00 94.62 376 ALA A O 1
ATOM 2911 N N . PRO A 1 377 ? 21.152 4.529 -40.322 1.00 93.31 377 PRO A N 1
ATOM 2912 C CA . PRO A 1 377 ? 21.025 5.973 -40.184 1.00 93.31 377 PRO A CA 1
ATOM 2913 C C . PRO A 1 377 ? 21.316 6.439 -38.752 1.00 93.31 377 PRO A C 1
ATOM 2915 O O . PRO A 1 377 ? 20.724 5.948 -37.788 1.00 93.31 377 PRO A O 1
ATOM 2918 N N . SER A 1 378 ? 22.218 7.411 -38.634 1.00 94.06 378 SER A N 1
ATOM 2919 C CA . SER A 1 378 ? 22.671 7.995 -37.374 1.00 94.06 378 SER A CA 1
ATOM 2920 C C . SER A 1 378 ? 22.947 9.483 -37.575 1.00 94.06 378 SER A C 1
ATOM 2922 O O . SER A 1 378 ? 23.477 9.871 -38.617 1.00 94.06 378 SER A O 1
ATOM 2924 N N . ALA A 1 379 ? 22.611 10.322 -36.591 1.00 96.06 379 ALA A N 1
ATOM 2925 C CA . ALA A 1 379 ? 22.922 11.753 -36.664 1.00 96.06 379 ALA A CA 1
ATOM 2926 C C . ALA A 1 379 ? 24.438 12.009 -36.586 1.00 96.06 379 ALA A C 1
ATOM 2928 O O . ALA A 1 379 ? 24.937 12.969 -37.169 1.00 96.06 379 ALA A O 1
ATOM 2929 N N . HIS A 1 380 ? 25.171 11.114 -35.920 1.00 97.12 380 HIS A N 1
ATOM 2930 C CA . HIS A 1 380 ? 26.624 11.062 -35.902 1.00 97.12 380 HIS A CA 1
ATOM 2931 C C . HIS A 1 380 ? 27.096 9.704 -36.454 1.00 97.12 380 HIS A C 1
ATOM 2933 O O . HIS A 1 380 ? 27.117 8.707 -35.721 1.00 97.12 380 HIS A O 1
ATOM 2939 N N . PRO A 1 381 ? 27.427 9.620 -37.756 1.00 95.75 381 PRO A N 1
ATOM 2940 C CA . PRO A 1 381 ? 28.041 8.431 -38.341 1.00 95.75 381 PRO A CA 1
ATOM 2941 C C . PRO A 1 381 ? 29.408 8.149 -37.710 1.00 95.75 381 PRO A C 1
ATOM 2943 O O . PRO A 1 381 ? 30.184 9.072 -37.460 1.00 95.75 381 PRO A O 1
ATOM 2946 N N . LEU A 1 382 ? 29.714 6.874 -37.468 1.00 97.31 382 LEU A N 1
ATOM 2947 C CA . LEU A 1 382 ? 30.990 6.452 -36.887 1.00 97.31 382 LEU A CA 1
ATOM 2948 C C . LEU A 1 382 ? 31.943 5.940 -37.968 1.00 97.31 382 LEU A C 1
ATOM 2950 O O . LEU A 1 382 ? 31.537 5.229 -38.884 1.00 97.31 382 LEU A O 1
ATOM 2954 N N . THR A 1 383 ? 33.228 6.262 -37.820 1.00 97.12 383 THR A N 1
ATOM 2955 C CA . THR A 1 383 ? 34.278 5.874 -38.771 1.00 97.12 383 THR A CA 1
ATOM 2956 C C . THR A 1 383 ? 35.184 4.814 -38.162 1.00 97.12 383 THR A C 1
ATOM 2958 O O . THR A 1 383 ? 35.846 5.077 -37.154 1.00 97.12 383 THR A O 1
ATOM 2961 N N . VAL A 1 384 ? 35.271 3.643 -38.799 1.00 98.44 384 VAL A N 1
ATOM 2962 C CA . VAL A 1 384 ? 36.310 2.647 -38.499 1.00 98.44 384 VAL A CA 1
ATOM 2963 C C . VAL A 1 384 ? 37.641 3.167 -39.025 1.00 98.44 384 VAL A C 1
ATOM 2965 O O . VAL A 1 384 ? 37.796 3.414 -40.218 1.00 98.44 384 VAL A O 1
ATOM 2968 N N . ARG A 1 385 ? 38.608 3.352 -38.129 1.00 98.06 385 ARG A N 1
ATOM 2969 C CA . ARG A 1 385 ? 39.955 3.811 -38.484 1.00 98.06 385 ARG A CA 1
ATOM 2970 C C . ARG A 1 385 ? 40.855 2.638 -38.840 1.00 98.06 385 ARG A C 1
ATOM 2972 O O . ARG A 1 385 ? 41.545 2.675 -39.856 1.00 98.06 385 ARG A O 1
ATOM 2979 N N . CYS A 1 386 ? 40.839 1.607 -38.003 1.00 97.94 386 CYS A N 1
ATOM 2980 C CA . CYS A 1 386 ? 41.648 0.419 -38.203 1.00 97.94 386 CYS A CA 1
ATOM 2981 C C . CYS A 1 386 ? 41.087 -0.809 -37.480 1.00 97.94 386 CYS A C 1
ATOM 2983 O O . CYS A 1 386 ? 40.245 -0.697 -36.587 1.00 97.94 386 CYS A O 1
ATOM 2985 N N . ALA A 1 387 ? 41.585 -1.975 -37.879 1.00 98.25 387 ALA A N 1
ATOM 2986 C CA . ALA A 1 387 ? 41.218 -3.281 -37.368 1.00 98.25 387 ALA A CA 1
ATOM 2987 C C . ALA A 1 387 ? 42.466 -4.106 -37.042 1.00 98.25 387 ALA A C 1
ATOM 2989 O O . ALA A 1 387 ? 43.345 -4.287 -37.890 1.00 98.25 387 ALA A O 1
ATOM 2990 N N . TYR A 1 388 ? 42.504 -4.650 -35.832 1.00 97.88 388 TYR A N 1
ATOM 2991 C CA . TYR A 1 388 ? 43.503 -5.599 -35.369 1.00 97.88 388 TYR A CA 1
ATOM 2992 C C . TYR A 1 388 ? 42.862 -6.996 -35.240 1.00 97.88 388 TYR A C 1
ATOM 2994 O O . TYR A 1 388 ? 41.889 -7.146 -34.492 1.00 97.88 388 TYR A O 1
ATOM 3002 N N . PRO A 1 389 ? 43.390 -8.037 -35.922 1.00 96.62 389 PRO A N 1
ATOM 3003 C CA . PRO A 1 389 ? 42.875 -9.410 -35.798 1.00 96.62 389 PRO A CA 1
ATOM 3004 C C . PRO A 1 389 ? 43.022 -10.017 -34.384 1.00 96.62 389 PRO A C 1
ATOM 3006 O O . PRO A 1 389 ? 42.333 -10.976 -34.029 1.00 96.62 389 PRO A O 1
ATOM 3009 N N . TYR A 1 390 ? 43.907 -9.448 -33.565 1.00 95.88 390 TYR A N 1
ATOM 3010 C CA . TYR A 1 390 ? 44.187 -9.779 -32.161 1.00 95.88 390 TYR A CA 1
ATOM 3011 C C . TYR A 1 390 ? 44.147 -8.483 -31.320 1.00 95.88 390 TYR A C 1
ATOM 3013 O O . TYR A 1 390 ? 43.967 -7.407 -31.886 1.00 95.88 390 TYR A O 1
ATOM 3021 N N . ASP A 1 391 ? 44.328 -8.548 -29.999 1.00 95.00 391 ASP A N 1
ATOM 3022 C CA . ASP A 1 391 ? 44.439 -7.361 -29.139 1.00 95.00 391 ASP A CA 1
ATOM 3023 C C . ASP A 1 391 ? 45.593 -6.442 -29.586 1.00 95.00 391 ASP A C 1
ATOM 3025 O O . ASP A 1 391 ? 46.772 -6.806 -29.507 1.00 95.00 391 ASP A O 1
ATOM 3029 N N . GLY A 1 392 ? 45.239 -5.236 -30.041 1.00 94.56 392 GLY A N 1
ATOM 3030 C CA . GLY A 1 392 ? 46.141 -4.209 -30.558 1.00 94.56 392 GLY A CA 1
ATOM 3031 C C . GLY A 1 392 ? 46.993 -3.535 -29.487 1.00 94.56 392 GLY A C 1
ATOM 3032 O O . GLY A 1 392 ? 47.928 -2.801 -29.839 1.00 94.56 392 GLY A O 1
ATOM 3033 N N . ALA A 1 393 ? 46.668 -3.754 -28.206 1.00 94.75 393 ALA A N 1
ATOM 3034 C CA . ALA A 1 393 ? 47.256 -3.080 -27.054 1.00 94.75 393 ALA A CA 1
ATOM 3035 C C . ALA A 1 393 ? 47.329 -1.559 -27.263 1.00 94.75 393 ALA A C 1
ATOM 3037 O O . ALA A 1 393 ? 48.346 -0.902 -27.009 1.00 94.75 393 ALA A O 1
ATOM 3038 N N . THR A 1 394 ? 46.226 -0.983 -27.754 1.00 94.00 394 THR A N 1
ATOM 3039 C CA . THR A 1 394 ? 46.177 0.412 -28.221 1.00 94.00 394 THR A CA 1
ATOM 3040 C C . THR A 1 394 ? 46.504 1.445 -27.151 1.00 94.00 394 THR A C 1
ATOM 3042 O O . THR A 1 394 ? 46.824 2.582 -27.482 1.00 94.00 394 THR A O 1
ATOM 3045 N N . PHE A 1 395 ? 46.502 1.064 -25.872 1.00 92.38 395 PHE A N 1
ATOM 3046 C CA . PHE A 1 395 ? 46.985 1.897 -24.773 1.00 92.38 395 PHE A CA 1
ATOM 3047 C C . PHE A 1 395 ? 48.442 2.364 -24.943 1.00 92.38 395 PHE A C 1
ATOM 3049 O O . PHE A 1 395 ? 48.769 3.474 -24.532 1.00 92.38 395 PHE A O 1
ATOM 3056 N N . TYR A 1 396 ? 49.296 1.559 -25.581 1.00 95.00 396 TYR A N 1
ATOM 3057 C CA . TYR A 1 396 ? 50.728 1.834 -25.758 1.00 95.00 396 TYR A CA 1
ATOM 3058 C C . TYR A 1 396 ? 51.081 2.483 -27.106 1.00 95.00 396 TYR A C 1
ATOM 3060 O O . TYR A 1 396 ? 52.250 2.481 -27.508 1.00 95.00 396 TYR A O 1
ATOM 3068 N N . ARG A 1 397 ? 50.085 3.022 -27.813 1.00 94.62 397 ARG A N 1
ATOM 3069 C CA . ARG A 1 397 ? 50.221 3.691 -29.114 1.00 94.62 397 ARG A CA 1
ATOM 3070 C C . ARG A 1 397 ? 49.941 5.186 -28.937 1.00 94.62 397 ARG A C 1
ATOM 3072 O O . ARG A 1 397 ? 49.126 5.555 -28.097 1.00 94.62 397 ARG A O 1
ATOM 3079 N N . SER A 1 398 ? 50.626 6.074 -29.657 1.00 93.56 398 SER A N 1
ATOM 3080 C CA . SER A 1 398 ? 50.358 7.525 -29.536 1.00 93.56 398 SER A CA 1
ATOM 3081 C C . SER A 1 398 ? 49.106 7.952 -30.310 1.00 93.56 398 SER A C 1
ATOM 3083 O O . SER A 1 398 ? 48.439 8.909 -29.927 1.00 93.56 398 SER A O 1
ATOM 3085 N N . ASP A 1 399 ? 48.749 7.187 -31.340 1.00 95.31 399 ASP A N 1
ATOM 3086 C CA . ASP A 1 399 ? 47.456 7.181 -32.018 1.00 95.31 399 ASP A CA 1
ATOM 3087 C C . ASP A 1 399 ? 46.995 5.720 -32.100 1.00 95.31 399 ASP A C 1
ATOM 3089 O O . ASP A 1 399 ? 47.804 4.843 -32.382 1.00 95.31 399 ASP A O 1
ATOM 3093 N N . SER A 1 400 ? 45.720 5.420 -31.849 1.00 95.88 400 SER A N 1
ATOM 3094 C CA . SER A 1 400 ? 45.262 4.028 -31.723 1.00 95.88 400 SER A CA 1
ATOM 3095 C C . SER A 1 400 ? 45.505 3.158 -32.964 1.00 95.88 400 SER A C 1
ATOM 3097 O O . SER A 1 400 ? 45.449 1.941 -32.835 1.00 95.88 400 SER A O 1
ATOM 3099 N N . CYS A 1 401 ? 45.780 3.747 -34.133 1.00 96.44 401 CYS A N 1
ATOM 3100 C CA . CYS A 1 401 ? 46.044 3.026 -35.378 1.00 96.44 401 CYS A CA 1
ATOM 3101 C C . CYS A 1 401 ? 47.503 3.093 -35.854 1.00 96.44 401 CYS A C 1
ATOM 3103 O O . CYS A 1 401 ? 47.782 2.653 -36.969 1.00 96.44 401 CYS A O 1
ATOM 3105 N N . ASN A 1 402 ? 48.426 3.635 -35.050 1.00 94.06 402 ASN A N 1
ATOM 3106 C CA . ASN A 1 402 ? 49.845 3.767 -35.399 1.00 94.06 402 ASN A CA 1
ATOM 3107 C C . ASN A 1 402 ? 50.733 2.729 -34.695 1.00 94.06 402 ASN A C 1
ATOM 3109 O O . ASN A 1 402 ? 50.225 1.772 -34.126 1.00 94.06 402 ASN A O 1
ATOM 3113 N N . ALA A 1 403 ? 52.059 2.893 -34.744 1.00 95.56 403 ALA A N 1
ATOM 3114 C CA . ALA A 1 403 ? 53.003 1.953 -34.148 1.00 95.56 403 ALA A CA 1
ATOM 3115 C C . ALA A 1 403 ? 52.949 1.886 -32.608 1.00 95.56 403 ALA A C 1
ATOM 3117 O O . ALA A 1 403 ? 52.849 2.889 -31.901 1.00 95.56 403 ALA A O 1
ATOM 3118 N N . HIS A 1 404 ? 53.104 0.674 -32.084 1.00 96.81 404 HIS A N 1
ATOM 3119 C CA . HIS A 1 404 ? 53.317 0.379 -30.674 1.00 96.81 404 HIS A CA 1
ATOM 3120 C C . HIS A 1 404 ? 54.659 0.947 -30.189 1.00 96.81 404 HIS A C 1
ATOM 3122 O O . HIS A 1 404 ? 55.702 0.726 -30.807 1.00 96.81 404 HIS A O 1
ATOM 3128 N N . SER A 1 405 ? 54.653 1.631 -29.042 1.00 95.00 405 SER A N 1
ATOM 3129 C CA . SER A 1 405 ? 55.834 2.304 -28.468 1.00 95.00 405 SER A CA 1
ATOM 3130 C C . SER A 1 405 ? 57.043 1.390 -28.231 1.00 95.00 405 SER A C 1
ATOM 3132 O O . SER A 1 405 ? 58.177 1.827 -28.404 1.00 95.00 405 SER A O 1
ATOM 3134 N N . SER A 1 406 ? 56.828 0.117 -27.884 1.00 95.25 406 SER A N 1
ATOM 3135 C CA . SER A 1 406 ? 57.914 -0.870 -27.727 1.00 95.25 406 SER A CA 1
ATOM 3136 C C . SER A 1 406 ? 58.404 -1.507 -29.038 1.00 95.25 406 SER A C 1
ATOM 3138 O O . SER A 1 406 ? 59.388 -2.242 -29.020 1.00 95.25 406 SER A O 1
ATOM 3140 N N . ALA A 1 407 ? 57.736 -1.248 -30.167 1.00 93.62 407 ALA A N 1
ATOM 3141 C CA . ALA A 1 407 ? 58.046 -1.832 -31.473 1.00 93.62 407 ALA A CA 1
ATOM 3142 C C . ALA A 1 407 ? 57.802 -0.830 -32.627 1.00 93.62 407 ALA A C 1
ATOM 3144 O O . ALA A 1 407 ? 57.061 -1.134 -33.566 1.00 93.62 407 ALA A O 1
ATOM 3145 N N . PRO A 1 408 ? 58.405 0.374 -32.595 1.00 91.44 408 PRO A N 1
ATOM 3146 C CA . PRO A 1 408 ? 58.002 1.499 -33.444 1.00 91.44 408 PRO A CA 1
ATOM 3147 C C . PRO A 1 408 ? 58.239 1.288 -34.948 1.00 91.44 408 PRO A C 1
ATOM 3149 O O . PRO A 1 408 ? 57.646 1.996 -35.749 1.00 91.44 408 PRO A O 1
ATOM 3152 N N . GLN A 1 409 ? 59.100 0.339 -35.333 1.00 89.12 409 GLN A N 1
ATOM 3153 C CA . GLN A 1 409 ? 59.425 0.049 -36.737 1.00 89.12 409 GLN A CA 1
ATOM 3154 C C . GLN A 1 409 ? 58.659 -1.154 -37.295 1.00 89.12 409 GLN A C 1
ATOM 3156 O O . GLN A 1 409 ? 58.378 -1.205 -38.484 1.00 89.12 409 GLN A O 1
ATOM 3161 N N . THR A 1 410 ? 58.315 -2.124 -36.447 1.00 89.38 410 THR A N 1
ATOM 3162 C CA . THR A 1 410 ? 57.710 -3.394 -36.877 1.00 89.38 410 THR A CA 1
ATOM 3163 C C . THR A 1 410 ? 56.210 -3.459 -36.627 1.00 89.38 410 THR A C 1
ATOM 3165 O O . THR A 1 410 ? 55.582 -4.419 -37.049 1.00 89.38 410 THR A O 1
ATOM 3168 N N . SER A 1 411 ? 55.612 -2.469 -35.959 1.00 95.12 411 SER A N 1
ATOM 3169 C CA . SER A 1 411 ? 54.173 -2.430 -35.638 1.00 95.12 411 SER A CA 1
ATOM 3170 C C . SER A 1 411 ? 53.410 -1.285 -36.320 1.00 95.12 411 SER A C 1
ATOM 3172 O O . SER A 1 411 ? 52.270 -1.000 -35.944 1.00 95.12 411 SER A O 1
ATOM 3174 N N . ILE A 1 412 ? 54.038 -0.630 -37.308 1.00 95.38 412 ILE A N 1
ATOM 3175 C CA . ILE A 1 412 ? 53.390 0.336 -38.214 1.00 95.38 412 ILE A CA 1
ATOM 3176 C C . ILE A 1 412 ? 52.249 -0.352 -38.999 1.00 95.38 412 ILE A C 1
ATOM 3178 O O . ILE A 1 412 ? 52.222 -1.587 -39.047 1.00 95.38 412 ILE A O 1
ATOM 3182 N N . PRO A 1 413 ? 51.298 0.387 -39.600 1.00 97.06 413 PRO A N 1
ATOM 3183 C CA . PRO A 1 413 ? 50.192 -0.199 -40.365 1.00 97.06 413 PRO A CA 1
ATOM 3184 C C . PRO A 1 413 ? 50.638 -1.271 -41.372 1.00 97.06 413 PRO A C 1
ATOM 3186 O O . PRO A 1 413 ? 51.687 -1.143 -42.001 1.00 97.06 413 PRO A O 1
ATOM 3189 N N . CYS A 1 414 ? 49.850 -2.339 -41.536 1.00 97.81 414 CYS A N 1
ATOM 3190 C CA . CYS A 1 414 ? 50.262 -3.531 -42.292 1.00 97.81 414 CYS A CA 1
ATOM 3191 C C . CYS A 1 414 ? 50.649 -3.204 -43.745 1.00 97.81 414 CYS A C 1
ATOM 3193 O O . CYS A 1 414 ? 51.659 -3.701 -44.246 1.00 97.81 414 CYS A O 1
ATOM 3195 N N . ALA A 1 415 ? 49.912 -2.291 -44.385 1.00 95.81 415 ALA A N 1
ATOM 3196 C CA . ALA A 1 415 ? 50.192 -1.841 -45.746 1.00 95.81 415 ALA A CA 1
ATOM 3197 C C . ALA A 1 415 ? 51.572 -1.167 -45.889 1.00 95.81 415 ALA A C 1
ATOM 3199 O O . ALA A 1 415 ? 52.235 -1.351 -46.907 1.00 95.81 415 ALA A O 1
ATOM 3200 N N . GLU A 1 416 ? 52.049 -0.450 -44.864 1.00 95.81 416 GLU A N 1
ATOM 3201 C CA . GLU A 1 416 ? 53.374 0.197 -44.868 1.00 95.81 416 GLU A CA 1
ATOM 3202 C C . GLU A 1 416 ? 54.523 -0.818 -44.774 1.00 95.81 416 GLU A C 1
ATOM 3204 O O . GLU A 1 416 ? 55.664 -0.504 -45.107 1.00 95.81 416 GLU A O 1
ATOM 3209 N N . GLN A 1 417 ? 54.218 -2.051 -44.362 1.00 94.56 417 GLN A N 1
ATOM 3210 C CA . GLN A 1 417 ? 55.159 -3.172 -44.302 1.00 94.56 417 GLN A CA 1
ATOM 3211 C C . GLN A 1 417 ? 55.000 -4.135 -45.490 1.00 94.56 417 GLN A C 1
ATOM 3213 O O . GLN A 1 417 ? 55.657 -5.172 -45.529 1.00 94.56 417 GLN A O 1
ATOM 3218 N N . GLY A 1 418 ? 54.120 -3.821 -46.448 1.00 95.50 418 GLY A N 1
ATOM 3219 C CA . GLY A 1 418 ? 53.808 -4.694 -47.582 1.00 95.50 418 GLY A CA 1
ATOM 3220 C C . GLY A 1 418 ? 52.949 -5.914 -47.231 1.00 95.50 418 GLY A C 1
ATOM 3221 O O . GLY A 1 418 ? 52.856 -6.829 -48.044 1.00 95.50 418 GLY A O 1
ATOM 3222 N N . ILE A 1 419 ? 52.320 -5.940 -46.050 1.00 97.38 419 ILE A N 1
ATOM 3223 C CA . ILE A 1 419 ? 51.415 -7.012 -45.616 1.00 97.38 419 ILE A CA 1
ATOM 3224 C C . ILE A 1 419 ? 50.001 -6.672 -46.093 1.00 97.38 419 ILE A C 1
ATOM 3226 O O . ILE A 1 419 ? 49.390 -5.716 -45.608 1.00 97.38 419 ILE A O 1
ATOM 3230 N N . THR A 1 420 ? 49.487 -7.447 -47.048 1.00 96.06 420 THR A N 1
ATOM 3231 C CA . THR A 1 420 ? 48.211 -7.164 -47.737 1.00 96.06 420 THR A CA 1
ATOM 3232 C C . THR A 1 420 ? 47.233 -8.338 -47.777 1.00 96.06 420 THR A C 1
ATOM 3234 O O . THR A 1 420 ? 46.079 -8.126 -48.139 1.00 96.06 420 THR A O 1
ATOM 3237 N N . ASP A 1 421 ? 47.650 -9.537 -47.358 1.00 97.62 421 ASP A N 1
ATOM 3238 C CA . ASP A 1 421 ? 46.796 -10.728 -47.261 1.00 97.62 421 ASP A CA 1
ATOM 3239 C C . ASP A 1 421 ? 46.920 -11.443 -45.902 1.00 97.62 421 ASP A C 1
ATOM 3241 O O . ASP A 1 421 ? 47.845 -11.210 -45.113 1.00 97.62 421 ASP A O 1
ATOM 3245 N N . GLU A 1 422 ? 45.952 -12.312 -45.614 1.00 97.19 422 GLU A N 1
ATOM 3246 C CA . GLU A 1 422 ? 45.795 -12.993 -44.331 1.00 97.19 422 GLU A CA 1
ATOM 3247 C C . GLU A 1 422 ? 46.937 -13.968 -44.012 1.00 97.19 422 GLU A C 1
ATOM 3249 O O . GLU A 1 422 ? 47.292 -14.141 -42.843 1.00 97.19 422 GLU A O 1
ATOM 3254 N N . HIS A 1 423 ? 47.561 -14.571 -45.028 1.00 97.38 423 HIS A N 1
ATOM 3255 C CA . HIS A 1 423 ? 48.659 -15.519 -44.851 1.00 97.38 423 HIS A CA 1
ATOM 3256 C C . HIS A 1 423 ? 49.980 -14.799 -44.570 1.00 97.38 423 HIS A C 1
ATOM 3258 O O . HIS A 1 423 ? 50.741 -15.233 -43.700 1.00 97.38 423 HIS A O 1
ATOM 3264 N N . GLN A 1 424 ? 50.234 -13.674 -45.247 1.00 97.75 424 GLN A N 1
ATOM 3265 C CA . GLN A 1 424 ? 51.347 -12.776 -44.931 1.00 97.75 424 GLN A CA 1
ATOM 3266 C C . GLN A 1 424 ? 51.245 -12.271 -43.494 1.00 97.75 424 GLN A C 1
ATOM 3268 O O . GLN A 1 424 ? 52.228 -12.315 -42.749 1.00 97.75 424 GLN A O 1
ATOM 3273 N N . TRP A 1 425 ? 50.050 -11.837 -43.084 1.00 97.75 425 TRP A N 1
ATOM 3274 C CA . TRP A 1 425 ? 49.827 -11.376 -41.720 1.00 97.75 425 TRP A CA 1
ATOM 3275 C C . TRP A 1 425 ? 50.033 -12.494 -40.701 1.00 97.75 425 TRP A C 1
ATOM 3277 O O . TRP A 1 425 ? 50.702 -12.264 -39.699 1.00 97.75 425 TRP A O 1
ATOM 3287 N N . LEU A 1 426 ? 49.536 -13.710 -40.958 1.00 97.06 426 LEU A N 1
ATOM 3288 C CA . LEU A 1 426 ? 49.715 -14.847 -40.052 1.00 97.06 426 LEU A CA 1
ATOM 3289 C C . LEU A 1 426 ? 51.197 -15.210 -39.878 1.00 97.06 426 LEU A C 1
ATOM 3291 O O . LEU A 1 426 ? 51.654 -15.437 -38.756 1.00 97.06 426 LEU A O 1
ATOM 3295 N N . ALA A 1 427 ? 51.967 -15.227 -40.971 1.00 96.88 427 ALA A N 1
ATOM 3296 C CA . ALA A 1 427 ? 53.407 -15.474 -40.925 1.00 96.88 427 ALA A CA 1
ATOM 3297 C C . ALA A 1 427 ? 54.140 -14.398 -40.106 1.00 96.88 427 ALA A C 1
ATOM 3299 O O . ALA A 1 427 ? 54.938 -14.724 -39.224 1.00 96.88 427 ALA A O 1
ATOM 3300 N N . TYR A 1 428 ? 53.819 -13.124 -40.349 1.00 96.44 428 TYR A N 1
ATOM 3301 C CA . TYR A 1 428 ? 54.339 -11.995 -39.580 1.00 96.44 428 TYR A CA 1
ATOM 3302 C C . TYR A 1 428 ? 53.960 -12.096 -38.094 1.00 96.44 428 TYR A C 1
ATOM 3304 O O . TYR A 1 428 ? 54.830 -12.027 -37.226 1.00 96.44 428 TYR A O 1
ATOM 3312 N N . PHE A 1 429 ? 52.683 -12.334 -37.788 1.00 96.62 429 PHE A N 1
ATOM 3313 C CA . PHE A 1 429 ? 52.158 -12.428 -36.430 1.00 96.62 429 PHE A CA 1
ATOM 3314 C C . PHE A 1 429 ? 52.830 -13.558 -35.651 1.00 96.62 429 PHE A C 1
ATOM 3316 O O . PHE A 1 429 ? 53.236 -13.370 -34.502 1.00 96.62 429 PHE A O 1
ATOM 3323 N N . ASN A 1 430 ? 53.030 -14.719 -36.277 1.00 95.50 430 ASN A N 1
ATOM 3324 C CA . ASN A 1 430 ? 53.717 -15.853 -35.663 1.00 95.50 430 ASN A CA 1
ATOM 3325 C C . ASN A 1 430 ? 55.194 -15.557 -35.369 1.00 95.50 430 ASN A C 1
ATOM 3327 O O . ASN A 1 430 ? 55.687 -15.993 -34.327 1.00 95.50 430 ASN A O 1
ATOM 3331 N N . ALA A 1 431 ? 55.855 -14.742 -36.195 1.00 95.00 431 ALA A N 1
ATOM 3332 C CA . ALA A 1 431 ? 57.234 -14.304 -35.979 1.00 95.00 431 ALA A CA 1
ATOM 3333 C C . ALA A 1 431 ? 57.393 -13.231 -34.880 1.00 95.00 431 ALA A C 1
ATOM 3335 O O . ALA A 1 431 ? 58.508 -13.006 -34.405 1.00 95.00 431 ALA A O 1
ATOM 3336 N N . LEU A 1 432 ? 56.311 -12.572 -34.444 1.00 94.12 432 LEU A N 1
ATOM 3337 C CA . LEU A 1 432 ? 56.387 -11.554 -33.393 1.00 94.12 432 LEU A CA 1
ATOM 3338 C C . LEU A 1 432 ? 56.807 -12.141 -32.042 1.00 94.12 432 LEU A C 1
ATOM 3340 O O . LEU A 1 432 ? 56.196 -13.098 -31.553 1.00 94.12 432 LEU A O 1
ATOM 3344 N N . ALA A 1 433 ? 57.774 -11.481 -31.395 1.00 91.31 433 ALA A N 1
ATOM 3345 C CA . ALA A 1 433 ? 58.181 -11.771 -30.019 1.00 91.31 433 ALA A CA 1
ATOM 3346 C C . ALA A 1 433 ? 57.060 -11.478 -29.005 1.00 91.31 433 ALA A C 1
ATOM 3348 O O . ALA A 1 433 ? 56.879 -12.226 -28.049 1.00 91.31 433 ALA A O 1
ATOM 3349 N N . SER A 1 434 ? 56.282 -10.415 -29.234 1.00 94.06 434 SER A N 1
ATOM 3350 C CA . SER A 1 434 ? 55.058 -10.110 -28.490 1.00 94.06 434 SER A CA 1
ATOM 3351 C C . SER A 1 434 ? 53.885 -10.032 -29.454 1.00 94.06 434 SER A C 1
ATOM 3353 O O . SER A 1 434 ? 53.916 -9.271 -30.418 1.00 94.06 434 SER A O 1
ATOM 3355 N N . LYS A 1 435 ? 52.818 -10.783 -29.179 1.00 94.19 435 LYS A N 1
ATOM 3356 C CA . LYS A 1 435 ? 51.630 -10.794 -30.042 1.00 94.19 435 LYS A CA 1
ATOM 3357 C C . LYS A 1 435 ? 50.847 -9.480 -30.018 1.00 94.19 435 LYS A C 1
ATOM 3359 O O . LYS A 1 435 ? 50.097 -9.238 -30.947 1.00 94.19 435 LYS A O 1
ATOM 3364 N N . HIS A 1 436 ? 51.086 -8.610 -29.035 1.00 94.88 436 HIS A N 1
ATOM 3365 C CA . HIS A 1 436 ? 50.455 -7.288 -28.904 1.00 94.88 436 HIS A CA 1
ATOM 3366 C C . HIS A 1 436 ? 51.113 -6.187 -29.757 1.00 94.88 436 HIS A C 1
ATOM 3368 O O . HIS A 1 436 ? 50.572 -5.091 -29.900 1.00 94.88 436 HIS A O 1
ATOM 3374 N N . THR A 1 437 ? 52.285 -6.451 -30.346 1.00 95.88 437 THR A N 1
ATOM 3375 C CA . THR A 1 437 ? 52.994 -5.488 -31.210 1.00 95.88 437 THR A CA 1
ATOM 3376 C C . THR A 1 437 ? 52.691 -5.700 -32.693 1.00 95.88 437 THR A C 1
ATOM 3378 O O . THR A 1 437 ? 53.530 -5.411 -33.540 1.00 95.88 437 THR A O 1
ATOM 3381 N N . LEU A 1 438 ? 51.513 -6.235 -33.012 1.00 96.50 438 LEU A N 1
ATOM 3382 C CA . LEU A 1 438 ? 51.053 -6.449 -34.381 1.00 96.50 438 LEU A CA 1
ATOM 3383 C C . LEU A 1 438 ? 50.778 -5.138 -35.140 1.00 96.50 438 LEU A C 1
ATOM 3385 O O . LEU A 1 438 ? 50.565 -4.079 -34.534 1.00 96.50 438 LEU A O 1
ATOM 3389 N N . CYS A 1 439 ? 50.743 -5.234 -36.470 1.00 97.12 439 CYS A N 1
ATOM 3390 C CA . CYS A 1 439 ? 50.276 -4.184 -37.372 1.00 97.12 439 CYS A CA 1
ATOM 3391 C C . CYS A 1 439 ? 48.737 -4.146 -37.466 1.00 97.12 439 CYS A C 1
ATOM 3393 O O . CYS A 1 439 ? 48.063 -5.140 -37.179 1.00 97.12 439 CYS A O 1
ATOM 3395 N N . SER A 1 440 ? 48.191 -2.997 -37.874 1.00 97.44 440 SER A N 1
ATOM 3396 C CA . SER A 1 440 ? 46.761 -2.768 -38.133 1.00 97.44 440 SER A CA 1
ATOM 3397 C C . SER A 1 440 ? 46.421 -2.797 -39.623 1.00 97.44 440 SER A C 1
ATOM 3399 O O . SER A 1 440 ? 47.192 -2.314 -40.455 1.00 97.44 440 SER A O 1
ATOM 3401 N N . PHE A 1 441 ? 45.214 -3.258 -39.948 1.00 98.44 441 PHE A N 1
ATOM 3402 C CA . PHE A 1 441 ? 44.569 -3.014 -41.241 1.00 98.44 441 PHE A CA 1
ATOM 3403 C C . PHE A 1 441 ? 43.694 -1.758 -41.175 1.00 98.44 441 PHE A C 1
ATOM 3405 O O . PHE A 1 441 ? 43.192 -1.421 -40.103 1.00 98.44 441 PHE A O 1
ATOM 3412 N N . THR A 1 442 ? 43.497 -1.048 -42.288 1.00 97.69 442 THR A N 1
ATOM 3413 C CA . THR A 1 442 ? 42.577 0.105 -42.345 1.00 97.69 442 THR A CA 1
ATOM 3414 C C . THR A 1 442 ? 41.112 -0.354 -42.334 1.00 97.69 442 THR A C 1
ATOM 3416 O O . THR A 1 442 ? 40.815 -1.535 -42.505 1.00 97.69 442 THR A O 1
ATOM 3419 N N . GLY A 1 443 ? 40.178 0.578 -42.120 1.00 95.75 443 GLY A N 1
ATOM 3420 C CA . GLY A 1 443 ? 38.734 0.303 -42.191 1.00 95.75 443 GLY A CA 1
ATOM 3421 C C . GLY A 1 443 ? 38.173 0.115 -43.609 1.00 95.75 443 GLY A C 1
ATOM 3422 O O . GLY A 1 443 ? 36.973 -0.065 -43.764 1.00 95.75 443 GLY A O 1
ATOM 3423 N N . GLU A 1 444 ? 39.000 0.181 -44.653 1.00 96.69 444 GLU A N 1
ATOM 3424 C CA . GLU A 1 444 ? 38.558 -0.010 -46.040 1.00 96.69 444 GLU A CA 1
ATOM 3425 C C . GLU A 1 444 ? 38.109 -1.457 -46.301 1.00 96.69 444 GLU A C 1
ATOM 3427 O O . GLU A 1 444 ? 38.520 -2.379 -45.599 1.00 96.69 444 GLU A O 1
ATOM 3432 N N . THR A 1 445 ? 37.288 -1.672 -47.336 1.00 96.44 445 THR A N 1
ATOM 3433 C CA . THR A 1 445 ? 36.593 -2.952 -47.568 1.00 96.44 445 THR A CA 1
ATOM 3434 C C . THR A 1 445 ? 37.547 -4.145 -47.609 1.00 96.44 445 THR A C 1
ATOM 3436 O O . THR A 1 445 ? 37.336 -5.118 -46.890 1.00 96.44 445 THR A O 1
ATOM 3439 N N . ILE A 1 446 ? 38.611 -4.060 -48.415 1.00 96.25 446 ILE A N 1
ATOM 3440 C CA . ILE A 1 446 ? 39.561 -5.166 -48.596 1.00 96.25 446 ILE A CA 1
ATOM 3441 C C . ILE A 1 446 ? 40.444 -5.356 -47.348 1.00 96.25 446 ILE A C 1
ATOM 3443 O O . ILE A 1 446 ? 40.454 -6.464 -46.816 1.00 96.25 446 ILE A O 1
ATOM 3447 N N . PRO A 1 447 ? 41.146 -4.331 -46.815 1.00 97.50 447 PRO A N 1
ATOM 3448 C CA . PRO A 1 447 ? 41.953 -4.498 -45.603 1.00 97.50 447 PRO A CA 1
ATOM 3449 C C . PRO A 1 447 ? 41.154 -4.992 -44.389 1.00 97.50 447 PRO A C 1
ATOM 3451 O O . PRO A 1 447 ? 41.653 -5.814 -43.620 1.00 97.50 447 PRO A O 1
ATOM 3454 N N . PHE A 1 448 ? 39.908 -4.540 -44.218 1.00 97.75 448 PHE A N 1
ATOM 3455 C CA . PHE A 1 448 ? 39.052 -5.013 -43.132 1.00 97.75 448 PHE A CA 1
ATOM 3456 C C . PHE A 1 448 ? 38.688 -6.494 -43.298 1.00 97.75 448 PHE A C 1
ATOM 3458 O O . PHE A 1 448 ? 38.805 -7.251 -42.338 1.00 97.75 448 PHE A O 1
ATOM 3465 N N . ASP A 1 449 ? 38.313 -6.933 -44.504 1.00 96.94 449 ASP A N 1
ATOM 3466 C CA . ASP A 1 449 ? 38.042 -8.349 -44.799 1.00 96.94 449 ASP A CA 1
ATOM 3467 C C . ASP A 1 449 ? 39.274 -9.236 -44.547 1.00 96.94 449 ASP A C 1
ATOM 3469 O O . ASP A 1 449 ? 39.171 -10.277 -43.893 1.00 96.94 449 ASP A O 1
ATOM 3473 N N . VAL A 1 450 ? 40.461 -8.778 -44.961 1.00 97.62 450 VAL A N 1
ATOM 3474 C CA . VAL A 1 450 ? 41.735 -9.454 -44.662 1.00 97.62 450 VAL A CA 1
ATOM 3475 C C . VAL A 1 450 ? 41.948 -9.585 -43.152 1.00 97.62 450 VAL A C 1
ATOM 3477 O O . VAL A 1 450 ? 42.355 -10.646 -42.687 1.00 97.62 450 VAL A O 1
ATOM 3480 N N . SER A 1 451 ? 41.614 -8.559 -42.361 1.00 97.31 451 SER A N 1
ATOM 3481 C CA . SER A 1 451 ? 41.702 -8.613 -40.894 1.00 97.31 451 SER A CA 1
ATOM 3482 C C . SER A 1 451 ? 40.824 -9.720 -40.289 1.00 97.31 451 SER A C 1
ATOM 3484 O O . SER A 1 451 ? 41.254 -10.447 -39.387 1.00 97.31 451 SER A O 1
ATOM 3486 N N . LEU A 1 452 ? 39.607 -9.901 -40.812 1.00 96.50 452 LEU A N 1
ATOM 3487 C CA . LEU A 1 452 ? 38.687 -10.946 -40.353 1.00 96.50 452 LEU A CA 1
ATOM 3488 C C . LEU A 1 452 ? 39.186 -12.347 -40.726 1.00 96.50 452 LEU A C 1
ATOM 3490 O O . LEU A 1 452 ? 39.219 -13.234 -39.870 1.00 96.50 452 LEU A O 1
ATOM 3494 N N . LYS A 1 453 ? 39.645 -12.531 -41.970 1.00 95.88 453 LYS A N 1
ATOM 3495 C CA . LYS A 1 453 ? 40.240 -13.792 -42.445 1.00 95.88 453 LYS A CA 1
ATOM 3496 C C . LYS A 1 453 ? 41.504 -14.155 -41.672 1.00 95.88 453 LYS A C 1
ATOM 3498 O O . LYS A 1 453 ? 41.659 -15.294 -41.243 1.00 95.88 453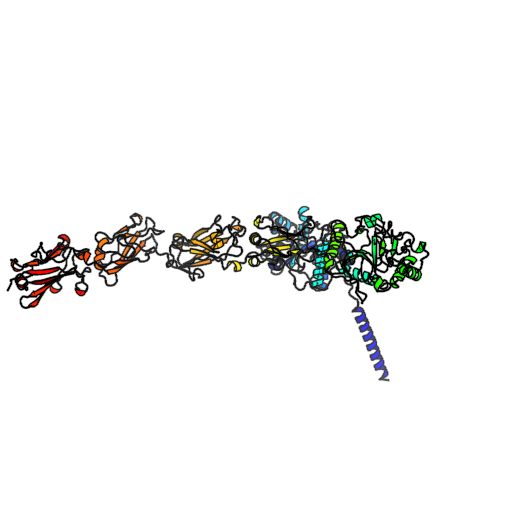 LYS A O 1
ATOM 3503 N N . ALA A 1 454 ? 42.371 -13.176 -41.425 1.00 96.19 454 ALA A N 1
ATOM 3504 C CA . ALA A 1 454 ? 43.586 -13.339 -40.637 1.00 96.19 454 ALA A CA 1
ATOM 3505 C C . ALA A 1 454 ? 43.290 -13.867 -39.227 1.00 96.19 454 ALA A C 1
ATOM 3507 O O . ALA A 1 454 ? 43.969 -14.776 -38.752 1.00 96.19 454 ALA A O 1
ATOM 3508 N N . ARG A 1 455 ? 42.236 -13.356 -38.576 1.00 94.50 455 ARG A N 1
ATOM 3509 C CA . ARG A 1 455 ? 41.795 -13.870 -37.273 1.00 94.50 455 ARG A CA 1
ATOM 3510 C C . ARG A 1 455 ? 41.265 -15.300 -37.357 1.00 94.50 455 ARG A C 1
ATOM 3512 O O . ARG A 1 455 ? 41.590 -16.110 -36.488 1.00 94.50 455 ARG A O 1
ATOM 3519 N N . ALA A 1 456 ? 40.469 -15.611 -38.379 1.00 91.94 456 ALA A N 1
ATOM 3520 C CA . ALA A 1 456 ? 39.905 -16.947 -38.570 1.00 91.94 456 ALA A CA 1
ATOM 3521 C C . ALA A 1 456 ? 40.989 -18.034 -38.726 1.00 91.94 456 ALA A C 1
ATOM 3523 O O . ALA A 1 456 ? 40.750 -19.187 -38.378 1.00 91.94 456 ALA A O 1
ATOM 3524 N N . LEU A 1 457 ? 42.192 -17.662 -39.187 1.00 93.31 457 LEU A N 1
ATOM 3525 C CA . LEU A 1 457 ? 43.351 -18.554 -39.316 1.00 93.31 457 LEU A CA 1
ATOM 3526 C C . LEU A 1 457 ? 44.176 -18.740 -38.027 1.00 93.31 457 LEU A C 1
ATOM 3528 O O . LEU A 1 457 ? 45.089 -19.566 -38.015 1.00 93.31 457 LEU A O 1
ATOM 3532 N N . LEU A 1 458 ? 43.916 -17.974 -36.962 1.00 93.38 458 LEU A N 1
ATOM 3533 C CA . LEU A 1 458 ? 44.648 -18.107 -35.699 1.00 93.38 458 LEU A CA 1
ATOM 3534 C C . LEU A 1 458 ? 44.318 -19.427 -34.990 1.00 93.38 458 LEU A C 1
ATOM 3536 O O . LEU A 1 458 ? 43.179 -19.887 -35.004 1.00 93.38 458 LEU A O 1
ATOM 3540 N N . ASP A 1 459 ? 45.300 -19.987 -34.278 1.00 90.50 459 ASP A N 1
ATOM 3541 C CA . ASP A 1 459 ? 45.074 -21.155 -33.425 1.00 90.50 459 ASP A CA 1
ATOM 3542 C C . ASP A 1 459 ? 43.975 -20.874 -32.378 1.00 90.50 459 ASP A C 1
ATOM 3544 O O . ASP A 1 459 ? 43.987 -19.802 -31.757 1.00 90.50 459 ASP A O 1
ATOM 3548 N N . PRO A 1 460 ? 43.087 -21.839 -32.063 1.00 86.94 460 PRO A N 1
ATOM 3549 C CA . PRO A 1 460 ? 42.012 -21.645 -31.083 1.00 86.94 460 PRO A CA 1
ATOM 3550 C C . PRO A 1 460 ? 42.490 -21.173 -29.701 1.00 86.94 460 PRO A C 1
ATOM 3552 O O . PRO A 1 460 ? 41.778 -20.463 -28.992 1.00 86.94 460 PRO A O 1
ATOM 3555 N N . ALA A 1 461 ? 43.711 -21.546 -29.300 1.00 88.19 461 ALA A N 1
ATOM 3556 C CA . ALA A 1 461 ? 44.318 -21.081 -28.053 1.00 88.19 461 ALA A CA 1
ATOM 3557 C C . ALA A 1 461 ? 44.645 -19.577 -28.076 1.00 88.19 461 ALA A C 1
ATOM 3559 O O . ALA A 1 461 ? 44.517 -18.916 -27.046 1.00 88.19 461 ALA A O 1
ATOM 3560 N N . VAL A 1 462 ? 45.029 -19.041 -29.238 1.00 89.69 462 VAL A N 1
ATOM 3561 C CA . VAL A 1 462 ? 45.324 -17.617 -29.460 1.00 89.69 462 VAL A CA 1
ATOM 3562 C C . VAL A 1 462 ? 44.032 -16.820 -29.647 1.00 89.69 462 VAL A C 1
ATOM 3564 O O . VAL A 1 462 ? 43.911 -15.715 -29.126 1.00 89.69 462 VAL A O 1
ATOM 3567 N N . GLN A 1 463 ? 43.022 -17.403 -30.299 1.00 88.00 463 GLN A N 1
ATOM 3568 C CA . GLN A 1 463 ? 41.696 -16.792 -30.468 1.00 88.00 463 GLN A CA 1
ATOM 3569 C C . GLN A 1 463 ? 40.952 -16.531 -29.144 1.00 88.00 463 GLN A C 1
ATOM 3571 O O . GLN A 1 463 ? 39.941 -15.830 -29.145 1.00 88.00 463 GLN A O 1
ATOM 3576 N N . ARG A 1 464 ? 41.453 -17.046 -28.007 1.00 87.25 464 ARG A N 1
ATOM 3577 C CA . ARG A 1 464 ? 40.940 -16.725 -26.662 1.00 87.25 464 ARG A CA 1
ATOM 3578 C C . ARG A 1 464 ? 41.040 -15.243 -26.307 1.00 87.25 464 ARG A C 1
ATOM 3580 O O . ARG A 1 464 ? 40.322 -14.811 -25.409 1.00 87.25 464 ARG A O 1
ATOM 3587 N N . GLU A 1 465 ? 41.909 -14.487 -26.969 1.00 90.50 465 GLU A N 1
ATOM 3588 C CA . GLU A 1 465 ? 41.969 -13.035 -26.817 1.00 90.50 465 GLU A CA 1
ATOM 3589 C C . GLU A 1 465 ? 41.070 -12.337 -27.852 1.00 90.50 465 GLU A C 1
ATOM 3591 O O . GLU A 1 465 ? 40.892 -12.803 -28.987 1.00 90.50 465 GLU A O 1
ATOM 3596 N N . GLN A 1 466 ? 40.487 -11.204 -27.462 1.00 92.56 466 GLN A N 1
ATOM 3597 C CA . GLN A 1 466 ? 39.610 -10.407 -28.319 1.00 92.56 466 GLN A CA 1
ATOM 3598 C C . GLN A 1 466 ? 40.324 -9.871 -29.569 1.00 92.56 466 GLN A C 1
ATOM 3600 O O . GLN A 1 466 ? 41.542 -9.703 -29.591 1.00 92.56 466 GLN A O 1
ATOM 3605 N N . ASN A 1 467 ? 39.547 -9.568 -30.610 1.00 95.56 467 ASN A N 1
ATOM 3606 C CA . ASN A 1 467 ? 39.984 -8.648 -31.659 1.00 95.56 467 ASN A CA 1
ATOM 3607 C C . ASN A 1 467 ? 39.750 -7.201 -31.221 1.00 95.56 467 ASN A C 1
ATOM 3609 O O . ASN A 1 467 ? 39.008 -6.938 -30.267 1.00 95.56 467 ASN A O 1
ATOM 3613 N N . GLU A 1 468 ? 40.370 -6.269 -31.940 1.00 96.81 468 GLU A N 1
ATOM 3614 C CA . GLU A 1 468 ? 40.269 -4.851 -31.618 1.00 96.81 468 GLU A CA 1
ATOM 3615 C C . GLU A 1 468 ? 39.991 -4.008 -32.868 1.00 96.81 468 GLU A C 1
ATOM 3617 O O . GLU A 1 468 ? 40.852 -3.805 -33.722 1.00 96.81 468 GLU A O 1
ATOM 3622 N N . ILE A 1 469 ? 38.766 -3.501 -32.978 1.00 98.00 469 ILE A N 1
ATOM 3623 C CA . ILE A 1 469 ? 38.338 -2.552 -34.004 1.00 98.00 469 ILE A CA 1
ATOM 3624 C C . ILE A 1 469 ? 38.308 -1.157 -33.393 1.00 98.00 469 ILE A C 1
ATOM 3626 O O . ILE A 1 469 ? 37.689 -0.928 -32.353 1.00 98.00 469 ILE A O 1
ATOM 3630 N N . ILE A 1 470 ? 38.973 -0.211 -34.049 1.00 98.38 470 ILE A N 1
ATOM 3631 C CA . ILE A 1 470 ? 39.124 1.153 -33.553 1.00 98.38 470 ILE A CA 1
ATOM 3632 C C . ILE A 1 470 ? 38.206 2.086 -34.326 1.00 98.38 470 ILE A C 1
ATOM 3634 O O . ILE A 1 470 ? 38.392 2.315 -35.523 1.00 98.38 470 ILE A O 1
ATOM 3638 N N . LEU A 1 471 ? 37.249 2.676 -33.616 1.00 98.50 471 LEU A N 1
ATOM 3639 C CA . LEU A 1 471 ? 36.428 3.772 -34.117 1.00 98.50 471 LEU A CA 1
ATOM 3640 C C . LEU A 1 471 ? 37.081 5.117 -33.788 1.00 98.50 471 LEU A C 1
ATOM 3642 O O . LEU A 1 471 ? 37.725 5.259 -32.749 1.00 98.50 471 LEU A O 1
ATOM 3646 N N . ALA A 1 472 ? 36.915 6.117 -34.652 1.00 98.12 472 ALA A N 1
ATOM 3647 C CA . ALA A 1 472 ? 37.338 7.486 -34.354 1.00 98.12 472 ALA A CA 1
ATOM 3648 C C . ALA A 1 472 ? 36.646 8.014 -33.086 1.00 98.12 472 ALA A C 1
ATOM 3650 O O . ALA A 1 472 ? 35.534 7.597 -32.765 1.00 98.12 472 ALA A O 1
ATOM 3651 N N . LYS A 1 473 ? 37.288 8.939 -32.359 1.00 96.31 473 LYS A N 1
ATOM 3652 C CA . LYS A 1 473 ? 36.635 9.570 -31.202 1.00 96.31 473 LYS A CA 1
ATOM 3653 C C . LYS A 1 473 ? 35.441 10.411 -31.654 1.00 96.31 473 LYS A C 1
ATOM 3655 O O . LYS A 1 473 ? 35.478 11.022 -32.720 1.00 96.31 473 LYS A O 1
ATOM 3660 N N . TRP A 1 474 ? 34.448 10.524 -30.786 1.00 97.44 474 TRP A N 1
ATOM 3661 C CA . TRP A 1 474 ? 33.303 11.413 -30.958 1.00 97.44 474 TRP A CA 1
ATOM 3662 C C . TRP A 1 474 ? 33.181 12.389 -29.770 1.00 97.44 474 TRP A C 1
ATOM 3664 O O . TRP A 1 474 ? 33.879 12.218 -28.762 1.00 97.44 474 TRP A O 1
ATOM 3674 N N . PRO A 1 475 ? 32.367 13.455 -29.884 1.00 97.12 475 PRO A N 1
ATOM 3675 C CA . PRO A 1 475 ? 32.078 14.358 -28.769 1.00 97.12 475 PRO A CA 1
ATOM 3676 C C . PRO A 1 475 ? 31.534 13.635 -27.524 1.00 97.12 475 PRO A C 1
ATOM 3678 O O . PRO A 1 475 ? 30.955 12.560 -27.623 1.00 97.12 475 PRO A O 1
ATOM 3681 N N . GLN A 1 476 ? 31.704 14.226 -26.341 1.00 95.50 476 GLN A N 1
ATOM 3682 C CA . GLN A 1 476 ? 31.043 13.732 -25.125 1.00 95.50 476 GLN A CA 1
ATOM 3683 C C . GLN A 1 476 ? 29.524 13.968 -25.206 1.00 95.50 476 GLN A C 1
ATOM 3685 O O . GLN A 1 476 ? 29.084 14.905 -25.868 1.00 95.50 476 GLN A O 1
ATOM 3690 N N . ASP A 1 477 ? 28.743 13.131 -24.522 1.00 93.62 477 ASP A N 1
ATOM 3691 C CA . ASP A 1 477 ? 27.321 13.343 -24.210 1.00 93.62 477 ASP A CA 1
ATOM 3692 C C . ASP A 1 477 ? 26.364 13.424 -25.413 1.00 93.62 477 ASP A C 1
ATOM 3694 O O . ASP A 1 477 ? 25.270 13.973 -25.323 1.00 93.62 477 ASP A O 1
ATOM 3698 N N . ILE A 1 478 ? 26.728 12.800 -26.537 1.00 95.25 478 ILE A N 1
ATOM 3699 C CA . ILE A 1 478 ? 25.892 12.740 -27.749 1.00 95.25 478 ILE A CA 1
ATOM 3700 C C . ILE A 1 478 ? 25.162 11.399 -27.928 1.00 95.25 478 ILE A C 1
ATOM 3702 O O . ILE A 1 478 ? 24.965 10.949 -29.054 1.00 95.25 478 ILE A O 1
ATOM 3706 N N . GLY A 1 479 ? 24.759 10.738 -26.838 1.00 92.75 479 GLY A N 1
ATOM 3707 C CA . GLY A 1 479 ? 24.186 9.382 -26.860 1.00 92.75 479 GLY A CA 1
ATOM 3708 C C . GLY A 1 479 ? 23.022 9.179 -27.845 1.00 92.75 479 GLY A C 1
ATOM 3709 O O . GLY A 1 479 ? 22.951 8.139 -28.495 1.00 92.75 479 GLY A O 1
ATOM 3710 N N . GLU A 1 480 ? 22.142 10.171 -28.023 1.00 91.56 480 GLU A N 1
ATOM 3711 C CA . GLU A 1 480 ? 21.040 10.125 -29.008 1.00 91.56 480 GLU A CA 1
ATOM 3712 C C . GLU A 1 480 ? 21.489 10.180 -30.468 1.00 91.56 480 GLU A C 1
ATOM 3714 O O . GLU A 1 480 ? 20.752 9.770 -31.365 1.00 91.56 480 GLU A O 1
ATOM 3719 N N . GLN A 1 481 ? 22.673 10.736 -30.711 1.00 95.50 481 GLN A N 1
ATOM 3720 C CA . GLN A 1 481 ? 23.223 10.908 -32.048 1.00 95.50 481 GLN A CA 1
ATOM 3721 C C . GLN A 1 481 ? 24.054 9.702 -32.479 1.00 95.50 481 GLN A C 1
ATOM 3723 O O . GLN A 1 481 ? 24.445 9.646 -33.638 1.00 95.50 481 GLN A O 1
ATOM 3728 N N . LEU A 1 482 ? 24.345 8.768 -31.570 1.00 96.69 482 LEU A N 1
ATOM 3729 C CA . LEU A 1 482 ? 25.153 7.583 -31.837 1.00 96.69 482 LEU A CA 1
ATOM 3730 C C . LEU A 1 482 ? 24.280 6.408 -32.307 1.00 96.69 482 LEU A C 1
ATOM 3732 O O . LEU A 1 482 ? 23.138 6.269 -31.861 1.00 96.69 482 LEU A O 1
ATOM 3736 N N . PRO A 1 483 ? 24.821 5.493 -33.133 1.00 96.25 483 PRO A N 1
ATOM 3737 C CA . PRO A 1 483 ? 24.117 4.295 -33.582 1.00 96.25 483 PRO A CA 1
ATOM 3738 C C . PRO A 1 483 ? 24.100 3.206 -32.490 1.00 96.25 483 PRO A C 1
ATOM 3740 O O . PRO A 1 483 ? 24.493 2.069 -32.735 1.00 96.25 483 PRO A O 1
ATOM 3743 N N . LEU A 1 484 ? 23.679 3.537 -31.266 1.00 96.75 484 LEU A N 1
ATOM 3744 C CA . LEU A 1 484 ? 23.524 2.564 -30.180 1.00 96.75 484 LEU A CA 1
ATOM 3745 C C . LEU A 1 484 ? 22.335 1.633 -30.476 1.00 96.75 484 LEU A C 1
ATOM 3747 O O . LEU A 1 484 ? 21.285 2.085 -30.942 1.00 96.75 484 LEU A O 1
ATOM 3751 N N . GLU A 1 485 ? 22.500 0.334 -30.215 1.00 95.88 485 GLU A N 1
ATOM 3752 C CA . GLU A 1 485 ? 21.440 -0.666 -30.409 1.00 95.88 485 GLU A CA 1
ATOM 3753 C C . GLU A 1 485 ? 20.970 -1.304 -29.099 1.00 95.88 485 GLU A C 1
ATOM 3755 O O . GLU A 1 485 ? 19.766 -1.480 -28.920 1.00 95.88 485 GLU A O 1
ATOM 3760 N N . ALA A 1 486 ? 21.891 -1.625 -28.186 1.00 97.62 486 ALA A N 1
ATOM 3761 C CA . ALA A 1 486 ? 21.574 -2.255 -26.904 1.00 97.62 486 ALA A CA 1
ATOM 3762 C C . ALA A 1 486 ? 22.684 -2.044 -25.863 1.00 97.62 486 ALA A C 1
ATOM 3764 O O . ALA A 1 486 ? 23.846 -1.806 -26.210 1.00 97.62 486 ALA A O 1
ATOM 3765 N N . PHE A 1 487 ? 22.336 -2.208 -24.590 1.00 97.88 487 PHE A N 1
ATOM 3766 C CA . PHE A 1 487 ? 23.299 -2.526 -23.534 1.00 97.88 487 PHE A CA 1
ATOM 3767 C C . PHE A 1 487 ? 23.335 -4.033 -23.321 1.00 97.88 487 PHE A C 1
ATOM 3769 O O . PHE A 1 487 ? 22.371 -4.721 -23.645 1.00 97.88 487 PHE A O 1
ATOM 3776 N N . PHE A 1 488 ? 24.431 -4.568 -22.793 1.00 97.94 488 PHE A N 1
ATOM 3777 C CA . PHE A 1 488 ? 24.548 -6.013 -22.629 1.00 97.94 488 PHE A CA 1
ATOM 3778 C C . PHE A 1 488 ? 25.142 -6.431 -21.298 1.00 97.94 488 PHE A C 1
ATOM 3780 O O . PHE A 1 488 ? 25.893 -5.674 -20.677 1.00 97.94 488 PHE A O 1
ATOM 3787 N N . TYR A 1 489 ? 24.850 -7.676 -20.929 1.00 96.69 489 TYR A N 1
ATOM 3788 C CA . TYR A 1 489 ? 25.593 -8.429 -19.931 1.00 96.69 489 TYR A CA 1
ATOM 3789 C C . TYR A 1 489 ? 25.901 -9.848 -20.441 1.00 96.69 489 TYR A C 1
ATOM 3791 O O . TYR A 1 489 ? 25.146 -10.402 -21.236 1.00 96.69 489 TYR A O 1
ATOM 3799 N N . THR A 1 490 ? 26.998 -10.451 -19.983 1.00 95.00 490 THR A N 1
ATOM 3800 C CA . THR A 1 490 ? 27.356 -11.856 -20.289 1.00 95.00 490 THR A CA 1
ATOM 3801 C C . THR A 1 490 ? 27.193 -12.787 -19.087 1.00 95.00 490 THR A C 1
ATOM 3803 O O . THR A 1 490 ? 27.179 -14.004 -19.236 1.00 95.00 490 THR A O 1
ATOM 3806 N N . THR A 1 491 ? 27.064 -12.237 -17.874 1.00 89.62 491 THR A N 1
ATOM 3807 C CA . THR A 1 491 ? 26.816 -13.001 -16.644 1.00 89.62 491 THR A CA 1
ATOM 3808 C C . THR A 1 491 ? 25.734 -12.335 -15.804 1.00 89.62 491 THR A C 1
ATOM 3810 O O . THR A 1 491 ? 25.608 -11.111 -15.791 1.00 89.62 491 THR A O 1
ATOM 3813 N N . VAL A 1 492 ? 24.976 -13.131 -15.046 1.00 82.06 492 VAL A N 1
ATOM 3814 C CA . VAL A 1 492 ? 23.897 -12.626 -14.176 1.00 82.06 492 VAL A CA 1
ATOM 3815 C C . VAL A 1 492 ? 24.410 -11.572 -13.183 1.00 82.06 492 VAL A C 1
ATOM 3817 O O . VAL A 1 492 ? 23.731 -10.580 -12.940 1.00 82.06 492 VAL A O 1
ATOM 3820 N N . ALA A 1 493 ? 25.638 -11.722 -12.673 1.00 80.12 493 ALA A N 1
ATOM 3821 C CA . ALA A 1 493 ? 26.257 -10.756 -11.760 1.00 80.12 493 ALA A CA 1
ATOM 3822 C C . ALA A 1 493 ? 26.497 -9.371 -12.393 1.00 80.12 493 ALA A C 1
ATOM 3824 O O . ALA A 1 493 ? 26.583 -8.376 -11.680 1.00 80.12 493 ALA A O 1
ATOM 3825 N N . ALA A 1 494 ? 26.601 -9.291 -13.722 1.00 84.88 494 ALA A N 1
ATOM 3826 C CA . ALA A 1 494 ? 26.831 -8.046 -14.450 1.00 84.88 494 ALA A CA 1
ATOM 3827 C C . ALA A 1 494 ? 25.539 -7.388 -14.970 1.00 84.88 494 ALA A C 1
ATOM 3829 O O . ALA A 1 494 ? 25.577 -6.232 -15.396 1.00 84.88 494 ALA A O 1
ATOM 3830 N N . LYS A 1 495 ? 24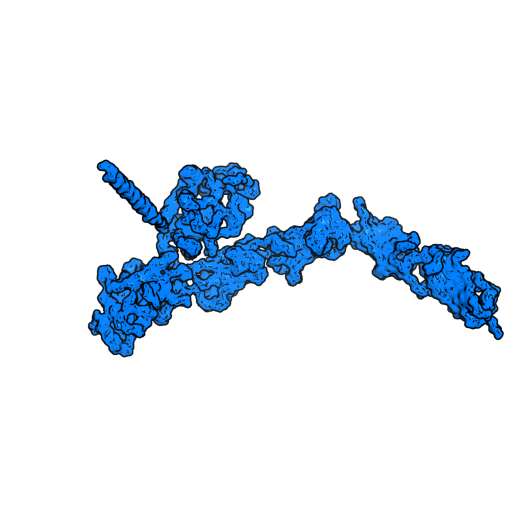.390 -8.076 -14.884 1.00 85.56 495 LYS A N 1
ATOM 3831 C CA . LYS A 1 495 ? 23.069 -7.537 -15.252 1.00 85.56 495 LYS A CA 1
ATOM 3832 C C . LYS A 1 495 ? 22.759 -6.185 -14.580 1.00 85.56 495 LYS A C 1
ATOM 3834 O O . LYS A 1 495 ? 22.339 -5.283 -15.305 1.00 85.56 495 LYS A O 1
ATOM 3839 N N . PRO A 1 496 ? 23.020 -5.965 -13.271 1.00 80.19 496 PRO A N 1
ATOM 3840 C CA . PRO A 1 496 ? 22.796 -4.659 -12.638 1.00 80.19 496 PRO A CA 1
ATOM 3841 C C . PRO A 1 496 ? 23.523 -3.498 -13.333 1.00 80.19 496 PRO A C 1
ATOM 3843 O O . PRO A 1 496 ? 22.966 -2.409 -13.450 1.00 80.19 496 PRO A O 1
ATOM 3846 N N . ASN A 1 497 ? 24.728 -3.734 -13.862 1.00 83.56 497 ASN A N 1
ATOM 3847 C CA . ASN A 1 497 ? 25.496 -2.717 -14.582 1.00 83.56 497 ASN A CA 1
ATOM 3848 C C . ASN A 1 497 ? 24.881 -2.400 -15.953 1.00 83.56 497 ASN A C 1
ATOM 3850 O O . ASN A 1 497 ? 24.843 -1.241 -16.359 1.00 83.56 497 ASN A O 1
ATOM 3854 N N . ALA A 1 498 ? 24.363 -3.410 -16.658 1.00 91.31 498 ALA A N 1
ATOM 3855 C CA . ALA A 1 498 ? 23.661 -3.206 -17.924 1.00 91.31 498 ALA A CA 1
ATOM 3856 C C . ALA A 1 498 ? 22.347 -2.427 -17.734 1.00 91.31 498 ALA A C 1
ATOM 3858 O O . ALA A 1 498 ? 22.073 -1.485 -18.478 1.00 91.31 498 ALA A O 1
ATOM 3859 N N . VAL A 1 499 ? 21.584 -2.760 -16.686 1.00 87.06 499 VAL A N 1
ATOM 3860 C CA . VAL A 1 499 ? 20.374 -2.021 -16.281 1.00 87.06 499 VAL A CA 1
ATOM 3861 C C . VAL A 1 499 ? 20.715 -0.588 -15.868 1.00 87.06 499 VAL A C 1
ATOM 3863 O O . VAL A 1 499 ? 19.988 0.342 -16.214 1.00 87.06 499 VAL A O 1
ATOM 3866 N N . PHE A 1 500 ? 21.846 -0.376 -15.189 1.00 83.06 500 PHE A N 1
ATOM 3867 C CA . PHE A 1 500 ? 22.338 0.966 -14.883 1.00 83.06 500 PHE A CA 1
ATOM 3868 C C . PHE A 1 500 ? 22.575 1.785 -16.158 1.00 83.06 500 PHE A C 1
ATOM 3870 O O . PHE A 1 500 ? 22.111 2.918 -16.233 1.00 83.06 500 PHE A O 1
ATOM 3877 N N . PHE A 1 501 ? 23.225 1.224 -17.184 1.00 90.75 501 PHE A N 1
ATOM 3878 C CA . PHE A 1 501 ? 23.432 1.934 -18.451 1.00 90.75 501 PHE A CA 1
ATOM 3879 C C . PHE A 1 501 ? 22.119 2.294 -19.148 1.00 90.75 501 PHE A C 1
ATOM 3881 O O . PHE A 1 501 ? 21.977 3.405 -19.656 1.00 90.75 501 PHE A O 1
ATOM 3888 N N . GLN A 1 502 ? 21.150 1.377 -19.139 1.00 90.75 502 GLN A N 1
ATOM 3889 C CA . GLN A 1 502 ? 19.816 1.620 -19.681 1.00 90.75 502 GLN A CA 1
ATOM 3890 C C . GLN A 1 502 ? 19.102 2.753 -18.939 1.00 90.75 502 GLN A C 1
ATOM 3892 O O . GLN A 1 502 ? 18.571 3.657 -19.584 1.00 90.75 502 GLN A O 1
ATOM 3897 N N . LYS A 1 503 ? 19.134 2.738 -17.599 1.00 83.19 503 LYS A N 1
ATOM 3898 C CA . LYS A 1 503 ? 18.605 3.820 -16.758 1.00 83.19 503 LYS A CA 1
ATOM 3899 C C . LYS A 1 503 ? 19.251 5.147 -17.100 1.00 83.19 503 LYS A C 1
ATOM 3901 O O . LYS A 1 503 ? 18.564 6.144 -17.289 1.00 83.19 503 LYS A O 1
ATOM 3906 N N . ASP A 1 504 ? 20.572 5.143 -17.170 1.00 83.06 504 ASP A N 1
ATOM 3907 C CA . ASP A 1 504 ? 21.349 6.344 -17.387 1.00 83.06 504 ASP A CA 1
ATOM 3908 C C . ASP A 1 504 ? 21.079 6.958 -18.765 1.00 83.06 504 ASP A C 1
ATOM 3910 O O . ASP A 1 504 ? 20.840 8.157 -18.897 1.00 83.06 504 ASP A O 1
ATOM 3914 N N . TYR A 1 505 ? 21.012 6.114 -19.795 1.00 88.44 505 TYR A N 1
ATOM 3915 C CA . TYR A 1 505 ? 20.614 6.521 -21.137 1.00 88.44 505 TYR A CA 1
ATOM 3916 C C . TYR A 1 505 ? 19.194 7.086 -21.164 1.00 88.44 505 TYR A C 1
ATOM 3918 O O . TYR A 1 505 ? 18.973 8.155 -21.734 1.00 88.44 505 TYR A O 1
ATOM 3926 N N . PHE A 1 506 ? 18.241 6.417 -20.514 1.00 84.06 506 PHE A N 1
ATOM 3927 C CA . PHE A 1 506 ? 16.855 6.871 -20.455 1.00 84.06 506 PHE A CA 1
ATOM 3928 C C . PHE A 1 506 ? 16.728 8.241 -19.781 1.00 84.06 506 PHE A C 1
ATOM 3930 O O . PHE A 1 506 ? 16.075 9.128 -20.322 1.00 84.06 506 PHE A O 1
ATOM 3937 N N . LEU A 1 507 ? 17.396 8.452 -18.643 1.00 78.81 507 LEU A N 1
ATOM 3938 C CA . LEU A 1 507 ? 17.372 9.733 -17.928 1.00 78.81 507 LEU A CA 1
ATOM 3939 C C . LEU A 1 507 ? 17.968 10.882 -18.751 1.00 78.81 507 LEU A C 1
ATOM 3941 O O . LEU A 1 507 ? 17.524 12.019 -18.619 1.00 78.81 507 LEU A O 1
ATOM 3945 N N . HIS A 1 508 ? 18.951 10.590 -19.603 1.00 79.44 508 HIS A N 1
ATOM 3946 C CA . HIS A 1 508 ? 19.605 11.598 -20.433 1.00 79.44 508 HIS A CA 1
ATOM 3947 C C . HIS A 1 508 ? 18.890 11.913 -21.739 1.00 79.44 508 HIS A C 1
ATOM 3949 O O . HIS A 1 508 ? 19.038 13.019 -22.253 1.00 79.44 508 HIS A O 1
ATOM 3955 N N . THR A 1 509 ? 18.178 10.939 -22.295 1.00 81.50 509 THR A N 1
ATOM 3956 C CA . THR A 1 509 ? 17.680 11.014 -23.675 1.00 81.50 509 THR A CA 1
ATOM 3957 C C . THR A 1 509 ? 16.162 10.913 -23.782 1.00 81.50 509 THR A C 1
ATOM 3959 O O . THR A 1 509 ? 15.587 11.157 -24.839 1.00 81.50 509 THR A O 1
ATOM 3962 N N . GLY A 1 510 ? 15.491 10.467 -22.717 1.00 75.44 510 GLY A N 1
ATOM 3963 C CA . GLY A 1 510 ? 14.086 10.063 -22.758 1.00 75.44 510 GLY A CA 1
ATOM 3964 C C . GLY A 1 510 ? 13.813 8.859 -23.671 1.00 75.44 510 GLY A C 1
ATOM 3965 O O . GLY A 1 510 ? 12.652 8.541 -23.922 1.00 75.44 510 GLY A O 1
ATOM 3966 N N . ARG A 1 511 ? 14.855 8.196 -24.199 1.00 81.38 511 ARG A N 1
ATOM 3967 C CA . ARG A 1 511 ? 14.742 7.054 -25.111 1.00 81.38 511 ARG A CA 1
ATOM 3968 C C . ARG A 1 511 ? 15.085 5.752 -24.410 1.00 81.38 511 ARG A C 1
ATOM 3970 O O . ARG A 1 511 ? 15.971 5.683 -23.562 1.00 81.38 511 ARG A O 1
ATOM 3977 N N . PHE A 1 512 ? 14.406 4.695 -24.829 1.00 86.06 512 PHE A N 1
ATOM 3978 C CA . PHE A 1 512 ? 14.639 3.345 -24.344 1.00 86.06 512 PHE A CA 1
ATOM 3979 C C . PHE A 1 512 ? 15.603 2.586 -25.271 1.00 86.06 512 PHE A C 1
ATOM 3981 O O . PHE A 1 512 ? 15.437 2.581 -26.492 1.00 86.06 512 PHE A O 1
ATOM 3988 N N . LEU A 1 513 ? 16.605 1.926 -24.684 1.00 91.00 513 LEU A N 1
ATOM 3989 C CA . LEU A 1 513 ? 17.449 0.924 -25.344 1.00 91.00 513 LEU A CA 1
ATOM 3990 C C . LEU A 1 513 ? 17.358 -0.381 -24.555 1.00 91.00 513 LEU A C 1
ATOM 3992 O O . LEU A 1 513 ? 17.465 -0.320 -23.331 1.00 91.00 513 LEU A O 1
ATOM 3996 N N . PRO A 1 514 ? 17.188 -1.548 -25.196 1.00 94.56 514 PRO A N 1
ATOM 3997 C CA . PRO A 1 514 ? 17.075 -2.802 -24.468 1.00 94.56 514 PRO A CA 1
ATOM 3998 C C . PRO A 1 514 ? 18.419 -3.248 -23.882 1.00 94.56 514 PRO A C 1
ATOM 4000 O O . PRO A 1 514 ? 19.487 -3.017 -24.454 1.00 94.56 514 PRO A O 1
ATOM 4003 N N . VAL A 1 515 ? 18.341 -3.950 -22.759 1.00 95.69 515 VAL A N 1
ATOM 4004 C CA . VAL A 1 515 ? 19.393 -4.806 -22.219 1.00 95.69 515 VAL A CA 1
ATOM 4005 C C . VAL A 1 515 ? 19.265 -6.185 -22.865 1.00 95.69 515 VAL A C 1
ATOM 4007 O O . VAL A 1 515 ? 18.184 -6.775 -22.852 1.00 95.69 515 VAL A O 1
ATOM 4010 N N . VAL A 1 516 ? 20.354 -6.707 -23.426 1.00 97.69 516 VAL A N 1
ATOM 4011 C CA . VAL A 1 516 ? 20.414 -8.051 -24.018 1.00 97.69 516 VAL A CA 1
ATOM 4012 C C . VAL A 1 516 ? 21.409 -8.938 -23.271 1.00 97.69 516 VAL A C 1
ATOM 4014 O O . VAL A 1 516 ? 22.493 -8.496 -22.881 1.00 97.69 516 VAL A O 1
ATOM 4017 N N . GLY A 1 517 ? 21.042 -10.201 -23.081 1.00 97.56 517 GLY A N 1
ATOM 4018 C CA . GLY A 1 517 ? 21.962 -11.238 -22.627 1.00 97.56 517 GLY A CA 1
ATOM 4019 C C . GLY A 1 517 ? 22.866 -11.674 -23.778 1.00 97.56 517 GLY A C 1
ATOM 4020 O O . GLY A 1 517 ? 22.412 -11.779 -24.919 1.00 97.56 517 GLY A O 1
ATOM 4021 N N . VAL A 1 518 ? 24.146 -11.895 -23.485 1.00 97.56 518 VAL A N 1
ATOM 4022 C CA . VAL A 1 518 ? 25.151 -12.332 -24.462 1.00 97.56 518 VAL A CA 1
ATOM 4023 C C . VAL A 1 518 ? 25.812 -13.617 -23.977 1.00 97.56 518 VAL A C 1
ATOM 4025 O O . VAL A 1 518 ? 26.602 -13.593 -23.034 1.00 97.56 518 VAL A O 1
ATOM 4028 N N . ASP A 1 519 ? 25.531 -14.730 -24.651 1.00 95.44 519 ASP A N 1
ATOM 4029 C CA . ASP A 1 519 ? 26.194 -16.011 -24.419 1.00 95.44 519 ASP A CA 1
ATOM 4030 C C . ASP A 1 519 ? 27.317 -16.222 -25.443 1.00 95.44 519 ASP A C 1
ATOM 4032 O O . ASP A 1 519 ? 27.106 -16.682 -26.566 1.00 95.44 519 ASP A O 1
ATOM 4036 N N . LEU A 1 520 ? 28.548 -15.899 -25.038 1.00 91.31 520 LEU A N 1
ATOM 4037 C CA . LEU A 1 520 ? 29.748 -16.087 -25.865 1.00 91.31 520 LEU A CA 1
ATOM 4038 C C . LEU A 1 520 ? 30.086 -17.567 -26.123 1.00 91.31 520 LEU A C 1
ATOM 4040 O O . LEU A 1 520 ? 30.974 -17.856 -26.927 1.00 91.31 520 LEU A O 1
ATOM 4044 N N . SER A 1 521 ? 29.418 -18.495 -25.432 1.00 90.19 521 SER A N 1
ATOM 4045 C CA . SER A 1 521 ? 29.596 -19.941 -25.571 1.00 90.19 521 SER A CA 1
ATOM 4046 C C . SER A 1 521 ? 28.489 -20.628 -26.376 1.00 90.19 521 SER A C 1
ATOM 4048 O O . SER A 1 521 ? 28.566 -21.841 -26.584 1.00 90.19 521 SER A O 1
ATOM 4050 N N . ALA A 1 522 ? 27.498 -19.872 -26.864 1.00 91.00 522 ALA A N 1
ATOM 4051 C CA . ALA A 1 522 ? 26.384 -20.407 -27.637 1.00 91.00 522 ALA A CA 1
ATOM 4052 C C . ALA A 1 522 ? 26.879 -21.175 -28.878 1.00 91.00 522 ALA A C 1
ATOM 4054 O O . ALA A 1 522 ? 27.634 -20.655 -29.701 1.00 91.00 522 ALA A O 1
ATOM 4055 N N . THR A 1 523 ? 26.440 -22.429 -29.016 1.00 85.50 523 THR A N 1
ATOM 4056 C CA . THR A 1 523 ? 26.833 -23.328 -30.125 1.00 85.50 523 THR A CA 1
ATOM 4057 C C . THR A 1 523 ? 25.761 -23.462 -31.203 1.00 85.50 523 THR A C 1
ATOM 4059 O O . THR A 1 523 ? 26.042 -23.941 -32.299 1.00 85.50 523 THR A O 1
ATOM 4062 N N . ASP A 1 524 ? 24.543 -23.016 -30.913 1.00 85.56 524 ASP A N 1
ATOM 4063 C CA . ASP A 1 524 ? 23.386 -23.017 -31.809 1.00 85.56 524 ASP A CA 1
ATOM 4064 C C . ASP A 1 524 ? 23.278 -21.728 -32.650 1.00 85.56 524 ASP A C 1
ATOM 4066 O O . ASP A 1 524 ? 22.395 -21.613 -33.498 1.00 85.56 524 ASP A O 1
ATOM 4070 N N . GLY A 1 525 ? 24.181 -20.764 -32.428 1.00 81.00 525 GLY A N 1
ATOM 4071 C CA . GLY A 1 525 ? 24.182 -19.452 -33.081 1.00 81.00 525 GLY A CA 1
ATOM 4072 C C . GLY A 1 525 ? 23.293 -18.400 -32.405 1.00 81.00 525 GLY A C 1
ATOM 4073 O O . GLY A 1 525 ? 23.273 -17.258 -32.865 1.00 81.00 525 GLY A O 1
ATOM 4074 N N . SER A 1 526 ? 22.609 -18.741 -31.308 1.00 90.88 526 SER A N 1
ATOM 4075 C CA . SER A 1 526 ? 21.733 -17.846 -30.538 1.00 90.88 526 SER A CA 1
ATOM 4076 C C . SER A 1 526 ? 22.519 -17.064 -29.478 1.00 90.88 526 SER A C 1
ATOM 4078 O O . SER A 1 526 ? 22.265 -17.168 -28.282 1.00 90.88 526 SER A O 1
ATOM 4080 N N . VAL A 1 527 ? 23.502 -16.275 -29.913 1.00 96.50 527 VAL A N 1
ATOM 4081 C CA . VAL A 1 527 ? 24.425 -15.541 -29.026 1.00 96.50 527 VAL A CA 1
ATOM 4082 C C . VAL A 1 527 ? 23.719 -14.451 -28.215 1.00 96.50 527 VAL A C 1
ATOM 4084 O O . VAL A 1 527 ? 24.094 -14.187 -27.075 1.00 96.50 527 VAL A O 1
ATOM 4087 N N . PHE A 1 528 ? 22.715 -13.795 -28.799 1.00 97.94 528 PHE A N 1
ATOM 4088 C CA . PHE A 1 528 ? 22.011 -12.667 -28.191 1.00 97.94 528 PHE A CA 1
ATOM 4089 C C . PHE A 1 528 ? 20.590 -13.068 -27.796 1.00 97.94 528 PHE A C 1
ATOM 4091 O O . PHE A 1 528 ? 19.809 -13.511 -28.641 1.00 97.94 528 PHE A O 1
ATOM 4098 N N . SER A 1 529 ? 20.225 -12.851 -26.536 1.00 96.56 529 SER A N 1
ATOM 4099 C CA . SER A 1 529 ? 18.884 -13.116 -26.011 1.00 96.56 529 SER A CA 1
ATOM 4100 C C . SER A 1 529 ? 18.269 -11.861 -25.400 1.00 96.56 529 SER A C 1
ATOM 4102 O O . SER A 1 529 ? 18.965 -10.993 -24.875 1.00 96.56 529 SER A O 1
ATOM 4104 N N . PHE A 1 530 ? 16.943 -11.774 -25.434 1.00 94.50 530 PHE A N 1
ATOM 4105 C CA . PHE A 1 530 ? 16.193 -10.719 -24.762 1.00 94.50 530 PHE A CA 1
ATOM 4106 C C . PHE A 1 530 ? 15.204 -11.338 -23.782 1.00 94.50 530 PHE A C 1
ATOM 4108 O O . PHE A 1 530 ? 14.472 -12.258 -24.144 1.00 94.50 530 PHE A O 1
ATOM 4115 N N . ASN A 1 531 ? 15.173 -10.801 -22.568 1.00 90.75 531 ASN A N 1
ATOM 4116 C CA . ASN A 1 531 ? 14.167 -11.109 -21.567 1.00 90.75 531 ASN A CA 1
ATOM 4117 C C . ASN A 1 531 ? 13.577 -9.782 -21.044 1.00 90.75 531 ASN A C 1
ATOM 4119 O O . ASN A 1 531 ? 14.340 -8.903 -20.619 1.00 90.75 531 ASN A O 1
ATOM 4123 N N . PRO A 1 532 ? 12.242 -9.610 -21.070 1.00 85.81 532 PRO A N 1
ATOM 4124 C CA . PRO A 1 532 ? 11.564 -8.460 -20.473 1.00 85.81 532 PRO A CA 1
ATOM 4125 C C . PRO A 1 532 ? 11.934 -8.199 -19.003 1.00 85.81 532 PRO A C 1
ATOM 4127 O O . PRO A 1 532 ? 11.996 -7.042 -18.592 1.00 85.81 532 PRO A O 1
ATOM 4130 N N . ASP A 1 533 ? 12.252 -9.242 -18.231 1.00 82.44 533 ASP A N 1
ATOM 4131 C CA . ASP A 1 533 ? 12.635 -9.127 -16.814 1.00 82.44 533 ASP A CA 1
ATOM 4132 C C . ASP A 1 533 ? 14.081 -8.640 -16.611 1.00 82.44 533 ASP A C 1
ATOM 4134 O O . ASP A 1 533 ? 14.518 -8.372 -15.484 1.00 82.44 533 ASP A O 1
ATOM 4138 N N . ASP A 1 534 ? 14.856 -8.533 -17.695 1.00 87.56 534 ASP A N 1
ATOM 4139 C CA . ASP A 1 534 ? 16.214 -7.987 -17.672 1.00 87.56 534 ASP A CA 1
ATOM 4140 C C . ASP A 1 534 ? 16.273 -6.473 -17.845 1.00 87.56 534 ASP A C 1
ATOM 4142 O O . ASP A 1 534 ? 17.348 -5.886 -17.731 1.00 87.56 534 ASP A O 1
ATOM 4146 N N . GLN A 1 535 ? 15.128 -5.844 -18.095 1.00 87.06 535 GLN A N 1
ATOM 4147 C CA . GLN A 1 535 ? 15.031 -4.414 -18.344 1.00 87.06 535 GLN A CA 1
ATOM 4148 C C . GLN A 1 535 ? 14.848 -3.634 -17.041 1.00 87.06 535 GLN A C 1
ATOM 4150 O O . GLN A 1 535 ? 14.387 -4.160 -16.026 1.00 87.06 535 GLN A O 1
ATOM 4155 N N . ILE A 1 536 ? 15.182 -2.347 -17.082 1.00 77.88 536 ILE A N 1
ATOM 4156 C CA . ILE A 1 536 ? 14.873 -1.392 -16.033 1.00 77.88 536 ILE A CA 1
ATOM 4157 C C . ILE A 1 536 ? 13.365 -1.398 -15.807 1.00 77.88 536 ILE A C 1
ATOM 4159 O O . ILE A 1 536 ? 12.575 -1.183 -16.724 1.00 77.88 536 ILE A O 1
ATOM 4163 N N . SER A 1 537 ? 12.975 -1.634 -14.562 1.00 65.94 537 SER A N 1
ATOM 4164 C CA . SER A 1 537 ? 11.592 -1.517 -14.136 1.00 65.94 537 SER A CA 1
ATOM 4165 C C . SER A 1 537 ? 11.508 -0.388 -13.111 1.00 65.94 537 SER A C 1
ATOM 4167 O O . SER A 1 537 ? 12.294 -0.382 -12.157 1.00 65.94 537 SER A O 1
ATOM 4169 N N . PRO A 1 538 ? 10.577 0.567 -13.265 1.00 58.12 538 PRO A N 1
ATOM 4170 C CA . PRO A 1 538 ? 10.173 1.407 -12.157 1.00 58.12 538 PRO A CA 1
ATOM 4171 C C . PRO A 1 538 ? 9.365 0.485 -11.251 1.00 58.12 538 PRO A C 1
ATOM 4173 O O . PRO A 1 538 ? 8.229 0.137 -11.552 1.00 58.12 538 PRO A O 1
ATOM 4176 N N . LEU A 1 539 ? 9.994 -0.060 -10.220 1.00 67.19 539 LEU A N 1
ATOM 4177 C CA . LEU A 1 539 ? 9.268 -0.841 -9.232 1.00 67.19 539 LEU A CA 1
ATOM 4178 C C . LEU A 1 539 ? 9.090 0.033 -8.010 1.00 67.19 539 LEU A C 1
ATOM 4180 O O . LEU A 1 539 ? 10.024 0.688 -7.547 1.00 67.19 539 LEU A O 1
ATOM 4184 N N . SER A 1 540 ? 7.859 0.077 -7.528 1.00 70.88 540 SER A N 1
ATOM 4185 C CA . SER A 1 540 ? 7.567 0.644 -6.230 1.00 70.88 540 SER A CA 1
ATOM 4186 C C . SER A 1 540 ? 8.175 -0.260 -5.167 1.00 70.88 540 SER A C 1
ATOM 4188 O O . SER A 1 540 ? 8.529 -1.415 -5.425 1.00 70.88 540 SER A O 1
ATOM 4190 N N . ALA A 1 541 ? 8.260 0.243 -3.943 1.00 85.00 541 ALA A N 1
ATOM 4191 C CA . ALA A 1 541 ? 8.385 -0.681 -2.831 1.00 85.00 541 ALA A CA 1
ATOM 4192 C C . ALA A 1 541 ? 7.141 -1.589 -2.746 1.00 85.00 541 ALA A C 1
ATOM 4194 O O . ALA A 1 541 ? 6.103 -1.303 -3.350 1.00 85.00 541 ALA A O 1
ATOM 4195 N N . SER A 1 542 ? 7.242 -2.658 -1.965 1.00 84.94 542 SER A N 1
ATOM 4196 C CA . SER A 1 542 ? 6.085 -3.400 -1.447 1.00 84.94 542 SER A CA 1
ATOM 4197 C C . SER A 1 542 ? 6.092 -3.354 0.080 1.00 84.94 542 SER A C 1
ATOM 4199 O O . SER A 1 542 ? 7.115 -3.027 0.681 1.00 84.94 542 SER A O 1
ATOM 4201 N N . VAL A 1 543 ? 4.959 -3.649 0.714 1.00 91.12 543 VAL A N 1
ATOM 4202 C CA . VAL A 1 543 ? 4.864 -3.783 2.175 1.00 91.12 543 VAL A CA 1
ATOM 4203 C C . VAL A 1 543 ? 4.596 -5.243 2.494 1.00 91.12 543 VAL A C 1
ATOM 4205 O O . VAL A 1 543 ? 3.658 -5.826 1.961 1.00 91.12 543 VAL A O 1
ATOM 4208 N N . LYS A 1 544 ? 5.436 -5.843 3.335 1.00 91.00 544 LYS A N 1
ATOM 4209 C CA . LYS A 1 544 ? 5.421 -7.287 3.603 1.00 91.00 544 LYS A CA 1
ATOM 4210 C C . LYS A 1 544 ? 4.129 -7.747 4.279 1.00 91.00 544 LYS A C 1
ATOM 4212 O O . LYS A 1 544 ? 3.638 -8.832 3.996 1.00 91.00 544 LYS A O 1
ATOM 4217 N N . GLU A 1 545 ? 3.593 -6.916 5.164 1.00 93.50 545 GLU A N 1
ATOM 4218 C CA . GLU A 1 545 ? 2.359 -7.148 5.915 1.00 93.50 545 GLU A CA 1
ATOM 4219 C C . GLU A 1 545 ? 1.090 -6.847 5.089 1.00 93.50 545 GLU A C 1
ATOM 4221 O O . GLU A 1 545 ? -0.026 -7.135 5.528 1.00 93.50 545 GLU A O 1
ATOM 4226 N N . ALA A 1 546 ? 1.244 -6.280 3.886 1.00 83.94 546 ALA A N 1
ATOM 4227 C CA . ALA A 1 546 ? 0.143 -5.944 2.993 1.00 83.94 546 ALA A CA 1
ATOM 4228 C C . ALA A 1 546 ? -0.171 -7.079 2.005 1.00 83.94 546 ALA A C 1
ATOM 4230 O O . ALA A 1 546 ? 0.711 -7.798 1.535 1.00 83.94 546 ALA A O 1
ATOM 4231 N N . ASN A 1 547 ? -1.446 -7.197 1.638 1.00 71.19 547 ASN A N 1
ATOM 4232 C CA . ASN A 1 547 ? -1.884 -8.009 0.511 1.00 71.19 547 ASN A CA 1
ATOM 4233 C C . ASN A 1 547 ? -2.002 -7.106 -0.726 1.00 71.19 547 ASN A C 1
ATOM 4235 O O . ASN A 1 547 ? -2.979 -6.366 -0.879 1.00 71.19 547 ASN A O 1
ATOM 4239 N N . GLY A 1 548 ? -0.966 -7.117 -1.568 1.00 70.75 548 GLY A N 1
ATOM 4240 C CA . GLY A 1 548 ? -0.817 -6.146 -2.653 1.00 70.75 548 GLY A CA 1
ATOM 4241 C C . GLY A 1 548 ? -0.723 -4.724 -2.096 1.00 70.75 548 GLY A C 1
ATOM 4242 O O . GLY A 1 548 ? 0.093 -4.443 -1.219 1.00 70.75 548 GLY A O 1
ATOM 4243 N N . ASN A 1 549 ? -1.601 -3.841 -2.567 1.00 73.88 549 ASN A N 1
ATOM 4244 C CA . ASN A 1 549 ? -1.673 -2.446 -2.135 1.00 73.88 549 ASN A CA 1
ATOM 4245 C C . ASN A 1 549 ? -2.611 -2.202 -0.938 1.00 73.88 549 ASN A C 1
ATOM 4247 O O . ASN A 1 549 ? -2.930 -1.053 -0.632 1.00 73.88 549 ASN A O 1
ATOM 4251 N N . THR A 1 550 ? -3.071 -3.250 -0.253 1.00 73.31 550 THR A N 1
ATOM 4252 C CA . THR A 1 550 ? -3.978 -3.117 0.895 1.00 73.31 550 THR A CA 1
ATOM 4253 C C . THR A 1 550 ? -3.342 -3.676 2.158 1.00 73.31 550 THR A C 1
ATOM 4255 O O . THR A 1 550 ? -2.954 -4.842 2.204 1.00 73.31 550 THR A O 1
ATOM 4258 N N . LEU A 1 551 ? -3.261 -2.851 3.200 1.00 89.88 551 LEU A N 1
ATOM 4259 C CA . LEU A 1 551 ? -2.802 -3.254 4.522 1.00 89.88 551 LEU A CA 1
ATOM 4260 C C . LEU A 1 551 ? -3.997 -3.410 5.460 1.00 89.88 551 LEU A C 1
ATOM 4262 O O . LEU A 1 551 ? -4.654 -2.425 5.802 1.00 89.88 551 LEU A O 1
ATOM 4266 N N . ASP A 1 552 ? -4.237 -4.643 5.898 1.00 89.44 552 ASP A N 1
ATOM 4267 C CA . ASP A 1 552 ? -5.068 -4.904 7.067 1.00 89.44 552 ASP A CA 1
ATOM 4268 C C . ASP A 1 552 ? -4.277 -4.511 8.330 1.00 89.44 552 ASP A C 1
ATOM 4270 O O . ASP A 1 552 ? -3.189 -5.057 8.552 1.00 89.44 552 ASP A O 1
ATOM 4274 N N . PRO A 1 553 ? -4.758 -3.555 9.148 1.00 93.88 553 PRO A N 1
ATOM 4275 C CA . PRO A 1 553 ? -4.038 -3.092 10.324 1.00 93.88 553 PRO A CA 1
ATOM 4276 C C . PRO A 1 553 ? -3.653 -4.209 11.291 1.00 93.88 553 PRO A C 1
ATOM 4278 O O . PRO A 1 553 ? -2.600 -4.097 11.917 1.00 93.88 553 PRO A O 1
ATOM 4281 N N . VAL A 1 554 ? -4.448 -5.278 11.414 1.00 92.12 554 VAL A N 1
ATOM 4282 C CA . VAL A 1 554 ? -4.145 -6.369 12.361 1.00 92.12 554 VAL A CA 1
ATOM 4283 C C . VAL A 1 554 ? -2.905 -7.175 11.949 1.00 92.12 554 VAL A C 1
ATOM 4285 O O . VAL A 1 554 ? -2.248 -7.785 12.788 1.00 92.12 554 VAL A O 1
ATOM 4288 N N . ASN A 1 555 ? -2.508 -7.118 10.672 1.00 92.19 555 ASN A N 1
ATOM 4289 C CA . ASN A 1 555 ? -1.271 -7.745 10.195 1.00 92.19 555 ASN A CA 1
ATOM 4290 C C . ASN A 1 555 ? -0.012 -6.957 10.588 1.00 92.19 555 ASN A C 1
ATOM 4292 O O . ASN A 1 555 ? 1.090 -7.494 10.497 1.00 92.19 555 ASN A O 1
ATOM 4296 N N . ALA A 1 556 ? -0.163 -5.699 11.013 1.00 94.56 556 ALA A N 1
ATOM 4297 C CA . ALA A 1 556 ? 0.933 -4.798 11.357 1.00 94.56 556 ALA A CA 1
ATOM 4298 C C . ALA A 1 556 ? 0.901 -4.363 12.833 1.00 94.56 556 ALA A C 1
ATOM 4300 O O . ALA A 1 556 ? 1.214 -3.219 13.151 1.00 94.56 556 ALA A O 1
ATOM 4301 N N . GLU A 1 557 ? 0.498 -5.245 13.753 1.00 90.38 557 GLU A N 1
ATOM 4302 C CA . GLU A 1 557 ? 0.445 -4.913 15.188 1.00 90.38 557 GLU A CA 1
ATOM 4303 C C . GLU A 1 557 ? 1.824 -4.839 15.857 1.00 90.38 557 GLU A C 1
ATOM 4305 O O . GLU A 1 557 ? 2.006 -4.056 16.789 1.00 90.38 557 GLU A O 1
ATOM 4310 N N . ASP A 1 558 ? 2.790 -5.618 15.360 1.00 88.69 558 ASP A N 1
ATOM 4311 C CA . ASP A 1 558 ? 4.130 -5.736 15.951 1.00 88.69 558 ASP A CA 1
ATOM 4312 C C . ASP A 1 558 ? 5.260 -5.325 14.991 1.00 88.69 558 ASP A C 1
ATOM 4314 O O . ASP A 1 558 ? 6.365 -4.989 15.430 1.00 88.69 558 ASP A O 1
ATOM 4318 N N . SER A 1 559 ? 5.008 -5.337 13.678 1.00 93.88 559 SER A N 1
ATOM 4319 C CA . SER A 1 559 ? 5.990 -4.993 12.647 1.00 93.88 559 SER A CA 1
ATOM 4320 C C . SER A 1 559 ? 5.352 -4.303 11.449 1.00 93.88 559 SER A C 1
ATOM 4322 O O . SER A 1 559 ? 4.166 -4.457 11.171 1.00 93.88 559 SER A O 1
ATOM 4324 N N . LEU A 1 560 ? 6.166 -3.531 10.734 1.00 97.44 560 LEU A N 1
ATOM 4325 C CA . LEU A 1 560 ? 5.822 -2.975 9.436 1.00 97.44 560 LEU A CA 1
ATOM 4326 C C . LEU A 1 560 ? 7.101 -2.880 8.605 1.00 97.44 560 LEU A C 1
ATOM 4328 O O . LEU A 1 560 ? 8.069 -2.233 9.013 1.00 97.44 560 LEU A O 1
ATOM 4332 N N . THR A 1 561 ? 7.119 -3.540 7.454 1.00 97.25 561 THR A N 1
ATOM 4333 C CA . THR A 1 561 ? 8.343 -3.777 6.693 1.00 97.25 561 THR A CA 1
ATOM 4334 C C . THR A 1 561 ? 8.150 -3.395 5.238 1.00 97.25 561 THR A C 1
ATOM 4336 O O . THR A 1 561 ? 7.315 -3.958 4.531 1.00 97.25 561 THR A O 1
ATOM 4339 N N . VAL A 1 562 ? 8.971 -2.461 4.765 1.00 96.44 562 VAL A N 1
ATOM 4340 C CA . VAL A 1 562 ? 8.988 -2.047 3.363 1.00 96.44 562 VAL A CA 1
ATOM 4341 C C . VAL A 1 562 ? 10.072 -2.821 2.625 1.00 96.44 562 VAL A C 1
ATOM 4343 O O . VAL A 1 562 ? 11.228 -2.817 3.032 1.00 96.44 562 VAL A O 1
ATOM 4346 N N . VAL A 1 563 ? 9.721 -3.476 1.523 1.00 93.06 563 VAL A N 1
ATOM 4347 C CA . VAL A 1 563 ? 10.646 -4.270 0.710 1.00 93.06 563 VAL A CA 1
ATOM 4348 C C . VAL A 1 563 ? 11.012 -3.493 -0.549 1.00 93.06 563 VAL A C 1
ATOM 4350 O O . VAL A 1 563 ? 10.151 -3.186 -1.380 1.00 93.06 563 VAL A O 1
ATOM 4353 N N . VAL A 1 564 ? 12.302 -3.188 -0.696 1.00 89.62 564 VAL A N 1
ATOM 4354 C CA . VAL A 1 564 ? 12.860 -2.560 -1.895 1.00 89.62 564 VAL A CA 1
ATOM 4355 C C . VAL A 1 564 ? 13.145 -3.640 -2.954 1.00 89.62 564 VAL A C 1
ATOM 4357 O O . VAL A 1 564 ? 13.722 -4.680 -2.635 1.00 89.62 564 VAL A O 1
ATOM 4360 N N . PRO A 1 565 ? 12.773 -3.439 -4.227 1.00 80.19 565 PRO A N 1
ATOM 4361 C CA . PRO A 1 565 ? 12.988 -4.438 -5.274 1.00 80.19 565 PRO A CA 1
ATOM 4362 C C . PRO A 1 565 ? 14.478 -4.652 -5.586 1.00 80.19 565 PRO A C 1
ATOM 4364 O O . PRO A 1 565 ? 15.250 -3.700 -5.686 1.00 80.19 565 PRO A O 1
ATOM 4367 N N . SER A 1 566 ? 14.896 -5.902 -5.800 1.00 70.38 566 SER A N 1
ATOM 4368 C CA . SER A 1 566 ? 16.306 -6.265 -6.042 1.00 70.38 566 SER A CA 1
ATOM 4369 C C . SER A 1 566 ? 16.791 -5.995 -7.473 1.00 70.38 566 SER A C 1
ATOM 4371 O O . SER A 1 566 ? 17.985 -5.835 -7.722 1.00 70.38 566 SER A O 1
ATOM 4373 N N . ASN A 1 567 ? 15.875 -5.915 -8.435 1.00 58.38 567 ASN A N 1
ATOM 4374 C CA . ASN A 1 567 ? 16.139 -5.805 -9.871 1.00 58.38 567 ASN A CA 1
ATOM 4375 C C . ASN A 1 567 ? 16.230 -4.355 -10.388 1.00 58.38 567 ASN A C 1
ATOM 4377 O O . ASN A 1 567 ? 16.090 -4.117 -11.584 1.00 58.38 567 ASN A O 1
ATOM 4381 N N . ILE A 1 568 ? 16.516 -3.385 -9.514 1.00 65.06 568 ILE A N 1
ATOM 4382 C CA . ILE A 1 568 ? 16.619 -1.953 -9.867 1.00 65.06 568 ILE A CA 1
ATOM 4383 C C . ILE A 1 568 ? 18.065 -1.464 -10.066 1.00 65.06 568 ILE A C 1
ATOM 4385 O O . ILE A 1 568 ? 18.316 -0.259 -10.113 1.00 65.06 568 ILE A O 1
ATOM 4389 N N . GLY A 1 569 ? 19.025 -2.388 -10.185 1.00 65.75 569 GLY A N 1
ATOM 4390 C CA . GLY A 1 569 ? 20.435 -2.056 -10.425 1.00 65.75 569 GLY A CA 1
ATOM 4391 C C . GLY A 1 569 ? 21.200 -1.599 -9.175 1.00 65.75 569 GLY A C 1
ATOM 4392 O O . GLY A 1 569 ? 22.069 -0.728 -9.280 1.00 65.75 569 GLY A O 1
ATOM 4393 N N . LEU A 1 570 ? 20.857 -2.151 -8.005 1.00 76.81 570 LEU A N 1
ATOM 4394 C CA . LEU A 1 570 ? 21.525 -1.868 -6.730 1.00 76.81 570 LEU A CA 1
ATOM 4395 C C . LEU A 1 570 ? 22.923 -2.500 -6.669 1.00 76.81 570 LEU A C 1
ATOM 4397 O O . LEU A 1 570 ? 23.118 -3.632 -7.114 1.00 76.81 570 LEU A O 1
ATOM 4401 N N . LEU A 1 571 ? 23.878 -1.773 -6.093 1.00 75.62 571 LEU A N 1
ATOM 4402 C CA . LEU A 1 571 ? 25.212 -2.259 -5.744 1.00 75.62 571 LEU A CA 1
ATOM 4403 C C . LEU A 1 571 ? 25.289 -2.558 -4.235 1.00 75.62 571 LEU A C 1
ATOM 4405 O O . LEU A 1 571 ? 24.563 -1.939 -3.460 1.00 75.62 571 LEU A O 1
ATOM 4409 N N . PRO A 1 572 ? 26.156 -3.484 -3.781 1.00 75.81 572 PRO A N 1
ATOM 4410 C CA . PRO A 1 572 ? 26.239 -3.858 -2.362 1.00 75.81 572 PRO A CA 1
ATOM 4411 C C . PRO A 1 572 ? 26.581 -2.710 -1.393 1.00 75.81 572 PRO A C 1
ATOM 4413 O O . PRO A 1 572 ? 26.272 -2.802 -0.201 1.00 75.81 572 PRO A O 1
ATOM 4416 N N . ASP A 1 573 ? 27.247 -1.668 -1.890 1.00 83.12 573 ASP A N 1
ATOM 4417 C CA . ASP A 1 573 ? 27.683 -0.466 -1.175 1.00 83.12 573 ASP A CA 1
ATOM 4418 C C . ASP A 1 573 ? 26.699 0.711 -1.274 1.00 83.12 573 ASP A C 1
ATOM 4420 O O . ASP A 1 573 ? 26.885 1.722 -0.591 1.00 83.12 573 ASP A O 1
ATOM 4424 N N . ASP A 1 574 ? 25.630 0.577 -2.062 1.00 86.56 574 ASP A N 1
ATOM 4425 C CA . ASP A 1 574 ? 24.530 1.534 -2.043 1.00 86.56 574 ASP A CA 1
ATOM 4426 C C . ASP A 1 574 ? 23.850 1.551 -0.675 1.00 86.56 574 ASP A C 1
ATOM 4428 O O . ASP A 1 574 ? 23.795 0.545 0.044 1.00 86.56 574 ASP A O 1
ATOM 4432 N N . LYS A 1 575 ? 23.248 2.693 -0.351 1.00 93.75 575 LYS A N 1
ATOM 4433 C CA . LYS A 1 575 ? 22.324 2.809 0.771 1.00 93.75 575 LYS A CA 1
ATOM 4434 C C . LYS A 1 575 ? 20.909 3.080 0.278 1.00 93.75 575 LYS A C 1
ATOM 4436 O O . LYS A 1 575 ? 20.702 3.735 -0.740 1.00 93.75 575 LYS A O 1
ATOM 4441 N N . LEU A 1 576 ? 19.940 2.584 1.025 1.00 94.94 576 LEU A N 1
ATOM 4442 C CA . LEU A 1 576 ? 18.515 2.734 0.806 1.00 94.94 576 LEU A CA 1
ATOM 4443 C C . LEU A 1 576 ? 17.933 3.614 1.898 1.00 94.94 576 LEU A C 1
ATOM 4445 O O . LEU A 1 576 ? 18.318 3.513 3.063 1.00 94.94 576 LEU A O 1
ATOM 4449 N N . LYS A 1 577 ? 16.970 4.440 1.521 1.00 96.44 577 LYS A N 1
ATOM 4450 C CA . LYS A 1 577 ? 16.173 5.232 2.449 1.00 96.44 577 LYS A CA 1
ATOM 4451 C C . LYS A 1 577 ? 14.721 5.142 2.018 1.00 96.44 577 LYS A C 1
ATOM 4453 O O . LYS A 1 577 ? 14.420 5.339 0.846 1.00 96.44 577 LYS A O 1
ATOM 4458 N N . VAL A 1 578 ? 13.838 4.787 2.943 1.00 97.25 578 VAL A N 1
ATOM 4459 C CA . VAL A 1 578 ? 12.413 4.565 2.681 1.00 97.25 578 VAL A CA 1
ATOM 4460 C C . VAL A 1 578 ? 11.599 5.675 3.321 1.00 97.25 578 VAL A C 1
ATOM 4462 O O . VAL A 1 578 ? 11.846 6.048 4.465 1.00 97.25 578 VAL A O 1
ATOM 4465 N N . THR A 1 579 ? 10.588 6.162 2.610 1.00 96.88 579 THR A N 1
ATOM 4466 C CA . THR A 1 579 ? 9.630 7.144 3.114 1.00 96.88 579 THR A CA 1
ATOM 4467 C C . THR A 1 579 ? 8.225 6.558 3.081 1.00 96.88 579 THR A C 1
ATOM 4469 O O . THR A 1 579 ? 7.732 6.179 2.025 1.00 96.88 579 THR A O 1
ATOM 4472 N N . TRP A 1 580 ? 7.576 6.526 4.242 1.00 97.44 580 TRP A N 1
ATOM 4473 C CA . TRP A 1 580 ? 6.140 6.331 4.418 1.00 97.44 580 TRP A CA 1
ATOM 4474 C C . TRP A 1 580 ? 5.500 7.697 4.666 1.00 97.44 580 TRP A C 1
ATOM 4476 O O . TRP A 1 580 ? 5.688 8.302 5.723 1.00 97.44 580 TRP A O 1
ATOM 4486 N N . ALA A 1 581 ? 4.755 8.205 3.695 1.00 95.00 581 ALA A N 1
ATOM 4487 C CA . ALA A 1 581 ? 4.037 9.465 3.791 1.00 95.00 581 ALA A CA 1
ATOM 4488 C C . ALA A 1 581 ? 2.551 9.198 4.051 1.00 95.00 581 ALA A C 1
ATOM 4490 O O . ALA A 1 581 ? 1.866 8.604 3.217 1.00 95.00 581 ALA A O 1
ATOM 4491 N N . GLY A 1 582 ? 2.063 9.644 5.209 1.00 90.44 582 GLY A N 1
ATOM 4492 C CA . GLY A 1 582 ? 0.641 9.611 5.541 1.00 90.44 582 GLY A CA 1
ATOM 4493 C C . GLY A 1 582 ? -0.183 10.553 4.662 1.00 90.44 582 GLY A C 1
ATOM 4494 O O . GLY A 1 582 ? 0.365 11.438 3.997 1.00 90.44 582 GLY A O 1
ATOM 4495 N N . ALA A 1 583 ? -1.505 10.379 4.658 1.00 81.69 583 ALA A N 1
ATOM 4496 C CA . ALA A 1 583 ? -2.382 11.202 3.828 1.00 81.69 583 ALA A CA 1
ATOM 4497 C C . ALA A 1 583 ? -2.343 12.689 4.252 1.00 81.69 583 ALA A C 1
ATOM 4499 O O . ALA A 1 583 ? -2.048 12.996 5.416 1.00 81.69 583 ALA A O 1
ATOM 4500 N N . PRO A 1 584 ? -2.671 13.640 3.355 1.00 79.88 584 PRO A N 1
ATOM 4501 C CA . PRO A 1 584 ? -2.743 15.057 3.705 1.00 79.88 584 PRO A CA 1
ATOM 4502 C C . PRO A 1 584 ? -3.646 15.309 4.922 1.00 79.88 584 PRO A C 1
ATOM 4504 O O . PRO A 1 584 ? -4.777 14.838 4.975 1.00 79.88 584 PRO A O 1
ATOM 4507 N N . GLY A 1 585 ? -3.148 16.066 5.903 1.00 77.50 585 GLY A N 1
ATOM 4508 C CA . GLY A 1 585 ? -3.866 16.347 7.155 1.00 77.50 585 GLY A CA 1
ATOM 4509 C C . GLY A 1 585 ? -3.611 15.341 8.285 1.00 77.50 585 GLY A C 1
ATOM 4510 O O . GLY A 1 585 ? -4.022 15.594 9.418 1.00 77.50 585 GLY A O 1
ATOM 4511 N N . THR A 1 586 ? -2.883 14.253 8.022 1.00 81.56 586 THR A N 1
ATOM 4512 C CA . THR A 1 586 ? -2.466 13.302 9.061 1.00 81.56 586 THR A CA 1
ATOM 4513 C C . THR A 1 586 ? -1.446 13.947 10.009 1.00 81.56 586 THR A C 1
ATOM 4515 O O . THR A 1 586 ? -0.531 14.636 9.547 1.00 81.56 586 THR A O 1
ATOM 4518 N N . PRO A 1 587 ? -1.549 13.736 11.337 1.00 82.94 587 PRO A N 1
ATOM 4519 C CA . PRO A 1 587 ? -0.529 14.181 12.284 1.00 82.94 587 PRO A CA 1
ATOM 4520 C C . PRO A 1 587 ? 0.868 13.645 11.942 1.00 82.94 587 PRO A C 1
ATOM 4522 O O . PRO A 1 587 ? 1.006 12.597 11.314 1.00 82.94 587 PRO A O 1
ATOM 4525 N N . ALA A 1 588 ? 1.921 14.309 12.435 1.00 84.81 588 ALA A N 1
ATOM 4526 C CA . ALA A 1 588 ? 3.313 13.934 12.148 1.00 84.81 588 ALA A CA 1
ATOM 4527 C C . ALA A 1 588 ? 3.640 12.459 12.463 1.00 84.81 588 ALA A C 1
ATOM 4529 O O . ALA A 1 588 ? 4.464 11.862 11.780 1.00 84.81 588 ALA A O 1
ATOM 4530 N N . GLY A 1 589 ? 2.963 11.856 13.449 1.00 86.06 589 GLY A N 1
ATOM 4531 C CA . GLY A 1 589 ? 3.114 10.438 13.796 1.00 86.06 589 GLY A CA 1
ATOM 4532 C C . GLY A 1 589 ? 2.634 9.448 12.727 1.00 86.06 589 GLY A C 1
ATOM 4533 O O . GLY A 1 589 ? 2.979 8.274 12.810 1.00 86.06 589 GLY A O 1
ATOM 4534 N N . GLY A 1 590 ? 1.874 9.895 11.723 1.00 90.69 590 GLY A N 1
ATOM 4535 C CA . GLY A 1 590 ? 1.434 9.064 10.598 1.00 90.69 590 GLY A CA 1
ATOM 4536 C C . GLY A 1 590 ? 2.382 9.050 9.404 1.00 90.69 590 GLY A C 1
ATOM 4537 O O . GLY A 1 590 ? 2.071 8.416 8.401 1.00 90.69 590 GLY A O 1
ATOM 4538 N N . SER A 1 591 ? 3.521 9.738 9.484 1.00 95.81 591 SER A N 1
ATOM 4539 C CA . SER A 1 591 ? 4.568 9.691 8.462 1.00 95.81 591 SER A CA 1
ATOM 4540 C C . SER A 1 591 ? 5.902 9.309 9.087 1.00 95.81 591 SER A C 1
ATOM 4542 O O . SER A 1 591 ? 6.188 9.653 10.232 1.00 95.81 591 SER A O 1
ATOM 4544 N N . TYR A 1 592 ? 6.742 8.616 8.328 1.00 97.12 592 TYR A N 1
ATOM 4545 C CA . TYR A 1 592 ? 8.072 8.222 8.764 1.00 97.12 592 TYR A CA 1
ATOM 4546 C C . TYR A 1 592 ? 9.034 8.160 7.582 1.00 97.12 592 TYR A C 1
ATOM 4548 O O . TYR A 1 592 ? 8.660 7.818 6.465 1.00 97.12 592 TYR A O 1
ATOM 4556 N N . THR A 1 593 ? 10.298 8.491 7.818 1.00 97.00 593 THR A N 1
ATOM 4557 C CA . THR A 1 593 ? 11.383 8.236 6.870 1.00 97.00 593 THR A CA 1
ATOM 4558 C C . THR A 1 593 ? 12.486 7.510 7.616 1.00 97.00 593 THR A C 1
ATOM 4560 O O . THR A 1 593 ? 12.876 7.951 8.696 1.00 97.00 593 THR A O 1
ATOM 4563 N N . SER A 1 594 ? 12.938 6.388 7.062 1.00 97.12 594 SER A N 1
ATOM 4564 C CA . SER A 1 594 ? 13.960 5.550 7.676 1.00 97.12 594 SER A CA 1
ATOM 4565 C C . SER A 1 594 ? 15.321 6.238 7.690 1.00 97.12 594 SER A C 1
ATOM 4567 O O . SER A 1 594 ? 15.602 7.131 6.885 1.00 97.12 594 SER A O 1
ATOM 4569 N N . ASP A 1 595 ? 16.200 5.746 8.557 1.00 96.06 595 ASP A N 1
ATOM 4570 C CA . ASP A 1 595 ? 17.633 5.975 8.411 1.00 96.06 595 ASP A CA 1
ATOM 4571 C C . ASP A 1 595 ? 18.174 5.262 7.155 1.00 96.06 595 ASP A C 1
ATOM 4573 O O . ASP A 1 595 ? 17.512 4.403 6.555 1.00 96.06 595 ASP A O 1
ATOM 4577 N N . GLU A 1 596 ? 19.390 5.626 6.744 1.00 96.12 596 GLU A N 1
ATOM 4578 C CA . GLU A 1 596 ? 20.072 4.999 5.612 1.00 96.12 596 GLU A CA 1
ATOM 4579 C C . GLU A 1 596 ? 20.465 3.548 5.938 1.00 96.12 596 GLU A C 1
ATOM 4581 O O . GLU A 1 596 ? 21.166 3.286 6.915 1.00 96.12 596 GLU A O 1
ATOM 4586 N N . SER A 1 597 ? 20.075 2.605 5.082 1.00 95.06 597 SER A N 1
ATOM 4587 C CA . SER A 1 597 ? 20.357 1.173 5.239 1.00 95.06 597 SER A CA 1
ATOM 4588 C C . SER A 1 597 ? 21.201 0.654 4.081 1.00 95.06 597 SER A C 1
ATOM 4590 O O . SER A 1 597 ? 20.846 0.856 2.927 1.00 95.06 597 SER A O 1
ATOM 4592 N N . LEU A 1 598 ? 22.322 -0.018 4.352 1.00 93.31 598 LEU A N 1
ATOM 4593 C CA . LEU A 1 598 ? 23.157 -0.600 3.293 1.00 93.31 598 LEU A CA 1
ATOM 4594 C C . LEU A 1 598 ? 22.404 -1.701 2.539 1.00 93.31 598 LEU A C 1
ATOM 4596 O O . LEU A 1 598 ? 21.824 -2.583 3.164 1.00 93.31 598 LEU A O 1
ATOM 4600 N N . VAL A 1 599 ? 22.514 -1.725 1.210 1.00 88.50 599 VAL A N 1
ATOM 4601 C CA . VAL A 1 599 ? 21.949 -2.799 0.373 1.00 88.50 599 VAL A CA 1
ATOM 4602 C C . VAL A 1 599 ? 22.492 -4.172 0.780 1.00 88.50 599 VAL A C 1
ATOM 4604 O O . VAL A 1 599 ? 21.754 -5.155 0.797 1.00 88.50 599 VAL A O 1
ATOM 4607 N N . SER A 1 600 ? 23.767 -4.253 1.170 1.00 87.06 600 SER A N 1
ATOM 4608 C CA . SER A 1 600 ? 24.379 -5.485 1.689 1.00 87.06 600 SER A CA 1
ATOM 4609 C C . SER A 1 600 ? 23.802 -5.973 3.026 1.00 87.06 600 SER A C 1
ATOM 4611 O O . SER A 1 600 ? 23.985 -7.144 3.355 1.00 87.06 600 SER A O 1
ATOM 4613 N N . ALA A 1 601 ? 23.095 -5.124 3.780 1.00 88.69 601 ALA A N 1
ATOM 4614 C CA . ALA A 1 601 ? 22.382 -5.525 4.994 1.00 88.69 601 ALA A CA 1
ATOM 4615 C C . ALA A 1 601 ? 20.999 -6.137 4.697 1.00 88.69 601 ALA A C 1
ATOM 4617 O O . ALA A 1 601 ? 20.430 -6.797 5.564 1.00 88.69 601 ALA A O 1
ATOM 4618 N N . GLY A 1 602 ? 20.479 -5.954 3.480 1.00 89.81 602 GLY A N 1
ATOM 4619 C CA . GLY A 1 602 ? 19.184 -6.462 3.040 1.00 89.81 602 GLY A CA 1
ATOM 4620 C C . GLY A 1 602 ? 18.348 -5.401 2.326 1.00 89.81 602 GLY A C 1
ATOM 4621 O O . GLY A 1 602 ? 18.697 -4.224 2.279 1.00 89.81 602 GLY A O 1
ATOM 4622 N N . LEU A 1 603 ? 17.225 -5.843 1.759 1.00 92.38 603 LEU A N 1
ATOM 4623 C CA . LEU A 1 603 ? 16.264 -4.985 1.055 1.00 92.38 603 LEU A CA 1
ATOM 4624 C C . LEU A 1 603 ? 14.951 -4.795 1.829 1.00 92.38 603 LEU A C 1
ATOM 4626 O O . LEU A 1 603 ? 14.072 -4.067 1.378 1.00 92.38 603 LEU A O 1
ATOM 4630 N N . GLU A 1 604 ? 14.812 -5.463 2.974 1.00 96.12 604 GLU A N 1
ATOM 4631 C CA . GLU A 1 604 ? 13.688 -5.301 3.892 1.00 96.12 604 GLU A CA 1
ATOM 4632 C C . GLU A 1 604 ? 14.032 -4.199 4.898 1.00 96.12 604 GLU A C 1
ATOM 4634 O O . GLU A 1 604 ? 14.921 -4.361 5.734 1.00 96.12 604 GLU A O 1
ATOM 4639 N N . ILE A 1 605 ? 13.347 -3.064 4.791 1.00 97.25 605 ILE A N 1
ATOM 4640 C CA . ILE A 1 605 ? 13.559 -1.884 5.621 1.00 97.25 605 ILE A CA 1
ATOM 4641 C C . ILE A 1 605 ? 12.419 -1.806 6.644 1.00 97.25 605 ILE A C 1
ATOM 4643 O O . ILE A 1 605 ? 11.281 -1.499 6.267 1.00 97.25 605 ILE A O 1
ATOM 4647 N N . PRO A 1 606 ? 12.681 -2.096 7.931 1.00 96.81 606 PRO A N 1
ATOM 4648 C CA . PRO A 1 606 ? 11.671 -1.962 8.968 1.00 96.81 606 PRO A CA 1
ATOM 4649 C C . PRO A 1 606 ? 11.349 -0.483 9.202 1.00 96.81 606 PRO A C 1
ATOM 4651 O O . PRO A 1 606 ? 12.244 0.362 9.273 1.00 96.81 606 PRO A O 1
ATOM 4654 N N . ILE A 1 607 ? 10.066 -0.175 9.359 1.00 96.38 607 ILE A N 1
ATOM 4655 C CA . ILE A 1 607 ? 9.569 1.149 9.741 1.00 96.38 607 ILE A CA 1
ATOM 4656 C C . ILE A 1 607 ? 8.653 1.024 10.971 1.00 96.38 607 ILE A C 1
ATOM 4658 O O . ILE A 1 607 ? 8.147 -0.064 11.255 1.00 96.38 607 ILE A O 1
ATOM 4662 N N . PRO A 1 608 ? 8.428 2.098 11.750 1.00 95.44 608 PRO A N 1
ATOM 4663 C CA . PRO A 1 608 ? 7.568 2.034 12.923 1.00 95.44 608 PRO A CA 1
ATOM 4664 C C . PRO A 1 608 ? 6.135 1.667 12.535 1.00 95.44 608 PRO A C 1
ATOM 4666 O O . PRO A 1 608 ? 5.455 2.452 11.880 1.00 95.44 608 PRO A O 1
ATOM 4669 N N . TYR A 1 609 ? 5.639 0.523 13.005 1.00 93.88 609 TYR A N 1
ATOM 4670 C CA . TYR A 1 609 ? 4.247 0.112 12.785 1.00 93.88 609 TYR A CA 1
ATOM 4671 C C . TYR A 1 609 ? 3.231 1.103 13.377 1.00 93.88 609 TYR A C 1
ATOM 4673 O O . TYR A 1 609 ? 2.087 1.173 12.939 1.00 93.88 609 TYR A O 1
ATOM 4681 N N . THR A 1 610 ? 3.655 1.959 14.314 1.00 91.31 610 THR A N 1
ATOM 4682 C CA . THR A 1 610 ? 2.805 2.990 14.923 1.00 91.31 610 THR A CA 1
ATOM 4683 C C . THR A 1 610 ? 2.233 3.988 13.916 1.00 91.31 610 THR A C 1
ATOM 4685 O O . THR A 1 610 ? 1.248 4.647 14.237 1.00 91.31 610 THR A O 1
ATOM 4688 N N . VAL A 1 611 ? 2.810 4.112 12.712 1.00 94.25 611 VAL A N 1
ATOM 4689 C CA . VAL A 1 611 ? 2.254 4.963 11.644 1.00 94.25 611 VAL A CA 1
ATOM 4690 C C . VAL A 1 611 ? 0.895 4.461 11.140 1.00 94.25 611 VAL A C 1
ATOM 4692 O O . VAL A 1 611 ? 0.099 5.264 10.656 1.00 94.25 611 VAL A O 1
ATOM 4695 N N . VAL A 1 612 ? 0.593 3.163 11.273 1.00 94.56 612 VAL A N 1
ATOM 4696 C CA . VAL A 1 612 ? -0.648 2.537 10.773 1.00 94.56 612 VAL A CA 1
ATOM 4697 C C . VAL A 1 612 ? -1.875 3.133 11.462 1.00 94.56 612 VAL A C 1
ATOM 4699 O O . VAL A 1 612 ? -2.819 3.546 10.792 1.00 94.56 612 VAL A O 1
ATOM 4702 N N . ALA A 1 613 ? -1.823 3.285 12.788 1.00 91.44 613 ALA A N 1
ATOM 4703 C CA . ALA A 1 613 ? -2.914 3.821 13.605 1.00 91.44 613 ALA A CA 1
ATOM 4704 C C . ALA A 1 613 ? -3.367 5.237 13.194 1.00 91.44 613 ALA A C 1
ATOM 4706 O O . ALA A 1 613 ? -4.532 5.595 13.369 1.00 91.44 613 ALA A O 1
ATOM 4707 N N . PHE A 1 614 ? -2.453 6.046 12.650 1.00 90.19 614 PHE A N 1
ATOM 4708 C CA . PHE A 1 614 ? -2.745 7.404 12.184 1.00 90.19 614 PHE A CA 1
ATOM 4709 C C . PHE A 1 614 ? -3.375 7.444 10.789 1.00 90.19 614 PHE A C 1
ATOM 4711 O O . PHE A 1 614 ? -3.985 8.452 10.449 1.00 90.19 614 PHE A O 1
ATOM 4718 N N . ASN A 1 615 ? -3.235 6.374 10.001 1.00 91.75 615 ASN A N 1
ATOM 4719 C CA . ASN A 1 615 ? -3.656 6.314 8.601 1.00 91.75 615 ASN A CA 1
ATOM 4720 C C . ASN A 1 615 ? -4.833 5.348 8.366 1.00 91.75 615 ASN A C 1
ATOM 4722 O O . ASN A 1 615 ? -5.124 5.016 7.223 1.00 91.75 615 ASN A O 1
ATOM 4726 N N . LEU A 1 616 ? -5.515 4.877 9.416 1.00 90.19 616 LEU A N 1
ATOM 4727 C CA . LEU A 1 616 ? -6.653 3.958 9.288 1.00 90.19 616 LEU A CA 1
ATOM 4728 C C . LEU A 1 616 ? -7.749 4.525 8.375 1.00 90.19 616 LEU A C 1
ATOM 4730 O O . LEU A 1 616 ? -8.229 5.640 8.583 1.00 90.19 616 LEU A O 1
ATOM 4734 N N . GLY A 1 617 ? -8.166 3.735 7.387 1.00 84.88 617 GLY A N 1
ATOM 4735 C CA . GLY A 1 617 ? -9.150 4.134 6.380 1.00 84.88 617 GLY A CA 1
ATOM 4736 C C . GLY A 1 617 ? -8.627 5.137 5.346 1.00 84.88 617 GLY A C 1
ATOM 4737 O O . GLY A 1 617 ? -9.429 5.723 4.621 1.00 84.88 617 GLY A O 1
ATOM 4738 N N . GLN A 1 618 ? -7.312 5.363 5.285 1.00 85.56 618 GLN A N 1
ATOM 4739 C CA . GLN A 1 618 ? -6.670 6.316 4.381 1.00 85.56 618 GLN A CA 1
ATOM 4740 C C . GLN A 1 618 ? -5.651 5.624 3.468 1.00 85.56 618 GLN A C 1
ATOM 4742 O O . GLN A 1 618 ? -5.187 4.514 3.735 1.00 85.56 618 GLN A O 1
ATOM 4747 N N . SER A 1 619 ? -5.273 6.310 2.389 1.00 84.44 619 SER A N 1
ATOM 4748 C CA . SER A 1 619 ? -4.191 5.878 1.502 1.00 84.44 619 SER A CA 1
ATOM 4749 C C . SER A 1 619 ? -2.896 6.613 1.837 1.00 84.44 619 SER A C 1
ATOM 4751 O O . SER A 1 619 ? -2.860 7.843 1.889 1.00 84.44 619 SER A O 1
ATOM 4753 N N . VAL A 1 620 ? -1.824 5.854 2.034 1.00 90.19 620 VAL A N 1
ATOM 4754 C CA . VAL A 1 620 ? -0.465 6.347 2.269 1.00 90.19 620 VAL A CA 1
ATOM 4755 C C . VAL A 1 620 ? 0.381 6.175 1.014 1.00 90.19 620 VAL A C 1
ATOM 4757 O O . VAL A 1 620 ? 0.075 5.370 0.135 1.00 90.19 620 VAL A O 1
ATOM 4760 N N . THR A 1 621 ? 1.472 6.925 0.935 1.00 87.56 621 THR A N 1
ATOM 4761 C CA . THR A 1 621 ? 2.457 6.804 -0.140 1.00 87.56 621 THR A CA 1
ATOM 4762 C C . THR A 1 621 ? 3.760 6.240 0.406 1.00 87.56 621 THR A C 1
ATOM 4764 O O . THR A 1 621 ? 4.342 6.822 1.318 1.00 87.56 621 THR A O 1
ATOM 4767 N N . VAL A 1 622 ? 4.248 5.141 -0.167 1.00 93.56 622 VAL A N 1
ATOM 4768 C CA . VAL A 1 622 ? 5.541 4.546 0.192 1.00 93.56 622 VAL A CA 1
ATOM 4769 C C . VAL A 1 622 ? 6.520 4.680 -0.970 1.00 93.56 622 VAL A C 1
ATOM 4771 O O . VAL A 1 622 ? 6.259 4.211 -2.075 1.00 93.56 622 VAL A O 1
ATOM 4774 N N . THR A 1 623 ? 7.662 5.315 -0.733 1.00 89.69 623 THR A N 1
ATOM 4775 C CA . THR A 1 623 ? 8.742 5.494 -1.715 1.00 89.69 623 THR A CA 1
ATOM 4776 C C . THR A 1 623 ? 10.082 5.078 -1.124 1.00 89.69 623 THR A C 1
ATOM 4778 O O . THR A 1 623 ? 10.225 4.896 0.086 1.00 89.69 623 THR A O 1
ATOM 4781 N N . TYR A 1 624 ? 11.088 4.924 -1.980 1.00 91.44 624 TYR A N 1
ATOM 4782 C CA . TYR A 1 624 ? 12.473 4.753 -1.562 1.00 91.44 624 TYR A CA 1
ATOM 4783 C C . TYR A 1 624 ? 13.416 5.583 -2.440 1.00 91.44 624 TYR A C 1
ATOM 4785 O O . TYR A 1 624 ? 13.127 5.842 -3.608 1.00 91.44 624 TYR A O 1
ATOM 4793 N N . THR A 1 625 ? 14.562 5.979 -1.898 1.00 88.62 625 THR A N 1
ATOM 4794 C CA . THR A 1 625 ? 15.685 6.571 -2.633 1.00 88.62 625 THR A CA 1
ATOM 4795 C C . THR A 1 625 ? 16.910 5.672 -2.511 1.00 88.62 625 THR A C 1
ATOM 4797 O O . THR A 1 625 ? 17.064 4.912 -1.550 1.00 88.62 625 THR A O 1
ATOM 4800 N N . VAL A 1 626 ? 17.778 5.730 -3.522 1.00 88.06 626 VAL A N 1
ATOM 4801 C CA . VAL A 1 626 ? 19.067 5.035 -3.529 1.00 88.06 626 VAL A CA 1
ATOM 4802 C C . VAL A 1 626 ? 20.159 6.086 -3.413 1.00 88.06 626 VAL A C 1
ATOM 4804 O O . VAL A 1 626 ? 20.215 7.018 -4.214 1.00 88.06 626 VAL A O 1
ATOM 4807 N N . ILE A 1 627 ? 21.028 5.936 -2.422 1.00 86.88 627 ILE A N 1
ATOM 4808 C CA . ILE A 1 627 ? 22.163 6.817 -2.172 1.00 86.88 627 ILE A CA 1
ATOM 4809 C C . ILE A 1 627 ? 23.422 6.072 -2.596 1.00 86.88 627 ILE A C 1
ATOM 4811 O O . ILE A 1 627 ? 23.815 5.087 -1.969 1.00 86.88 627 ILE A O 1
ATOM 4815 N N . ARG A 1 628 ? 24.066 6.564 -3.654 1.00 83.38 628 ARG A N 1
ATOM 4816 C CA . ARG A 1 628 ? 25.308 6.005 -4.200 1.00 83.38 628 ARG A CA 1
ATOM 4817 C C . ARG A 1 628 ? 26.387 7.073 -4.155 1.00 83.38 628 ARG A C 1
ATOM 4819 O O . ARG A 1 628 ? 26.169 8.180 -4.636 1.00 83.38 628 ARG A O 1
ATOM 4826 N N . ASN A 1 629 ? 27.543 6.767 -3.566 1.00 82.44 629 ASN A N 1
ATOM 4827 C CA . ASN A 1 629 ? 28.648 7.725 -3.399 1.00 82.44 629 ASN A CA 1
ATOM 4828 C C . ASN A 1 629 ? 28.213 9.064 -2.761 1.00 82.44 629 ASN A C 1
ATOM 4830 O O . ASN A 1 629 ? 28.657 10.131 -3.177 1.00 82.44 629 ASN A O 1
ATOM 4834 N N . ASN A 1 630 ? 27.331 9.006 -1.754 1.00 82.06 630 ASN A N 1
ATOM 4835 C CA . ASN A 1 630 ? 26.714 10.164 -1.082 1.00 82.06 630 ASN A CA 1
ATOM 4836 C C . ASN A 1 630 ? 25.833 11.061 -1.975 1.00 82.06 630 ASN A C 1
ATOM 4838 O O . ASN A 1 630 ? 25.520 12.186 -1.590 1.00 82.06 630 ASN A O 1
ATOM 4842 N N . VAL A 1 631 ? 25.408 10.575 -3.143 1.00 75.12 631 VAL A N 1
ATOM 4843 C CA . VAL A 1 631 ? 24.430 11.249 -4.003 1.00 75.12 631 VAL A CA 1
ATOM 4844 C C . VAL A 1 631 ? 23.112 10.484 -3.939 1.00 75.12 631 VAL A C 1
ATOM 4846 O O . VAL A 1 631 ? 23.054 9.307 -4.293 1.00 75.12 631 VAL A O 1
ATOM 4849 N N . GLU A 1 632 ? 22.059 11.150 -3.467 1.00 83.25 632 GLU A N 1
ATOM 4850 C CA . GLU A 1 632 ? 20.709 10.591 -3.362 1.00 83.25 632 GLU A CA 1
ATOM 4851 C C . GLU A 1 632 ? 19.973 10.689 -4.707 1.00 83.25 632 GLU A C 1
ATOM 4853 O O . GLU A 1 632 ? 19.970 11.735 -5.362 1.00 83.25 632 GLU A O 1
ATOM 4858 N N . SER A 1 633 ? 19.358 9.588 -5.142 1.00 74.25 633 SER A N 1
ATOM 4859 C CA . SER A 1 633 ? 18.507 9.568 -6.332 1.00 74.25 633 SER A CA 1
ATOM 4860 C C . SER A 1 633 ? 17.178 10.297 -6.091 1.00 74.25 633 SER A C 1
ATOM 4862 O O . SER A 1 633 ? 16.743 10.419 -4.947 1.00 74.25 633 SER A O 1
ATOM 4864 N N . PRO A 1 634 ? 16.438 10.677 -7.151 1.00 75.50 634 PRO A N 1
ATOM 4865 C CA . PRO A 1 634 ? 15.008 10.943 -7.018 1.00 75.50 634 PRO A CA 1
ATOM 4866 C C . PRO A 1 634 ? 14.282 9.754 -6.370 1.00 75.50 634 PRO A C 1
ATOM 4868 O O . PRO A 1 634 ? 14.742 8.610 -6.482 1.00 75.50 634 PRO A O 1
ATOM 4871 N N . ALA A 1 635 ? 13.153 10.030 -5.715 1.00 77.19 635 ALA A N 1
ATOM 4872 C CA . ALA A 1 635 ? 12.295 8.997 -5.144 1.00 77.19 635 ALA A CA 1
ATOM 4873 C C . ALA A 1 635 ? 11.825 8.008 -6.222 1.00 77.19 635 ALA A C 1
ATOM 4875 O O . ALA A 1 635 ? 11.616 8.378 -7.381 1.00 77.19 635 ALA A O 1
ATOM 4876 N N . SER A 1 636 ? 11.674 6.746 -5.827 1.00 74.31 636 SER A N 1
ATOM 4877 C CA . SER A 1 636 ? 11.063 5.704 -6.646 1.00 74.31 636 SER A CA 1
ATOM 4878 C C . SER A 1 636 ? 9.612 6.037 -6.993 1.00 74.31 636 SER A C 1
ATOM 4880 O O . SER A 1 636 ? 9.032 7.000 -6.481 1.00 74.31 636 SER A O 1
ATOM 4882 N N . ILE A 1 637 ? 9.002 5.227 -7.865 1.00 65.75 637 ILE A N 1
ATOM 4883 C CA . ILE A 1 637 ? 7.558 5.331 -8.059 1.00 65.75 637 ILE A CA 1
ATOM 4884 C C . ILE A 1 637 ? 6.842 5.046 -6.727 1.00 65.75 637 ILE A C 1
ATOM 4886 O O . ILE A 1 637 ? 7.206 4.095 -6.024 1.00 65.75 637 ILE A O 1
ATOM 4890 N N . PRO A 1 638 ? 5.857 5.876 -6.353 1.00 75.62 638 PRO A N 1
ATOM 4891 C CA . PRO A 1 638 ? 5.128 5.685 -5.114 1.00 75.62 638 PRO A CA 1
ATOM 4892 C C . PRO A 1 638 ? 4.304 4.400 -5.168 1.00 75.62 638 PRO A C 1
ATOM 4894 O O . PRO A 1 638 ? 3.571 4.161 -6.123 1.00 75.62 638 PRO A O 1
ATOM 4897 N N . LEU A 1 639 ? 4.404 3.596 -4.116 1.00 80.06 639 LEU A N 1
ATOM 4898 C CA . LEU A 1 639 ? 3.377 2.629 -3.756 1.00 80.06 639 LEU A CA 1
ATOM 4899 C C . LEU A 1 639 ? 2.242 3.401 -3.074 1.00 80.06 639 LEU A C 1
ATOM 4901 O O . LEU A 1 639 ? 2.445 3.955 -1.993 1.00 80.06 639 LEU A O 1
ATOM 4905 N N . SER A 1 640 ? 1.062 3.428 -3.686 1.00 78.81 640 SER A N 1
ATOM 4906 C CA . SER A 1 640 ? -0.159 3.897 -3.027 1.00 78.81 640 SER A CA 1
ATOM 4907 C C . SER A 1 640 ? -0.768 2.746 -2.232 1.00 78.81 640 SER A C 1
ATOM 4909 O O . SER A 1 640 ? -1.394 1.857 -2.798 1.00 78.81 640 SER A O 1
ATOM 4911 N N . LEU A 1 641 ? -0.564 2.748 -0.916 1.00 84.19 641 LEU A N 1
ATOM 4912 C CA . LEU A 1 641 ? -1.032 1.692 -0.022 1.00 84.19 641 LEU A CA 1
ATOM 4913 C C . LEU A 1 641 ? -2.285 2.157 0.725 1.00 84.19 641 LEU A C 1
ATOM 4915 O O . LEU A 1 641 ? -2.256 3.167 1.422 1.00 84.19 641 LEU A O 1
ATOM 4919 N N . THR A 1 642 ? -3.379 1.413 0.621 1.00 84.62 642 THR A N 1
ATOM 4920 C CA . THR A 1 642 ? -4.597 1.665 1.400 1.00 84.62 642 THR A CA 1
ATOM 4921 C C . THR A 1 642 ? -4.513 0.938 2.733 1.00 84.62 642 THR A C 1
ATOM 4923 O O . THR A 1 642 ? -4.414 -0.287 2.769 1.00 84.62 642 THR A O 1
ATOM 4926 N N . VAL A 1 643 ? -4.571 1.683 3.834 1.00 92.06 643 VAL A N 1
ATOM 4927 C CA . VAL A 1 643 ? -4.658 1.120 5.183 1.00 92.06 643 VAL A CA 1
ATOM 4928 C C . VAL A 1 643 ? -6.135 0.978 5.531 1.00 92.06 643 VAL A C 1
ATOM 4930 O O . VAL A 1 643 ? -6.864 1.970 5.583 1.00 92.06 643 VAL A O 1
ATOM 4933 N N . LEU A 1 644 ? -6.600 -0.250 5.746 1.00 87.88 644 LEU A N 1
ATOM 4934 C CA . LEU A 1 644 ? -8.012 -0.502 6.033 1.00 87.88 644 LEU A CA 1
ATOM 4935 C C . LEU A 1 644 ? -8.426 0.103 7.388 1.00 87.88 644 LEU A C 1
ATOM 4937 O O . LEU A 1 644 ? -7.588 0.294 8.273 1.00 87.88 644 LEU A O 1
ATOM 4941 N N . PRO A 1 645 ? -9.712 0.444 7.583 1.00 90.00 645 PRO A N 1
ATOM 4942 C CA . PRO A 1 645 ? -10.232 0.680 8.924 1.00 90.00 645 PRO A CA 1
ATOM 4943 C C . PRO A 1 645 ? -10.256 -0.637 9.717 1.00 90.00 645 PRO A C 1
ATOM 4945 O O . PRO A 1 645 ? -10.399 -1.707 9.132 1.00 90.00 645 PRO A O 1
ATOM 4948 N N . LEU A 1 646 ? -10.186 -0.558 11.050 1.00 89.50 646 LEU A N 1
ATOM 4949 C CA . LEU A 1 646 ? -10.447 -1.721 11.907 1.00 89.50 646 LEU A CA 1
ATOM 4950 C C . LEU A 1 646 ? -11.910 -2.156 11.762 1.00 89.50 646 LEU A C 1
ATOM 4952 O O . LEU A 1 646 ? -12.821 -1.321 11.842 1.00 89.50 646 LEU A O 1
ATOM 4956 N N . SER A 1 647 ? -12.139 -3.451 11.557 1.00 90.94 647 SER A N 1
ATOM 4957 C CA . SER A 1 647 ? -13.486 -4.009 11.482 1.00 90.94 647 SER A CA 1
ATOM 4958 C C . SER A 1 647 ? -14.122 -4.097 12.874 1.00 90.94 647 SER A C 1
ATOM 4960 O O . SER A 1 647 ? -13.452 -4.015 13.903 1.00 90.94 647 SER A O 1
ATOM 4962 N N . GLN A 1 648 ? -15.446 -4.268 12.939 1.00 91.19 648 GLN A N 1
ATOM 4963 C CA . GLN A 1 648 ? -16.111 -4.488 14.230 1.00 91.19 648 GLN A CA 1
ATOM 4964 C C . GLN A 1 648 ? -15.683 -5.808 14.882 1.00 91.19 648 GLN A C 1
ATOM 4966 O O . GLN A 1 648 ? -15.648 -5.872 16.110 1.00 91.19 648 GLN A O 1
ATOM 4971 N N . ASP A 1 649 ? -15.322 -6.815 14.082 1.00 89.38 649 ASP A N 1
ATOM 4972 C CA . ASP A 1 649 ? -14.872 -8.118 14.572 1.00 89.38 649 ASP A CA 1
ATOM 4973 C C . ASP A 1 649 ? -13.503 -8.013 15.259 1.00 89.38 649 ASP A C 1
ATOM 4975 O O . ASP A 1 649 ? -13.335 -8.551 16.356 1.00 89.38 649 ASP A O 1
ATOM 4979 N N . ASP A 1 650 ? -12.582 -7.212 14.709 1.00 91.12 650 ASP A N 1
ATOM 4980 C CA . ASP A 1 650 ? -11.267 -6.931 15.318 1.00 91.12 650 ASP A CA 1
ATOM 4981 C C . ASP A 1 650 ? -11.395 -6.268 16.700 1.00 91.12 650 ASP A C 1
ATOM 4983 O O . ASP A 1 650 ? -10.526 -6.389 17.565 1.00 91.12 650 ASP A O 1
ATOM 4987 N N . LEU A 1 651 ? -12.506 -5.562 16.927 1.00 95.19 651 LEU A N 1
ATOM 4988 C CA . LEU A 1 651 ? -12.787 -4.815 18.151 1.00 95.19 651 LEU A CA 1
ATOM 4989 C C . LEU A 1 651 ? -13.649 -5.595 19.158 1.00 95.19 651 LEU A C 1
ATOM 4991 O O . LEU A 1 651 ? -13.862 -5.108 20.274 1.00 95.19 651 LEU A O 1
ATOM 4995 N N . LEU A 1 652 ? -14.148 -6.791 18.812 1.00 92.88 652 LEU A N 1
ATOM 4996 C CA . LEU A 1 652 ? -15.045 -7.573 19.677 1.00 92.88 652 LEU A CA 1
ATOM 4997 C C . LEU A 1 652 ? -14.406 -7.937 21.017 1.00 92.88 652 LEU A C 1
ATOM 4999 O O . LEU A 1 652 ? -15.087 -7.903 22.043 1.00 92.88 652 LEU A O 1
ATOM 5003 N N . VAL A 1 653 ? -13.106 -8.238 21.032 1.00 90.44 653 VAL A N 1
ATOM 5004 C CA . VAL A 1 653 ? -12.370 -8.570 22.265 1.00 90.44 653 VAL A CA 1
ATOM 5005 C C . VAL A 1 653 ? -12.353 -7.407 23.267 1.00 90.44 653 VAL A C 1
ATOM 5007 O O . VAL A 1 653 ? -12.334 -7.616 24.479 1.00 90.44 653 VAL A O 1
ATOM 5010 N N . SER A 1 654 ? -12.437 -6.177 22.763 1.00 96.00 654 SER A N 1
ATOM 5011 C CA . SER A 1 654 ? -12.457 -4.937 23.541 1.00 96.00 654 SER A CA 1
ATOM 5012 C C . SER A 1 654 ? -13.869 -4.402 23.768 1.00 96.00 654 SER A C 1
ATOM 5014 O O . SER A 1 654 ? -14.038 -3.265 24.214 1.00 96.00 654 SER A O 1
ATOM 5016 N N . LYS A 1 655 ? -14.905 -5.195 23.479 1.00 96.25 655 LYS A N 1
ATOM 5017 C CA . LYS A 1 655 ? -16.288 -4.818 23.761 1.00 96.25 655 LYS A CA 1
ATOM 5018 C C . LYS A 1 655 ? -16.443 -4.544 25.267 1.00 96.25 655 LYS A C 1
ATOM 5020 O O . LYS A 1 655 ? -16.200 -5.453 26.068 1.00 96.25 655 LYS A O 1
ATOM 5025 N N . PRO A 1 656 ? -16.861 -3.331 25.681 1.00 96.81 656 PRO A N 1
ATOM 5026 C CA . PRO A 1 656 ? -16.848 -2.938 27.085 1.00 96.81 656 PRO A CA 1
ATOM 5027 C C . PRO A 1 656 ? -17.730 -3.869 27.920 1.00 96.81 656 PRO A C 1
ATOM 5029 O O . PRO A 1 656 ? -18.786 -4.313 27.457 1.00 96.81 656 PRO A O 1
ATOM 5032 N N . LYS A 1 657 ? -17.309 -4.169 29.152 1.00 95.75 657 LYS A N 1
ATOM 5033 C CA . LYS A 1 657 ? -18.043 -5.067 30.051 1.00 95.75 657 LYS A CA 1
ATOM 5034 C C . LYS A 1 657 ? -18.114 -4.551 31.486 1.00 95.75 657 LYS A C 1
ATOM 5036 O O . LYS A 1 657 ? -17.177 -3.913 31.949 1.00 95.75 657 LYS A O 1
ATOM 5041 N N . ILE A 1 658 ? -19.221 -4.819 32.175 1.00 95.69 658 ILE A N 1
ATOM 5042 C CA . ILE A 1 658 ? -19.394 -4.578 33.612 1.00 95.69 658 ILE A CA 1
ATOM 5043 C C . ILE A 1 658 ? -19.205 -5.934 34.279 1.00 95.69 658 ILE A C 1
ATOM 5045 O O . ILE A 1 658 ? -19.993 -6.841 34.026 1.00 95.69 658 ILE A O 1
ATOM 5049 N N . LEU A 1 659 ? -18.154 -6.099 35.082 1.00 93.12 659 LEU A N 1
ATOM 5050 C CA . LEU A 1 659 ? -17.737 -7.424 35.564 1.00 93.12 659 LEU A CA 1
ATOM 5051 C C . LEU A 1 659 ? -18.795 -8.120 36.432 1.00 93.12 659 LEU A C 1
ATOM 5053 O O . LEU A 1 659 ? -18.855 -9.343 36.466 1.00 93.12 659 LEU A O 1
ATOM 5057 N N . GLN A 1 660 ? -19.647 -7.344 37.098 1.00 89.88 660 GLN A N 1
ATOM 5058 C CA . GLN A 1 660 ? -20.729 -7.829 37.953 1.00 89.88 660 GLN A CA 1
ATOM 5059 C C . GLN A 1 660 ? -21.979 -8.281 37.177 1.00 89.88 660 GLN A C 1
ATOM 5061 O O . GLN A 1 660 ? -22.880 -8.863 37.775 1.00 89.88 660 GLN A O 1
ATOM 5066 N N . ALA A 1 661 ? -22.053 -8.044 35.864 1.00 92.38 661 ALA A N 1
ATOM 5067 C CA . ALA A 1 661 ? -23.107 -8.623 35.037 1.00 92.38 661 ALA A CA 1
ATOM 5068 C C . ALA A 1 661 ? -22.867 -10.128 34.802 1.00 92.38 661 ALA A C 1
ATOM 5070 O O . ALA A 1 661 ? -21.772 -10.659 35.027 1.00 92.38 661 ALA A O 1
ATOM 5071 N N . ALA A 1 662 ? -23.902 -10.828 34.333 1.00 90.75 662 ALA A N 1
ATOM 5072 C CA . ALA A 1 662 ? -23.872 -12.268 34.095 1.00 90.75 662 ALA A CA 1
ATOM 5073 C C . ALA A 1 662 ? -22.651 -12.696 33.257 1.00 90.75 662 ALA A C 1
ATOM 5075 O O . ALA A 1 662 ? -22.201 -11.979 32.364 1.00 90.75 662 ALA A O 1
ATOM 5076 N N . ASN A 1 663 ? -22.112 -13.889 33.529 1.00 92.38 663 ASN A N 1
ATOM 5077 C CA . ASN A 1 663 ? -20.916 -14.426 32.863 1.00 92.38 663 ASN A CA 1
ATOM 5078 C C . ASN A 1 663 ? -19.713 -13.460 32.880 1.00 92.38 663 ASN A C 1
ATOM 5080 O O . ASN A 1 663 ? -19.040 -13.291 31.863 1.00 92.38 663 ASN A O 1
ATOM 5084 N N . ASN A 1 664 ? -19.448 -12.819 34.025 1.00 91.44 664 ASN A N 1
ATOM 5085 C CA . ASN A 1 664 ? -18.335 -11.878 34.203 1.00 91.44 664 ASN A CA 1
ATOM 5086 C C . ASN A 1 664 ? -18.367 -10.710 33.191 1.00 91.44 664 ASN A C 1
ATOM 5088 O O . ASN A 1 664 ? -17.337 -10.301 32.647 1.00 91.44 664 ASN A O 1
ATOM 5092 N N . GLY A 1 665 ? -19.574 -10.217 32.896 1.00 91.62 665 GLY A N 1
ATOM 5093 C CA . GLY A 1 665 ? -19.819 -9.119 31.961 1.00 91.62 665 GLY A CA 1
ATOM 5094 C C . GLY A 1 665 ? -20.062 -9.502 30.499 1.00 91.62 665 GLY A C 1
ATOM 5095 O O . GLY A 1 665 ? -20.346 -8.620 29.688 1.00 91.62 665 GLY A O 1
ATOM 5096 N N . GLU A 1 666 ? -19.978 -10.784 30.132 1.00 92.81 666 GLU A N 1
ATOM 5097 C CA . GLU A 1 666 ? -20.287 -11.218 28.759 1.00 92.81 666 GLU A CA 1
ATOM 5098 C C . GLU A 1 666 ? -21.774 -11.506 28.525 1.00 92.81 666 GLU A C 1
ATOM 5100 O O . GLU A 1 666 ? -22.249 -11.425 27.390 1.00 92.81 666 GLU A O 1
ATOM 5105 N N . GLY A 1 667 ? -22.513 -11.833 29.585 1.00 92.56 667 GLY A N 1
ATOM 5106 C CA . GLY A 1 667 ? -23.949 -12.083 29.542 1.00 92.56 667 GLY A CA 1
ATOM 5107 C C . GLY A 1 667 ? -24.775 -10.794 29.436 1.00 92.56 667 GLY A C 1
ATOM 5108 O O . GLY A 1 667 ? -24.278 -9.710 29.736 1.00 92.56 667 GLY A O 1
ATOM 5109 N N . PRO A 1 668 ? -26.047 -10.895 29.014 1.00 94.44 668 PRO A N 1
ATOM 5110 C CA . PRO A 1 668 ? -26.901 -9.733 28.779 1.00 94.44 668 PRO A CA 1
ATOM 5111 C C . PRO A 1 668 ? -27.570 -9.191 30.046 1.00 94.44 668 PRO A C 1
ATOM 5113 O O . PRO A 1 668 ? -28.212 -8.156 29.973 1.00 94.44 668 PRO A O 1
ATOM 5116 N N . GLU A 1 669 ? -27.453 -9.858 31.193 1.00 94.56 669 GLU A N 1
ATOM 5117 C CA . GLU A 1 669 ? -28.206 -9.503 32.401 1.00 94.56 669 GLU A CA 1
ATOM 5118 C C . GLU A 1 669 ? -27.314 -8.782 33.417 1.00 94.56 669 GLU A C 1
ATOM 5120 O O . GLU A 1 669 ? -26.249 -9.291 33.777 1.00 94.56 669 GLU A O 1
ATOM 5125 N N . LEU A 1 670 ? -27.758 -7.622 33.905 1.00 93.88 670 LEU A N 1
ATOM 5126 C CA . LEU A 1 670 ? -27.148 -6.904 35.025 1.00 93.88 670 LEU A CA 1
ATOM 5127 C C . LEU A 1 670 ? -28.125 -6.900 36.203 1.00 93.88 670 LEU A C 1
ATOM 5129 O O . LEU A 1 670 ? -29.066 -6.108 36.232 1.00 93.88 670 LEU A O 1
ATOM 5133 N N . ASP A 1 671 ? -27.881 -7.778 37.171 1.00 89.50 671 ASP A N 1
ATOM 5134 C CA . ASP A 1 671 ? -28.658 -7.846 38.408 1.00 89.50 671 ASP A CA 1
ATOM 5135 C C . ASP A 1 671 ? -28.115 -6.840 39.432 1.00 89.50 671 ASP A C 1
ATOM 5137 O O . ASP A 1 671 ? -26.997 -6.967 39.941 1.00 89.50 671 ASP A O 1
ATOM 5141 N N . LEU A 1 672 ? -28.916 -5.819 39.727 1.00 85.38 672 LEU A N 1
ATOM 5142 C CA . LEU A 1 672 ? -28.566 -4.750 40.653 1.00 85.38 672 LEU A CA 1
ATOM 5143 C C . LEU A 1 672 ? -28.554 -5.202 42.117 1.00 85.38 672 LEU A C 1
ATOM 5145 O O . LEU A 1 672 ? -27.897 -4.552 42.930 1.00 85.38 672 LEU A O 1
ATOM 5149 N N . ALA A 1 673 ? -29.189 -6.327 42.461 1.00 76.88 673 ALA A N 1
ATOM 5150 C CA . ALA A 1 673 ? -29.094 -6.899 43.804 1.00 76.88 673 ALA A CA 1
ATOM 5151 C C . ALA A 1 673 ? -27.691 -7.465 44.095 1.00 76.88 673 ALA A C 1
ATOM 5153 O O . ALA A 1 673 ? -27.289 -7.572 45.254 1.00 76.88 673 ALA A O 1
ATOM 5154 N N . LEU A 1 674 ? -26.931 -7.797 43.044 1.00 75.12 674 LEU A N 1
ATOM 5155 C CA . LEU A 1 674 ? -25.534 -8.234 43.128 1.00 75.12 674 LEU A CA 1
ATOM 5156 C C . LEU A 1 674 ? -24.538 -7.068 43.008 1.00 75.12 674 LEU A C 1
ATOM 5158 O O . LEU A 1 674 ? -23.327 -7.272 43.141 1.00 75.12 674 LEU A O 1
ATOM 5162 N N . ALA A 1 675 ? -25.020 -5.845 42.758 1.00 73.38 675 ALA A N 1
ATOM 5163 C CA . ALA A 1 675 ? -24.168 -4.671 42.653 1.00 73.38 675 ALA A CA 1
ATOM 5164 C C . ALA A 1 675 ? -23.611 -4.276 44.030 1.00 73.38 675 ALA A C 1
ATOM 5166 O O . ALA A 1 675 ? -24.337 -4.118 45.011 1.00 73.38 675 ALA A O 1
ATOM 5167 N N . ASN A 1 676 ? -22.300 -4.062 44.088 1.00 71.44 676 ASN A N 1
ATOM 5168 C CA . ASN A 1 676 ? -21.576 -3.583 45.264 1.00 71.44 676 ASN A CA 1
ATOM 5169 C C . ASN A 1 676 ? -20.908 -2.223 44.949 1.00 71.44 676 ASN A C 1
ATOM 5171 O O . ASN A 1 676 ? -20.982 -1.771 43.808 1.00 71.44 676 ASN A O 1
ATOM 5175 N N . PRO A 1 677 ? -20.274 -1.526 45.910 1.00 68.50 677 PRO A N 1
ATOM 5176 C CA . PRO A 1 677 ? -19.611 -0.244 45.642 1.00 68.50 677 PRO A CA 1
ATOM 5177 C C . PRO A 1 677 ? -18.512 -0.313 44.573 1.00 68.50 677 PRO A C 1
ATOM 5179 O O . PRO A 1 677 ? -18.186 0.707 43.971 1.00 68.50 677 PRO A O 1
ATOM 5182 N N . ASP A 1 678 ? -17.963 -1.504 44.330 1.00 72.19 678 ASP A N 1
ATOM 5183 C CA . ASP A 1 678 ? -16.825 -1.760 43.452 1.00 72.19 678 ASP A CA 1
ATOM 5184 C C . ASP A 1 678 ? -17.263 -2.263 42.063 1.00 72.19 678 ASP A C 1
ATOM 5186 O O . ASP A 1 678 ? -16.537 -3.029 41.418 1.00 72.19 678 ASP A O 1
ATOM 5190 N N . VAL A 1 679 ? -18.450 -1.859 41.577 1.00 86.75 679 VAL A N 1
ATOM 5191 C CA . VAL A 1 679 ? -18.864 -2.177 40.201 1.00 86.75 679 VAL A CA 1
ATOM 5192 C C . VAL A 1 679 ? -17.809 -1.662 39.223 1.00 86.75 679 VAL A C 1
ATOM 5194 O O . VAL A 1 679 ? -17.572 -0.458 39.123 1.00 86.75 679 VAL A O 1
ATOM 5197 N N . GLU A 1 680 ? -17.167 -2.578 38.496 1.00 92.38 680 GLU A N 1
ATOM 5198 C CA . GLU A 1 680 ? -16.009 -2.281 37.655 1.00 92.38 680 GLU A CA 1
ATOM 5199 C C . GLU A 1 680 ? -16.379 -2.484 36.187 1.00 92.38 680 GLU A C 1
ATOM 5201 O O . GLU A 1 680 ? -16.787 -3.565 35.754 1.00 92.38 680 GLU A O 1
ATOM 5206 N N . LEU A 1 681 ? -16.210 -1.421 35.407 1.00 95.94 681 LEU A N 1
ATOM 5207 C CA . LEU A 1 681 ? -16.273 -1.457 33.959 1.00 95.94 681 LEU A CA 1
ATOM 5208 C C . LEU A 1 681 ? -14.872 -1.709 33.411 1.00 95.94 681 LEU A C 1
ATOM 5210 O O . LEU A 1 681 ? -13.919 -1.035 33.805 1.00 95.94 681 LEU A O 1
ATOM 5214 N N . ARG A 1 682 ? -14.751 -2.658 32.486 1.00 96.81 682 ARG A N 1
ATOM 5215 C CA . ARG A 1 682 ? -13.494 -3.108 31.894 1.00 96.81 682 ARG A CA 1
ATOM 5216 C C . ARG A 1 682 ? -13.537 -3.073 30.365 1.00 96.81 682 ARG A C 1
ATOM 5218 O O . ARG A 1 682 ? -14.540 -3.444 29.759 1.00 96.81 682 ARG A O 1
ATOM 5225 N N . ILE A 1 683 ? -12.428 -2.652 29.760 1.00 98.12 683 ILE A N 1
ATOM 5226 C CA . ILE A 1 683 ? -12.180 -2.674 28.311 1.00 98.12 683 ILE A CA 1
ATOM 5227 C C . ILE A 1 683 ? -10.822 -3.342 28.099 1.00 98.12 683 ILE A C 1
ATOM 5229 O O . ILE A 1 683 ? -9.815 -2.801 28.556 1.00 98.12 683 ILE A O 1
ATOM 5233 N N . GLU A 1 684 ? -10.780 -4.509 27.456 1.00 97.19 684 GLU A N 1
ATOM 5234 C CA . GLU A 1 684 ? -9.505 -5.157 27.111 1.00 97.19 684 GLU A CA 1
ATOM 5235 C C . GLU A 1 684 ? -8.778 -4.379 26.001 1.00 97.19 684 GLU A C 1
ATOM 5237 O O . GLU A 1 684 ? -9.398 -3.626 25.247 1.00 97.19 684 GLU A O 1
ATOM 5242 N N . GLY A 1 685 ? -7.462 -4.550 25.892 1.00 95.50 685 GLY A N 1
ATOM 5243 C CA . GLY A 1 685 ? -6.653 -3.895 24.866 1.00 95.50 685 GLY A CA 1
ATOM 5244 C C . GLY A 1 685 ? -7.091 -4.256 23.446 1.00 95.50 685 GLY A C 1
ATOM 5245 O O . GLY A 1 685 ? -7.560 -5.364 23.204 1.00 95.50 685 GLY A O 1
ATOM 5246 N N . TRP A 1 686 ? -6.927 -3.305 22.530 1.00 95.00 686 TRP A N 1
ATOM 5247 C CA . TRP A 1 686 ? -7.355 -3.388 21.130 1.00 95.00 686 TRP A CA 1
ATOM 5248 C C . TRP A 1 686 ? -6.162 -3.343 20.161 1.00 95.00 686 TRP A C 1
ATOM 5250 O O . TRP A 1 686 ? -5.074 -2.910 20.569 1.00 95.00 686 TRP A O 1
ATOM 5260 N N . PRO A 1 687 ? -6.347 -3.741 18.887 1.00 93.75 687 PRO A N 1
ATOM 5261 C CA . PRO A 1 687 ? -5.343 -3.556 17.841 1.00 93.75 687 PRO A CA 1
ATOM 5262 C C . PRO A 1 687 ? -4.845 -2.111 17.789 1.00 93.75 687 PRO A C 1
ATOM 5264 O O . PRO A 1 687 ? -5.639 -1.169 17.804 1.00 93.75 687 PRO A O 1
ATOM 5267 N N . HIS A 1 688 ? -3.524 -1.922 17.748 1.00 93.00 688 HIS A N 1
ATOM 5268 C CA . HIS A 1 688 ? -2.883 -0.598 17.780 1.00 93.00 688 HIS A CA 1
ATOM 5269 C C . HIS A 1 688 ? -3.191 0.256 19.026 1.00 93.00 688 HIS A C 1
ATOM 5271 O O . HIS A 1 688 ? -3.091 1.485 18.975 1.00 93.00 688 HIS A O 1
ATOM 5277 N N . MET A 1 689 ? -3.545 -0.353 20.166 1.00 93.50 689 MET A N 1
ATOM 5278 C CA . MET A 1 689 ? -3.617 0.352 21.453 1.00 93.50 689 MET A CA 1
ATOM 5279 C C . MET A 1 689 ? -2.273 1.020 21.764 1.00 93.50 689 MET A C 1
ATOM 5281 O O . MET A 1 689 ? -1.241 0.359 21.773 1.00 93.50 689 MET A O 1
ATOM 5285 N N . ALA A 1 690 ? -2.280 2.318 22.072 1.00 92.25 690 ALA A N 1
ATOM 5286 C CA . ALA A 1 690 ? -1.068 3.086 22.352 1.00 92.25 690 ALA A CA 1
ATOM 5287 C C . ALA A 1 690 ? -1.269 4.103 23.482 1.00 92.25 690 ALA A C 1
ATOM 5289 O O . ALA A 1 690 ? -2.370 4.599 23.730 1.00 92.25 690 ALA A O 1
ATOM 5290 N N . LYS A 1 691 ? -0.168 4.450 24.162 1.00 93.44 691 LYS A N 1
ATOM 5291 C CA . LYS A 1 691 ? -0.144 5.502 25.191 1.00 93.44 691 LYS A CA 1
ATOM 5292 C C . LYS A 1 691 ? -0.650 6.819 24.595 1.00 93.44 691 LYS A C 1
ATOM 5294 O O . LYS A 1 691 ? -0.309 7.163 23.469 1.00 93.44 691 LYS A O 1
ATOM 5299 N N . ASN A 1 692 ? -1.413 7.574 25.381 1.00 93.12 692 ASN A N 1
ATOM 5300 C CA . ASN A 1 692 ? -2.014 8.859 25.007 1.00 93.12 692 ASN A CA 1
ATOM 5301 C C . ASN A 1 692 ? -3.130 8.833 23.946 1.00 93.12 692 ASN A C 1
ATOM 5303 O O . ASN A 1 692 ? -3.607 9.904 23.580 1.00 93.12 692 ASN A O 1
ATOM 5307 N N . GLN A 1 693 ? -3.627 7.671 23.514 1.00 95.06 693 GLN A N 1
ATOM 5308 C CA . GLN A 1 693 ? -4.881 7.623 22.750 1.00 95.06 693 GLN A CA 1
ATOM 5309 C C . GLN A 1 693 ? -6.044 8.114 23.617 1.00 95.06 693 GLN A C 1
ATOM 5311 O O . GLN A 1 693 ? -6.269 7.573 24.703 1.00 95.06 693 GLN A O 1
ATOM 5316 N N . TYR A 1 694 ? -6.760 9.147 23.166 1.00 97.19 694 TYR A N 1
ATOM 5317 C CA . TYR A 1 694 ? -7.910 9.691 23.891 1.00 97.19 694 TYR A CA 1
ATOM 5318 C C . TYR A 1 694 ? -9.104 8.743 23.806 1.00 97.19 694 TYR A C 1
ATOM 5320 O O . TYR A 1 694 ? -9.324 8.099 22.780 1.00 97.19 694 TYR A O 1
ATOM 5328 N N . VAL A 1 695 ? -9.862 8.649 24.898 1.00 98.19 695 VAL A N 1
ATOM 5329 C CA . VAL A 1 695 ? -10.972 7.702 25.037 1.00 98.19 695 VAL A CA 1
ATOM 5330 C C . VAL A 1 695 ? -12.240 8.373 25.551 1.00 98.19 695 VAL A C 1
ATOM 5332 O O . VAL A 1 695 ? -12.204 9.311 26.355 1.00 98.19 695 VAL A O 1
ATOM 5335 N N . TRP A 1 696 ? -13.374 7.836 25.112 1.00 98.31 696 TRP A N 1
ATOM 5336 C CA . TRP A 1 696 ? -14.710 8.224 25.544 1.00 98.31 696 TRP A CA 1
ATOM 5337 C C . TRP A 1 696 ? -15.464 6.986 25.996 1.00 98.31 696 TRP A C 1
ATOM 5339 O O . TRP A 1 696 ? -15.410 5.941 25.350 1.00 98.31 696 TRP A O 1
ATOM 5349 N N . LEU A 1 697 ? -16.178 7.117 27.108 1.00 98.00 697 LEU A N 1
ATOM 5350 C CA . LEU A 1 697 ? -16.970 6.038 27.677 1.00 98.00 697 LEU A CA 1
ATOM 5351 C C . LEU A 1 697 ? -18.255 6.613 28.257 1.00 98.00 697 LEU A C 1
ATOM 5353 O O . LEU A 1 697 ? -18.210 7.502 29.115 1.00 98.00 697 LEU A O 1
ATOM 5357 N N . ARG A 1 698 ? -19.395 6.108 27.787 1.00 97.62 698 ARG A N 1
ATOM 5358 C CA . ARG A 1 698 ? -20.722 6.557 28.211 1.00 97.62 698 ARG A CA 1
ATOM 5359 C C . ARG A 1 698 ? -21.606 5.385 28.587 1.00 97.62 698 ARG A C 1
ATOM 5361 O O . ARG A 1 698 ? -21.664 4.382 27.881 1.00 97.62 698 ARG A O 1
ATOM 5368 N N . LEU A 1 699 ? -22.333 5.580 29.673 1.00 97.69 699 LEU A N 1
ATOM 5369 C CA . LEU A 1 699 ? -23.447 4.752 30.093 1.00 97.69 699 LEU A CA 1
ATOM 5370 C C . LEU A 1 699 ? -24.730 5.466 29.681 1.00 97.69 699 LEU A C 1
ATOM 5372 O O . LEU A 1 699 ? -24.863 6.668 29.917 1.00 97.69 699 LEU A O 1
ATOM 5376 N N . ARG A 1 700 ? -25.649 4.751 29.040 1.00 96.69 700 ARG A N 1
ATOM 5377 C CA . ARG A 1 700 ? -26.962 5.270 28.647 1.00 96.69 700 ARG A CA 1
ATOM 5378 C C . ARG A 1 700 ? -28.029 4.325 29.165 1.00 96.69 700 ARG A C 1
ATOM 5380 O O . ARG A 1 700 ? -28.130 3.201 28.678 1.00 96.69 700 ARG A O 1
ATOM 5387 N N . GLY A 1 701 ? -28.772 4.772 30.164 1.00 95.00 701 GLY A N 1
ATOM 5388 C CA . GLY A 1 701 ? -29.826 4.009 30.820 1.00 95.00 701 GLY A CA 1
ATOM 5389 C C . GLY A 1 701 ? -31.134 4.787 30.856 1.00 95.00 701 GLY A C 1
ATOM 5390 O O . GLY A 1 701 ? -31.271 5.853 30.249 1.00 95.00 701 GLY A O 1
ATOM 5391 N N . GLU A 1 702 ? -32.096 4.269 31.605 1.00 93.25 702 GLU A N 1
ATOM 5392 C CA . GLU A 1 702 ? -33.426 4.853 31.743 1.00 93.25 702 GLU A CA 1
ATOM 5393 C C . GLU A 1 702 ? -33.836 4.847 33.214 1.00 93.25 702 GLU A C 1
ATOM 5395 O O . GLU A 1 702 ? -33.608 3.863 33.918 1.00 93.25 702 GLU A O 1
ATOM 5400 N N . LYS A 1 703 ? -34.422 5.951 33.684 1.00 87.44 703 LYS A N 1
ATOM 5401 C CA . LYS A 1 703 ? -34.956 6.050 35.044 1.00 87.44 703 LYS A CA 1
ATOM 5402 C C . LYS A 1 703 ? -36.333 5.413 35.162 1.00 87.44 703 LYS A C 1
ATOM 5404 O O . LYS A 1 703 ? -37.000 5.135 34.165 1.00 87.44 703 LYS A O 1
ATOM 5409 N N . THR A 1 704 ? -36.793 5.223 36.397 1.00 81.06 704 THR A N 1
ATOM 5410 C CA . THR A 1 704 ? -38.137 4.707 36.704 1.00 81.06 704 THR A CA 1
ATOM 5411 C C . THR A 1 704 ? -39.261 5.516 36.051 1.00 81.06 704 THR A C 1
ATOM 5413 O O . THR A 1 704 ? -40.236 4.923 35.597 1.00 81.06 704 THR A O 1
ATOM 5416 N N . ASP A 1 705 ? -39.096 6.833 35.903 1.00 80.88 705 ASP A N 1
ATOM 5417 C CA . ASP A 1 705 ? -40.040 7.734 35.218 1.00 80.88 705 ASP A CA 1
ATOM 5418 C C . ASP A 1 705 ? -39.961 7.702 33.673 1.00 80.88 705 ASP A C 1
ATOM 5420 O O . ASP A 1 705 ? -40.706 8.411 32.997 1.00 80.88 705 ASP A O 1
ATOM 5424 N N . GLY A 1 706 ? -39.068 6.885 33.101 1.00 81.06 706 GLY A N 1
ATOM 5425 C CA . GLY A 1 706 ? -38.848 6.753 31.658 1.00 81.06 706 GLY A CA 1
ATOM 5426 C C . GLY A 1 706 ? -37.919 7.803 31.042 1.00 81.06 706 GLY A C 1
ATOM 5427 O O . GLY A 1 706 ? -37.683 7.796 29.832 1.00 81.06 706 GLY A O 1
ATOM 5428 N N . THR A 1 707 ? -37.367 8.721 31.838 1.00 89.56 707 THR A N 1
ATOM 5429 C CA . THR A 1 707 ? -36.397 9.706 31.344 1.00 89.56 707 THR A CA 1
ATOM 5430 C C . THR A 1 707 ? -35.015 9.082 31.132 1.00 89.56 707 THR A C 1
ATOM 5432 O O . THR A 1 707 ? -34.625 8.126 31.806 1.00 89.56 707 THR A O 1
ATOM 5435 N N . ARG A 1 708 ? -34.234 9.631 30.188 1.00 92.88 708 ARG A N 1
ATOM 5436 C CA . ARG A 1 708 ? -32.856 9.171 29.944 1.00 92.88 708 ARG A CA 1
ATOM 5437 C C . ARG A 1 708 ? -31.976 9.399 31.169 1.00 92.88 708 ARG A C 1
ATOM 5439 O O . ARG A 1 708 ? -31.946 10.495 31.734 1.00 92.88 708 ARG A O 1
ATOM 5446 N N . HIS A 1 709 ? -31.193 8.383 31.509 1.00 93.38 709 HIS A N 1
ATOM 5447 C CA . HIS A 1 709 ? -30.157 8.445 32.526 1.00 93.38 709 HIS A CA 1
ATOM 5448 C C . HIS A 1 709 ? -28.789 8.202 31.888 1.00 93.38 709 HIS A C 1
ATOM 5450 O O . HIS A 1 709 ? -28.265 7.090 31.895 1.00 93.38 709 HIS A O 1
ATOM 5456 N N . ASP A 1 710 ? -28.213 9.251 31.305 1.00 94.62 710 ASP A N 1
ATOM 5457 C CA . ASP A 1 710 ? -26.894 9.178 30.678 1.00 94.62 710 ASP A CA 1
ATOM 5458 C C . ASP A 1 710 ? -25.804 9.591 31.676 1.00 94.62 710 ASP A C 1
ATOM 5460 O O . ASP A 1 710 ? -25.944 10.579 32.401 1.00 94.62 710 ASP A O 1
ATOM 5464 N N . TYR A 1 711 ? -24.693 8.858 31.694 1.00 95.06 711 TYR A N 1
ATOM 5465 C CA . TYR A 1 711 ? -23.521 9.163 32.510 1.00 95.06 711 TYR A CA 1
ATOM 5466 C C . TYR A 1 711 ? -22.246 9.063 31.677 1.00 95.06 711 TYR A C 1
ATOM 5468 O O . TYR A 1 711 ? -21.978 8.061 31.015 1.00 95.06 711 TYR A O 1
ATOM 5476 N N . THR A 1 712 ? -21.443 10.126 31.699 1.00 96.44 712 THR A N 1
ATOM 5477 C CA . THR A 1 712 ? -20.143 10.154 31.018 1.00 96.44 712 THR A CA 1
ATOM 5478 C C . THR A 1 712 ? -19.064 9.724 31.997 1.00 96.44 712 THR A C 1
ATOM 5480 O O . THR A 1 712 ? -18.746 10.466 32.923 1.00 96.44 712 THR A O 1
ATOM 5483 N N . VAL A 1 713 ? -18.492 8.544 31.768 1.00 96.19 713 VAL A N 1
ATOM 5484 C CA . VAL A 1 713 ? -17.392 8.000 32.572 1.00 96.19 713 VAL A CA 1
ATOM 5485 C C . VAL A 1 713 ? -16.071 8.628 32.132 1.00 96.19 713 VAL A C 1
ATOM 5487 O O . VAL A 1 713 ? -15.330 9.166 32.951 1.00 96.19 713 VAL A O 1
ATOM 5490 N N . TRP A 1 714 ? -15.804 8.623 30.822 1.00 97.50 714 TRP A N 1
ATOM 5491 C CA . TRP A 1 714 ? -14.627 9.255 30.228 1.00 97.50 714 TRP A CA 1
ATOM 5492 C C . TRP A 1 714 ? -15.010 10.168 29.074 1.00 97.50 714 TRP A C 1
ATOM 5494 O O . TRP A 1 714 ? -15.928 9.889 28.302 1.00 97.50 714 TRP A O 1
ATOM 5504 N N . LYS A 1 715 ? -14.244 11.245 28.946 1.00 96.19 715 LYS A N 1
ATOM 5505 C CA . LYS A 1 715 ? -14.211 12.152 27.800 1.00 96.19 715 LYS A CA 1
ATOM 5506 C C . LYS A 1 715 ? -12.795 12.700 27.682 1.00 96.19 715 LYS A C 1
ATOM 5508 O O . LYS A 1 715 ? -12.095 12.761 28.695 1.00 96.19 715 LYS A O 1
ATOM 5513 N N . ALA A 1 716 ? -12.384 13.169 26.506 1.00 92.12 716 ALA A N 1
ATOM 5514 C CA . ALA A 1 716 ? -11.123 13.901 26.387 1.00 92.12 716 ALA A CA 1
ATOM 5515 C C . ALA A 1 716 ? -11.037 15.011 27.473 1.00 92.12 716 ALA A C 1
ATOM 5517 O O . ALA A 1 716 ? -12.022 15.728 27.688 1.00 92.12 716 ALA A O 1
ATOM 5518 N N . PRO A 1 717 ? -9.913 15.134 28.210 1.00 95.38 717 PRO A N 1
ATOM 5519 C CA . PRO A 1 717 ? -8.587 14.586 27.913 1.00 95.38 717 PRO A CA 1
ATOM 5520 C C . PRO A 1 717 ? -8.258 13.212 28.552 1.00 95.38 717 PRO A C 1
ATOM 5522 O O . PRO A 1 717 ? -7.072 12.883 28.682 1.00 95.38 717 PRO A O 1
ATOM 5525 N N . SER A 1 718 ? -9.257 12.411 28.954 1.00 97.12 718 SER A N 1
ATOM 5526 C CA . SER A 1 718 ? -9.051 11.001 29.329 1.00 97.12 718 SER A CA 1
ATOM 5527 C C . SER A 1 718 ? -8.379 10.243 28.189 1.00 97.12 718 SER A C 1
ATOM 5529 O O . SER A 1 718 ? -8.807 10.338 27.040 1.00 97.12 718 SER A O 1
ATOM 5531 N N . ARG A 1 719 ? -7.315 9.509 28.507 1.00 97.12 719 ARG A N 1
ATOM 5532 C CA . ARG A 1 719 ? -6.476 8.817 27.529 1.00 97.12 719 ARG A CA 1
ATOM 5533 C C . ARG A 1 719 ? -5.807 7.602 28.151 1.00 97.12 719 ARG A C 1
ATOM 5535 O O . ARG A 1 719 ? -5.646 7.568 29.369 1.00 97.12 719 ARG A O 1
ATOM 5542 N N . VAL A 1 720 ? -5.358 6.674 27.314 1.00 97.69 720 VAL A N 1
ATOM 5543 C CA . VAL A 1 720 ? -4.607 5.488 27.740 1.00 97.69 720 VAL A CA 1
ATOM 5544 C C . VAL A 1 720 ? -3.342 5.901 28.496 1.00 97.69 720 VAL A C 1
ATOM 5546 O O . VAL A 1 720 ? -2.447 6.553 27.944 1.00 97.69 720 VAL A O 1
ATOM 5549 N N . THR A 1 721 ? -3.263 5.514 29.766 1.00 97.44 721 THR A N 1
ATOM 5550 C CA . THR A 1 721 ? -2.102 5.745 30.634 1.00 97.44 721 THR A CA 1
ATOM 5551 C C . THR A 1 721 ? -1.006 4.689 30.418 1.00 97.44 721 THR A C 1
ATOM 5553 O O . THR A 1 721 ? -1.273 3.618 29.869 1.00 97.44 721 THR A O 1
ATOM 5556 N N . PRO A 1 722 ? 0.245 4.935 30.860 1.00 97.19 722 PRO A N 1
ATOM 5557 C CA . PRO A 1 722 ? 1.305 3.930 30.781 1.00 97.19 722 PRO A CA 1
ATOM 5558 C C . PRO A 1 722 ? 0.945 2.604 31.463 1.00 97.19 722 PRO A C 1
ATOM 5560 O O . PRO A 1 722 ? 1.132 1.556 30.860 1.00 97.19 722 PRO A O 1
ATOM 5563 N N . SER A 1 723 ? 0.353 2.641 32.662 1.00 97.25 723 SER A N 1
ATOM 5564 C CA . SER A 1 723 ? -0.029 1.424 33.389 1.00 97.25 723 SER A CA 1
ATOM 5565 C C . SER A 1 723 ? -1.166 0.656 32.709 1.00 97.25 723 SER A C 1
ATOM 5567 O O . SER A 1 723 ? -1.188 -0.568 32.768 1.00 97.25 723 SER A O 1
ATOM 5569 N N . GLU A 1 724 ? -2.100 1.348 32.049 1.00 97.88 724 GLU A N 1
ATOM 5570 C CA . GLU A 1 724 ? -3.151 0.748 31.209 1.00 97.88 724 GLU A CA 1
ATOM 5571 C C . GLU A 1 724 ? -2.611 0.066 29.967 1.00 97.88 724 GLU A C 1
ATOM 5573 O O . GLU A 1 724 ? -3.035 -1.044 29.645 1.00 97.88 724 GLU A O 1
ATOM 5578 N N . TYR A 1 725 ? -1.664 0.717 29.301 1.00 95.62 725 TYR A N 1
ATOM 5579 C CA . TYR A 1 725 ? -0.959 0.137 28.171 1.00 95.62 725 TYR A CA 1
ATOM 5580 C C . TYR A 1 725 ? -0.197 -1.127 28.586 1.00 95.62 725 TYR A C 1
ATOM 5582 O O . TYR A 1 725 ? -0.371 -2.171 27.963 1.00 95.62 725 TYR A O 1
ATOM 5590 N N . ASP A 1 726 ? 0.568 -1.062 29.681 1.00 94.44 726 ASP A N 1
ATOM 5591 C CA . ASP A 1 726 ? 1.387 -2.184 30.152 1.00 94.44 726 ASP A CA 1
ATOM 5592 C C . ASP A 1 726 ? 0.522 -3.381 30.597 1.00 94.44 726 ASP A C 1
ATOM 5594 O O . ASP A 1 726 ? 0.859 -4.529 30.317 1.00 94.44 726 ASP A O 1
ATOM 5598 N N . ARG A 1 727 ? -0.625 -3.133 31.251 1.00 96.38 727 ARG A N 1
ATOM 5599 C CA . ARG A 1 727 ? -1.555 -4.199 31.677 1.00 96.38 727 ARG A CA 1
ATOM 5600 C C . ARG A 1 727 ? -2.510 -4.678 30.580 1.00 96.38 727 ARG A C 1
ATOM 5602 O O . ARG A 1 727 ? -3.175 -5.684 30.801 1.00 96.38 727 ARG A O 1
ATOM 5609 N N . ARG A 1 728 ? -2.592 -3.979 29.438 1.00 95.81 728 ARG A N 1
ATOM 5610 C CA . ARG A 1 728 ? -3.470 -4.267 28.282 1.00 95.81 728 ARG A CA 1
ATOM 5611 C C . ARG A 1 728 ? -4.973 -4.261 28.588 1.00 95.81 728 ARG A C 1
ATOM 5613 O O . ARG A 1 728 ? -5.723 -5.027 27.996 1.00 95.81 728 ARG A O 1
ATOM 5620 N N . TYR A 1 729 ? -5.425 -3.401 29.499 1.00 97.19 729 TYR A N 1
ATOM 5621 C CA . TYR A 1 729 ? -6.854 -3.116 29.690 1.00 97.19 729 TYR A CA 1
ATOM 5622 C C . TYR A 1 729 ? -7.066 -1.794 30.429 1.00 97.19 729 TYR A C 1
ATOM 5624 O O . TYR A 1 729 ? -6.231 -1.377 31.234 1.00 97.19 729 TYR A O 1
ATOM 5632 N N . LEU A 1 730 ? -8.211 -1.155 30.193 1.00 98.00 730 LEU A N 1
ATOM 5633 C CA . LEU A 1 730 ? -8.686 0.007 30.942 1.00 98.00 730 LEU A CA 1
ATOM 5634 C C . LEU A 1 730 ? -9.757 -0.431 31.941 1.00 98.00 730 LEU A C 1
ATOM 5636 O O . LEU A 1 730 ? -10.443 -1.438 31.741 1.00 98.00 730 LEU A O 1
ATOM 5640 N N . LYS A 1 731 ? -9.894 0.327 33.034 1.00 96.00 731 LYS A N 1
ATOM 5641 C CA . LYS A 1 731 ? -10.948 0.086 34.023 1.00 96.00 731 LYS A CA 1
ATOM 5642 C C . LYS A 1 731 ? -11.478 1.375 34.635 1.00 96.00 731 LYS A C 1
ATOM 5644 O O . LYS A 1 731 ? -10.692 2.288 34.879 1.00 96.00 731 LYS A O 1
ATOM 5649 N N . ALA A 1 732 ? -12.775 1.430 34.907 1.00 94.50 732 ALA A N 1
ATOM 5650 C CA . ALA A 1 732 ? -13.418 2.538 35.606 1.00 94.50 732 ALA A CA 1
ATOM 5651 C C . ALA A 1 732 ? -14.478 2.028 36.588 1.00 94.50 732 ALA A C 1
ATOM 5653 O O . ALA A 1 732 ? -15.175 1.066 36.267 1.00 94.50 732 ALA A O 1
ATOM 5654 N N . PRO A 1 733 ? -14.645 2.681 37.750 1.00 92.44 733 PRO A N 1
ATOM 5655 C CA . PRO A 1 733 ? -15.783 2.409 38.613 1.00 92.44 733 PRO A CA 1
ATOM 5656 C C . PRO A 1 733 ? -17.076 2.903 37.952 1.00 92.44 733 PRO A C 1
ATOM 5658 O O . PRO A 1 733 ? -17.104 3.977 37.342 1.00 92.44 733 PRO A O 1
ATOM 5661 N N . VAL A 1 734 ? -18.158 2.142 38.100 1.00 90.38 734 VAL A N 1
ATOM 5662 C CA . VAL A 1 734 ? -19.511 2.597 37.767 1.00 90.38 734 VAL A CA 1
ATOM 5663 C C . VAL A 1 734 ? -20.133 3.188 39.033 1.00 90.38 734 VAL A C 1
ATOM 5665 O O . VAL A 1 734 ? -20.218 2.483 40.038 1.00 90.38 734 VAL A O 1
ATOM 5668 N N . PRO A 1 735 ? -20.570 4.462 39.035 1.00 85.81 735 PRO A N 1
ATOM 5669 C CA . PRO A 1 735 ? -21.136 5.058 40.237 1.00 85.81 735 PRO A CA 1
ATOM 5670 C C . PRO A 1 735 ? -22.368 4.296 40.718 1.00 85.81 735 PRO A C 1
ATOM 5672 O O . PRO A 1 735 ? -23.332 4.113 39.977 1.00 85.81 735 PRO A O 1
ATOM 5675 N N . TYR A 1 736 ? -22.373 3.923 41.992 1.00 78.44 736 TYR A N 1
ATOM 5676 C CA . TYR A 1 736 ? -23.501 3.228 42.607 1.00 78.44 736 TYR A CA 1
ATOM 5677 C C . TYR A 1 736 ? -24.805 4.045 42.541 1.00 78.44 736 TYR A C 1
ATOM 5679 O O . TYR A 1 736 ? -25.868 3.497 42.262 1.00 78.44 736 TYR A O 1
ATOM 5687 N N . SER A 1 737 ? -24.716 5.375 42.684 1.00 77.38 737 SER A N 1
ATOM 5688 C CA . SER A 1 737 ? -25.854 6.298 42.517 1.00 77.38 737 SER A CA 1
ATOM 5689 C C . SER A 1 737 ? -26.457 6.284 41.117 1.00 77.38 737 SER A C 1
ATOM 5691 O O . SER A 1 737 ? -27.655 6.501 40.963 1.00 77.38 737 SER A O 1
ATOM 5693 N N . TYR A 1 738 ? -25.635 6.046 40.095 1.00 88.06 738 TYR A N 1
ATOM 5694 C CA . TYR A 1 738 ? -26.118 5.905 38.729 1.00 88.06 738 TYR A CA 1
ATOM 5695 C C . TYR A 1 738 ? -26.929 4.614 38.579 1.00 88.06 738 TYR A C 1
ATOM 5697 O O . TYR A 1 738 ? -28.020 4.635 38.019 1.00 88.06 738 TYR A O 1
ATOM 5705 N N . LEU A 1 739 ? -26.424 3.507 39.137 1.00 87.50 739 LEU A N 1
ATOM 5706 C CA . LEU A 1 739 ? -27.095 2.206 39.106 1.00 87.50 739 LEU A CA 1
ATOM 5707 C C . LEU A 1 739 ? -28.433 2.217 39.861 1.00 87.50 739 LEU A C 1
ATOM 5709 O O . LEU A 1 739 ? -29.404 1.659 39.367 1.00 87.50 739 LEU A O 1
ATOM 5713 N N . GLN A 1 740 ? -28.506 2.891 41.015 1.00 80.12 740 GLN A N 1
ATOM 5714 C CA . GLN A 1 740 ? -29.732 3.016 41.820 1.00 80.12 740 GLN A CA 1
ATOM 5715 C C . GLN A 1 740 ? -30.897 3.655 41.063 1.00 80.12 740 GLN A C 1
ATOM 5717 O O . GLN A 1 740 ? -32.052 3.315 41.297 1.00 80.12 740 GLN A O 1
ATOM 5722 N N . ALA A 1 741 ? -30.600 4.606 40.180 1.00 82.44 741 ALA A N 1
ATOM 5723 C CA . ALA A 1 741 ? -31.620 5.326 39.438 1.00 82.44 741 ALA A CA 1
ATOM 5724 C C . ALA A 1 741 ? -32.086 4.580 38.178 1.00 82.44 741 ALA A C 1
ATOM 5726 O O . ALA A 1 741 ? -32.982 5.082 37.501 1.00 82.44 741 ALA A O 1
ATOM 5727 N N . LEU A 1 742 ? -31.497 3.424 37.842 1.00 88.94 742 LEU A N 1
ATOM 5728 C CA . LEU A 1 742 ? -31.904 2.626 36.686 1.00 88.94 742 LEU A CA 1
ATOM 5729 C C . LEU A 1 742 ? -33.234 1.918 36.952 1.00 88.94 742 LEU A C 1
ATOM 5731 O O . LEU A 1 742 ? -33.462 1.348 38.016 1.00 88.94 742 LEU A O 1
ATOM 5735 N N . ARG A 1 743 ? -34.118 1.929 35.954 1.00 88.06 743 ARG A N 1
ATOM 5736 C CA . ARG A 1 743 ? -35.387 1.206 36.013 1.00 88.06 743 ARG A CA 1
ATOM 5737 C C . ARG A 1 743 ? -35.169 -0.287 35.794 1.00 88.06 743 ARG A C 1
ATOM 5739 O O . ARG A 1 743 ? -34.519 -0.678 34.824 1.00 88.06 743 ARG A O 1
ATOM 5746 N N . ASP A 1 744 ? -35.804 -1.101 36.627 1.00 88.19 744 ASP A N 1
ATOM 5747 C CA . ASP A 1 744 ? -35.935 -2.542 36.409 1.00 88.19 744 ASP A CA 1
ATOM 5748 C C . ASP A 1 744 ? -36.529 -2.850 35.016 1.00 88.19 744 ASP A C 1
ATOM 5750 O O . ASP A 1 744 ? -37.426 -2.156 34.526 1.00 88.19 744 ASP A O 1
ATOM 5754 N N . GLY A 1 745 ? -35.969 -3.845 34.333 1.00 89.31 745 GLY A N 1
ATOM 5755 C CA . GLY A 1 745 ? -36.301 -4.227 32.959 1.00 89.31 745 GLY A CA 1
ATOM 5756 C C . GLY A 1 745 ? -35.846 -3.252 31.862 1.00 89.31 745 GLY A C 1
ATOM 5757 O O . GLY A 1 745 ? -36.123 -3.500 30.687 1.00 89.31 745 GLY A O 1
ATOM 5758 N N . SER A 1 746 ? -35.178 -2.137 32.192 1.00 94.25 746 SER A N 1
ATOM 5759 C CA . SER A 1 746 ? -34.649 -1.203 31.183 1.00 94.25 746 SER A CA 1
ATOM 5760 C C . SER A 1 746 ? -33.325 -1.670 30.574 1.00 94.25 746 SER A C 1
ATOM 5762 O O . SER A 1 746 ? -32.651 -2.555 31.101 1.00 94.25 746 SER A O 1
ATOM 5764 N N . VAL A 1 747 ? -32.941 -1.066 29.444 1.00 95.75 747 VAL A N 1
ATOM 5765 C CA . VAL A 1 747 ? -31.660 -1.346 28.783 1.00 95.75 747 VAL A CA 1
ATOM 5766 C C . VAL A 1 747 ? -30.607 -0.340 29.236 1.00 95.75 747 VAL A C 1
ATOM 5768 O O . VAL A 1 747 ? -30.759 0.864 29.031 1.00 95.75 747 VAL A O 1
ATOM 5771 N N . LEU A 1 748 ? -29.495 -0.844 29.766 1.00 97.00 748 LEU A N 1
ATOM 5772 C CA . LEU A 1 748 ? -28.265 -0.087 29.967 1.00 97.00 748 LEU A CA 1
ATOM 5773 C C . LEU A 1 748 ? -27.311 -0.336 28.796 1.00 97.00 748 LEU A C 1
ATOM 5775 O O . LEU A 1 748 ? -26.821 -1.448 28.609 1.00 97.00 748 LEU A O 1
ATOM 5779 N N . SER A 1 749 ? -27.004 0.704 28.025 1.00 97.31 749 SER A N 1
ATOM 5780 C CA . SER A 1 749 ? -26.010 0.656 26.948 1.00 97.31 749 SER A CA 1
ATOM 5781 C C . SER A 1 749 ? -24.668 1.227 27.404 1.00 97.31 749 SER A C 1
ATOM 5783 O O . SER A 1 749 ? -24.620 2.294 28.016 1.00 97.31 749 SER A O 1
ATOM 5785 N N . VAL A 1 750 ? -23.574 0.550 27.057 1.00 98.00 750 VAL A N 1
ATOM 5786 C CA . VAL A 1 750 ? -22.194 0.969 27.323 1.00 98.00 750 VAL A CA 1
ATOM 5787 C C . VAL A 1 750 ? -21.493 1.233 25.993 1.00 98.00 750 VAL A C 1
ATOM 5789 O O . VAL A 1 750 ? -21.164 0.306 25.251 1.00 98.00 750 VAL A O 1
ATOM 5792 N N . GLU A 1 751 ? -21.286 2.512 25.688 1.00 97.88 751 GLU A N 1
ATOM 5793 C CA . GLU A 1 751 ? -20.635 2.994 24.467 1.00 97.88 751 GLU A CA 1
ATOM 5794 C C . GLU A 1 751 ? -19.179 3.361 24.770 1.00 97.88 751 GLU A C 1
ATOM 5796 O O . GLU A 1 751 ? -18.923 4.207 25.629 1.00 97.88 751 GLU A O 1
ATOM 5801 N N . PHE A 1 752 ? -18.237 2.763 24.038 1.00 98.31 752 PHE A N 1
ATOM 5802 C CA . PHE A 1 752 ? -16.809 3.058 24.136 1.00 98.31 752 PHE A CA 1
ATOM 5803 C C . PHE A 1 752 ? -16.249 3.503 22.780 1.00 98.31 752 PHE A C 1
ATOM 5805 O O . PHE A 1 752 ? -16.589 2.937 21.737 1.00 98.31 752 PHE A O 1
ATOM 5812 N N . LYS A 1 753 ? -15.388 4.525 22.797 1.00 98.06 753 LYS A N 1
ATOM 5813 C CA . LYS A 1 753 ? -14.662 5.015 21.620 1.00 98.06 753 LYS A CA 1
ATOM 5814 C C . LYS A 1 753 ? -13.212 5.328 21.969 1.00 98.06 753 LYS A C 1
ATOM 5816 O O . LYS A 1 753 ? -12.942 5.819 23.068 1.00 98.06 753 LYS A O 1
ATOM 5821 N N . ALA A 1 754 ? -12.308 5.140 21.012 1.00 97.19 754 ALA A N 1
ATOM 5822 C CA . ALA A 1 754 ? -10.906 5.538 21.132 1.00 97.19 754 ALA A CA 1
ATOM 5823 C C . ALA A 1 754 ? -10.436 6.285 19.876 1.00 97.19 754 ALA A C 1
ATOM 5825 O O . ALA A 1 754 ? -10.738 5.880 18.756 1.00 97.19 754 ALA A O 1
ATOM 5826 N N . ALA A 1 755 ? -9.679 7.368 20.047 1.00 93.94 755 ALA A N 1
ATOM 5827 C CA . ALA A 1 755 ? -9.026 8.081 18.952 1.00 93.94 755 ALA A CA 1
ATOM 5828 C C . ALA A 1 755 ? -7.614 7.523 18.750 1.00 93.94 755 ALA A C 1
ATOM 5830 O O . ALA A 1 755 ? -6.674 7.903 19.455 1.00 93.94 755 ALA A O 1
ATOM 5831 N N . LEU A 1 756 ? -7.466 6.614 17.781 1.00 90.94 756 LEU A N 1
ATOM 5832 C CA . LEU A 1 756 ? -6.201 5.917 17.526 1.00 90.94 756 LEU A CA 1
ATOM 5833 C C . LEU A 1 756 ? -5.103 6.866 17.017 1.00 90.94 756 LEU A C 1
ATOM 5835 O O . LEU A 1 756 ? -3.934 6.682 17.353 1.00 90.94 756 LEU A O 1
ATOM 5839 N N . SER A 1 757 ? -5.501 7.941 16.330 1.00 83.19 757 SER A N 1
ATOM 5840 C CA . SER A 1 757 ? -4.656 9.059 15.885 1.00 83.19 757 SER A CA 1
ATOM 5841 C C . SER A 1 757 ? -4.256 10.037 17.000 1.00 83.19 757 SER A C 1
ATOM 5843 O O . SER A 1 757 ? -3.613 11.050 16.729 1.00 83.19 757 SER A O 1
ATOM 5845 N N . GLN A 1 758 ? -4.655 9.774 18.253 1.00 89.31 758 GLN A N 1
ATOM 5846 C CA . GLN A 1 758 ? -4.447 10.653 19.414 1.00 89.31 758 GLN A CA 1
ATOM 5847 C C . GLN A 1 758 ? -5.103 12.041 19.280 1.00 89.31 758 GLN A C 1
ATOM 5849 O O . GLN A 1 758 ? -4.744 12.976 19.995 1.00 89.31 758 GLN A O 1
ATOM 5854 N N . SER A 1 759 ? -6.096 12.179 18.398 1.00 88.25 759 SER A N 1
ATOM 5855 C CA . SER A 1 759 ? -6.921 13.385 18.315 1.00 88.25 759 SER A CA 1
ATOM 5856 C C . SER A 1 759 ? -7.809 13.539 19.554 1.00 88.25 759 SER A C 1
ATOM 5858 O O . SER A 1 759 ? -8.325 12.561 20.095 1.00 88.25 759 SER A O 1
ATOM 5860 N N . THR A 1 760 ? -8.025 14.778 19.994 1.00 92.50 760 THR A N 1
ATOM 5861 C CA . THR A 1 760 ? -9.036 15.112 21.011 1.00 92.50 760 THR A CA 1
ATOM 5862 C C . THR A 1 760 ? -10.434 15.306 20.417 1.00 92.50 760 THR A C 1
ATOM 5864 O O . THR A 1 760 ? -11.388 15.492 21.174 1.00 92.50 760 THR A O 1
ATOM 5867 N N . ASP A 1 761 ? -10.569 15.276 19.089 1.00 91.19 761 ASP A N 1
ATOM 5868 C CA . ASP A 1 761 ? -11.851 15.331 18.390 1.00 91.19 761 ASP A CA 1
ATOM 5869 C C . ASP A 1 761 ? -12.510 13.947 18.379 1.00 91.19 761 ASP A C 1
ATOM 5871 O O . ASP A 1 761 ? -12.016 13.003 17.762 1.00 91.19 761 ASP A O 1
ATOM 5875 N N . GLU A 1 762 ? -13.653 13.834 19.054 1.00 93.88 762 GLU A N 1
ATOM 5876 C CA . GLU A 1 762 ? -14.411 12.586 19.141 1.00 93.88 762 GLU A CA 1
ATOM 5877 C C . GLU A 1 762 ? -14.934 12.107 17.779 1.00 93.88 762 GLU A C 1
ATOM 5879 O O . GLU A 1 762 ? -15.137 10.908 17.595 1.00 93.88 762 GLU A O 1
ATOM 5884 N N . SER A 1 763 ? -15.134 13.005 16.807 1.00 90.44 763 SER A N 1
ATOM 5885 C CA . SER A 1 763 ? -15.578 12.612 15.462 1.00 90.44 763 SER A CA 1
ATOM 5886 C C . SER A 1 763 ? -14.553 11.733 14.733 1.00 90.44 763 SER A C 1
ATOM 5888 O O . SER A 1 763 ? -14.921 10.977 13.839 1.00 90.44 763 SER A O 1
ATOM 5890 N N . GLN A 1 764 ? -13.287 11.796 15.157 1.00 87.44 764 GLN A N 1
ATOM 5891 C CA . GLN A 1 764 ? -12.172 10.999 14.643 1.00 87.44 764 GLN A CA 1
ATOM 5892 C C . GLN A 1 764 ? -11.948 9.707 15.451 1.00 87.44 764 GLN A C 1
ATOM 5894 O O . GLN A 1 764 ? -10.991 8.974 15.196 1.00 87.44 764 GLN A O 1
ATOM 5899 N N . ALA A 1 765 ? -12.780 9.432 16.462 1.00 92.75 765 ALA A N 1
ATOM 5900 C CA . ALA A 1 765 ? -12.652 8.252 17.305 1.00 92.75 765 ALA A CA 1
ATOM 5901 C C . ALA A 1 765 ? -13.351 7.033 16.689 1.00 92.75 765 ALA A C 1
ATOM 5903 O O . ALA A 1 765 ? -14.513 7.089 16.280 1.00 92.75 765 ALA A O 1
ATOM 5904 N N . VAL A 1 766 ? -12.661 5.893 16.702 1.00 93.88 766 VAL A N 1
ATOM 5905 C CA . VAL A 1 766 ? -13.230 4.603 16.312 1.00 93.88 766 VAL A CA 1
ATOM 5906 C C . VAL A 1 766 ? -14.226 4.164 17.381 1.00 93.88 766 VAL A C 1
ATOM 5908 O O . VAL A 1 766 ? -13.929 4.188 18.579 1.00 93.88 766 VAL A O 1
ATOM 5911 N N . THR A 1 767 ? -15.426 3.782 16.941 1.00 95.56 767 THR A N 1
ATOM 5912 C CA . THR A 1 767 ? -16.497 3.295 17.818 1.00 95.56 767 THR A CA 1
ATOM 5913 C C . THR A 1 767 ? -16.419 1.782 17.949 1.00 95.56 767 THR A C 1
ATOM 5915 O O . THR A 1 767 ? -16.424 1.062 16.950 1.00 95.56 767 THR A O 1
ATOM 5918 N N . PHE A 1 768 ? -16.354 1.314 19.192 1.00 97.19 768 PHE A N 1
ATOM 5919 C CA . PHE A 1 768 ? -16.277 -0.104 19.519 1.00 97.19 768 PHE A CA 1
ATOM 5920 C C . PHE A 1 768 ? -17.677 -0.730 19.552 1.00 97.19 768 PHE A C 1
ATOM 5922 O O . PHE A 1 768 ? -18.664 -0.004 19.730 1.00 97.19 768 PHE A O 1
ATOM 5929 N N . PRO A 1 769 ? -17.780 -2.067 19.440 1.00 97.44 769 PRO A N 1
ATOM 5930 C CA . PRO A 1 769 ? -19.053 -2.765 19.541 1.00 97.44 769 PRO A CA 1
ATOM 5931 C C . PRO A 1 769 ? -19.834 -2.364 20.800 1.00 97.44 769 PRO A C 1
ATOM 5933 O O . PRO A 1 769 ? -19.314 -2.397 21.917 1.00 97.44 769 PRO A O 1
ATOM 5936 N N . LEU A 1 770 ? -21.107 -2.002 20.630 1.00 96.31 770 LEU A N 1
ATOM 5937 C CA . LEU A 1 770 ? -21.973 -1.579 21.730 1.00 96.31 770 LEU A CA 1
ATOM 5938 C C . LEU A 1 770 ? -22.290 -2.764 22.654 1.00 96.31 770 LEU A C 1
ATOM 5940 O O . LEU A 1 770 ? -22.751 -3.815 22.195 1.00 96.31 770 LEU A O 1
ATOM 5944 N N . ARG A 1 771 ? -22.094 -2.601 23.966 1.00 97.19 771 ARG A N 1
ATOM 5945 C CA . ARG A 1 771 ? -22.592 -3.553 24.970 1.00 97.19 771 ARG A CA 1
ATOM 5946 C C . ARG A 1 771 ? -23.927 -3.069 25.517 1.00 97.19 771 ARG A C 1
ATOM 5948 O O . ARG A 1 771 ? -24.074 -1.892 25.825 1.00 97.19 771 ARG A O 1
ATOM 5955 N N . THR A 1 772 ? -24.873 -3.984 25.666 1.00 97.19 772 THR A N 1
ATOM 5956 C CA . THR A 1 772 ? -26.186 -3.724 26.259 1.00 97.19 772 THR A CA 1
ATOM 5957 C C . THR A 1 772 ? -26.457 -4.739 27.355 1.00 97.19 772 THR A C 1
ATOM 5959 O O . THR A 1 772 ? -26.210 -5.927 27.141 1.00 97.19 772 THR A O 1
ATOM 5962 N N . TYR A 1 773 ? -26.995 -4.275 28.477 1.00 97.12 773 TYR A N 1
ATOM 5963 C CA . TYR A 1 773 ? -27.524 -5.117 29.542 1.00 97.12 773 TYR A CA 1
ATOM 5964 C C . TYR A 1 773 ? -29.005 -4.835 29.754 1.00 97.12 773 TYR A C 1
ATOM 5966 O O . TYR A 1 773 ? -29.416 -3.675 29.708 1.00 97.12 773 TYR A O 1
ATOM 5974 N N . THR A 1 774 ? -29.784 -5.870 30.034 1.00 96.56 774 THR A N 1
ATOM 5975 C CA . THR A 1 774 ? -31.091 -5.734 30.672 1.00 96.56 774 THR A CA 1
ATOM 5976 C C . THR A 1 774 ? -30.858 -5.614 32.172 1.00 96.56 774 THR A C 1
ATOM 5978 O O . THR A 1 774 ? -30.170 -6.438 32.780 1.00 96.56 774 THR A O 1
ATOM 5981 N N . VAL A 1 775 ? -31.379 -4.543 32.755 1.00 94.00 775 VAL A N 1
ATOM 5982 C CA . VAL A 1 775 ? -31.288 -4.273 34.188 1.00 94.00 775 VAL A CA 1
ATOM 5983 C C . VAL A 1 775 ? -32.338 -5.112 34.908 1.00 94.00 775 VAL A C 1
ATOM 5985 O O . VAL A 1 775 ? -33.503 -5.056 34.529 1.00 94.00 775 VAL A O 1
ATOM 5988 N N . HIS A 1 776 ? -31.940 -5.847 35.946 1.00 89.50 776 HIS A N 1
ATOM 5989 C CA . HIS A 1 776 ? -32.862 -6.567 36.830 1.00 89.50 776 HIS A CA 1
ATOM 5990 C C . HIS A 1 776 ? -32.716 -6.120 38.274 1.00 89.50 776 HIS A C 1
ATOM 5992 O O . HIS A 1 776 ? -31.609 -5.887 38.763 1.00 89.50 776 HIS A O 1
ATOM 5998 N N . GLY A 1 777 ? -33.846 -6.070 38.966 1.00 79.81 777 GLY A N 1
ATOM 5999 C CA . GLY A 1 777 ? -33.926 -5.753 40.378 1.00 79.81 777 GLY A CA 1
ATOM 6000 C C . GLY A 1 777 ? -33.636 -4.286 40.680 1.00 79.81 777 GLY A C 1
ATOM 6001 O O . GLY A 1 777 ? -33.665 -3.405 39.820 1.00 79.81 777 GLY A O 1
ATOM 6002 N N . GLN A 1 778 ? -33.374 -4.026 41.955 1.00 72.12 778 GLN A N 1
ATOM 6003 C CA . GLN A 1 778 ? -32.980 -2.719 42.457 1.00 72.12 778 GLN A CA 1
ATOM 6004 C C . GLN A 1 778 ? -31.733 -2.868 43.313 1.00 72.12 778 GLN A C 1
ATOM 6006 O O . GLN A 1 778 ? -31.487 -3.903 43.932 1.00 72.12 778 GLN A O 1
ATOM 6011 N N . VAL A 1 779 ? -30.949 -1.802 43.351 1.00 72.88 779 VAL A N 1
ATOM 6012 C CA . VAL A 1 779 ? -29.783 -1.715 44.214 1.00 72.88 779 VAL A CA 1
ATOM 6013 C C . VAL A 1 779 ? -30.241 -1.679 45.680 1.00 72.88 779 VAL A C 1
ATOM 6015 O O . VAL A 1 779 ? -30.978 -0.774 46.072 1.00 72.88 779 VAL A O 1
ATOM 6018 N N . LEU A 1 780 ? -29.805 -2.644 46.495 1.00 74.31 780 LEU A N 1
ATOM 6019 C CA . LEU A 1 780 ? -30.185 -2.723 47.911 1.00 74.31 780 LEU A CA 1
ATOM 6020 C C . LEU A 1 780 ? -29.299 -1.824 48.795 1.00 74.31 780 LEU A C 1
ATOM 6022 O O . LEU A 1 780 ? -28.085 -1.797 48.598 1.00 74.31 780 LEU A O 1
ATOM 6026 N N . PRO A 1 781 ? -29.850 -1.127 49.808 1.00 77.56 781 PRO A N 1
ATOM 6027 C CA . PRO A 1 781 ? -29.043 -0.383 50.774 1.00 77.56 781 PRO A CA 1
ATOM 6028 C C . PRO A 1 781 ? -28.058 -1.288 51.541 1.00 77.56 781 PRO A C 1
ATOM 6030 O O . PRO A 1 781 ? -28.354 -2.452 51.822 1.00 77.56 781 PRO A O 1
ATOM 6033 N N . PHE A 1 782 ? -26.892 -0.750 51.913 1.00 82.25 782 PHE A N 1
ATOM 6034 C CA . PHE A 1 782 ? -25.864 -1.489 52.663 1.00 82.25 782 PHE A CA 1
ATOM 6035 C C . PHE A 1 782 ? -26.355 -1.950 54.040 1.00 82.25 782 PHE A C 1
ATOM 6037 O O . PHE A 1 782 ? -27.259 -1.324 54.582 1.00 82.25 782 PHE A O 1
ATOM 6044 N N . PRO A 1 783 ? -25.764 -3.000 54.642 1.00 88.62 783 PRO A N 1
ATOM 6045 C CA . PRO A 1 783 ? -26.116 -3.394 56.001 1.00 88.62 783 PRO A CA 1
ATOM 6046 C C . PRO A 1 783 ? -25.930 -2.255 57.015 1.00 88.62 783 PRO A C 1
ATOM 6048 O O . PRO A 1 783 ? -24.995 -1.461 56.871 1.00 88.62 783 PRO A O 1
ATOM 6051 N N . PRO A 1 784 ? -26.776 -2.177 58.060 1.00 93.25 784 PRO A N 1
ATOM 6052 C CA . PRO A 1 784 ? -26.510 -1.306 59.199 1.00 93.25 784 PRO A CA 1
ATOM 6053 C C . PRO A 1 784 ? -25.274 -1.779 59.9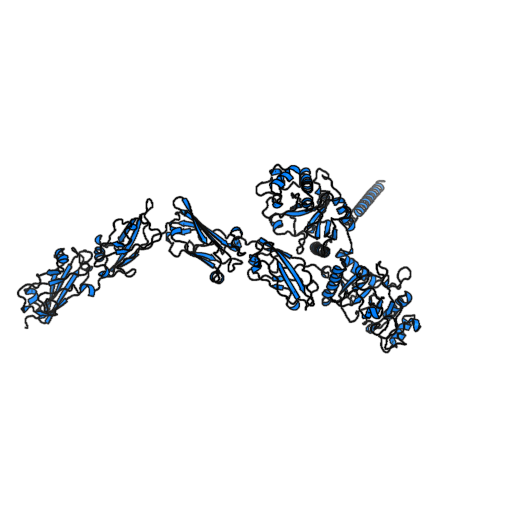81 1.00 93.25 784 PRO A C 1
ATOM 6055 O O . PRO A 1 784 ? -24.799 -2.900 59.797 1.00 93.25 784 PRO A O 1
ATOM 6058 N N . SER A 1 785 ? -24.792 -0.951 60.907 1.00 95.06 785 SER A N 1
ATOM 6059 C CA . SER A 1 785 ? -23.891 -1.379 61.985 1.00 95.06 785 SER A CA 1
ATOM 6060 C C . SER A 1 785 ? -24.532 -1.145 63.354 1.00 95.06 785 SER A C 1
ATOM 6062 O O . SER A 1 785 ? -25.542 -0.453 63.469 1.00 95.06 785 SER A O 1
ATOM 6064 N N . VAL A 1 786 ? -23.984 -1.755 64.404 1.00 97.00 786 VAL A N 1
ATOM 6065 C CA . VAL A 1 786 ? -24.419 -1.529 65.792 1.00 97.00 786 VAL A CA 1
ATOM 6066 C C . VAL A 1 786 ? -23.288 -0.825 66.522 1.00 97.00 786 VAL A C 1
ATOM 6068 O O . VAL A 1 786 ? -22.152 -1.287 66.473 1.00 97.00 786 VAL A O 1
ATOM 6071 N N . LYS A 1 787 ? -23.586 0.314 67.151 1.00 96.44 787 LYS A N 1
ATOM 6072 C CA . LYS A 1 787 ? -22.581 1.207 67.748 1.00 96.44 787 LYS A CA 1
ATOM 6073 C C . LYS A 1 787 ? -21.824 0.545 68.899 1.00 96.44 787 LYS A C 1
ATOM 6075 O O . LYS A 1 787 ? -20.632 0.778 69.057 1.00 96.44 787 LYS A O 1
ATOM 6080 N N . GLU A 1 788 ? -22.519 -0.282 69.669 1.00 97.06 788 GLU A N 1
ATOM 6081 C CA . GLU A 1 788 ? -21.993 -1.030 70.810 1.00 97.06 788 GLU A CA 1
ATOM 6082 C C . GLU A 1 788 ? -21.303 -2.351 70.400 1.00 97.06 788 GLU A C 1
ATOM 6084 O O . GLU A 1 788 ? -20.780 -3.059 71.253 1.00 97.06 788 GLU A O 1
ATOM 6089 N N . ALA A 1 789 ? -21.298 -2.713 69.110 1.00 96.12 789 ALA A N 1
ATOM 6090 C CA . ALA A 1 789 ? -20.711 -3.961 68.623 1.00 96.12 789 ALA A CA 1
ATOM 6091 C C . ALA A 1 789 ? -19.295 -3.770 68.055 1.00 96.12 789 ALA A C 1
ATOM 6093 O O . ALA A 1 789 ? -18.997 -2.773 67.397 1.00 96.12 789 ALA A O 1
ATOM 6094 N N . ASP A 1 790 ? -18.452 -4.793 68.208 1.00 93.31 790 ASP A N 1
ATOM 6095 C CA . ASP A 1 790 ? -17.201 -4.932 67.460 1.00 93.31 790 ASP A CA 1
ATOM 6096 C C . ASP A 1 790 ? -17.472 -5.737 66.180 1.00 93.31 790 ASP A C 1
ATOM 6098 O O . ASP A 1 790 ? -17.630 -6.964 66.195 1.00 93.31 790 ASP A O 1
ATOM 6102 N N . GLY A 1 791 ? -17.626 -5.026 65.061 1.00 92.44 791 GLY A N 1
ATOM 6103 C CA . GLY A 1 791 ? -17.947 -5.608 63.760 1.00 92.44 791 GLY A CA 1
ATOM 6104 C C . GLY A 1 791 ? -19.290 -6.346 63.751 1.00 92.44 791 GLY A C 1
ATOM 6105 O O . GLY A 1 791 ? -20.349 -5.731 63.663 1.00 92.44 791 GLY A O 1
ATOM 6106 N N . THR A 1 792 ? -19.243 -7.680 63.794 1.00 95.00 792 THR A N 1
ATOM 6107 C CA . THR A 1 792 ? -20.431 -8.562 63.774 1.00 95.00 792 THR A CA 1
ATOM 6108 C C . THR A 1 792 ? -20.652 -9.290 65.103 1.00 95.00 792 THR A C 1
ATOM 6110 O O . THR A 1 792 ? -21.479 -10.200 65.186 1.00 95.00 792 THR A O 1
ATOM 6113 N N . THR A 1 793 ? -19.959 -8.873 66.163 1.00 96.31 793 THR A N 1
ATOM 6114 C CA . THR A 1 793 ? -20.079 -9.437 67.512 1.00 96.31 793 THR A CA 1
ATOM 6115 C C . THR A 1 793 ? -20.428 -8.358 68.527 1.00 96.31 793 THR A C 1
ATOM 6117 O O . THR A 1 793 ? -19.778 -7.320 68.577 1.00 96.31 793 THR A O 1
ATOM 6120 N N . LEU A 1 794 ? -21.444 -8.612 69.351 1.00 97.00 794 LEU A N 1
ATOM 6121 C CA . LEU A 1 794 ? -21.882 -7.714 70.415 1.00 97.00 794 LEU A CA 1
ATOM 6122 C C . LEU A 1 794 ? -21.664 -8.379 71.773 1.00 97.00 794 LEU A C 1
ATOM 6124 O O . LEU A 1 794 ? -22.289 -9.400 72.077 1.00 97.00 794 LEU A O 1
ATOM 6128 N N . ASN A 1 795 ? -20.791 -7.794 72.592 1.00 96.00 795 ASN A N 1
ATOM 6129 C CA . ASN A 1 795 ? -20.714 -8.137 74.004 1.00 96.00 795 ASN A CA 1
ATOM 6130 C C . ASN A 1 795 ? -21.935 -7.522 74.710 1.00 96.00 795 ASN A C 1
ATOM 6132 O O . ASN A 1 795 ? -22.118 -6.307 74.643 1.00 96.00 795 ASN A O 1
ATOM 6136 N N . PRO A 1 796 ? -22.785 -8.317 75.382 1.00 95.06 796 PRO A N 1
ATOM 6137 C CA . PRO A 1 796 ? -23.982 -7.790 76.029 1.00 95.06 796 PRO A CA 1
ATOM 6138 C C . PRO A 1 796 ? -23.681 -6.710 77.077 1.00 95.06 796 PRO A C 1
ATOM 6140 O O . PRO A 1 796 ? -24.545 -5.876 77.318 1.00 95.06 796 PRO A O 1
ATOM 6143 N N . ILE A 1 797 ? -22.491 -6.685 77.687 1.00 94.88 797 ILE A N 1
ATOM 6144 C CA . ILE A 1 797 ? -22.124 -5.646 78.665 1.00 94.88 797 ILE A CA 1
ATOM 6145 C C . ILE A 1 797 ? -22.038 -4.259 78.023 1.00 94.88 797 ILE A C 1
ATOM 6147 O O . ILE A 1 797 ? -22.475 -3.281 78.624 1.00 94.88 797 ILE A O 1
ATOM 6151 N N . ASP A 1 798 ? -21.573 -4.175 76.776 1.00 95.75 798 ASP A N 1
ATOM 6152 C CA . ASP A 1 798 ? -21.441 -2.900 76.062 1.00 95.75 798 ASP A CA 1
ATOM 6153 C C . ASP A 1 798 ? -22.809 -2.288 75.709 1.00 95.75 798 ASP A C 1
ATOM 6155 O O . ASP A 1 798 ? -22.905 -1.091 75.454 1.00 95.75 798 ASP A O 1
ATOM 6159 N N . ALA A 1 799 ? -23.877 -3.095 75.760 1.00 95.12 799 ALA A N 1
ATOM 6160 C CA . ALA A 1 799 ? -25.258 -2.681 75.534 1.00 95.12 799 ALA A CA 1
ATOM 6161 C C . ALA A 1 799 ? -26.111 -2.632 76.822 1.00 95.12 799 ALA A C 1
ATOM 6163 O O . ALA A 1 799 ? -27.339 -2.719 76.751 1.00 95.12 799 ALA A O 1
ATOM 6164 N N . GLU A 1 800 ? -25.499 -2.537 78.012 1.00 90.69 800 GLU A N 1
ATOM 6165 C CA . GLU A 1 800 ? -26.236 -2.485 79.291 1.00 90.69 800 GLU A CA 1
ATOM 6166 C C . GLU A 1 800 ? -27.055 -1.189 79.439 1.00 90.69 800 GLU A C 1
ATOM 6168 O O . GLU A 1 800 ? -28.186 -1.248 79.917 1.00 90.69 800 GLU A O 1
ATOM 6173 N N . ASP A 1 801 ? -26.548 -0.051 78.950 1.00 90.75 801 ASP A N 1
ATOM 6174 C CA . ASP A 1 801 ? -27.208 1.261 79.071 1.00 90.75 801 ASP A CA 1
ATOM 6175 C C . ASP A 1 801 ? -27.960 1.694 77.799 1.00 90.75 801 ASP A C 1
ATOM 6177 O O . ASP A 1 801 ? -29.033 2.298 77.877 1.00 90.75 801 ASP A O 1
ATOM 6181 N N . SER A 1 802 ? -27.410 1.396 76.619 1.00 94.44 802 SER A N 1
ATOM 6182 C CA . SER A 1 802 ? -27.982 1.766 75.321 1.00 94.44 802 SER A CA 1
ATOM 6183 C C . SER A 1 802 ? -27.757 0.684 74.276 1.00 94.44 802 SER A C 1
ATOM 6185 O O . SER A 1 802 ? -26.856 -0.136 74.391 1.00 94.44 802 SER A O 1
ATOM 6187 N N . LEU A 1 803 ? -28.580 0.700 73.232 1.00 97.19 803 LEU A N 1
ATOM 6188 C CA . LEU A 1 803 ? -28.367 -0.102 72.038 1.00 97.19 803 LEU A CA 1
ATOM 6189 C C . LEU A 1 803 ? -28.753 0.737 70.825 1.00 97.19 803 LEU A C 1
ATOM 6191 O O . LEU A 1 803 ? -29.892 1.193 70.714 1.00 97.19 803 LEU A O 1
ATOM 6195 N N . THR A 1 804 ? -27.809 0.955 69.918 1.00 97.25 804 THR A N 1
ATOM 6196 C CA . THR A 1 804 ? -27.959 1.935 68.844 1.00 97.25 804 THR A CA 1
ATOM 6197 C C . THR A 1 804 ? -27.593 1.315 67.508 1.00 97.25 804 THR A C 1
ATOM 6199 O O . THR A 1 804 ? -26.464 0.874 67.283 1.00 97.25 804 THR A O 1
ATOM 6202 N N . VAL A 1 805 ? -28.551 1.313 66.584 1.00 96.94 805 VAL A N 1
ATOM 6203 C CA . VAL A 1 805 ? -28.317 0.892 65.204 1.00 96.94 805 VAL A CA 1
ATOM 6204 C C . VAL A 1 805 ? -27.922 2.108 64.381 1.00 96.94 805 VAL A C 1
ATOM 6206 O O . VAL A 1 805 ? -28.639 3.103 64.324 1.00 96.94 805 VAL A O 1
ATOM 6209 N N . MET A 1 806 ? -26.775 2.012 63.727 1.00 94.69 806 MET A N 1
ATOM 6210 C CA . MET A 1 806 ? -26.235 3.026 62.840 1.00 94.69 806 MET A CA 1
ATOM 6211 C C . MET A 1 806 ? -26.634 2.691 61.408 1.00 94.69 806 MET A C 1
ATOM 6213 O O . MET A 1 806 ? -26.197 1.687 60.836 1.00 94.69 806 MET A O 1
ATOM 6217 N N . VAL A 1 807 ? -27.461 3.545 60.816 1.00 91.81 807 VAL A N 1
ATOM 6218 C CA . VAL A 1 807 ? -27.746 3.488 59.383 1.00 91.81 807 VAL A CA 1
ATOM 6219 C C . VAL A 1 807 ? -26.559 4.124 58.649 1.00 91.81 807 VAL A C 1
ATOM 6221 O O . VAL A 1 807 ? -26.169 5.245 58.984 1.00 91.81 807 VAL A O 1
ATOM 6224 N N . PRO A 1 808 ? -25.927 3.440 57.679 1.00 87.06 808 PRO A N 1
ATOM 6225 C CA . PRO A 1 808 ? -24.804 4.011 56.955 1.00 87.06 808 PRO A CA 1
ATOM 6226 C C . PRO A 1 808 ? -25.263 5.246 56.178 1.00 87.06 808 PRO A C 1
ATOM 6228 O O . PRO A 1 808 ? -26.399 5.320 55.708 1.00 87.06 808 PRO A O 1
ATOM 6231 N N . THR A 1 809 ? -24.352 6.195 55.965 1.00 74.88 809 THR A N 1
ATOM 6232 C CA . THR A 1 809 ? -24.522 7.269 54.978 1.00 74.88 809 THR A CA 1
ATOM 6233 C C . THR A 1 809 ? -24.430 6.682 53.567 1.00 74.88 809 THR A C 1
ATOM 6235 O O . THR A 1 809 ? -23.512 6.975 52.801 1.00 74.88 809 THR A O 1
ATOM 6238 N N . SER A 1 810 ? -25.349 5.780 53.224 1.00 63.09 810 SER A N 1
ATOM 6239 C CA . SER A 1 810 ? -25.438 5.223 51.884 1.00 63.09 810 SER A CA 1
ATOM 6240 C C . SER A 1 810 ? -25.719 6.346 50.894 1.00 63.09 810 SER A C 1
ATOM 6242 O O . SER A 1 810 ? -26.492 7.268 51.169 1.00 63.09 810 SER A O 1
ATOM 6244 N N . ILE A 1 811 ? -25.096 6.257 49.723 1.00 56.12 811 ILE A N 1
ATOM 6245 C CA . ILE A 1 811 ? -25.354 7.181 48.625 1.00 56.12 811 ILE A CA 1
ATOM 6246 C C . ILE A 1 811 ? -26.834 7.025 48.246 1.00 56.12 811 ILE A C 1
ATOM 6248 O O . ILE A 1 811 ? -27.270 5.909 47.973 1.00 56.12 811 ILE A O 1
ATOM 6252 N N . GLY A 1 812 ? -27.600 8.118 48.306 1.00 63.47 812 GLY A N 1
ATOM 6253 C CA . GLY A 1 812 ? -29.018 8.148 47.930 1.00 63.47 812 GLY A CA 1
ATOM 6254 C C . GLY A 1 812 ? -30.009 8.505 49.042 1.00 63.47 812 GLY A C 1
ATOM 6255 O O . GLY A 1 812 ? -31.158 8.758 48.710 1.00 63.47 812 GLY A O 1
ATOM 6256 N N . LEU A 1 813 ? -29.594 8.585 50.316 1.00 76.94 813 LEU A N 1
ATOM 6257 C CA . LEU A 1 813 ? -30.477 9.087 51.379 1.00 76.94 813 LEU A CA 1
ATOM 6258 C C . LEU A 1 813 ? -30.714 10.593 51.210 1.00 76.94 813 LEU A C 1
ATOM 6260 O O . LEU A 1 813 ? -29.768 11.388 51.232 1.00 76.94 813 LEU A O 1
ATOM 6264 N N . LEU A 1 814 ? -31.973 10.984 51.059 1.00 80.81 814 LEU A N 1
ATOM 6265 C CA . LEU A 1 814 ? -32.411 12.371 51.003 1.00 80.81 814 LEU A CA 1
ATOM 6266 C C . LEU A 1 814 ? -32.855 12.846 52.393 1.00 80.81 814 LEU A C 1
ATOM 6268 O O . LEU A 1 814 ? -33.328 12.043 53.195 1.00 80.81 814 LEU A O 1
ATOM 6272 N N . PRO A 1 815 ? -32.714 14.144 52.722 1.00 82.75 815 PRO A N 1
ATOM 6273 C CA . PRO A 1 815 ? -33.069 14.650 54.049 1.00 82.75 815 PRO A CA 1
ATOM 6274 C C . PRO A 1 815 ? -34.523 14.373 54.468 1.00 82.75 815 PRO A C 1
ATOM 6276 O O . PRO A 1 815 ? -34.794 14.258 55.661 1.00 82.75 815 PRO A O 1
ATOM 6279 N N . ASP A 1 816 ? -35.442 14.281 53.506 1.00 86.56 816 ASP A N 1
ATOM 6280 C CA . ASP A 1 816 ? -36.868 14.013 53.701 1.00 86.56 816 ASP A CA 1
ATOM 6281 C C . ASP A 1 816 ? -37.240 12.520 53.700 1.00 86.56 816 ASP A C 1
ATOM 6283 O O . ASP A 1 816 ? -38.398 12.189 53.970 1.00 86.56 816 ASP A O 1
ATOM 6287 N N . ASP A 1 817 ? -36.282 11.621 53.456 1.00 87.00 817 ASP A N 1
ATOM 6288 C CA . ASP A 1 817 ? -36.501 10.180 53.573 1.00 87.00 817 ASP A CA 1
ATOM 6289 C C . ASP A 1 817 ? -36.792 9.787 55.017 1.00 87.00 817 ASP A C 1
ATOM 6291 O O . ASP A 1 817 ? -36.288 10.388 55.973 1.00 87.00 817 ASP A O 1
ATOM 6295 N N . LYS A 1 818 ? -37.567 8.716 55.180 1.00 90.75 818 LYS A N 1
ATOM 6296 C CA . LYS A 1 818 ? -37.804 8.099 56.484 1.00 90.75 818 LYS A CA 1
ATOM 6297 C C . LYS A 1 818 ? -37.093 6.758 56.597 1.00 90.75 818 LYS A C 1
ATOM 6299 O O . LYS A 1 818 ? -37.049 5.979 55.649 1.00 90.75 818 LYS A O 1
ATOM 6304 N N . LEU A 1 819 ? -36.584 6.478 57.788 1.00 92.50 819 LEU A N 1
ATOM 6305 C CA . LEU A 1 819 ? -35.891 5.255 58.162 1.00 92.50 819 LEU A CA 1
ATOM 6306 C C . LEU A 1 819 ? -36.722 4.472 59.171 1.00 92.50 819 LEU A C 1
ATOM 6308 O O . LEU A 1 819 ? -37.326 5.051 60.071 1.00 92.50 819 LEU A O 1
ATOM 6312 N N . LYS A 1 820 ? -36.712 3.148 59.040 1.00 94.19 820 LYS A N 1
ATOM 6313 C CA . LYS A 1 820 ? -37.336 2.222 59.987 1.00 94.19 820 LYS A CA 1
ATOM 6314 C C . LYS A 1 820 ? -36.412 1.035 60.234 1.00 94.19 820 LYS A C 1
ATOM 6316 O O . LYS A 1 820 ? -36.121 0.297 59.296 1.00 94.19 820 LYS A O 1
ATOM 6321 N N . VAL A 1 821 ? -35.951 0.840 61.468 1.00 96.50 821 VAL A N 1
ATOM 6322 C CA . VAL A 1 821 ? -35.008 -0.232 61.832 1.00 96.50 821 VAL A CA 1
ATOM 6323 C C . VAL A 1 821 ? -35.745 -1.422 62.425 1.00 96.50 821 VAL A C 1
ATOM 6325 O O . VAL A 1 821 ? -36.647 -1.259 63.240 1.00 96.50 821 VAL A O 1
ATOM 6328 N N . THR A 1 822 ? -35.334 -2.628 62.042 1.00 97.12 822 THR A N 1
ATOM 6329 C CA . THR A 1 822 ? -35.814 -3.883 62.623 1.00 97.12 822 THR A CA 1
ATOM 6330 C C . THR A 1 822 ? -34.651 -4.675 63.207 1.00 97.12 822 THR A C 1
ATOM 6332 O O . THR A 1 822 ? -33.731 -5.063 62.489 1.00 97.12 822 THR A O 1
ATOM 6335 N N . TRP A 1 823 ? -34.740 -4.945 64.506 1.00 97.69 823 TRP A N 1
ATOM 6336 C CA . TRP A 1 823 ? -33.958 -5.934 65.234 1.00 97.69 823 TRP A CA 1
ATOM 6337 C C . TRP A 1 823 ? -34.785 -7.213 65.360 1.00 97.69 823 TRP A C 1
ATOM 6339 O O . TRP A 1 823 ? -35.731 -7.280 66.147 1.00 97.69 823 TRP A O 1
ATOM 6349 N N . ALA A 1 824 ? -34.449 -8.236 64.584 1.00 96.88 824 ALA A N 1
ATOM 6350 C CA . ALA A 1 824 ? -35.111 -9.530 64.636 1.00 96.88 824 ALA A CA 1
ATOM 6351 C C . ALA A 1 824 ? -34.290 -10.508 65.485 1.00 96.88 824 ALA A C 1
ATOM 6353 O O . ALA A 1 824 ? -33.160 -10.862 65.135 1.00 96.88 824 ALA A O 1
ATOM 6354 N N . GLY A 1 825 ? -34.872 -10.956 66.599 1.00 93.62 825 GLY A N 1
ATOM 6355 C CA . GLY A 1 825 ? -34.305 -12.015 67.427 1.00 93.62 825 GLY A CA 1
ATOM 6356 C C . GLY A 1 825 ? -34.230 -13.345 66.676 1.00 93.62 825 GLY A C 1
ATOM 6357 O O . GLY A 1 825 ? -34.969 -13.583 65.718 1.00 93.62 825 GLY A O 1
ATOM 6358 N N . ALA A 1 826 ? -33.343 -14.236 67.120 1.00 90.31 826 ALA A N 1
ATOM 6359 C CA . ALA A 1 826 ? -33.188 -15.548 66.492 1.00 90.31 826 ALA A CA 1
ATOM 6360 C C . ALA A 1 826 ? -34.504 -16.360 66.536 1.00 90.31 826 ALA A C 1
ATOM 6362 O O . ALA A 1 826 ? -35.263 -16.221 67.506 1.00 90.31 826 ALA A O 1
ATOM 6363 N N . PRO A 1 827 ? -34.765 -17.255 65.559 1.00 87.38 827 PRO A N 1
ATOM 6364 C CA . PRO A 1 827 ? -35.959 -18.099 65.551 1.00 87.38 827 PRO A CA 1
ATOM 6365 C C . PRO A 1 827 ? -36.189 -18.816 66.890 1.00 87.38 827 PRO A C 1
ATOM 6367 O O . PRO A 1 827 ? -35.263 -19.372 67.476 1.00 87.38 827 PRO A O 1
ATOM 6370 N N . GLY A 1 828 ? -37.430 -18.797 67.384 1.00 84.50 828 GLY A N 1
ATOM 6371 C CA . GLY A 1 828 ? -37.800 -19.379 68.683 1.00 84.50 828 GLY A CA 1
ATOM 6372 C C . GLY A 1 828 ? -37.561 -18.471 69.897 1.00 84.50 828 GLY A C 1
ATOM 6373 O O . GLY A 1 828 ? -37.938 -18.835 71.009 1.00 84.50 828 GLY A O 1
ATOM 6374 N N . THR A 1 829 ? -36.987 -17.279 69.710 1.00 89.38 829 THR A N 1
ATOM 6375 C CA . THR A 1 829 ? -36.880 -16.275 70.778 1.00 89.38 829 THR A CA 1
ATOM 6376 C C . THR A 1 829 ? -38.252 -15.646 71.065 1.00 89.38 829 THR A C 1
ATOM 6378 O O . THR A 1 829 ? -38.991 -15.355 70.121 1.00 89.38 829 THR A O 1
ATOM 6381 N N . PRO A 1 830 ? -38.625 -15.423 72.341 1.00 89.69 830 PRO A N 1
ATOM 6382 C CA . PRO A 1 830 ? -39.859 -14.718 72.690 1.00 89.69 830 PRO A CA 1
ATOM 6383 C C . PRO A 1 830 ? -39.956 -13.330 72.041 1.00 89.69 830 PRO A C 1
ATOM 6385 O O . PRO A 1 830 ? -38.940 -12.720 71.713 1.00 89.69 830 PRO A O 1
ATOM 6388 N N . ALA A 1 831 ? -41.176 -12.795 71.920 1.00 88.31 831 ALA A N 1
ATOM 6389 C CA . ALA A 1 831 ? -41.429 -11.512 71.252 1.00 88.31 831 ALA A CA 1
ATOM 6390 C C . ALA A 1 831 ? -40.587 -10.347 71.809 1.00 88.31 831 ALA A C 1
ATOM 6392 O O . ALA A 1 831 ? -40.175 -9.483 71.045 1.00 88.31 831 ALA A O 1
ATOM 6393 N N . GLY A 1 832 ? -40.264 -10.364 73.109 1.00 89.06 832 GLY A N 1
ATOM 6394 C CA . GLY A 1 832 ? -39.394 -9.368 73.748 1.00 89.06 832 GLY A CA 1
ATOM 6395 C C . GLY A 1 832 ? -37.951 -9.337 73.228 1.00 89.06 832 GLY A C 1
ATOM 6396 O O . GLY A 1 832 ? -37.244 -8.371 73.481 1.00 89.06 832 GLY A O 1
ATOM 6397 N N . GLY A 1 833 ? -37.508 -10.353 72.481 1.00 92.94 833 GLY A N 1
ATOM 6398 C CA . GLY A 1 833 ? -36.202 -10.373 71.820 1.00 92.94 833 GLY A CA 1
ATOM 6399 C C . GLY A 1 833 ? -36.180 -9.751 70.424 1.00 92.94 833 GLY A C 1
ATOM 6400 O O . GLY A 1 833 ? -35.142 -9.805 69.769 1.00 92.94 833 GLY A O 1
ATOM 6401 N N . SER A 1 834 ? -37.295 -9.199 69.944 1.00 96.81 834 SER A N 1
ATOM 6402 C CA . SER A 1 834 ? -37.363 -8.481 68.668 1.00 96.81 834 SER A CA 1
ATOM 6403 C C . SER A 1 834 ? -37.969 -7.097 68.864 1.00 96.81 834 SER A C 1
ATOM 6405 O O . SER A 1 834 ? -38.823 -6.900 69.725 1.00 96.81 834 SER A O 1
ATOM 6407 N N . TYR A 1 835 ? -37.551 -6.141 68.043 1.00 96.69 835 TYR A N 1
ATOM 6408 C CA . TYR A 1 835 ? -38.079 -4.785 68.062 1.00 96.69 835 TYR A CA 1
ATOM 6409 C C . TYR A 1 835 ? -38.019 -4.158 66.672 1.00 96.69 835 TYR A C 1
ATOM 6411 O O . TYR A 1 835 ? -37.051 -4.341 65.937 1.00 96.69 835 TYR A O 1
ATOM 6419 N N . THR A 1 836 ? -39.030 -3.366 66.338 1.00 96.25 836 THR A N 1
ATOM 6420 C CA . THR A 1 836 ? -39.036 -2.526 65.142 1.00 96.25 836 THR A CA 1
ATOM 6421 C C . THR A 1 836 ? -39.311 -1.094 65.575 1.00 96.25 836 THR A C 1
ATOM 6423 O O . THR A 1 836 ? -40.276 -0.854 66.296 1.00 96.25 836 THR A O 1
ATOM 6426 N N . SER A 1 837 ? -38.462 -0.158 65.152 1.00 95.38 837 SER A N 1
ATOM 6427 C CA . SER A 1 837 ? -38.613 1.258 65.480 1.00 95.38 837 SER A CA 1
ATOM 6428 C C . SER A 1 837 ? -39.823 1.882 64.780 1.00 95.38 837 SER A C 1
ATOM 6430 O O . SER A 1 837 ? -40.313 1.379 63.762 1.00 95.38 837 SER A O 1
ATOM 6432 N N . ASP A 1 838 ? -40.248 3.038 65.285 1.00 93.44 838 ASP A N 1
ATOM 6433 C CA . ASP A 1 838 ? -41.051 3.978 64.506 1.00 93.44 838 ASP A CA 1
ATOM 6434 C C . ASP A 1 838 ? -40.227 4.568 63.345 1.00 93.44 838 ASP A C 1
ATOM 6436 O O . ASP A 1 838 ? -39.009 4.374 63.250 1.00 93.44 838 ASP A O 1
ATOM 6440 N N . GLU A 1 839 ? -40.903 5.279 62.442 1.00 93.81 839 GLU A N 1
ATOM 6441 C CA . GLU A 1 839 ? -40.264 5.990 61.335 1.00 93.81 839 GLU A CA 1
ATOM 6442 C C . GLU A 1 839 ? -39.529 7.248 61.824 1.00 93.81 839 GLU A C 1
ATOM 6444 O O . GLU A 1 839 ? -40.114 8.095 62.502 1.00 93.81 839 GLU A O 1
ATOM 6449 N N . SER A 1 840 ? -38.275 7.424 61.411 1.00 90.81 840 SER A N 1
ATOM 6450 C CA . SER A 1 840 ? -37.458 8.606 61.711 1.00 90.81 840 SER A CA 1
ATOM 6451 C C . SER A 1 840 ? -36.963 9.277 60.434 1.00 90.81 840 SER A C 1
ATOM 6453 O O . SER A 1 840 ? -36.482 8.595 59.535 1.00 90.81 840 SER A O 1
ATOM 6455 N N . LEU A 1 841 ? -37.025 10.607 60.345 1.00 91.12 841 LEU A N 1
ATOM 6456 C CA . LEU A 1 841 ? -36.462 11.333 59.200 1.00 91.12 841 LEU A CA 1
ATOM 6457 C C . LEU A 1 841 ? -34.939 11.192 59.150 1.00 91.12 841 LEU A C 1
ATOM 6459 O O . LEU A 1 841 ? -34.281 11.334 60.178 1.00 91.12 841 LEU A O 1
ATOM 6463 N N . VAL A 1 842 ? -34.372 11.044 57.953 1.00 88.62 842 VAL A N 1
ATOM 6464 C CA . VAL A 1 842 ? -32.918 11.103 57.735 1.00 88.62 842 VAL A CA 1
ATOM 6465 C C . VAL A 1 842 ? -32.341 12.419 58.264 1.00 88.62 842 VAL A C 1
ATOM 6467 O O . VAL A 1 842 ? -31.286 12.421 58.897 1.00 88.62 842 VAL A O 1
ATOM 6470 N N . SER A 1 843 ? -33.051 13.543 58.096 1.00 88.38 843 SER A N 1
ATOM 6471 C CA . SER A 1 843 ? -32.633 14.840 58.647 1.00 88.38 843 SER A CA 1
ATOM 6472 C C . SER A 1 843 ? -32.556 14.883 60.178 1.00 88.38 843 SER A C 1
ATOM 6474 O O . SER A 1 843 ? -31.933 15.793 60.721 1.00 88.38 843 SER A O 1
ATOM 6476 N N . ALA A 1 844 ? -33.215 13.956 60.881 1.00 88.69 844 ALA A N 1
ATOM 6477 C CA . ALA A 1 844 ? -33.165 13.862 62.340 1.00 88.69 844 ALA A CA 1
ATOM 6478 C C . ALA A 1 844 ? -31.931 13.091 62.847 1.00 88.69 844 ALA A C 1
ATOM 6480 O O . ALA A 1 844 ? -31.628 13.158 64.036 1.00 88.69 844 ALA A O 1
ATOM 6481 N N . GLY A 1 845 ? -31.204 12.406 61.959 1.00 89.75 845 GLY A N 1
ATOM 6482 C CA . GLY A 1 845 ? -30.011 11.626 62.275 1.00 89.75 845 GLY A CA 1
ATOM 6483 C C . GLY A 1 845 ? -30.092 10.186 61.766 1.00 89.75 845 GLY A C 1
ATOM 6484 O O . GLY A 1 845 ? -31.146 9.706 61.360 1.00 89.75 845 GLY A O 1
ATOM 6485 N N . LEU A 1 846 ? -28.948 9.498 61.790 1.00 93.69 846 LEU A N 1
ATOM 6486 C CA . LEU A 1 846 ? -28.799 8.105 61.339 1.00 93.69 846 LEU A CA 1
ATOM 6487 C C . LEU A 1 846 ? -28.552 7.117 62.491 1.00 93.69 846 LEU A C 1
ATOM 6489 O O . LEU A 1 846 ? -28.375 5.923 62.255 1.00 93.69 846 LEU A O 1
ATOM 6493 N N . GLU A 1 847 ? -28.520 7.615 63.728 1.00 95.38 847 GLU A N 1
ATOM 6494 C CA . GLU A 1 847 ? -28.446 6.791 64.934 1.00 95.38 847 GLU A CA 1
ATOM 6495 C C . GLU A 1 847 ? -29.873 6.462 65.383 1.00 95.38 847 GLU A C 1
ATOM 6497 O O . GLU A 1 847 ? -30.602 7.344 65.840 1.00 95.38 847 GLU A O 1
ATOM 6502 N N . ILE A 1 848 ? -30.288 5.205 65.226 1.00 96.00 848 ILE A N 1
ATOM 6503 C CA . ILE A 1 848 ? -31.632 4.753 65.582 1.00 96.00 848 ILE A CA 1
ATOM 6504 C C . ILE A 1 848 ? -31.556 3.957 66.891 1.00 96.00 848 ILE A C 1
ATOM 6506 O O . ILE A 1 848 ? -31.008 2.849 66.899 1.00 96.00 848 ILE A O 1
ATOM 6510 N N . PRO A 1 849 ? -32.085 4.494 68.006 1.00 95.81 849 PRO A N 1
ATOM 6511 C CA . PRO A 1 849 ? -32.070 3.795 69.281 1.00 95.81 849 PRO A CA 1
ATOM 6512 C C . PRO A 1 849 ? -33.018 2.592 69.251 1.00 95.81 849 PRO A C 1
ATOM 6514 O O . PRO A 1 849 ? -34.161 2.680 68.796 1.00 95.81 849 PRO A O 1
ATOM 6517 N N . ILE A 1 850 ? -32.543 1.472 69.784 1.00 96.25 850 ILE A N 1
ATOM 6518 C CA . ILE A 1 850 ? -33.292 0.234 69.984 1.00 96.25 850 ILE A CA 1
ATOM 6519 C C . ILE A 1 850 ? -33.353 -0.039 71.491 1.00 96.25 850 ILE A C 1
ATOM 6521 O O . ILE A 1 850 ? -32.377 0.213 72.197 1.00 96.25 850 ILE A O 1
ATOM 6525 N N . PRO A 1 851 ? -34.472 -0.554 72.028 1.00 95.12 851 PRO A N 1
ATOM 6526 C CA . PRO A 1 851 ? -34.520 -0.971 73.420 1.00 95.12 851 PRO A CA 1
ATOM 6527 C C . PRO A 1 851 ? -33.447 -2.026 73.705 1.00 95.12 851 PRO A C 1
ATOM 6529 O O . PRO A 1 851 ? -33.476 -3.122 73.146 1.00 95.12 851 PRO A O 1
ATOM 6532 N N . ASN A 1 852 ? -32.526 -1.723 74.618 1.00 93.50 852 ASN A N 1
ATOM 6533 C CA . ASN A 1 852 ? -31.524 -2.672 75.109 1.00 93.50 852 ASN A CA 1
ATOM 6534 C C . ASN A 1 852 ? -32.150 -3.898 75.804 1.00 93.50 852 ASN A C 1
ATOM 6536 O O . ASN A 1 852 ? -31.505 -4.934 75.936 1.00 93.50 852 ASN A O 1
ATOM 6540 N N . THR A 1 853 ? -33.434 -3.836 76.172 1.00 92.44 853 THR A N 1
ATOM 6541 C CA . THR A 1 853 ? -34.198 -4.965 76.725 1.00 92.44 853 THR A CA 1
ATOM 6542 C C . THR A 1 853 ? -34.199 -6.203 75.825 1.00 92.44 853 THR A C 1
ATOM 6544 O O . THR A 1 853 ? -34.346 -7.315 76.333 1.00 92.44 853 THR A O 1
ATOM 6547 N N . VAL A 1 854 ? -33.969 -6.053 74.513 1.00 95.31 854 VAL A N 1
ATOM 6548 C CA . VAL A 1 854 ? -33.846 -7.190 73.586 1.00 95.31 854 VAL A CA 1
ATOM 6549 C C . VAL A 1 854 ? -32.584 -8.031 73.836 1.00 95.31 854 VAL A C 1
ATOM 6551 O O . VAL A 1 854 ? -32.540 -9.185 73.404 1.00 95.31 854 VAL A O 1
ATOM 6554 N N . MET A 1 855 ? -31.570 -7.508 74.542 1.00 94.88 855 MET A N 1
ATOM 6555 C CA . MET A 1 855 ? -30.304 -8.206 74.815 1.00 94.88 855 MET A CA 1
ATOM 6556 C C . MET A 1 855 ? -30.503 -9.484 75.628 1.00 94.88 855 MET A C 1
ATOM 6558 O O . MET A 1 855 ? -30.037 -10.546 75.216 1.00 94.88 855 MET A O 1
ATOM 6562 N N . ALA A 1 856 ? -31.254 -9.412 76.733 1.00 92.69 856 ALA A N 1
ATOM 6563 C CA . ALA A 1 856 ? -31.485 -10.547 77.633 1.00 92.69 856 ALA A CA 1
ATOM 6564 C C . ALA A 1 856 ? -32.037 -11.782 76.894 1.00 92.69 856 ALA A C 1
ATOM 6566 O O . ALA A 1 856 ? -31.620 -12.912 77.136 1.00 92.69 856 ALA A O 1
ATOM 6567 N N . PHE A 1 857 ? -32.938 -11.565 75.936 1.00 94.06 857 PHE A N 1
ATOM 6568 C CA . PHE A 1 857 ? -33.575 -12.633 75.163 1.00 94.06 857 PHE A CA 1
ATOM 6569 C C . PHE A 1 857 ? -32.653 -13.264 74.105 1.00 94.06 857 PHE A C 1
ATOM 6571 O O . PHE A 1 857 ? -32.918 -14.384 73.646 1.00 94.06 857 PHE A O 1
ATOM 6578 N N . ASN A 1 858 ? -31.593 -12.556 73.703 1.00 94.81 858 ASN A N 1
ATOM 6579 C CA . ASN A 1 858 ? -30.721 -12.921 72.587 1.00 94.81 858 ASN A CA 1
ATOM 6580 C C . ASN A 1 858 ? -29.307 -13.359 73.005 1.00 94.81 858 ASN A C 1
ATOM 6582 O O . ASN A 1 858 ? -28.502 -13.648 72.127 1.00 94.81 858 ASN A O 1
ATOM 6586 N N . LEU A 1 859 ? -29.003 -13.466 74.304 1.00 94.06 859 LEU A N 1
ATOM 6587 C CA . LEU A 1 859 ? -27.702 -13.943 74.794 1.00 94.06 859 LEU A CA 1
ATOM 6588 C C . LEU A 1 859 ? -27.294 -15.276 74.144 1.00 94.06 859 LEU A C 1
ATOM 6590 O O . LEU A 1 859 ? -28.037 -16.257 74.189 1.00 94.06 859 LEU A O 1
ATOM 6594 N N . GLY A 1 860 ? -26.100 -15.310 73.547 1.00 93.44 860 GLY A N 1
ATOM 6595 C CA . GLY A 1 860 ? -25.557 -16.486 72.862 1.00 93.44 860 GLY A CA 1
ATOM 6596 C C . GLY A 1 860 ? -26.210 -16.815 71.512 1.00 93.44 860 GLY A C 1
ATOM 6597 O O . GLY A 1 860 ? -25.991 -17.913 71.000 1.00 93.44 860 GLY A O 1
ATOM 6598 N N . LYS A 1 861 ? -27.016 -15.912 70.936 1.00 94.25 861 LYS A N 1
ATOM 6599 C CA . LYS A 1 861 ? -27.745 -16.123 69.673 1.00 94.25 861 LYS A CA 1
ATOM 6600 C C . LYS A 1 861 ? -27.323 -15.113 68.603 1.00 94.25 861 LYS A C 1
ATOM 6602 O O . LYS A 1 861 ? -26.882 -14.007 68.911 1.00 94.25 861 LYS A O 1
ATOM 6607 N N . SER A 1 862 ? -27.523 -15.474 67.332 1.00 95.62 862 SER A N 1
ATOM 6608 C CA . SER A 1 862 ? -27.351 -14.540 66.215 1.00 95.62 862 SER A CA 1
ATOM 6609 C C . SER A 1 862 ? -28.679 -13.891 65.827 1.00 95.62 862 SER A C 1
ATOM 6611 O O . SER A 1 862 ? -29.655 -14.579 65.531 1.00 95.62 862 SER A O 1
ATOM 6613 N N . VAL A 1 863 ? -28.703 -12.563 65.851 1.00 96.75 863 VAL A N 1
ATOM 6614 C CA . VAL A 1 863 ? -29.844 -11.713 65.495 1.00 96.75 863 VAL A CA 1
ATOM 6615 C C . VAL A 1 863 ? -29.647 -11.121 64.104 1.00 96.75 863 VAL A C 1
ATOM 6617 O O . VAL A 1 863 ? -28.524 -11.022 63.607 1.00 96.75 863 VAL A O 1
ATOM 6620 N N . THR A 1 864 ? -30.745 -10.723 63.470 1.00 97.25 864 THR A N 1
ATOM 6621 C CA . THR A 1 864 ? -30.722 -10.048 62.168 1.00 97.25 864 THR A CA 1
ATOM 6622 C C . THR A 1 864 ? -31.148 -8.596 62.329 1.00 97.25 864 THR A C 1
ATOM 6624 O O . THR A 1 864 ? -32.238 -8.326 62.831 1.00 97.25 864 THR A O 1
ATOM 6627 N N . VAL A 1 865 ? -30.312 -7.661 61.880 1.00 97.25 865 VAL A N 1
ATOM 6628 C CA . VAL A 1 865 ? -30.594 -6.222 61.926 1.00 97.25 865 VAL A CA 1
ATOM 6629 C C . VAL A 1 865 ? -30.728 -5.681 60.505 1.00 97.25 865 VAL A C 1
ATOM 6631 O O . VAL A 1 865 ? -29.854 -5.888 59.666 1.00 97.25 865 VAL A O 1
ATOM 6634 N N . THR A 1 866 ? -31.829 -4.990 60.220 1.00 95.19 866 THR A N 1
ATOM 6635 C CA . THR A 1 866 ? -32.101 -4.347 58.921 1.00 95.19 866 THR A CA 1
ATOM 6636 C C . THR A 1 866 ? -32.649 -2.942 59.125 1.00 95.19 866 THR A C 1
ATOM 6638 O O . THR A 1 866 ? -33.194 -2.629 60.186 1.00 95.19 866 THR A O 1
ATOM 6641 N N . TYR A 1 867 ? -32.553 -2.098 58.101 1.00 93.00 867 TYR A N 1
ATOM 6642 C CA . TYR A 1 867 ? -33.314 -0.854 58.025 1.00 93.00 867 TYR A CA 1
ATOM 6643 C C . TYR A 1 867 ? -34.064 -0.763 56.702 1.00 93.00 867 TYR A C 1
ATOM 6645 O O . TYR A 1 867 ? -33.666 -1.352 55.705 1.00 93.00 867 TYR A O 1
ATOM 6653 N N . THR A 1 868 ? -35.173 -0.037 56.694 1.00 90.25 868 THR A N 1
ATOM 6654 C CA . THR A 1 868 ? -35.953 0.252 55.491 1.00 90.25 868 THR A CA 1
ATOM 6655 C C . THR A 1 868 ? -35.945 1.749 55.242 1.00 90.25 868 THR A C 1
ATOM 6657 O O . THR A 1 868 ? -36.210 2.521 56.165 1.00 90.25 868 THR A O 1
ATOM 6660 N N . VAL A 1 869 ? -35.633 2.140 54.007 1.00 87.88 869 VAL A N 1
ATOM 6661 C CA . VAL A 1 869 ? -35.716 3.520 53.522 1.00 87.88 869 VAL A CA 1
ATOM 6662 C C . VAL A 1 869 ? -37.056 3.702 52.825 1.00 87.88 869 VAL A C 1
ATOM 6664 O O . VAL A 1 869 ? -37.423 2.911 51.955 1.00 87.88 869 VAL A O 1
ATOM 6667 N N . ILE A 1 870 ? -37.789 4.740 53.212 1.00 85.62 870 ILE A N 1
ATOM 6668 C CA . ILE A 1 870 ? -39.094 5.088 52.656 1.00 85.62 870 ILE A CA 1
ATOM 6669 C C . ILE A 1 870 ? -38.959 6.465 52.004 1.00 85.62 870 ILE A C 1
ATOM 6671 O O . ILE A 1 870 ? -38.849 7.476 52.703 1.00 85.62 870 ILE A O 1
ATOM 6675 N N . HIS A 1 871 ? -38.972 6.484 50.670 1.00 81.19 871 HIS A N 1
ATOM 6676 C CA . HIS A 1 871 ? -38.947 7.697 49.851 1.00 81.19 871 HIS A CA 1
ATOM 6677 C C . HIS A 1 871 ? -40.355 8.023 49.320 1.00 81.19 871 HIS A C 1
ATOM 6679 O O . HIS A 1 871 ? -41.169 7.126 49.091 1.00 81.19 871 HIS A O 1
ATOM 6685 N N . HIS A 1 872 ? -40.664 9.305 49.108 1.00 71.06 872 HIS A N 1
ATOM 6686 C CA . HIS A 1 872 ? -41.980 9.755 48.641 1.00 71.06 872 HIS A CA 1
ATOM 6687 C C . HIS A 1 872 ? -42.428 9.033 47.350 1.00 71.06 872 HIS A C 1
ATOM 6689 O O . HIS A 1 872 ? -41.809 9.183 46.301 1.00 71.06 872 HIS A O 1
ATOM 6695 N N . ASN A 1 873 ? -43.556 8.309 47.412 1.00 59.59 873 ASN A N 1
ATOM 6696 C CA . ASN A 1 873 ? -44.170 7.570 46.292 1.00 59.59 873 ASN A CA 1
ATOM 6697 C C . ASN A 1 873 ? -43.281 6.493 45.630 1.00 59.59 873 ASN A C 1
ATOM 6699 O O . ASN A 1 873 ? -43.526 6.130 44.479 1.00 59.59 873 ASN A O 1
ATOM 6703 N N . VAL A 1 874 ? -42.281 5.964 46.342 1.00 66.81 874 VAL A N 1
ATOM 6704 C CA . VAL A 1 874 ? -41.459 4.827 45.894 1.00 66.81 874 VAL A CA 1
ATOM 6705 C C . VAL A 1 874 ? -41.659 3.654 46.853 1.00 66.81 874 VAL A C 1
ATOM 6707 O O . VAL A 1 874 ? -41.855 3.855 48.051 1.00 66.81 874 VAL A O 1
ATOM 6710 N N . GLU A 1 875 ? -41.641 2.430 46.321 1.00 70.50 875 GLU A N 1
ATOM 6711 C CA . GLU A 1 875 ? -41.686 1.218 47.145 1.00 70.50 875 GLU A CA 1
ATOM 6712 C C . GLU A 1 875 ? -40.525 1.211 48.160 1.00 70.50 875 GLU A C 1
ATOM 6714 O O . GLU A 1 875 ? -39.392 1.531 47.786 1.00 70.50 875 GLU A O 1
ATOM 6719 N N . PRO A 1 876 ? -40.773 0.876 49.440 1.00 79.19 876 PRO A N 1
ATOM 6720 C CA . PRO A 1 876 ? -39.731 0.871 50.458 1.00 79.19 876 PRO A CA 1
ATOM 6721 C C . PRO A 1 876 ? -38.588 -0.093 50.121 1.00 79.19 876 PRO A C 1
ATOM 6723 O O . PRO A 1 876 ? -38.819 -1.256 49.790 1.00 79.19 876 PRO A O 1
ATOM 6726 N N . ALA A 1 877 ? -37.347 0.369 50.277 1.00 78.50 877 ALA A N 1
ATOM 6727 C CA . ALA A 1 877 ? -36.157 -0.446 50.051 1.00 78.50 877 ALA A CA 1
ATOM 6728 C C . ALA A 1 877 ? -35.565 -0.903 51.389 1.00 78.50 877 ALA A C 1
ATOM 6730 O O . ALA A 1 877 ? -35.137 -0.081 52.206 1.00 78.50 877 ALA A O 1
ATOM 6731 N N . THR A 1 878 ? -35.528 -2.216 51.623 1.00 87.88 878 THR A N 1
ATOM 6732 C CA . THR A 1 878 ? -34.904 -2.806 52.816 1.00 87.88 878 THR A CA 1
ATOM 6733 C C . THR A 1 878 ? -33.426 -3.089 52.567 1.00 87.88 878 THR A C 1
ATOM 6735 O O . THR A 1 878 ? -33.046 -3.607 51.519 1.00 87.88 878 THR A O 1
ATOM 6738 N N . SER A 1 879 ? -32.590 -2.747 53.545 1.00 88.38 879 SER A N 1
ATOM 6739 C CA . SER A 1 879 ? -31.155 -2.993 53.520 1.00 88.38 879 SER A CA 1
ATOM 6740 C C . SER A 1 879 ? -30.823 -4.479 53.440 1.00 88.38 879 SER A C 1
ATOM 6742 O O . SER A 1 879 ? -31.578 -5.339 53.899 1.00 88.38 879 SER A O 1
ATOM 6744 N N . ILE A 1 880 ? -29.615 -4.779 52.971 1.00 86.50 880 ILE A N 1
ATOM 6745 C CA . ILE A 1 880 ? -28.994 -6.084 53.206 1.00 86.50 880 ILE A CA 1
ATOM 6746 C C . ILE A 1 880 ? -28.950 -6.327 54.736 1.00 86.50 880 ILE A C 1
ATOM 6748 O O . ILE A 1 880 ? -28.677 -5.390 55.494 1.00 86.50 880 ILE A O 1
ATOM 6752 N N . PRO A 1 881 ? -29.259 -7.539 55.231 1.00 91.38 881 PRO A N 1
ATOM 6753 C CA . PRO A 1 881 ? -29.249 -7.824 56.664 1.00 91.38 881 PRO A CA 1
ATOM 6754 C C . PRO A 1 881 ? -27.834 -7.846 57.254 1.00 91.38 881 PRO A C 1
ATOM 6756 O O . PRO A 1 881 ? -26.929 -8.474 56.705 1.00 91.38 881 PRO A O 1
ATOM 6759 N N . LEU A 1 882 ? -27.668 -7.237 58.429 1.00 94.44 882 LEU A N 1
ATOM 6760 C CA . LEU A 1 882 ? -26.543 -7.496 59.323 1.00 94.44 882 LEU A CA 1
ATOM 6761 C C . LEU A 1 882 ? -26.871 -8.727 60.178 1.00 94.44 882 LEU A C 1
ATOM 6763 O O . LEU A 1 882 ? -27.809 -8.696 60.975 1.00 94.44 882 LEU A O 1
ATOM 6767 N N . SER A 1 883 ? -26.078 -9.791 60.048 1.00 95.75 883 SER A N 1
ATOM 6768 C CA . SER A 1 883 ? -26.086 -10.905 61.003 1.00 95.75 883 SER A CA 1
ATOM 6769 C C . SER A 1 883 ? -25.149 -10.557 62.158 1.00 95.75 883 SER A C 1
ATOM 6771 O O . SER A 1 883 ? -23.939 -10.467 61.959 1.00 95.75 883 SER A O 1
ATOM 6773 N N . LEU A 1 884 ? -25.698 -10.350 63.355 1.00 97.06 884 LEU A N 1
ATOM 6774 C CA . LEU A 1 884 ? -24.944 -9.950 64.545 1.00 97.06 884 LEU A CA 1
ATOM 6775 C C . LEU A 1 884 ? -24.990 -11.075 65.587 1.00 97.06 884 LEU A C 1
ATOM 6777 O O . LEU A 1 884 ? -26.061 -11.581 65.909 1.00 97.06 884 LEU A O 1
ATOM 6781 N N . MET A 1 885 ? -23.841 -11.499 66.111 1.00 97.25 885 MET A N 1
ATOM 6782 C CA . MET A 1 885 ? -23.751 -12.489 67.188 1.00 97.25 885 MET A CA 1
ATOM 6783 C C . MET A 1 885 ? -23.746 -11.785 68.546 1.00 97.25 885 MET A C 1
ATOM 6785 O O . MET A 1 885 ? -22.792 -11.079 68.868 1.00 97.25 885 MET A O 1
ATOM 6789 N N . VAL A 1 886 ? -24.780 -12.006 69.360 1.00 96.81 886 VAL A N 1
ATOM 6790 C CA . VAL A 1 886 ? -24.810 -11.542 70.753 1.00 96.81 886 VAL A CA 1
ATOM 6791 C C . VAL A 1 886 ? -24.111 -12.587 71.615 1.00 96.81 886 VAL A C 1
ATOM 6793 O O . VAL A 1 886 ? -24.523 -13.749 71.666 1.00 96.81 886 VAL A O 1
ATOM 6796 N N . LEU A 1 887 ? -23.030 -12.197 72.283 1.00 96.38 887 LEU A N 1
ATOM 6797 C CA . LEU A 1 887 ? -22.246 -13.112 73.110 1.00 96.38 887 LEU A CA 1
ATOM 6798 C C . LEU A 1 887 ? -23.029 -13.542 74.367 1.00 96.38 887 LEU A C 1
ATOM 6800 O O . LEU A 1 887 ? -23.908 -12.814 74.836 1.00 96.38 887 LEU A O 1
ATOM 6804 N N . PRO A 1 888 ? -22.761 -14.736 74.924 1.00 94.19 888 PRO A N 1
ATOM 6805 C CA . PRO A 1 888 ? -23.252 -15.078 76.253 1.00 94.19 888 PRO A CA 1
ATOM 6806 C C . PRO A 1 888 ? -22.559 -14.212 77.316 1.00 94.19 888 PRO A C 1
ATOM 6808 O O . PRO A 1 888 ? -21.421 -13.785 77.126 1.00 94.19 888 PRO A O 1
ATOM 6811 N N . LEU A 1 889 ? -23.217 -14.007 78.459 1.00 93.12 889 LEU A N 1
ATOM 6812 C CA . LEU A 1 889 ? -22.566 -13.418 79.633 1.00 93.12 889 LEU A CA 1
ATOM 6813 C C . LEU A 1 889 ? -21.490 -14.374 80.161 1.00 93.12 889 LEU A C 1
ATOM 6815 O O . LEU A 1 889 ? -21.731 -15.579 80.299 1.00 93.12 889 LEU A O 1
ATOM 6819 N N . SER A 1 890 ? -20.309 -13.844 80.465 1.00 93.81 890 SER A N 1
ATOM 6820 C CA . SER A 1 890 ? -19.237 -14.618 81.084 1.00 93.81 890 SER A CA 1
ATOM 6821 C C . SER A 1 890 ? -19.533 -14.874 82.565 1.00 93.81 890 SER A C 1
ATOM 6823 O O . SER A 1 890 ? -20.373 -14.221 83.182 1.00 93.81 890 SER A O 1
ATOM 6825 N N . GLN A 1 891 ? -18.829 -15.831 83.177 1.00 92.81 891 GLN A N 1
ATOM 6826 C CA . GLN A 1 891 ? -18.958 -16.051 84.623 1.00 92.81 891 GLN A CA 1
ATOM 6827 C C . GLN A 1 891 ? -18.493 -14.835 85.436 1.00 92.81 891 GLN A C 1
ATOM 6829 O O . GLN A 1 891 ? -19.057 -14.583 86.500 1.00 92.81 891 GLN A O 1
ATOM 6834 N N . ASP A 1 892 ? -17.529 -14.066 84.922 1.00 93.44 892 ASP A N 1
ATOM 6835 C CA . ASP A 1 892 ? -17.024 -12.861 85.581 1.00 93.44 892 ASP A CA 1
ATOM 6836 C C . ASP A 1 892 ? -18.084 -11.751 85.619 1.00 93.44 892 ASP A C 1
ATOM 6838 O O . ASP A 1 892 ? -18.283 -11.130 86.665 1.00 93.44 892 ASP A O 1
ATOM 6842 N N . ASP A 1 893 ? -18.859 -11.588 84.541 1.00 93.31 893 ASP A N 1
ATOM 6843 C CA . ASP A 1 893 ? -19.970 -10.623 84.464 1.00 93.31 893 ASP A CA 1
ATOM 6844 C C . ASP A 1 893 ? -21.062 -10.894 85.514 1.00 93.31 893 ASP A C 1
ATOM 6846 O O . ASP A 1 893 ? -21.753 -9.989 85.992 1.00 93.31 893 ASP A O 1
ATOM 6850 N N . LEU A 1 894 ? -21.210 -12.163 85.904 1.00 94.75 894 LEU A N 1
ATOM 6851 C CA . LEU A 1 894 ? -22.214 -12.634 86.855 1.00 94.75 894 LEU A CA 1
ATOM 6852 C C . LEU A 1 894 ? -21.717 -12.640 88.310 1.00 94.75 894 LEU A C 1
ATOM 6854 O O . LEU A 1 894 ? -22.524 -12.825 89.226 1.00 94.75 894 LEU A O 1
ATOM 6858 N N . LEU A 1 895 ? -20.420 -12.406 88.561 1.00 92.81 895 LEU A N 1
ATOM 6859 C CA . LEU A 1 895 ? -19.839 -12.438 89.912 1.00 92.81 895 LEU A CA 1
ATOM 6860 C C . LEU A 1 895 ? -20.501 -11.442 90.865 1.00 92.81 895 LEU A C 1
ATOM 6862 O O . LEU A 1 895 ? -20.629 -11.734 92.056 1.00 92.81 895 LEU A O 1
ATOM 6866 N N . ARG A 1 896 ? -20.964 -10.292 90.355 1.00 90.00 896 ARG A N 1
ATOM 6867 C CA . ARG A 1 896 ? -21.637 -9.266 91.168 1.00 90.00 896 ARG A CA 1
ATOM 6868 C C . ARG A 1 896 ? -22.919 -9.775 91.835 1.00 90.00 896 ARG A C 1
ATOM 6870 O O . ARG A 1 896 ? -23.263 -9.302 92.910 1.00 90.00 896 ARG A O 1
ATOM 6877 N N . ALA A 1 897 ? -23.569 -10.777 91.243 1.00 94.38 897 ALA A N 1
ATOM 6878 C CA . ALA A 1 897 ? -24.781 -11.417 91.751 1.00 94.38 897 ALA A CA 1
ATOM 6879 C C . ALA A 1 897 ? -24.513 -12.780 92.414 1.00 94.38 897 ALA A C 1
ATOM 6881 O O . ALA A 1 897 ? -25.439 -13.563 92.636 1.00 94.38 897 ALA A O 1
ATOM 6882 N N . LYS A 1 898 ? -23.252 -13.085 92.746 1.00 94.81 898 LYS A N 1
ATOM 6883 C CA . LYS A 1 898 ? -22.886 -14.326 93.430 1.00 94.81 898 LYS A CA 1
ATOM 6884 C C . LYS A 1 898 ? -23.675 -14.460 94.746 1.00 94.81 898 LYS A C 1
ATOM 6886 O O . LYS A 1 898 ? -23.559 -13.576 95.601 1.00 94.81 898 LYS A O 1
ATOM 6891 N N . PRO A 1 899 ? -24.430 -15.557 94.955 1.00 95.75 899 PRO A N 1
ATOM 6892 C CA . PRO A 1 899 ? -25.295 -15.720 96.117 1.00 95.75 899 PRO A CA 1
ATOM 6893 C C . PRO A 1 899 ? -24.521 -15.589 97.423 1.00 95.75 899 PRO A C 1
ATOM 6895 O O . PRO A 1 899 ? -23.406 -16.102 97.517 1.00 95.75 899 PRO A O 1
ATOM 6898 N N . LYS A 1 900 ? -25.104 -14.950 98.444 1.00 95.56 900 LYS A N 1
ATOM 6899 C CA . LYS A 1 900 ? -24.487 -14.859 99.777 1.00 95.56 900 LYS A CA 1
ATOM 6900 C C . LYS A 1 900 ? -25.478 -15.031 100.924 1.00 95.56 900 LYS A C 1
ATOM 6902 O O . LYS A 1 900 ? -26.568 -14.469 100.904 1.00 95.56 900 LYS A O 1
ATOM 6907 N N . ILE A 1 901 ? -25.085 -15.790 101.941 1.00 96.44 901 ILE A N 1
ATOM 6908 C CA . ILE A 1 901 ? -25.784 -15.909 103.221 1.00 96.44 901 ILE A CA 1
ATOM 6909 C C . ILE A 1 901 ? -25.304 -14.764 104.111 1.00 96.44 901 ILE A C 1
ATOM 6911 O O . ILE A 1 901 ? -24.154 -14.761 104.534 1.00 96.44 901 ILE A O 1
ATOM 6915 N N . LEU A 1 902 ? -26.171 -13.790 104.396 1.00 95.56 902 LEU A N 1
ATOM 6916 C CA . LEU A 1 902 ? -25.791 -12.541 105.077 1.00 95.56 902 LEU A CA 1
ATOM 6917 C C . LEU A 1 902 ? -25.190 -12.755 106.474 1.00 95.56 902 LEU A C 1
ATOM 6919 O O . LEU A 1 902 ? -24.415 -11.927 106.940 1.00 95.56 902 LEU A O 1
ATOM 6923 N N . GLN A 1 903 ? -25.548 -13.857 107.130 1.00 94.81 903 GLN A N 1
ATOM 6924 C CA . GLN A 1 903 ? -25.051 -14.243 108.449 1.00 94.81 903 GLN A CA 1
ATOM 6925 C C . GLN A 1 903 ? -23.692 -14.966 108.415 1.00 94.81 903 GLN A C 1
ATOM 6927 O O . GLN A 1 903 ? -23.136 -15.241 109.475 1.00 94.81 903 GLN A O 1
ATOM 6932 N N . ALA A 1 904 ? -23.149 -15.293 107.239 1.00 94.00 904 ALA A N 1
ATOM 6933 C CA . ALA A 1 904 ? -21.809 -15.866 107.137 1.00 94.00 904 ALA A CA 1
ATOM 6934 C C . ALA A 1 904 ? -20.725 -14.791 107.348 1.00 94.00 904 ALA A C 1
ATOM 6936 O O . ALA A 1 904 ? -21.000 -13.585 107.339 1.00 94.00 904 ALA A O 1
ATOM 6937 N N . ALA A 1 905 ? -19.475 -15.225 107.522 1.00 90.81 905 ALA A N 1
ATOM 6938 C CA . ALA A 1 905 ? -18.340 -14.331 107.740 1.00 90.81 905 ALA A CA 1
ATOM 6939 C C . ALA A 1 905 ? -18.266 -13.223 106.671 1.00 90.81 905 ALA A C 1
ATOM 6941 O O . ALA A 1 905 ? -18.618 -13.435 105.511 1.00 90.81 905 ALA A O 1
ATOM 6942 N N . ASN A 1 906 ? -17.794 -12.033 107.058 1.00 91.88 906 ASN A N 1
ATOM 6943 C CA . ASN A 1 906 ? -17.693 -10.859 106.179 1.00 91.88 906 ASN A CA 1
ATOM 6944 C C . ASN A 1 906 ? -19.011 -10.530 105.436 1.00 91.88 906 ASN A C 1
ATOM 6946 O O . ASN A 1 906 ? -19.016 -10.362 104.219 1.00 91.88 906 ASN A O 1
ATOM 6950 N N . ASN A 1 907 ? -20.140 -10.488 106.158 1.00 91.50 907 ASN A N 1
ATOM 6951 C CA . ASN A 1 907 ? -21.482 -10.201 105.617 1.00 91.50 907 ASN A CA 1
ATOM 6952 C C . ASN A 1 907 ? -21.899 -11.112 104.445 1.00 91.50 907 ASN A C 1
ATOM 6954 O O . ASN A 1 907 ? -22.611 -10.689 103.530 1.00 91.50 907 ASN A O 1
ATOM 6958 N N . GLY A 1 908 ? -21.440 -12.363 104.463 1.00 91.06 908 GLY A N 1
ATOM 6959 C CA . GLY A 1 908 ? -21.707 -13.338 103.413 1.00 91.06 908 GLY A CA 1
ATOM 6960 C C . GLY A 1 908 ? -20.592 -13.528 102.392 1.00 91.06 908 GLY A C 1
ATOM 6961 O O . GLY A 1 908 ? -20.653 -14.499 101.634 1.00 91.06 908 GLY A O 1
ATOM 6962 N N . ASP A 1 909 ? -19.568 -12.672 102.373 1.00 91.44 909 ASP A N 1
ATOM 6963 C CA . ASP A 1 909 ? -18.472 -12.793 101.409 1.00 91.44 909 ASP A CA 1
ATOM 6964 C C . ASP A 1 909 ? -17.326 -13.709 101.855 1.00 91.44 909 ASP A C 1
ATOM 6966 O O . ASP A 1 909 ? -16.554 -14.180 101.019 1.00 91.44 909 ASP A O 1
ATOM 6970 N N . GLY A 1 910 ? -17.228 -13.994 103.153 1.00 91.88 910 GLY A N 1
ATOM 6971 C CA . GLY A 1 910 ? -16.241 -14.901 103.728 1.00 91.88 910 GLY A CA 1
ATOM 6972 C C . GLY A 1 910 ? -16.563 -16.380 103.474 1.00 91.88 910 GLY A C 1
ATOM 6973 O O . GLY A 1 910 ? -17.690 -16.721 103.116 1.00 91.88 910 GLY A O 1
ATOM 6974 N N . PRO A 1 911 ? -15.586 -17.282 103.668 1.00 93.75 911 PRO A N 1
ATOM 6975 C CA . PRO A 1 911 ? -15.722 -18.696 103.321 1.00 93.75 911 PRO A CA 1
ATOM 6976 C C . PRO A 1 911 ? -16.430 -19.533 104.391 1.00 93.75 911 PRO A C 1
ATOM 6978 O O . PRO A 1 911 ? -16.583 -20.732 104.200 1.00 93.75 911 PRO A O 1
ATOM 6981 N N . GLU A 1 912 ? -16.816 -18.957 105.529 1.00 94.25 912 GLU A N 1
ATOM 6982 C CA . GLU A 1 912 ? -17.254 -19.711 106.706 1.00 94.25 912 GLU A CA 1
ATOM 6983 C C . GLU A 1 912 ? -18.638 -19.264 107.181 1.00 94.25 912 GLU A C 1
ATOM 6985 O O . GLU A 1 912 ? -18.907 -18.065 107.290 1.00 94.25 912 GLU A O 1
ATOM 6990 N N . LEU A 1 913 ? -19.502 -20.234 107.486 1.00 95.12 913 LEU A N 1
ATOM 6991 C CA . LEU A 1 913 ? -20.810 -20.029 108.104 1.00 95.12 913 LEU A CA 1
ATOM 6992 C C . LEU A 1 913 ? -20.840 -20.752 109.457 1.00 95.12 913 LEU A C 1
ATOM 6994 O O . LEU A 1 913 ? -20.888 -21.981 109.508 1.00 95.12 913 LEU A O 1
ATOM 6998 N N . ASP A 1 914 ? -20.832 -19.984 110.548 1.00 93.69 914 ASP A N 1
ATOM 6999 C CA . ASP A 1 914 ? -20.988 -20.520 111.904 1.00 93.69 914 ASP A CA 1
ATOM 7000 C C . ASP A 1 914 ? -22.470 -20.653 112.256 1.00 93.69 914 ASP A C 1
ATOM 7002 O O . ASP A 1 914 ? -23.145 -19.681 112.615 1.00 93.69 914 ASP A O 1
ATOM 7006 N N . VAL A 1 915 ? -22.981 -21.879 112.155 1.00 92.38 915 VAL A N 1
ATOM 7007 C CA . VAL A 1 915 ? -24.405 -22.170 112.355 1.00 92.38 915 VAL A CA 1
ATOM 7008 C C . VAL A 1 915 ? -24.817 -22.109 113.829 1.00 92.38 915 VAL A C 1
ATOM 7010 O O . VAL A 1 915 ? -26.006 -21.978 114.124 1.00 92.38 915 VAL A O 1
ATOM 7013 N N . ASN A 1 916 ? -23.861 -22.130 114.769 1.00 88.94 916 ASN A N 1
ATOM 7014 C CA . ASN A 1 916 ? -24.146 -21.995 116.203 1.00 88.94 916 ASN A CA 1
ATOM 7015 C C . ASN A 1 916 ? -24.516 -20.561 116.592 1.00 88.94 916 ASN A C 1
ATOM 7017 O O . ASN A 1 916 ? -25.179 -20.345 117.606 1.00 88.94 916 ASN A O 1
ATOM 7021 N N . THR A 1 917 ? -24.081 -19.581 115.798 1.00 88.62 917 THR A N 1
ATOM 7022 C CA . THR A 1 917 ? -24.348 -18.155 116.046 1.00 88.62 917 THR A CA 1
ATOM 7023 C C . THR A 1 917 ? -25.696 -17.692 115.492 1.00 88.62 917 THR A C 1
ATOM 7025 O O . THR A 1 917 ? -26.149 -16.588 115.799 1.00 88.62 917 THR A O 1
ATOM 7028 N N . LEU A 1 918 ? -26.366 -18.532 114.697 1.00 90.56 918 LEU A N 1
ATOM 7029 C CA . LEU A 1 918 ? -27.662 -18.222 114.106 1.00 90.56 918 LEU A CA 1
ATOM 7030 C C . LEU A 1 918 ? -28.766 -18.229 115.175 1.00 90.56 918 LEU A C 1
ATOM 7032 O O . LEU A 1 918 ? -28.981 -19.219 115.871 1.00 90.56 918 LEU A O 1
ATOM 7036 N N . THR A 1 919 ? -29.510 -17.127 115.273 1.00 87.81 919 THR A N 1
ATOM 7037 C CA . THR A 1 919 ? -30.655 -16.965 116.192 1.00 87.81 919 THR A CA 1
ATOM 7038 C C . THR A 1 919 ? -32.014 -17.139 115.501 1.00 87.81 919 THR A C 1
ATOM 7040 O O . THR A 1 919 ? -33.055 -17.078 116.153 1.00 87.81 919 THR A O 1
ATOM 7043 N N . GLY A 1 920 ? -32.017 -17.376 114.186 1.00 91.94 920 GLY A N 1
ATOM 7044 C CA . GLY A 1 920 ? -33.196 -17.563 113.341 1.00 91.94 920 GLY A CA 1
ATOM 7045 C C . GLY A 1 920 ? -32.811 -18.052 111.941 1.00 91.94 920 GLY A C 1
ATOM 7046 O O . GLY A 1 920 ? -31.646 -18.361 111.692 1.00 91.94 920 GLY A O 1
ATOM 7047 N N . SER A 1 921 ? -33.786 -18.131 111.030 1.00 92.75 921 SER A N 1
ATOM 7048 C CA . SER A 1 921 ? -33.536 -18.503 109.631 1.00 92.75 921 SER A CA 1
ATOM 7049 C C . SER A 1 921 ? -32.511 -17.577 108.973 1.00 92.75 921 SER A C 1
ATOM 7051 O O . SER A 1 921 ? -32.523 -16.362 109.192 1.00 92.75 921 SER A O 1
ATOM 7053 N N . ALA A 1 922 ? -31.632 -18.143 108.148 1.00 93.25 922 ALA A N 1
ATOM 7054 C CA . ALA A 1 922 ? -30.625 -17.370 107.440 1.00 93.25 922 ALA A CA 1
ATOM 7055 C C . ALA A 1 922 ? -31.215 -16.670 106.205 1.00 93.25 922 ALA A C 1
ATOM 7057 O O . ALA A 1 922 ? -32.196 -17.117 105.603 1.00 93.25 922 ALA A O 1
ATOM 7058 N N . SER A 1 923 ? -30.593 -15.555 105.831 1.00 95.62 923 SER A N 1
ATOM 7059 C CA . SER A 1 923 ? -31.008 -14.700 104.723 1.00 95.62 923 SER A CA 1
ATOM 7060 C C . SER A 1 923 ? -30.047 -14.868 103.556 1.00 95.62 923 SER A C 1
ATOM 7062 O O . SER A 1 923 ? -28.896 -14.444 103.641 1.00 95.62 923 SER A O 1
ATOM 7064 N N . VAL A 1 924 ? -30.522 -15.459 102.461 1.00 96.38 924 VAL A N 1
ATOM 7065 C CA . VAL A 1 924 ? -29.759 -15.592 101.216 1.00 96.38 924 VAL A CA 1
ATOM 7066 C C . VAL A 1 924 ? -30.071 -14.404 100.314 1.00 96.38 924 VAL A C 1
ATOM 7068 O O . VAL A 1 924 ? -31.221 -14.214 99.925 1.00 96.38 924 VAL A O 1
ATOM 7071 N N . ARG A 1 925 ? -29.063 -13.589 100.008 1.00 96.44 925 ARG A N 1
ATOM 7072 C CA . ARG A 1 925 ? -29.166 -12.395 99.166 1.00 96.44 925 ARG A CA 1
ATOM 7073 C C . ARG A 1 925 ? -28.550 -12.645 97.797 1.00 96.44 925 ARG A C 1
ATOM 7075 O O . ARG A 1 925 ? -27.428 -13.148 97.716 1.00 96.44 925 ARG A O 1
ATOM 7082 N N . ILE A 1 926 ? -29.262 -12.218 96.760 1.00 97.62 926 ILE A N 1
ATOM 7083 C CA . ILE A 1 926 ? -28.773 -12.120 95.385 1.00 97.62 926 ILE A CA 1
ATOM 7084 C C . ILE A 1 926 ? -28.839 -10.649 94.958 1.00 97.62 926 ILE A C 1
ATOM 7086 O O . ILE A 1 926 ? -29.905 -10.031 95.011 1.00 97.62 926 ILE A O 1
ATOM 7090 N N . ASP A 1 927 ? -27.696 -10.089 94.572 1.00 96.25 927 ASP A N 1
ATOM 7091 C CA . ASP A 1 927 ? -27.584 -8.733 94.022 1.00 96.25 927 ASP A CA 1
ATOM 7092 C C . ASP A 1 927 ? -27.933 -8.718 92.519 1.00 96.25 927 ASP A C 1
ATOM 7094 O O . ASP A 1 927 ? -28.063 -9.764 91.887 1.00 96.25 927 ASP A O 1
ATOM 7098 N N . SER A 1 928 ? -28.131 -7.536 91.939 1.00 94.69 928 SER A N 1
ATOM 7099 C CA . SER A 1 928 ? -28.492 -7.385 90.522 1.00 94.69 928 SER A CA 1
ATOM 7100 C C . SER A 1 928 ? -27.364 -7.784 89.576 1.00 94.69 928 SER A C 1
ATOM 7102 O O . SER A 1 928 ? -26.194 -7.512 89.830 1.00 94.69 928 SER A O 1
ATOM 7104 N N . TRP A 1 929 ? -27.719 -8.361 88.433 1.00 94.75 929 TRP A N 1
ATOM 7105 C CA . TRP A 1 929 ? -26.799 -8.781 87.368 1.00 94.75 929 TRP A CA 1
ATOM 7106 C C . TRP A 1 929 ? -27.047 -8.002 86.070 1.00 94.75 929 TRP A C 1
ATOM 7108 O O . TRP A 1 929 ? -28.035 -7.264 86.005 1.00 94.75 929 TRP A O 1
ATOM 7118 N N . PRO A 1 930 ? -26.140 -8.067 85.076 1.00 94.06 930 PRO A N 1
ATOM 7119 C CA . PRO A 1 930 ? -26.325 -7.352 83.811 1.00 94.06 930 PRO A CA 1
ATOM 7120 C C . PRO A 1 930 ? -27.612 -7.797 83.128 1.00 94.06 930 PRO A C 1
ATOM 7122 O O . PRO A 1 930 ? -27.879 -8.991 83.094 1.00 94.06 930 PRO A O 1
ATOM 7125 N N . HIS A 1 931 ? -28.411 -6.871 82.593 1.00 93.81 931 HIS A N 1
ATOM 7126 C CA . HIS A 1 931 ? -29.706 -7.177 81.954 1.00 93.81 931 HIS A CA 1
ATOM 7127 C C . HIS A 1 931 ? -30.743 -7.859 82.865 1.00 93.81 931 HIS A C 1
ATOM 7129 O O . HIS A 1 931 ? -31.583 -8.635 82.394 1.00 93.81 931 HIS A O 1
ATOM 7135 N N . ILE A 1 932 ? -30.703 -7.589 84.174 1.00 93.69 932 ILE A N 1
ATOM 7136 C CA . ILE A 1 932 ? -31.777 -7.996 85.087 1.00 93.69 932 ILE A CA 1
ATOM 7137 C C . ILE A 1 932 ? -33.095 -7.311 84.698 1.00 93.69 932 ILE A C 1
ATOM 7139 O O . ILE A 1 932 ? -33.152 -6.101 84.492 1.00 93.69 932 ILE A O 1
ATOM 7143 N N . ALA A 1 933 ? -34.174 -8.084 84.620 1.00 93.12 933 ALA A N 1
ATOM 7144 C CA . ALA A 1 933 ? -35.494 -7.567 84.279 1.00 93.12 933 ALA A CA 1
ATOM 7145 C C . ALA A 1 933 ? -36.588 -8.292 85.059 1.00 93.12 933 ALA A C 1
ATOM 7147 O O . ALA A 1 933 ? -36.516 -9.503 85.288 1.00 93.12 933 ALA A O 1
ATOM 7148 N N . ALA A 1 934 ? -37.636 -7.555 85.433 1.00 92.75 934 ALA A N 1
ATOM 7149 C CA . ALA A 1 934 ? -38.808 -8.143 86.061 1.00 92.75 934 ALA A CA 1
ATOM 7150 C C . ALA A 1 934 ? -39.410 -9.238 85.163 1.00 92.75 934 ALA A C 1
ATOM 7152 O O . ALA A 1 934 ? -39.487 -9.097 83.944 1.00 92.75 934 ALA A O 1
ATOM 7153 N N . GLY A 1 935 ? -39.817 -10.348 85.777 1.00 92.38 935 GLY A N 1
ATOM 7154 C CA . GLY A 1 935 ? -40.355 -11.515 85.075 1.00 92.38 935 GLY A CA 1
ATOM 7155 C C . GLY A 1 935 ? -39.333 -12.595 84.711 1.00 92.38 935 GLY A C 1
ATOM 7156 O O . GLY A 1 935 ? -39.752 -13.696 84.364 1.00 92.38 935 GLY A O 1
ATOM 7157 N N . GLN A 1 936 ? -38.023 -12.353 84.847 1.00 95.06 936 GLN A N 1
ATOM 7158 C CA . GLN A 1 936 ? -37.014 -13.412 84.695 1.00 95.06 936 GLN A CA 1
ATOM 7159 C C . GLN A 1 936 ? -37.194 -14.476 85.784 1.00 95.06 936 GLN A C 1
ATOM 7161 O O . GLN A 1 936 ? -37.182 -14.148 86.973 1.00 95.06 936 GLN A O 1
ATOM 7166 N N . TYR A 1 937 ? -37.384 -15.739 85.396 1.00 95.56 937 TYR A N 1
ATOM 7167 C CA . TYR A 1 937 ? -37.519 -16.846 86.349 1.00 95.56 937 TYR A CA 1
ATOM 7168 C C . TYR A 1 937 ? -36.178 -17.140 87.015 1.00 95.56 937 TYR A C 1
ATOM 7170 O O . TYR A 1 937 ? -35.131 -17.036 86.374 1.00 95.56 937 TYR A O 1
ATOM 7178 N N . VAL A 1 938 ? -36.208 -17.473 88.306 1.00 96.69 938 VAL A N 1
ATOM 7179 C CA . VAL A 1 938 ? -35.000 -17.698 89.105 1.00 96.69 938 VAL A CA 1
ATOM 7180 C C . VAL A 1 938 ? -35.092 -18.950 89.963 1.00 96.69 938 VAL A C 1
ATOM 7182 O O . VAL A 1 938 ? -36.152 -19.296 90.491 1.00 96.69 938 VAL A O 1
ATOM 7185 N N . TRP A 1 939 ? -33.933 -19.564 90.177 1.00 96.50 939 TRP A N 1
ATOM 7186 C CA . TRP A 1 939 ? -33.768 -20.759 90.992 1.00 96.50 939 TRP A CA 1
ATOM 7187 C C . TRP A 1 939 ? -32.640 -20.557 91.992 1.00 96.50 939 TRP A C 1
ATOM 7189 O O . TRP A 1 939 ? -31.583 -20.030 91.649 1.00 96.50 939 TRP A O 1
ATOM 7199 N N . LEU A 1 940 ? -32.875 -20.947 93.243 1.00 96.25 940 LEU A N 1
ATOM 7200 C CA . LEU A 1 940 ? -31.930 -20.798 94.345 1.00 96.25 940 LEU A CA 1
ATOM 7201 C C . LEU A 1 940 ? -31.941 -22.065 95.188 1.00 96.25 940 LEU A C 1
ATOM 7203 O O . LEU A 1 940 ? -32.950 -22.370 95.830 1.00 96.25 940 LEU A O 1
ATOM 7207 N N . HIS A 1 941 ? -30.808 -22.760 95.213 1.00 95.00 941 HIS A N 1
ATOM 7208 C CA . HIS A 1 941 ? -30.650 -24.050 95.875 1.00 95.00 941 HIS A CA 1
ATOM 7209 C C . HIS A 1 941 ? -29.510 -24.014 96.889 1.00 95.00 941 HIS A C 1
ATOM 7211 O O . HIS A 1 941 ? -28.486 -23.362 96.677 1.00 95.00 941 HIS A O 1
ATOM 7217 N N . LEU A 1 942 ? -29.704 -24.733 97.988 1.00 95.88 942 LEU A N 1
ATOM 7218 C CA . LEU A 1 942 ? -28.704 -25.012 99.005 1.00 95.88 942 LEU A CA 1
ATOM 7219 C C . LEU A 1 942 ? -28.417 -26.512 99.006 1.00 95.88 942 LEU A C 1
ATOM 7221 O O . LEU A 1 942 ? -29.342 -27.287 99.231 1.00 95.88 942 LEU A O 1
ATOM 7225 N N . ALA A 1 943 ? -27.153 -26.880 98.830 1.00 96.38 943 ALA A N 1
ATOM 7226 C CA . ALA A 1 943 ? -26.673 -28.258 98.829 1.00 96.38 943 ALA A CA 1
ATOM 7227 C C . ALA A 1 943 ? -25.560 -28.427 99.875 1.00 96.38 943 ALA A C 1
ATOM 7229 O O . ALA A 1 943 ? -24.644 -27.608 99.921 1.00 96.38 943 ALA A O 1
ATOM 7230 N N . GLY A 1 944 ? -25.605 -29.450 100.725 1.00 95.00 944 GLY A N 1
ATOM 7231 C CA . GLY A 1 944 ? -24.579 -29.689 101.748 1.00 95.00 944 GLY A CA 1
ATOM 7232 C C . GLY A 1 944 ? -24.641 -31.086 102.359 1.00 95.00 944 GLY A C 1
ATOM 7233 O O . GLY A 1 944 ? -25.296 -31.971 101.820 1.00 95.00 944 GLY A O 1
ATOM 7234 N N . THR A 1 945 ? -23.985 -31.296 103.502 1.00 94.81 945 THR A N 1
ATOM 7235 C CA . THR A 1 945 ? -23.949 -32.606 104.182 1.00 94.81 945 THR A CA 1
ATOM 7236 C C . THR A 1 945 ? -24.455 -32.496 105.619 1.00 94.81 945 THR A C 1
ATOM 7238 O O . THR A 1 945 ? -23.988 -31.657 106.393 1.00 94.81 945 THR A O 1
ATOM 7241 N N . LYS A 1 946 ? -25.406 -33.354 106.001 1.00 92.44 946 LYS A N 1
ATOM 7242 C CA . LYS A 1 946 ? -25.955 -33.412 107.364 1.00 92.44 946 LYS A CA 1
ATOM 7243 C C . LYS A 1 946 ? -25.003 -34.110 108.333 1.00 92.44 946 LYS A C 1
ATOM 7245 O O . LYS A 1 946 ? -24.104 -34.839 107.916 1.00 92.44 946 LYS A O 1
ATOM 7250 N N . ILE A 1 947 ? -25.236 -33.930 109.635 1.00 91.06 947 ILE A N 1
ATOM 7251 C CA . ILE A 1 947 ? -24.475 -34.586 110.717 1.00 91.06 947 ILE A CA 1
ATOM 7252 C C . ILE A 1 947 ? -24.438 -36.119 110.551 1.00 91.06 947 ILE A C 1
ATOM 7254 O O . ILE A 1 947 ? -23.397 -36.723 110.784 1.00 91.06 947 ILE A O 1
ATOM 7258 N N . ASP A 1 948 ? -25.524 -36.742 110.077 1.00 90.31 948 ASP A N 1
ATOM 7259 C CA . ASP A 1 948 ? -25.608 -38.196 109.836 1.00 90.31 948 ASP A CA 1
ATOM 7260 C C . ASP A 1 948 ? -24.882 -38.681 108.562 1.00 90.31 948 ASP A C 1
ATOM 7262 O O . ASP A 1 948 ? -24.864 -39.877 108.272 1.00 90.31 948 ASP A O 1
ATOM 7266 N N . GLY A 1 949 ? -24.273 -37.763 107.804 1.00 88.38 949 GLY A N 1
ATOM 7267 C CA . GLY A 1 949 ? -23.562 -38.042 106.560 1.00 88.38 949 GLY A CA 1
ATOM 7268 C C . GLY A 1 949 ? -24.438 -38.097 105.306 1.00 88.38 949 GLY A C 1
ATOM 7269 O O . GLY A 1 949 ? -23.884 -38.276 104.224 1.00 88.38 949 GLY A O 1
ATOM 7270 N N . SER A 1 950 ? -25.762 -37.937 105.411 1.00 94.31 950 SER A N 1
ATOM 7271 C CA . SER A 1 950 ? -26.651 -37.844 104.245 1.00 94.31 950 SER A CA 1
ATOM 7272 C C . SER A 1 950 ? -26.625 -36.455 103.592 1.00 94.31 950 SER A C 1
ATOM 7274 O O . SER A 1 950 ? -26.288 -35.452 104.232 1.00 94.31 950 SER A O 1
ATOM 7276 N N . ASP A 1 951 ? -27.010 -36.388 102.316 1.00 95.12 951 ASP A N 1
ATOM 7277 C CA . ASP A 1 951 ? -27.074 -35.130 101.573 1.00 95.12 951 ASP A CA 1
ATOM 7278 C C . ASP A 1 951 ? -28.192 -34.215 102.107 1.00 95.12 951 ASP A C 1
ATOM 7280 O O . ASP A 1 951 ? -29.303 -34.635 102.465 1.00 95.12 951 ASP A O 1
ATOM 7284 N N . TYR A 1 952 ? -27.886 -32.924 102.164 1.00 94.50 952 TYR A N 1
ATOM 7285 C CA . TYR A 1 952 ? -28.832 -31.849 102.411 1.00 94.50 952 TYR A CA 1
ATOM 7286 C C . TYR A 1 952 ? -29.099 -31.117 101.103 1.00 94.50 952 TYR A C 1
ATOM 7288 O O . TYR A 1 952 ? -28.171 -30.602 100.496 1.00 94.50 952 TYR A O 1
ATOM 7296 N N . GLU A 1 953 ? -30.368 -31.024 100.718 1.00 94.19 953 GLU A N 1
ATOM 7297 C CA . GLU A 1 953 ? -30.820 -30.265 99.556 1.00 94.19 953 GLU A CA 1
ATOM 7298 C C . GLU A 1 953 ? -32.034 -29.425 99.944 1.00 94.19 953 GLU A C 1
ATOM 7300 O O . GLU A 1 953 ? -32.993 -29.923 100.546 1.00 94.19 953 GLU A O 1
ATOM 7305 N N . ARG A 1 954 ? -32.011 -28.139 99.595 1.00 93.06 954 ARG A N 1
ATOM 7306 C CA . ARG A 1 954 ? -33.117 -27.221 99.863 1.00 93.06 954 ARG A CA 1
ATOM 7307 C C . ARG A 1 954 ? -33.268 -26.194 98.756 1.00 93.06 954 ARG A C 1
ATOM 7309 O O . ARG A 1 954 ? -32.381 -25.386 98.509 1.00 93.06 954 ARG A O 1
ATOM 7316 N N . THR A 1 955 ? -34.458 -26.153 98.170 1.00 92.81 955 THR A N 1
ATOM 7317 C CA . THR A 1 955 ? -34.847 -25.129 97.195 1.00 92.81 955 THR A CA 1
ATOM 7318 C C . THR A 1 955 ? -35.519 -23.962 97.907 1.00 92.81 955 THR A C 1
ATOM 7320 O O . THR A 1 955 ? -36.496 -24.143 98.637 1.00 92.81 955 THR A O 1
ATOM 7323 N N . LEU A 1 956 ? -34.985 -22.761 97.703 1.00 92.94 956 LEU A N 1
ATOM 7324 C CA . LEU A 1 956 ? -35.509 -21.506 98.242 1.00 92.94 956 LEU A CA 1
ATOM 7325 C C . LEU A 1 956 ? -36.311 -20.732 97.189 1.00 92.94 956 LEU A C 1
ATOM 7327 O O . LEU A 1 956 ? -37.358 -20.167 97.507 1.00 92.94 956 LEU A O 1
ATOM 7331 N N . TRP A 1 957 ? -35.847 -20.749 95.937 1.00 94.62 957 TRP A N 1
ATOM 7332 C CA . TRP A 1 957 ? -36.563 -20.256 94.757 1.00 94.62 957 TRP A CA 1
ATOM 7333 C C . TRP A 1 957 ? -36.564 -21.334 93.679 1.00 94.62 957 TRP A C 1
ATOM 7335 O O . TRP A 1 957 ? -35.562 -22.022 93.512 1.00 94.62 957 TRP A O 1
ATOM 7345 N N . GLY A 1 958 ? -37.676 -21.478 92.964 1.00 88.81 958 GLY A N 1
ATOM 7346 C CA . GLY A 1 958 ? -37.801 -22.419 91.852 1.00 88.81 958 GLY A CA 1
ATOM 7347 C C . GLY A 1 958 ? -39.240 -22.559 91.353 1.00 88.81 958 GLY A C 1
ATOM 7348 O O . GLY A 1 958 ? -40.128 -21.815 91.789 1.00 88.81 958 GLY A O 1
ATOM 7349 N N . ASP A 1 959 ? -39.468 -23.537 90.471 1.00 81.75 959 ASP A N 1
ATOM 7350 C CA . ASP A 1 959 ? -40.706 -23.721 89.691 1.00 81.75 959 ASP A CA 1
ATOM 7351 C C . ASP A 1 959 ? -41.972 -23.783 90.544 1.00 81.75 959 ASP A C 1
ATOM 7353 O O . ASP A 1 959 ? -42.956 -23.103 90.254 1.00 81.75 959 ASP A O 1
ATOM 7357 N N . ALA A 1 960 ? -41.935 -24.559 91.633 1.00 79.00 960 ALA A N 1
ATOM 7358 C CA . ALA A 1 960 ? -43.075 -24.755 92.531 1.00 79.00 960 ALA A CA 1
ATOM 7359 C C . ALA A 1 960 ? -43.597 -23.438 93.131 1.00 79.00 960 ALA A C 1
ATOM 7361 O O . ALA A 1 960 ? -44.772 -23.331 93.474 1.00 79.00 960 ALA A O 1
ATOM 7362 N N . ASN A 1 961 ? -42.726 -22.430 93.222 1.00 77.50 961 ASN A N 1
ATOM 7363 C CA . ASN A 1 961 ? -43.036 -21.118 93.774 1.00 77.50 961 ASN A CA 1
ATOM 7364 C C . ASN A 1 961 ? -43.207 -20.046 92.683 1.00 77.50 961 ASN A C 1
ATOM 7366 O O . ASN A 1 961 ? -43.449 -18.888 93.021 1.00 77.50 961 ASN A O 1
ATOM 7370 N N . GLY A 1 962 ? -43.033 -20.389 91.396 1.00 84.31 962 GLY A N 1
ATOM 7371 C CA . GLY A 1 962 ? -43.060 -19.435 90.279 1.00 84.31 962 GLY A CA 1
ATOM 7372 C C . GLY A 1 962 ? -42.136 -18.235 90.509 1.00 84.31 962 GLY A C 1
ATOM 7373 O O . GLY A 1 962 ? -42.522 -17.088 90.244 1.00 84.31 962 GLY A O 1
ATOM 7374 N N . SER A 1 963 ? -40.970 -18.499 91.114 1.00 94.12 963 SER A N 1
ATOM 7375 C CA . SER A 1 963 ? -40.055 -17.463 91.593 1.00 94.12 963 SER A CA 1
ATOM 7376 C C . SER A 1 963 ? -39.469 -16.701 90.416 1.00 94.12 963 SER A C 1
ATOM 7378 O O . SER A 1 963 ? -38.900 -17.287 89.500 1.00 94.12 963 SER A O 1
ATOM 7380 N N . ARG A 1 964 ? -39.624 -15.380 90.448 1.00 94.62 964 ARG A N 1
ATOM 7381 C CA . ARG A 1 964 ? -39.193 -14.491 89.376 1.00 94.62 964 ARG A CA 1
ATOM 7382 C C . ARG A 1 964 ? -38.717 -13.165 89.935 1.00 94.62 964 ARG A C 1
ATOM 7384 O O . ARG A 1 964 ? -39.143 -12.755 91.018 1.00 94.62 964 ARG A O 1
ATOM 7391 N N . VAL A 1 965 ? -37.865 -12.494 89.176 1.00 96.25 965 VAL A N 1
ATOM 7392 C CA . VAL A 1 965 ? -37.445 -11.126 89.462 1.00 96.25 965 VAL A CA 1
ATOM 7393 C C . VAL A 1 965 ? -38.682 -10.232 89.525 1.00 96.25 965 VAL A C 1
ATOM 7395 O O . VAL A 1 965 ? -39.531 -10.261 88.633 1.00 96.25 965 VAL A O 1
ATOM 7398 N N . SER A 1 966 ? -38.806 -9.463 90.604 1.00 94.69 966 SER A N 1
ATOM 7399 C CA . SER A 1 966 ? -39.883 -8.490 90.793 1.00 94.69 966 SER A CA 1
ATOM 7400 C C . SER A 1 966 ? -39.396 -7.084 90.456 1.00 94.69 966 SER A C 1
ATOM 7402 O O . SER A 1 966 ? -38.197 -6.818 90.532 1.00 94.69 966 SER A O 1
ATOM 7404 N N . ASP A 1 967 ? -40.316 -6.159 90.176 1.00 94.19 967 ASP A N 1
ATOM 7405 C CA . ASP A 1 967 ? -39.968 -4.743 89.973 1.00 94.19 967 ASP A CA 1
ATOM 7406 C C . ASP A 1 967 ? -39.195 -4.173 91.169 1.00 94.19 967 ASP A C 1
ATOM 7408 O O . ASP A 1 967 ? -38.247 -3.411 91.004 1.00 94.19 967 ASP A O 1
ATOM 7412 N N . LYS A 1 968 ? -39.550 -4.617 92.385 1.00 93.81 968 LYS A N 1
ATOM 7413 C CA . LYS A 1 968 ? -38.859 -4.231 93.616 1.00 93.81 968 LYS A CA 1
ATOM 7414 C C . LYS A 1 968 ? -37.415 -4.730 93.664 1.00 93.81 968 LYS A C 1
ATOM 7416 O O . LYS A 1 968 ? -36.559 -4.022 94.175 1.00 93.81 968 LYS A O 1
ATOM 7421 N N . TRP A 1 969 ? -37.132 -5.927 93.153 1.00 96.12 969 TRP A N 1
ATOM 7422 C CA . TRP A 1 969 ? -35.755 -6.417 93.069 1.00 96.12 969 TRP A CA 1
ATOM 7423 C C . TRP A 1 969 ? -34.943 -5.537 92.119 1.00 96.12 969 TRP A C 1
ATOM 7425 O O . TRP A 1 969 ? -33.880 -5.055 92.503 1.00 96.12 969 TRP A O 1
ATOM 7435 N N . VAL A 1 970 ? -35.478 -5.258 90.927 1.00 93.69 970 VAL A N 1
ATOM 7436 C CA . VAL A 1 970 ? -34.817 -4.380 89.951 1.00 93.69 970 VAL A CA 1
ATOM 7437 C C . VAL A 1 970 ? -34.547 -2.998 90.558 1.00 93.69 970 VAL A C 1
ATOM 7439 O O . VAL A 1 970 ? -33.435 -2.495 90.439 1.00 93.69 970 VAL A O 1
ATOM 7442 N N . SER A 1 971 ? -35.518 -2.407 91.267 1.00 93.75 971 SER A N 1
ATOM 7443 C CA . SER A 1 971 ? -35.356 -1.078 91.873 1.00 93.75 971 SER A CA 1
ATOM 7444 C C . SER A 1 971 ? -34.429 -1.049 93.090 1.00 93.75 971 SER A C 1
ATOM 7446 O O . SER A 1 971 ? -33.665 -0.103 93.253 1.00 93.75 971 SER A O 1
ATOM 7448 N N . ASP A 1 972 ? -34.509 -2.050 93.974 1.00 94.56 972 ASP A N 1
ATOM 7449 C CA . ASP A 1 972 ? -33.702 -2.110 95.202 1.00 94.56 972 ASP A CA 1
ATOM 7450 C C . ASP A 1 972 ? -32.262 -2.569 94.920 1.00 94.56 972 ASP A C 1
ATOM 7452 O O . ASP A 1 972 ? -31.375 -2.409 95.762 1.00 94.56 972 ASP A O 1
ATOM 7456 N N . GLY A 1 973 ? -32.026 -3.178 93.758 1.00 95.12 973 GLY A N 1
ATOM 7457 C CA . GLY A 1 973 ? -30.737 -3.721 93.358 1.00 95.12 973 GLY A CA 1
ATOM 7458 C C . GLY A 1 973 ? -30.443 -5.115 93.922 1.00 95.12 973 GLY A C 1
ATOM 7459 O O . GLY A 1 973 ? -29.386 -5.666 93.621 1.00 95.12 973 GLY A O 1
ATOM 7460 N N . PHE A 1 974 ? -31.340 -5.715 94.712 1.00 95.94 974 PHE A N 1
ATOM 7461 C CA . PHE A 1 974 ? -31.171 -7.053 95.290 1.00 95.94 974 PHE A CA 1
ATOM 7462 C C . PHE A 1 974 ? -32.500 -7.674 95.740 1.00 95.94 974 PHE A C 1
ATOM 7464 O O . PHE A 1 974 ? -33.481 -6.973 95.986 1.00 95.94 974 PHE A O 1
ATOM 7471 N N . ALA A 1 975 ? -32.505 -8.993 95.938 1.00 95.94 975 ALA A N 1
ATOM 7472 C CA . ALA A 1 975 ? -33.552 -9.695 96.670 1.00 95.94 975 ALA A CA 1
ATOM 7473 C C . ALA A 1 975 ? -32.950 -10.600 97.741 1.00 95.94 975 ALA A C 1
ATOM 7475 O O . ALA A 1 975 ? -31.876 -11.180 97.570 1.00 95.94 975 ALA A O 1
ATOM 7476 N N . THR A 1 976 ? -33.680 -10.735 98.846 1.00 94.94 976 THR A N 1
ATOM 7477 C CA . THR A 1 976 ? -33.291 -11.569 99.981 1.00 94.94 976 THR A CA 1
ATOM 7478 C C . THR A 1 976 ? -34.374 -12.601 100.256 1.00 94.94 976 THR A C 1
ATOM 7480 O O . THR A 1 976 ? -35.542 -12.256 100.426 1.00 94.94 976 THR A O 1
ATOM 7483 N N . ASN A 1 977 ? -33.979 -13.866 100.349 1.00 93.69 977 ASN A N 1
ATOM 7484 C CA . ASN A 1 977 ? -34.822 -14.951 100.823 1.00 93.69 977 ASN A CA 1
ATOM 7485 C C . ASN A 1 977 ? -34.420 -15.329 102.258 1.00 93.69 977 ASN A C 1
ATOM 7487 O O . ASN A 1 977 ? -33.334 -15.859 102.479 1.00 93.69 977 ASN A O 1
ATOM 7491 N N . SER A 1 978 ? -35.297 -15.072 103.232 1.00 91.62 978 SER A N 1
ATOM 7492 C CA . SER A 1 978 ? -35.059 -15.342 104.663 1.00 91.62 978 SER A CA 1
ATOM 7493 C C . SER A 1 978 ? -35.670 -16.661 105.155 1.00 91.62 978 SER A C 1
ATOM 7495 O O . SER A 1 978 ? -36.033 -16.784 106.323 1.00 91.62 978 SER A O 1
ATOM 7497 N N . THR A 1 979 ? -35.832 -17.649 104.267 1.00 89.69 979 THR A N 1
ATOM 7498 C CA . THR A 1 979 ? -36.493 -18.933 104.582 1.00 89.69 979 THR A CA 1
ATOM 7499 C C . THR A 1 979 ? -35.535 -20.118 104.733 1.00 89.69 979 THR A C 1
ATOM 7501 O O . THR A 1 979 ? -35.992 -21.247 104.916 1.00 89.69 979 THR A O 1
ATOM 7504 N N . ALA A 1 980 ? -34.217 -19.889 104.707 1.00 90.12 980 ALA A N 1
ATOM 7505 C CA . ALA A 1 980 ? -33.240 -20.936 105.000 1.00 90.12 980 ALA A CA 1
ATOM 7506 C C . ALA A 1 980 ? -33.336 -21.332 106.488 1.00 90.12 980 ALA A C 1
ATOM 7508 O O . ALA A 1 980 ? -32.902 -20.587 107.365 1.00 90.12 980 ALA A O 1
ATOM 7509 N N . SER A 1 981 ? -33.971 -22.474 106.763 1.00 90.38 981 SER A N 1
ATOM 7510 C CA . SER A 1 981 ? -34.374 -22.930 108.103 1.00 90.38 981 SER A CA 1
ATOM 7511 C C . SER A 1 981 ? -33.196 -23.029 109.075 1.00 90.38 981 SER A C 1
ATOM 7513 O O . SER A 1 981 ? -32.194 -23.677 108.781 1.00 90.38 981 SER A O 1
ATOM 7515 N N . LEU A 1 982 ? -33.348 -22.436 110.267 1.00 90.12 982 LEU A N 1
ATOM 7516 C CA . LEU A 1 982 ? -32.361 -22.533 111.348 1.00 90.12 982 LEU A CA 1
ATOM 7517 C C . LEU A 1 982 ? -32.048 -23.993 111.704 1.00 90.12 982 LEU A C 1
ATOM 7519 O O . LEU A 1 982 ? -30.883 -24.357 111.830 1.00 90.12 982 LEU A O 1
ATOM 7523 N N . GLY A 1 983 ? -33.089 -24.821 111.846 1.00 88.12 983 GLY A N 1
ATOM 7524 C CA . GLY A 1 983 ? -32.938 -26.230 112.210 1.00 88.12 983 GLY A CA 1
ATOM 7525 C C . GLY A 1 983 ? -32.224 -27.040 111.128 1.00 88.12 983 GLY A C 1
ATOM 7526 O O . GLY A 1 983 ? -31.390 -27.881 111.450 1.00 88.12 983 GLY A O 1
ATOM 7527 N N . ASP A 1 984 ? -32.494 -26.737 109.856 1.00 90.56 984 ASP A N 1
ATOM 7528 C CA . ASP A 1 984 ? -31.856 -27.409 108.721 1.00 90.56 984 ASP A CA 1
ATOM 7529 C C . ASP A 1 984 ? -30.356 -27.071 108.679 1.00 90.56 984 ASP A C 1
ATOM 7531 O O . ASP A 1 984 ? -29.523 -27.963 108.541 1.00 90.56 984 ASP A O 1
ATOM 7535 N N . LEU A 1 985 ? -30.005 -25.791 108.869 1.00 92.94 985 LEU A N 1
ATOM 7536 C CA . LEU A 1 985 ? -28.617 -25.321 108.865 1.00 92.94 985 LEU A CA 1
ATOM 7537 C C . LEU A 1 985 ? -27.822 -25.810 110.086 1.00 92.94 985 LEU A C 1
ATOM 7539 O O . LEU A 1 985 ? -26.668 -26.198 109.940 1.00 92.94 985 LEU A O 1
ATOM 7543 N N . GLN A 1 986 ? -28.424 -25.844 111.281 1.00 90.88 986 GLN A N 1
ATOM 7544 C CA . GLN A 1 986 ? -27.795 -26.417 112.482 1.00 90.88 986 GLN A CA 1
ATOM 7545 C C . GLN A 1 986 ? -27.616 -27.940 112.399 1.00 90.88 986 GLN A C 1
ATOM 7547 O O . GLN A 1 986 ? -26.789 -28.496 113.118 1.00 90.88 986 GLN A O 1
ATOM 7552 N N . GLY A 1 987 ? -28.378 -28.612 111.530 1.00 91.25 987 GLY A N 1
ATOM 7553 C CA . GLY A 1 987 ? -28.244 -30.038 111.236 1.00 91.25 987 GLY A CA 1
ATOM 7554 C C . GLY A 1 987 ? -27.113 -30.385 110.262 1.00 91.25 987 GLY A C 1
ATOM 7555 O O . GLY A 1 987 ? -26.943 -31.565 109.943 1.00 91.25 987 GLY A O 1
ATOM 7556 N N . LEU A 1 988 ? -26.355 -29.396 109.773 1.00 93.75 988 LEU A N 1
ATOM 7557 C CA . LEU A 1 988 ? -25.202 -29.603 108.895 1.00 93.75 988 LEU A CA 1
ATOM 7558 C C . LEU A 1 988 ? -23.962 -30.029 109.688 1.00 93.75 988 LEU A C 1
ATOM 7560 O O . LEU A 1 988 ? -23.725 -29.570 110.806 1.00 93.75 988 LEU A O 1
ATOM 7564 N N . ARG A 1 989 ? -23.160 -30.919 109.100 1.00 93.88 989 ARG A N 1
ATOM 7565 C CA . ARG A 1 989 ? -21.964 -31.479 109.740 1.00 93.88 989 ARG A CA 1
ATOM 7566 C C . ARG A 1 989 ? -20.861 -30.427 109.864 1.00 93.88 989 ARG A C 1
ATOM 7568 O O . ARG A 1 989 ? -20.553 -29.742 108.888 1.00 93.88 989 ARG A O 1
ATOM 7575 N N . ASP A 1 990 ? -20.224 -30.346 111.031 1.00 93.44 990 ASP A N 1
ATOM 7576 C CA . ASP A 1 990 ? -19.045 -29.496 111.242 1.00 93.44 990 ASP A CA 1
ATOM 7577 C C . ASP A 1 990 ? -17.921 -29.840 110.246 1.00 93.44 990 ASP A C 1
ATOM 7579 O O . ASP A 1 990 ? -17.670 -31.010 109.948 1.00 93.44 990 ASP A O 1
ATOM 7583 N N . GLY A 1 991 ? -17.290 -28.817 109.671 1.00 91.69 991 GLY A N 1
ATOM 7584 C CA . GLY A 1 991 ? -16.260 -28.953 108.639 1.00 91.69 991 GLY A CA 1
ATOM 7585 C C . GLY A 1 991 ? -16.763 -29.382 107.252 1.00 91.69 991 GLY A C 1
ATOM 7586 O O . GLY A 1 991 ? -15.958 -29.467 106.325 1.00 91.69 991 GLY A O 1
ATOM 7587 N N . SER A 1 992 ? -18.065 -29.646 107.074 1.00 94.56 992 SER A N 1
ATOM 7588 C CA . SER A 1 992 ? -18.647 -29.920 105.751 1.00 94.56 992 SER A CA 1
ATOM 7589 C C . SER A 1 992 ? -18.859 -28.640 104.936 1.00 94.56 992 SER A C 1
ATOM 7591 O O . SER A 1 992 ? -18.692 -27.525 105.435 1.00 94.56 992 SER A O 1
ATOM 7593 N N . THR A 1 993 ? -19.220 -28.798 103.661 1.00 95.88 993 THR A N 1
ATOM 7594 C CA . THR A 1 993 ? -19.504 -27.667 102.771 1.00 95.88 993 THR A CA 1
ATOM 7595 C C . THR A 1 993 ? -21.003 -27.454 102.590 1.00 95.88 993 THR A C 1
ATOM 7597 O O . THR A 1 993 ? -21.776 -28.410 102.560 1.00 95.88 993 THR A O 1
ATOM 7600 N N . LEU A 1 994 ? -21.400 -26.191 102.451 1.00 96.62 994 LEU A N 1
ATOM 7601 C CA . LEU A 1 994 ? -22.723 -25.768 102.005 1.00 96.62 994 LEU A CA 1
ATOM 7602 C C . LEU A 1 994 ? -22.560 -24.906 100.755 1.00 96.62 994 LEU A C 1
ATOM 7604 O O . LEU A 1 994 ? -22.031 -23.794 100.824 1.00 96.62 994 LEU A O 1
ATOM 7608 N N . THR A 1 995 ? -23.019 -25.409 99.618 1.00 97.19 995 THR A N 1
ATOM 7609 C CA . THR A 1 995 ? -23.018 -24.712 98.336 1.00 97.19 995 THR A CA 1
ATOM 7610 C C . THR A 1 995 ? -24.365 -24.045 98.090 1.00 97.19 995 THR A C 1
ATOM 7612 O O . THR A 1 995 ? -25.421 -24.662 98.197 1.00 97.19 995 THR A O 1
ATOM 7615 N N . VAL A 1 996 ? -24.318 -22.768 97.726 1.00 97.25 996 VAL A N 1
ATOM 7616 C CA . VAL A 1 996 ? -25.454 -21.961 97.293 1.00 97.25 996 VAL A CA 1
ATOM 7617 C C . VAL A 1 996 ? -25.368 -21.800 95.780 1.00 97.25 996 VAL A C 1
ATOM 7619 O O . VAL A 1 996 ? -24.458 -21.137 95.271 1.00 97.25 996 VAL A O 1
ATOM 7622 N N . GLY A 1 997 ? -26.290 -22.436 95.064 1.00 96.12 997 GLY A N 1
ATOM 7623 C CA . GLY A 1 997 ? -26.423 -22.354 93.612 1.00 96.12 997 GLY A CA 1
ATOM 7624 C C . GLY A 1 997 ? -27.544 -21.399 93.218 1.00 96.12 997 GLY A C 1
ATOM 7625 O O . GLY A 1 997 ? -28.620 -21.441 93.811 1.00 96.12 997 GLY A O 1
ATOM 7626 N N . PHE A 1 998 ? -27.302 -20.553 92.217 1.00 97.31 998 PHE A N 1
ATOM 7627 C CA . PHE A 1 998 ? -28.292 -19.618 91.686 1.00 97.31 998 PHE A CA 1
ATOM 7628 C C . PHE A 1 998 ? -28.342 -19.693 90.157 1.00 97.31 998 PHE A C 1
ATOM 7630 O O . PHE A 1 998 ? -27.300 -19.799 89.503 1.00 97.31 998 PHE A O 1
ATOM 7637 N N . LYS A 1 999 ? -29.548 -19.643 89.590 1.00 96.62 999 LYS A N 1
ATOM 7638 C CA . LYS A 1 999 ? -29.780 -19.584 88.142 1.00 96.62 999 LYS A CA 1
ATOM 7639 C C . LYS A 1 999 ? -30.854 -18.555 87.807 1.00 96.62 999 LYS A C 1
ATOM 7641 O O . LYS A 1 999 ? -31.785 -18.372 88.593 1.00 96.62 999 LYS A O 1
ATOM 7646 N N . ALA A 1 1000 ? -30.767 -17.956 86.620 1.00 96.00 1000 ALA A N 1
ATOM 7647 C CA . ALA A 1 1000 ? -31.812 -17.084 86.082 1.00 96.00 1000 ALA A CA 1
ATOM 7648 C C . ALA A 1 1000 ? -32.073 -17.343 84.590 1.00 96.00 1000 ALA A C 1
ATOM 7650 O O . ALA A 1 1000 ? -31.142 -17.528 83.805 1.00 96.00 1000 ALA A O 1
ATOM 7651 N N . ALA A 1 1001 ? -33.345 -17.332 84.192 1.00 94.38 1001 ALA A N 1
ATOM 7652 C CA . ALA A 1 1001 ? -33.779 -17.432 82.802 1.00 94.38 1001 ALA A CA 1
ATOM 7653 C C . ALA A 1 1001 ? -34.007 -16.029 82.230 1.00 94.38 1001 ALA A C 1
ATOM 7655 O O . ALA A 1 1001 ? -35.020 -15.375 82.499 1.00 94.38 1001 ALA A O 1
ATOM 7656 N N . PHE A 1 1002 ? -33.038 -15.566 81.442 1.00 93.38 1002 PHE A N 1
ATOM 7657 C CA . PHE A 1 1002 ? -33.008 -14.214 80.881 1.00 93.38 1002 PHE A CA 1
ATOM 7658 C C . PHE A 1 1002 ? -34.110 -13.950 79.853 1.00 93.38 1002 PHE A C 1
ATOM 7660 O O . PHE A 1 1002 ? -34.576 -12.820 79.728 1.00 93.38 1002 PHE A O 1
ATOM 7667 N N . ASP A 1 1003 ? -34.566 -14.995 79.168 1.00 89.44 1003 ASP A N 1
ATOM 7668 C CA . ASP A 1 1003 ? -35.639 -14.943 78.178 1.00 89.44 1003 ASP A CA 1
ATOM 7669 C C . ASP A 1 1003 ? -37.048 -15.076 78.785 1.00 89.44 1003 ASP A C 1
ATOM 7671 O O . ASP A 1 1003 ? -38.032 -15.197 78.053 1.00 89.44 1003 ASP A O 1
ATOM 7675 N N . GLN A 1 1004 ? -37.142 -15.067 80.120 1.00 91.56 1004 GLN A N 1
ATOM 7676 C CA . GLN A 1 1004 ? -38.385 -15.145 80.890 1.00 91.56 1004 GLN A CA 1
ATOM 7677 C C . GLN A 1 1004 ? -39.197 -16.430 80.671 1.00 91.56 1004 GLN A C 1
ATOM 7679 O O . GLN A 1 1004 ? -40.374 -16.490 81.038 1.00 91.56 1004 GLN A O 1
ATOM 7684 N N . ARG A 1 1005 ? -38.596 -17.490 80.118 1.00 90.06 1005 ARG A N 1
ATOM 7685 C CA . ARG A 1 1005 ? -39.234 -18.809 80.073 1.00 90.06 1005 ARG A CA 1
ATOM 7686 C C . ARG A 1 1005 ? -38.969 -19.563 81.374 1.00 90.06 1005 ARG A C 1
ATOM 7688 O O . ARG A 1 1005 ? -37.867 -19.547 81.913 1.00 90.06 1005 ARG A O 1
ATOM 7695 N N . ASN A 1 1006 ? -39.989 -20.253 81.878 1.00 91.25 1006 ASN A N 1
ATOM 7696 C CA . ASN A 1 1006 ? -39.875 -21.065 83.089 1.00 91.25 1006 ASN A CA 1
ATOM 7697 C C . ASN A 1 1006 ? -39.274 -22.446 82.767 1.00 91.25 1006 ASN A C 1
ATOM 7699 O O . ASN A 1 1006 ? -39.981 -23.452 82.788 1.00 91.25 1006 ASN A O 1
ATOM 7703 N N . VAL A 1 1007 ? -38.001 -22.471 82.363 1.00 90.56 1007 VAL A N 1
ATOM 7704 C CA . VAL A 1 1007 ? -37.275 -23.689 81.972 1.00 90.56 1007 VAL A CA 1
ATOM 7705 C C . VAL A 1 1007 ? -35.884 -23.669 82.608 1.00 90.56 1007 VAL A C 1
ATOM 7707 O O . VAL A 1 1007 ? -34.946 -23.113 82.042 1.00 90.56 1007 VAL A O 1
ATOM 7710 N N . GLU A 1 1008 ? -35.728 -24.286 83.784 1.00 91.31 1008 GLU A N 1
ATOM 7711 C CA . GLU A 1 1008 ? -34.468 -24.232 84.549 1.00 91.31 1008 GLU A CA 1
ATOM 7712 C C . GLU A 1 1008 ? -33.256 -24.763 83.761 1.00 91.31 1008 GLU A C 1
ATOM 7714 O O . GLU A 1 1008 ? -32.144 -24.257 83.897 1.00 91.31 1008 GLU A O 1
ATOM 7719 N N . ALA A 1 1009 ? -33.461 -25.775 82.913 1.00 90.50 1009 ALA A N 1
ATOM 7720 C CA . ALA A 1 1009 ? -32.394 -26.368 82.104 1.00 90.50 1009 ALA A CA 1
ATOM 7721 C C . ALA A 1 1009 ? -31.784 -25.389 81.082 1.00 90.50 1009 ALA A C 1
ATOM 7723 O O . ALA A 1 1009 ? -30.645 -25.580 80.666 1.00 90.50 1009 ALA A O 1
ATOM 7724 N N . GLU A 1 1010 ? -32.528 -24.351 80.694 1.00 88.38 1010 GLU A N 1
ATOM 7725 C CA . GLU A 1 1010 ? -32.089 -23.300 79.768 1.00 88.38 1010 GLU A CA 1
ATOM 7726 C C . GLU A 1 1010 ? -31.652 -22.023 80.514 1.00 88.38 1010 GLU A C 1
ATOM 7728 O O . GLU A 1 1010 ? -31.224 -21.049 79.893 1.00 88.38 1010 GLU A O 1
ATOM 7733 N N . ALA A 1 1011 ? -31.737 -22.017 81.850 1.00 92.62 1011 ALA A N 1
ATOM 7734 C CA . ALA A 1 1011 ? -31.344 -20.890 82.681 1.00 92.62 1011 ALA A CA 1
ATOM 7735 C C . ALA A 1 1011 ? -29.818 -20.766 82.789 1.00 92.62 1011 ALA A C 1
ATOM 7737 O O . ALA A 1 1011 ? -29.080 -21.748 82.917 1.00 92.62 1011 ALA A O 1
ATOM 7738 N N . VAL A 1 1012 ? -29.338 -19.526 82.819 1.00 94.62 1012 VAL A N 1
ATOM 7739 C CA . VAL A 1 1012 ? -27.921 -19.226 83.012 1.00 94.62 1012 VAL A CA 1
ATOM 7740 C C . VAL A 1 1012 ? -27.554 -19.512 84.463 1.00 94.62 1012 VAL A C 1
ATOM 7742 O O . VAL A 1 1012 ? -28.199 -19.017 85.389 1.00 94.62 1012 VAL A O 1
ATOM 7745 N N . THR A 1 1013 ? -26.508 -20.315 84.659 1.00 95.06 1013 THR A N 1
ATOM 7746 C CA . THR A 1 1013 ? -25.979 -20.636 85.989 1.00 95.06 1013 THR A CA 1
ATOM 7747 C C . THR A 1 1013 ? -24.967 -19.586 86.421 1.00 95.06 1013 THR A C 1
ATOM 7749 O O . THR A 1 1013 ? -24.002 -19.304 85.708 1.00 95.06 1013 THR A O 1
ATOM 7752 N N . PHE A 1 1014 ? -25.194 -19.021 87.601 1.00 96.88 1014 PHE A N 1
ATOM 7753 C CA . PHE A 1 1014 ? -24.320 -18.026 88.205 1.00 96.88 1014 PHE A CA 1
ATOM 7754 C C . PHE A 1 1014 ? -23.189 -18.713 88.975 1.00 96.88 1014 PHE A C 1
ATOM 7756 O O . PHE A 1 1014 ? -23.364 -19.852 89.428 1.00 96.88 1014 PHE A O 1
ATOM 7763 N N . PRO A 1 1015 ? -22.058 -18.019 89.202 1.00 96.44 1015 PRO A N 1
ATOM 7764 C CA . PRO A 1 1015 ? -21.002 -18.520 90.067 1.00 96.44 1015 PRO A CA 1
ATOM 7765 C C . PRO A 1 1015 ? -21.573 -18.932 91.430 1.00 96.44 1015 PRO A C 1
ATOM 7767 O O . PRO A 1 1015 ? -22.143 -18.108 92.144 1.00 96.44 1015 PRO A O 1
ATOM 7770 N N . SER A 1 1016 ? -21.433 -20.201 91.813 1.00 95.38 1016 SER A N 1
ATOM 7771 C CA . SER A 1 1016 ? -21.925 -20.684 93.106 1.00 95.38 1016 SER A CA 1
ATOM 7772 C C . SER A 1 1016 ? -21.042 -20.193 94.253 1.00 95.38 1016 SER A C 1
ATOM 7774 O O . SER A 1 1016 ? -19.854 -19.890 94.080 1.00 95.38 1016 SER A O 1
ATOM 7776 N N . ARG A 1 1017 ? -21.612 -20.106 95.458 1.00 95.56 1017 ARG A N 1
ATOM 7777 C CA . ARG A 1 1017 ? -20.847 -19.801 96.672 1.00 95.56 1017 ARG A CA 1
ATOM 7778 C C . ARG A 1 1017 ? -20.834 -20.991 97.609 1.00 95.56 1017 ARG A C 1
ATOM 7780 O O . ARG A 1 1017 ? -21.887 -21.520 97.928 1.00 95.56 1017 ARG A O 1
ATOM 7787 N N . THR A 1 1018 ? -19.651 -21.360 98.085 1.00 96.25 1018 THR A N 1
ATOM 7788 C CA . THR A 1 1018 ? -19.479 -22.457 99.037 1.00 96.25 1018 THR A CA 1
ATOM 7789 C C . THR A 1 1018 ? -18.993 -21.915 100.369 1.00 96.25 1018 THR A C 1
ATOM 7791 O O . THR A 1 1018 ? -18.024 -21.157 100.413 1.00 96.25 1018 THR A O 1
ATOM 7794 N N . TYR A 1 1019 ? -19.662 -22.328 101.440 1.00 96.75 1019 TYR A N 1
ATOM 7795 C CA . TYR A 1 1019 ? -19.272 -22.062 102.816 1.00 96.75 1019 TYR A CA 1
ATOM 7796 C C . TYR A 1 1019 ? -18.766 -23.342 103.474 1.00 96.75 1019 TYR A C 1
ATOM 7798 O O . TYR A 1 1019 ? -19.343 -24.408 103.275 1.00 96.75 1019 TYR A O 1
ATOM 7806 N N . THR A 1 1020 ? -17.721 -23.233 104.285 1.00 96.31 1020 THR A N 1
ATOM 7807 C CA . THR A 1 1020 ? -17.351 -24.247 105.275 1.00 96.31 1020 THR A CA 1
ATOM 7808 C C . THR A 1 1020 ? -18.230 -24.041 106.503 1.00 96.31 1020 THR A C 1
ATOM 7810 O O . THR A 1 1020 ? -18.338 -22.919 107.005 1.00 96.31 1020 THR A O 1
ATOM 7813 N N . ILE A 1 1021 ? -18.892 -25.099 106.961 1.00 96.06 1021 ILE A N 1
ATOM 7814 C CA . ILE A 1 1021 ? -19.782 -25.047 108.121 1.00 96.06 1021 ILE A CA 1
ATOM 7815 C C . ILE A 1 1021 ? -18.966 -25.173 109.405 1.00 96.06 1021 ILE A C 1
ATOM 7817 O O . ILE A 1 1021 ? -18.228 -26.142 109.570 1.00 96.06 1021 ILE A O 1
ATOM 7821 N N . ARG A 1 1022 ? -19.154 -24.230 110.334 1.00 92.06 1022 ARG A N 1
ATOM 7822 C CA . ARG A 1 1022 ? -18.734 -24.371 111.734 1.00 92.06 1022 ARG A CA 1
ATOM 7823 C C . ARG A 1 1022 ? -19.959 -24.724 112.573 1.00 92.06 1022 ARG A C 1
ATOM 7825 O O . ARG A 1 1022 ? -20.806 -23.871 112.836 1.00 92.06 1022 ARG A O 1
ATOM 7832 N N . GLY A 1 1023 ? -20.080 -26.001 112.910 1.00 81.88 1023 GLY A N 1
ATOM 7833 C CA . GLY A 1 1023 ? -21.189 -26.601 113.649 1.00 81.88 1023 GLY A CA 1
ATOM 7834 C C . GLY A 1 1023 ? -20.810 -26.940 115.089 1.00 81.88 1023 GLY A C 1
ATOM 7835 O O . GLY A 1 1023 ? -19.831 -26.423 115.629 1.00 81.88 1023 GLY A O 1
ATOM 7836 N N . LYS A 1 1024 ? -21.601 -27.784 115.756 1.00 70.62 1024 LYS A N 1
ATOM 7837 C CA . LYS A 1 1024 ? -21.196 -28.348 117.051 1.00 70.62 1024 LYS A CA 1
ATOM 7838 C C . LYS A 1 1024 ? -20.129 -29.414 116.802 1.00 70.62 1024 LYS A C 1
ATOM 7840 O O . LYS A 1 1024 ? -20.402 -30.371 116.084 1.00 70.62 1024 LYS A O 1
ATOM 7845 N N . GLN A 1 1025 ? -18.945 -29.236 117.386 1.00 59.81 1025 GLN A N 1
ATOM 7846 C CA . GLN A 1 1025 ? -17.942 -30.301 117.473 1.00 59.81 1025 GLN A CA 1
ATOM 7847 C C . GLN A 1 1025 ? -18.538 -31.463 118.284 1.00 59.81 1025 GLN A C 1
ATOM 7849 O O . GLN A 1 1025 ? -19.161 -31.207 119.318 1.00 59.81 1025 GLN A O 1
ATOM 7854 N N . GLU A 1 1026 ? -18.404 -32.697 117.786 1.00 55.75 1026 GLU A N 1
ATOM 7855 C CA . GLU A 1 1026 ? -18.783 -33.913 118.530 1.00 55.75 1026 GLU A CA 1
ATOM 7856 C C . GLU A 1 1026 ? -17.992 -34.070 119.833 1.00 55.75 1026 GLU A C 1
ATOM 7858 O O . GLU A 1 1026 ? -16.761 -33.823 119.820 1.00 55.75 1026 GLU A O 1
#

Sequence (1026 aa):
MKGFTRSIKLMRYLIVFMQTLVLTLLFASVPTLAVTGPEVAQLLNNRYKNTVSECPVNKPAYFCSGVLVHGSQGSDTFWTHDAASIQSGAERFNYLRADLDTRQLSQKNGIVFSDSFTAIGVGKSLDVLCAYPFEMTVSGHRPDHGCGLPTATNTTQDPSSCAALGISDASSWLTHFQQQTQQPEQQCSLSSRVAAQFKASLVAHQLIDSEWAAKPNLLQIRNWDAQAPERLPLQGLFYDTTQTGALLDAQKDQRDYFTATGEWLPVLRMDLNRAPDAVFGFNTQDQLYAGYQVASRLNARYANTAAACQGDTPAYNCSGVLIRTTDASLDFRAWNPSPGSIQRNGVSFSYMRADVYVPKLAWAKNQGLILKELAAPSAHPLTVRCAYPYDGATFYRSDSCNAHSSAPQTSIPCAEQGITDEHQWLAYFNALASKHTLCSFTGETIPFDVSLKARALLDPAVQREQNEIILAKWPQDIGEQLPLEAFFYTTVAAKPNAVFFQKDYFLHTGRFLPVVGVDLSATDGSVFSFNPDDQISPLSASVKEANGNTLDPVNAEDSLTVVVPSNIGLLPDDKLKVTWAGAPGTPAGGSYTSDESLVSAGLEIPIPYTVVAFNLGQSVTVTYTVIRNNVESPASIPLSLTVLPLSQDDLLVSKPKILQAANNGEGPELDLALANPDVELRIEGWPHMAKNQYVWLRLRGEKTDGTRHDYTVWKAPSRVTPSEYDRRYLKAPVPYSYLQALRDGSVLSVEFKAALSQSTDESQAVTFPLRTYTVHGQVLPFPPSVKEADGTTLNPIDAEDSLTVMVPTSIGLLPDDKLKVTWAGAPGTPAGGSYTSDESLVSAGLEIPIPNTVMAFNLGKSVTVTYTVIHHNVEPATSIPLSLMVLPLSQDDLLRAKPKILQAANNGDGPELDVNTLTGSASVRIDSWPHIAAGQYVWLHLAGTKIDGSDYERTLWGDANGSRVSDKWVSDGFATNSTASLGDLQGLRDGSTLTVGFKAAFDQRNVEAEAVTFPSRTYTIRGKQE